Protein 9DQM (pdb70)

Radius of gyration: 29.41 Å; Cα contacts (8 Å, |Δi|>4): 1825; chains: 2; bounding box: 92×86×43 Å

Foldseek 3Di:
DAAEEEEEEADFFFAQQLLLVLLQVVVSVVVVHWYKYAAAQCPQLLVLDQVSRVVRMGTCDCVNSVPCLQWFAHPSHYHNDAPLPDPSSLVSNLNNCVVVQHAEYEYEYAFRSLSRQLSNDPLRSHFYEYAHDDLQQWFVFPPPDGGFRVVLLLVVLLVVVLVVFVVCQVPPAEEEEEEDDQQACPSQLSSCLSNLFQEEDILVQFPDQADALQLVLLFVLLLCLLCLLVVGNTTYYYYYLNNQVRHDQVRVCVQVPVHRADADPVRPGPSVPGDSQVSSQVVNCVQAVVLVYHYHYHYDYPVSRGPGGDVVSSVVSSLQSNLSNVCVVVSHHQFYWDDHPNHTDTHHNVRAADVVVRTGGTHYDDCVDPVNVVSVVSHRGQELVNLVPVVSLCSSCVSSVHDSVVSCVSRNCCCNGGPD/DAAEEEEEEADFFFAQQLLLVLLQVVVSVVVPHWYKYAAAACPQQLVLDQVSRVVRMGTCDCVNNVPCLQWFDHPRHYHNDAPLPDVSSLVSSLNNCVVVLHAEYEYEYAFRNLSRQLVSVVDDNSHFYEYAHDDLAQFFPFPPPDGHFRVVLLLVVLLVVVLVVFVVCQVVPAEEEEEEDDQQACPSQLSSCLSNLFQEEDIPVQFDDQADALLLVLLQVVQLCLLVLLVVGLHTYYYYYLNNQVRHDQCRVCVQVPVHHFDADPVRHTPSVPTDSQVSSQVVNCVQCVVLVHHYYYHYDYPVRRGDGGDPVNSVVSSLQSNQSNVCVVVVHHQFYWDAHPNHTHTHHQVVQADDPVRTGRTHYDDCVDPVNVVSVVSHRGQELVNLVPPVSLCSSQVSSVHHSVVVCVSRNCSCNGGPD

B-factor: mean 75.22, std 24.05, range [31.1, 221.87]

Organism: Trichomonas vaginalis (strain ATCC PRA-98 / G3) (NCBI:txid412133)

InterPro domains:
  IPR000023 Phosphofructokinase domain [PF00365] (8-333)
  IPR011403 Pyrophosphate-dependent phosphofructokinase TM0289 type [MF_01979] (5-422)
  IPR011403 Pyrophosphate-dependent phosphofructokinase TM0289 type [PIRSF036482] (1-424)
  IPR022953 ATP-dependent 6-phosphofructokinase [PR00476] (10-29)
  IPR022953 ATP-dependent 6-phosphofructokinase [PR00476] (35-48)
  IPR022953 ATP-dependent 6-phosphofructokinase [PR00476] (104-120)
  IPR022953 ATP-dependent 6-phosphofructokinase [PR00476] (135-152)
  IPR022953 ATP-dependent 6-phosphofructokinase [PR00476] (175-191)
  IPR022953 ATP-dependent 6-phosphofructokinase [PR00476] (193-210)
  IPR035966 Phosphofructokinase superfamily [G3DSA:3.40.50.460] (156-276)
  IPR035966 Phosphofructokinase superfamily [SSF53784] (8-393)

Secondary structure (DSSP, 8-state):
---EEEEEEBSS--TTHHHHHHHHHHHHHHTT-EEEEETTTTTTGGG--HHHHHHTEEE--HHHHTTGGG--S-TT--B---TTS-HHHHHHHHHHHHHTTEEEEEEEESHHHHHHHHHH--TTT--EEEEE--TT--S-SSTTPPPTTHHHHHHHHHHHHHHHHHHHHHTT-EEEEEES-SS-SHHHHHHHHHHT-SEEE-GGGBSSSSB-HHHHHHHHHHHHHHHHHTT---EEEEEEGGGGGGB-HHHHHHHTTSSPPPB-TTS-B-GGG--HHHHHHHHHHHHHGGGT--EEEEEESGGGTTSPPPHHHHHHHHHHHHHHHHHHHTT--SEEEEEETTEEEEEESTTTEETTTTEEPP----TTSHHHHHHHHTS----HHHHT-HHHHHHHHHHTTS-HHHHHHHHGGGGGTB--/---EEEEEEBSS--TTHHHHHHHHHHHHHTTT-EEEEETTTTTTTSS--HHHHHHTEEE--HHHHTTGGG--S-TT--B---TTS-HHHHHHHHHHHHHTTEEEEEEEESHHHHHHHHHHH---TT-EEEEEE--TT--S--STTPPPTTHHHHHHHHHHHHHHHHHHHHHTT-EEEEEE--SS-SHHHHHHHHHHT-SEEE-GGGBSSSSB-HHHHHHHHHHHHHHHHHTT---EEEEEEGGGGGGB-HHHHHHHTSSSPPPB-GGG-B-GGG--HHHHHHHHHHHHHGGGT--EEEEEE-GGGTTSPPPHHHHHHHHHHHHHHHHHHHTT--SEEEEEETTEEEEEEGGGTB-TTTSSBPP----TTSHHHHHHHHTS----HHHHH-HHHHHHHHHHTTS-HHHHHHHHGGGGGTB--

Sequence (841 aa):
EAPVLGILCGGGPAPGLNGVIAGATLYALRLGWKVIGFMEGFKYLCTGDVDVVKAHTIDLTYDIVSRIHFQGGTIIQTSRANPRKSPELQENVRKCLRALKVRYFLTIGGDDTASSAVSVANGNEISVISCPKTIDNDLPLPADQSTFGFHTARSLGMEIIRNLMVDSKSAPRWFLVEAMGRSAGHLALGMAEASGAHLCLIPEEFKQDEIEFEDVVELVEATILKRLAYGKNYGVCVLAEGLVSKMSKKALYKLFGNREPPTDPHGHILLDDAELARSLSEELLKRLGNLGIRITPKKIGYELRCADPVAFDAVYTRRELGYGAIDAFLNGHSAALIVRENGQVKPVQFKDLLDPATGRVRTRLVDVTSQSFKVARVYMWRMSKKDYENKDLVARVAAAGKMTPEAFTEKFAHLTDVVVEEAPVLGILCGGGPAPGLNGVIAGATLYALRLGWKVIGFMEGFKYLCTGDVDVVKAHTIDLTYDIVSRIHFQGGTIIQTSRANPRKSPELQENVRKCLRALKVRYFLTIGGDDTASSAVSVASNGNEISVISCPKTIDNDLPLPADQSTFGFHTARSLGMEIIRNLMVDSKSAPRWFLVEAMGRSAGHLALGMAEASGAHLCLIPEEFKQDEIEFEDVVELVEATILKRLAYGKNYGVCVLAEGLVSKMSKKALYKLFGNREPPTDPHGHILLDDAELARSLSEELLKRLGNLGIRITPKKIGYELRCADPVAFDAVYTRELGYGAIDAFLNGHSAALIVRENGQVKPVQFKDLLDPATGRVRTRLVDVTSQSFKVARVYMWRMSKKDYENKDLVARVAAAGKMTPEAFTEKFAHLTDVVVE

Nearest PDB structures (foldseek):
  9dqm-assembly1_A  TM=1.002E+00  e=1.864E-92  Trichomonas vaginalis G3
  9dqm-assembly1_B  TM=1.000E+00  e=1.208E-86  Trichomonas vaginalis G3
  9mec-assembly1_A  TM=9.836E-01  e=7.253E-84  Trichomonas vaginalis G3
  9med-assembly1_A  TM=9.821E-01  e=9.596E-83  Trichomonas vaginalis G3
  9mf6-assembly1_A  TM=9.794E-01  e=2.760E-82  Trichomonas vaginalis G3

Structure (mmCIF, N/CA/C/O backbone):
data_9DQM
#
_entry.id   9DQM
#
_cell.length_a   90.584
_cell.length_b   90.584
_cell.length_c   376.753
_cell.angle_alpha   90.00
_cell.angle_beta   90.00
_cell.angle_gamma   120.00
#
_symmetry.space_group_name_H-M   'P 65 2 2'
#
loop_
_entity.id
_entity.type
_entity.pdbx_description
1 polymer 'Pyrophosphate--fructose 6-phosphate 1-phosphotransferase 1'
2 non-polymer 'PHOSPHATE ION'
3 non-polymer 'ADENOSINE MONOPHOSPHATE'
4 water water
#
loop_
_atom_site.group_PDB
_atom_site.id
_atom_site.type_symbol
_atom_site.label_atom_id
_atom_site.label_alt_id
_atom_site.label_comp_id
_atom_site.label_asym_id
_atom_site.label_entity_id
_atom_site.label_seq_id
_atom_site.pdbx_PDB_ins_code
_atom_site.Cartn_x
_atom_site.Cartn_y
_atom_site.Cartn_z
_atom_site.occupancy
_atom_site.B_iso_or_equiv
_atom_site.auth_seq_id
_atom_site.auth_comp_id
_atom_site.auth_asym_id
_atom_site.auth_atom_id
_atom_site.pdbx_PDB_model_num
ATOM 1 N N . GLU A 1 12 ? -0.204 4.096 -8.592 1.00 125.14 4 GLU A N 1
ATOM 2 C CA . GLU A 1 12 ? -0.747 4.648 -9.829 1.00 110.13 4 GLU A CA 1
ATOM 3 C C . GLU A 1 12 ? -1.283 6.061 -9.613 1.00 101.57 4 GLU A C 1
ATOM 4 O O . GLU A 1 12 ? -1.439 6.520 -8.485 1.00 103.74 4 GLU A O 1
ATOM 6 N N . ALA A 1 13 ? -1.570 6.760 -10.720 1.00 103.97 5 ALA A N 1
ATOM 7 C CA . ALA A 1 13 ? -2.079 8.127 -10.646 1.00 93.47 5 ALA A CA 1
ATOM 8 C C . ALA A 1 13 ? -3.590 8.110 -10.468 1.00 89.49 5 ALA A C 1
ATOM 9 O O . ALA A 1 13 ? -4.291 7.461 -11.259 1.00 88.73 5 ALA A O 1
ATOM 11 N N . PRO A 1 14 ? -4.123 8.812 -9.463 1.00 88.33 6 PRO A N 1
ATOM 12 C CA . PRO A 1 14 ? -5.567 8.728 -9.193 1.00 82.42 6 PRO A CA 1
ATOM 13 C C . PRO A 1 14 ? -6.407 9.068 -10.412 1.00 80.01 6 PRO A C 1
ATOM 14 O O . PRO A 1 14 ? -6.037 9.903 -11.236 1.00 77.18 6 PRO A O 1
ATOM 18 N N . VAL A 1 15 ? -7.560 8.413 -10.510 1.00 74.39 7 VAL A N 1
ATOM 19 C CA . VAL A 1 15 ? -8.484 8.606 -11.618 1.00 77.21 7 VAL A CA 1
ATOM 20 C C . VAL A 1 15 ? -9.666 9.428 -11.129 1.00 73.64 7 VAL A C 1
ATOM 21 O O . VAL A 1 15 ? -10.246 9.139 -10.076 1.00 71.14 7 VAL A O 1
ATOM 25 N N . LEU A 1 16 ? -9.992 10.478 -11.879 1.00 74.25 8 LEU A N 1
ATOM 26 C CA . LEU A 1 16 ? -11.171 11.304 -11.648 1.00 71.94 8 LEU A CA 1
ATOM 27 C C . LEU A 1 16 ? -12.131 11.059 -12.801 1.00 67.91 8 LEU A C 1
ATOM 28 O O . LEU A 1 16 ? -11.753 11.226 -13.961 1.00 70.83 8 LEU A O 1
ATOM 33 N N . GLY A 1 17 ? -13.355 10.659 -12.486 1.00 60.99 9 GLY A N 1
ATOM 34 C CA . GLY A 1 17 ? -14.374 10.408 -13.489 1.00 66.96 9 GLY A CA 1
ATOM 35 C C . GLY A 1 17 ? -15.449 11.473 -13.382 1.00 64.53 9 GLY A C 1
ATOM 36 O O . GLY A 1 17 ? -15.828 11.863 -12.279 1.00 63.04 9 GLY A O 1
ATOM 37 N N . ILE A 1 18 ? -15.909 11.952 -14.530 1.00 59.23 10 ILE A N 1
ATOM 38 C CA . ILE A 1 18 ? -16.860 13.061 -14.601 1.00 60.20 10 ILE A CA 1
ATOM 39 C C . ILE A 1 18 ? -18.024 12.653 -15.493 1.00 58.84 10 ILE A C 1
ATOM 40 O O . ILE A 1 18 ? -17.821 12.026 -16.544 1.00 53.81 10 ILE A O 1
ATOM 45 N N . LEU A 1 19 ? -19.238 13.044 -15.101 1.00 62.33 11 LEU A N 1
ATOM 46 C CA . LEU A 1 19 ? -20.372 12.911 -16.010 1.00 63.06 11 LEU A CA 1
ATOM 47 C C . LEU A 1 19 ? -21.346 14.065 -15.802 1.00 64.06 11 LEU A C 1
ATOM 48 O O . LEU A 1 19 ? -21.267 14.824 -14.830 1.00 58.36 11 LEU A O 1
ATOM 53 N N . CYS A 1 20 ? -22.242 14.212 -16.773 1.00 56.84 12 CYS A N 1
ATOM 54 C CA . CYS A 1 20 ? -23.326 15.177 -16.733 1.00 56.69 12 CYS A CA 1
ATOM 55 C C . CYS A 1 20 ? -24.656 14.436 -16.753 1.00 51.62 12 CYS A C 1
ATOM 56 O O . CYS A 1 20 ? -24.815 13.438 -17.464 1.00 58.27 12 CYS A O 1
ATOM 59 N N . GLY A 1 21 ? -25.616 14.935 -15.978 1.00 50.92 13 GLY A N 1
ATOM 60 C CA . GLY A 1 21 ? -26.956 14.397 -16.007 1.00 58.74 13 GLY A CA 1
ATOM 61 C C . GLY A 1 21 ? -27.983 15.505 -16.140 1.00 55.15 13 GLY A C 1
ATOM 62 O O . GLY A 1 21 ? -27.722 16.664 -15.838 1.00 55.39 13 GLY A O 1
ATOM 63 N N . GLY A 1 22 ? -29.175 15.119 -16.575 1.00 64.00 14 GLY A N 1
ATOM 64 C CA . GLY A 1 22 ? -30.231 16.088 -16.758 1.00 59.71 14 GLY A CA 1
ATOM 65 C C . GLY A 1 22 ? -30.003 16.940 -17.993 1.00 63.03 14 GLY A C 1
ATOM 66 O O . GLY A 1 22 ? -29.158 16.650 -18.841 1.00 62.17 14 GLY A O 1
ATOM 67 N N . GLY A 1 23 ? -30.786 18.012 -18.090 1.00 63.86 15 GLY A N 1
ATOM 68 C CA . GLY A 1 23 ? -30.720 18.911 -19.221 1.00 60.98 15 GLY A CA 1
ATOM 69 C C . GLY A 1 23 ? -29.549 19.865 -19.134 1.00 59.71 15 GLY A C 1
ATOM 70 O O . GLY A 1 23 ? -29.159 20.300 -18.052 1.00 56.44 15 GLY A O 1
ATOM 71 N N . PRO A 1 24 ? -28.963 20.214 -20.276 1.00 57.47 16 PRO A N 1
ATOM 72 C CA . PRO A 1 24 ? -27.786 21.090 -20.242 1.00 55.88 16 PRO A CA 1
ATOM 73 C C . PRO A 1 24 ? -28.145 22.506 -19.842 1.00 54.39 16 PRO A C 1
ATOM 74 O O . PRO A 1 24 ? -29.277 22.957 -19.989 1.00 48.71 16 PRO A O 1
ATOM 78 N N . ALA A 1 25 ? -27.150 23.198 -19.303 1.00 53.81 17 ALA A N 1
ATOM 79 C CA . ALA A 1 25 ? -27.184 24.625 -19.046 1.00 55.30 17 ALA A CA 1
ATOM 80 C C . ALA A 1 25 ? -25.861 25.188 -19.525 1.00 50.06 17 ALA A C 1
ATOM 81 O O . ALA A 1 25 ? -24.841 24.497 -19.451 1.00 46.73 17 ALA A O 1
ATOM 83 N N . PRO A 1 26 ? -25.844 26.421 -20.042 1.00 46.17 18 PRO A N 1
ATOM 84 C CA . PRO A 1 26 ? -24.568 27.007 -20.477 1.00 44.35 18 PRO A CA 1
ATOM 85 C C . PRO A 1 26 ? -23.558 26.999 -19.338 1.00 47.10 18 PRO A C 1
ATOM 86 O O . PRO A 1 26 ? -23.865 27.382 -18.211 1.00 50.47 18 PRO A O 1
ATOM 90 N N . GLY A 1 27 ? -22.339 26.555 -19.634 1.00 43.90 19 GLY A N 1
ATOM 91 C CA . GLY A 1 27 ? -21.283 26.518 -18.650 1.00 43.97 19 GLY A CA 1
ATOM 92 C C . GLY A 1 27 ? -20.917 25.128 -18.183 1.00 46.44 19 GLY A C 1
ATOM 93 O O . GLY A 1 27 ? -19.918 24.980 -17.465 1.00 48.97 19 GLY A O 1
ATOM 94 N N . LEU A 1 28 ? -21.707 24.104 -18.537 1.00 50.67 20 LEU A N 1
ATOM 95 C CA . LEU A 1 28 ? -21.305 22.740 -18.209 1.00 47.92 20 LEU A CA 1
ATOM 96 C C . LEU A 1 28 ? -19.871 22.479 -18.647 1.00 50.38 20 LEU A C 1
ATOM 97 O O . LEU A 1 28 ? -19.084 21.888 -17.897 1.00 48.03 20 LEU A O 1
ATOM 102 N N . ASN A 1 29 ? -19.512 22.913 -19.864 1.00 46.21 21 ASN A N 1
ATOM 103 C CA . ASN A 1 29 ? -18.150 22.686 -20.333 1.00 53.27 21 ASN A CA 1
ATOM 104 C C . ASN A 1 29 ? -17.170 23.448 -19.468 1.00 46.92 21 ASN A C 1
ATOM 105 O O . ASN A 1 29 ? -16.054 22.970 -19.234 1.00 48.86 21 ASN A O 1
ATOM 110 N N . GLY A 1 30 ? -17.615 24.576 -18.909 1.00 43.15 22 GLY A N 1
ATOM 111 C CA . GLY A 1 30 ? -16.779 25.327 -17.998 1.00 47.04 22 GLY A CA 1
ATOM 112 C C . GLY A 1 30 ? -16.461 24.543 -16.744 1.00 44.38 22 GLY A C 1
ATOM 113 O O . GLY A 1 30 ? -15.338 24.580 -16.255 1.00 44.23 22 GLY A O 1
ATOM 114 N N . VAL A 1 31 ? -17.451 23.837 -16.189 1.00 46.17 23 VAL A N 1
ATOM 115 C CA . VAL A 1 31 ? -17.169 23.023 -15.002 1.00 52.59 23 VAL A CA 1
ATOM 116 C C . VAL A 1 31 ? -16.233 21.885 -15.375 1.00 46.83 23 VAL A C 1
ATOM 117 O O . VAL A 1 31 ? -15.254 21.621 -14.672 1.00 50.62 23 VAL A O 1
ATOM 121 N N . ILE A 1 32 ? -16.496 21.224 -16.511 1.00 48.32 24 ILE A N 1
ATOM 122 C CA . ILE A 1 32 ? -15.655 20.106 -16.927 1.00 46.04 24 ILE A CA 1
ATOM 123 C C . ILE A 1 32 ? -14.207 20.548 -17.018 1.00 55.07 24 ILE A C 1
ATOM 124 O O . ILE A 1 32 ? -13.291 19.849 -16.554 1.00 49.77 24 ILE A O 1
ATOM 129 N N . ALA A 1 33 ? -13.980 21.707 -17.641 1.00 51.46 25 ALA A N 1
ATOM 130 C CA . ALA A 1 33 ? -12.618 22.170 -17.883 1.00 49.85 25 ALA A CA 1
ATOM 131 C C . ALA A 1 33 ? -11.966 22.664 -16.607 1.00 48.74 25 ALA A C 1
ATOM 132 O O . ALA A 1 33 ? -10.774 22.428 -16.380 1.00 52.01 25 ALA A O 1
ATOM 134 N N . GLY A 1 34 ? -12.720 23.393 -15.784 1.00 46.54 26 GLY A N 1
ATOM 135 C CA . GLY A 1 34 ? -12.162 23.870 -14.530 1.00 50.58 26 GLY A CA 1
ATOM 136 C C . GLY A 1 34 ? -11.675 22.742 -13.644 1.00 55.83 26 GLY A C 1
ATOM 137 O O . GLY A 1 34 ? -10.625 22.846 -12.994 1.00 62.11 26 GLY A O 1
ATOM 138 N N . ALA A 1 35 ? -12.422 21.642 -13.607 1.00 54.44 27 ALA A N 1
ATOM 139 C CA . ALA A 1 35 ? -11.981 20.500 -12.803 1.00 58.18 27 ALA A CA 1
ATOM 140 C C . ALA A 1 35 ? -10.864 19.737 -13.512 1.00 54.87 27 ALA A C 1
ATOM 141 O O . ALA A 1 35 ? -9.891 19.336 -12.875 1.00 56.40 27 ALA A O 1
ATOM 143 N N . THR A 1 36 ? -10.975 19.552 -14.838 1.00 53.32 28 THR A N 1
ATOM 144 C CA . THR A 1 36 ? -10.003 18.719 -15.545 1.00 58.63 28 THR A CA 1
ATOM 145 C C . THR A 1 36 ? -8.626 19.377 -15.595 1.00 58.22 28 THR A C 1
ATOM 146 O O . THR A 1 36 ? -7.612 18.735 -15.298 1.00 65.24 28 THR A O 1
ATOM 150 N N . LEU A 1 37 ? -8.556 20.648 -16.009 1.00 57.08 29 LEU A N 1
ATOM 151 C CA . LEU A 1 37 ? -7.244 21.284 -16.158 1.00 59.15 29 LEU A CA 1
ATOM 152 C C . LEU A 1 37 ? -6.486 21.304 -14.831 1.00 59.95 29 LEU A C 1
ATOM 153 O O . LEU A 1 37 ? -5.274 21.047 -14.786 1.00 63.25 29 LEU A O 1
ATOM 158 N N . TYR A 1 38 ? -7.183 21.619 -13.740 1.00 63.55 30 TYR A N 1
ATOM 159 C CA . TYR A 1 38 ? -6.544 21.629 -12.424 1.00 63.58 30 TYR A CA 1
ATOM 160 C C . TYR A 1 38 ? -6.150 20.223 -11.994 1.00 64.21 30 TYR A C 1
ATOM 161 O O . TYR A 1 38 ? -5.065 20.017 -11.443 1.00 61.39 30 TYR A O 1
ATOM 170 N N . ALA A 1 39 ? -7.028 19.249 -12.233 1.00 59.85 31 ALA A N 1
ATOM 171 C CA . ALA A 1 39 ? -6.701 17.863 -11.948 1.00 63.27 31 ALA A CA 1
ATOM 172 C C . ALA A 1 39 ? -5.432 17.441 -12.679 1.00 65.29 31 ALA A C 1
ATOM 173 O O . ALA A 1 39 ? -4.541 16.805 -12.099 1.00 72.31 31 ALA A O 1
ATOM 175 N N . LEU A 1 40 ? -5.346 17.769 -13.968 1.00 63.46 32 LEU A N 1
ATOM 176 C CA . LEU A 1 40 ? -4.161 17.422 -14.752 1.00 67.43 32 LEU A CA 1
ATOM 177 C C . LEU A 1 40 ? -2.909 18.095 -14.213 1.00 69.86 32 LEU A C 1
ATOM 178 O O . LEU A 1 40 ? -1.811 17.523 -14.277 1.00 67.19 32 LEU A O 1
ATOM 183 N N . ARG A 1 41 ? -3.044 19.312 -13.683 1.00 68.31 33 ARG A N 1
ATOM 184 C CA . ARG A 1 41 ? -1.894 19.948 -13.048 1.00 65.67 33 ARG A CA 1
ATOM 185 C C . ARG A 1 41 ? -1.387 19.158 -11.855 1.00 67.67 33 ARG A C 1
ATOM 186 O O . ARG A 1 41 ? -0.223 19.318 -11.469 1.00 71.15 33 ARG A O 1
ATOM 194 N N . LEU A 1 42 ? -2.239 18.336 -11.247 1.00 69.07 34 LEU A N 1
ATOM 195 C CA . LEU A 1 42 ? -1.841 17.493 -10.136 1.00 69.36 34 LEU A CA 1
ATOM 196 C C . LEU A 1 42 ? -1.365 16.121 -10.588 1.00 72.45 34 LEU A C 1
ATOM 197 O O . LEU A 1 42 ? -0.890 15.345 -9.756 1.00 74.44 34 LEU A O 1
ATOM 202 N N . GLY A 1 43 ? -1.466 15.809 -11.877 1.00 80.91 35 GLY A N 1
ATOM 203 C CA . GLY A 1 43 ? -1.077 14.499 -12.355 1.00 80.68 35 GLY A CA 1
ATOM 204 C C . GLY A 1 43 ? -2.154 13.442 -12.286 1.00 71.67 35 GLY A C 1
ATOM 205 O O . GLY A 1 43 ? -1.844 12.248 -12.355 1.00 69.71 35 GLY A O 1
ATOM 206 N N . TRP A 1 44 ? -3.409 13.842 -12.145 1.00 69.80 36 TRP A N 1
ATOM 207 C CA . TRP A 1 44 ? -4.506 12.898 -12.165 1.00 65.65 36 TRP A CA 1
ATOM 208 C C . TRP A 1 44 ? -4.832 12.513 -13.601 1.00 67.20 36 TRP A C 1
ATOM 209 O O . TRP A 1 44 ? -4.694 13.314 -14.529 1.00 71.18 36 TRP A O 1
ATOM 220 N N . LYS A 1 45 ? -5.244 11.266 -13.787 1.00 68.08 37 LYS A N 1
ATOM 221 C CA . LYS A 1 45 ? -5.891 10.871 -15.031 1.00 73.52 37 LYS A CA 1
ATOM 222 C C . LYS A 1 45 ? -7.356 11.259 -14.908 1.00 70.54 37 LYS A C 1
ATOM 223 O O . LYS A 1 45 ? -7.969 11.042 -13.861 1.00 69.05 37 LYS A O 1
ATOM 225 N N . VAL A 1 46 ? -7.904 11.876 -15.946 1.00 66.22 38 VAL A N 1
ATOM 226 C CA . VAL A 1 46 ? -9.302 12.279 -15.953 1.00 68.16 38 VAL A CA 1
ATOM 227 C C . VAL A 1 46 ? -10.015 11.517 -17.059 1.00 68.73 38 VAL A C 1
ATOM 228 O O . VAL A 1 46 ? -9.525 11.457 -18.193 1.00 64.44 38 VAL A O 1
ATOM 232 N N . ILE A 1 47 ? -11.169 10.943 -16.727 1.00 59.83 39 ILE A N 1
ATOM 233 C CA . ILE A 1 47 ? -12.020 10.289 -17.711 1.00 66.64 39 ILE A CA 1
ATOM 234 C C . ILE A 1 47 ? -13.403 10.914 -17.627 1.00 65.30 39 ILE A C 1
ATOM 235 O O . ILE A 1 47 ? -13.841 11.350 -16.559 1.00 63.48 39 ILE A O 1
ATOM 240 N N . GLY A 1 48 ? -14.082 10.967 -18.765 1.00 65.05 40 GLY A N 1
ATOM 241 C CA . GLY A 1 48 ? -15.441 11.453 -18.815 1.00 66.95 40 GLY A CA 1
ATOM 242 C C . GLY A 1 48 ? -16.384 10.390 -19.340 1.00 63.70 40 GLY A C 1
ATOM 243 O O . GLY A 1 48 ? -16.088 9.722 -20.340 1.00 67.67 40 GLY A O 1
ATOM 244 N N . PHE A 1 49 ? -17.514 10.212 -18.661 1.00 60.06 41 PHE A N 1
ATOM 245 C CA . PHE A 1 49 ? -18.516 9.251 -19.094 1.00 65.09 41 PHE A CA 1
ATOM 246 C C . PHE A 1 49 ? -19.484 9.935 -20.041 1.00 59.40 41 PHE A C 1
ATOM 247 O O . PHE A 1 49 ? -20.023 10.999 -19.717 1.00 64.19 41 PHE A O 1
ATOM 255 N N . MET A 1 50 ? -19.707 9.329 -21.205 1.00 60.72 42 MET A N 1
ATOM 256 C CA . MET A 1 50 ? -20.668 9.871 -22.152 1.00 62.12 42 MET A CA 1
ATOM 257 C C . MET A 1 50 ? -22.088 9.525 -21.706 1.00 65.01 42 MET A C 1
ATOM 258 O O . MET A 1 50 ? -22.369 8.397 -21.280 1.00 62.80 42 MET A O 1
ATOM 263 N N . GLU A 1 51 ? -22.972 10.522 -21.793 1.00 63.89 43 GLU A N 1
ATOM 264 C CA . GLU A 1 51 ? -24.414 10.370 -21.571 1.00 60.60 43 GLU A CA 1
ATOM 265 C C . GLU A 1 51 ? -24.733 9.983 -20.130 1.00 63.05 43 GLU A C 1
ATOM 266 O O . GLU A 1 51 ? -25.538 9.088 -19.867 1.00 67.89 43 GLU A O 1
ATOM 272 N N . GLY A 1 52 ? -24.117 10.695 -19.191 1.00 59.34 44 GLY A N 1
ATOM 273 C CA . GLY A 1 52 ? -24.491 10.516 -17.797 1.00 62.61 44 GLY A CA 1
ATOM 274 C C . GLY A 1 52 ? -24.349 9.080 -17.342 1.00 64.18 44 GLY A C 1
ATOM 275 O O . GLY A 1 52 ? -23.350 8.406 -17.622 1.00 61.45 44 GLY A O 1
ATOM 276 N N . PHE A 1 53 ? -25.362 8.602 -16.617 1.00 59.20 45 PHE A N 1
ATOM 277 C CA . PHE A 1 53 ? -25.344 7.253 -16.070 1.00 71.34 45 PHE A CA 1
ATOM 278 C C . PHE A 1 53 ? -25.887 6.220 -17.052 1.00 76.98 45 PHE A C 1
ATOM 279 O O . PHE A 1 53 ? -26.061 5.052 -16.680 1.00 73.20 45 PHE A O 1
ATOM 287 N N . LYS A 1 54 ? -26.207 6.639 -18.277 1.00 72.13 46 LYS A N 1
ATOM 288 C CA . LYS A 1 54 ? -26.867 5.762 -19.238 1.00 67.04 46 LYS A CA 1
ATOM 289 C C . LYS A 1 54 ? -26.139 4.434 -19.369 1.00 76.07 46 LYS A C 1
ATOM 290 O O . LYS A 1 54 ? -26.744 3.369 -19.235 1.00 81.48 46 LYS A O 1
ATOM 296 N N . TYR A 1 55 ? -24.837 4.476 -19.634 1.00 81.20 47 TYR A N 1
ATOM 297 C CA . TYR A 1 55 ? -24.068 3.253 -19.829 1.00 78.69 47 TYR A CA 1
ATOM 298 C C . TYR A 1 55 ? -23.498 2.693 -18.532 1.00 87.93 47 TYR A C 1
ATOM 299 O O . TYR A 1 55 ? -23.144 1.508 -18.482 1.00 85.65 47 TYR A O 1
ATOM 308 N N . LEU A 1 56 ? -23.410 3.510 -17.484 1.00 76.89 48 LEU A N 1
ATOM 309 C CA . LEU A 1 56 ? -22.957 3.004 -16.201 1.00 85.22 48 LEU A CA 1
ATOM 310 C C . LEU A 1 56 ? -24.018 2.116 -15.559 1.00 94.56 48 LEU A C 1
ATOM 311 O O . LEU A 1 56 ? -23.684 1.203 -14.793 1.00 91.96 48 LEU A O 1
ATOM 316 N N . CYS A 1 57 ? -25.292 2.356 -15.871 1.00 88.05 49 CYS A N 1
ATOM 317 C CA . CYS A 1 57 ? -26.374 1.568 -15.301 1.00 89.98 49 CYS A CA 1
ATOM 318 C C . CYS A 1 57 ? -26.404 0.142 -15.829 1.00 97.06 49 CYS A C 1
ATOM 319 O O . CYS A 1 57 ? -27.112 -0.690 -15.256 1.00 96.00 49 CYS A O 1
ATOM 322 N N . THR A 1 58 ? -25.658 -0.156 -16.902 1.00 107.23 50 THR A N 1
ATOM 323 C CA . THR A 1 58 ? -25.703 -1.492 -17.487 1.00 109.58 50 THR A CA 1
ATOM 324 C C . THR A 1 58 ? -24.735 -2.446 -16.794 1.00 111.24 50 THR A C 1
ATOM 325 O O . THR A 1 58 ? -24.961 -3.660 -16.799 1.00 105.37 50 THR A O 1
ATOM 329 N N . GLY A 1 59 ? -23.640 -1.925 -16.232 1.00 124.15 51 GLY A N 1
ATOM 330 C CA . GLY A 1 59 ? -22.649 -2.735 -15.567 1.00 125.28 51 GLY A CA 1
ATOM 331 C C . GLY A 1 59 ? -21.633 -3.395 -16.469 1.00 128.82 51 GLY A C 1
ATOM 332 O O . GLY A 1 59 ? -20.582 -3.838 -15.980 1.00 128.50 51 GLY A O 1
ATOM 333 N N . ASP A 1 60 ? -21.907 -3.498 -17.763 1.00 115.22 52 ASP A N 1
ATOM 334 C CA . ASP A 1 60 ? -20.963 -4.114 -18.688 1.00 103.65 52 ASP A CA 1
ATOM 335 C C . ASP A 1 60 ? -19.721 -3.236 -18.805 1.00 107.46 52 ASP A C 1
ATOM 336 O O . ASP A 1 60 ? -19.801 -2.089 -19.260 1.00 100.22 52 ASP A O 1
ATOM 341 N N . VAL A 1 61 ? -18.571 -3.786 -18.405 1.00 113.40 53 VAL A N 1
ATOM 342 C CA . VAL A 1 61 ? -17.358 -2.982 -18.279 1.00 121.43 53 VAL A CA 1
ATOM 343 C C . VAL A 1 61 ? -16.872 -2.495 -19.643 1.00 118.07 53 VAL A C 1
ATOM 344 O O . VAL A 1 61 ? -16.470 -1.336 -19.792 1.00 100.53 53 VAL A O 1
ATOM 348 N N . ASP A 1 62 ? -16.894 -3.359 -20.653 1.00 105.11 54 ASP A N 1
ATOM 349 C CA . ASP A 1 62 ? -16.416 -2.968 -21.973 1.00 101.67 54 ASP A CA 1
ATOM 350 C C . ASP A 1 62 ? -17.416 -2.108 -22.734 1.00 98.85 54 ASP A C 1
ATOM 351 O O . ASP A 1 62 ? -17.038 -1.499 -23.739 1.00 90.01 54 ASP A O 1
ATOM 356 N N . VAL A 1 63 ? -18.669 -2.047 -22.286 1.00 101.88 55 VAL A N 1
ATOM 357 C CA . VAL A 1 63 ? -19.621 -1.096 -22.846 1.00 97.30 55 VAL A CA 1
ATOM 358 C C . VAL A 1 63 ? -19.354 0.305 -22.304 1.00 93.50 55 VAL A C 1
ATOM 359 O O . VAL A 1 63 ? -19.449 1.301 -23.034 1.00 86.37 55 VAL A O 1
ATOM 363 N N . VAL A 1 64 ? -19.020 0.404 -21.019 1.00 94.46 56 VAL A N 1
ATOM 364 C CA . VAL A 1 64 ? -18.696 1.699 -20.432 1.00 94.92 56 VAL A CA 1
ATOM 365 C C . VAL A 1 64 ? -17.383 2.222 -20.999 1.00 94.56 56 VAL A C 1
ATOM 366 O O . VAL A 1 64 ? -17.286 3.387 -21.414 1.00 83.89 56 VAL A O 1
ATOM 370 N N . LYS A 1 65 ? -16.354 1.368 -21.035 1.00 92.16 57 LYS A N 1
ATOM 371 C CA . LYS A 1 65 ? -15.084 1.776 -21.624 1.00 85.80 57 LYS A CA 1
ATOM 372 C C . LYS A 1 65 ? -15.296 2.362 -23.012 1.00 87.21 57 LYS A C 1
ATOM 373 O O . LYS A 1 65 ? -14.666 3.360 -23.379 1.00 78.40 57 LYS A O 1
ATOM 375 N N . ALA A 1 66 ? -16.211 1.768 -23.785 1.00 85.30 58 ALA A N 1
ATOM 376 C CA . ALA A 1 66 ? -16.468 2.213 -25.146 1.00 82.31 58 ALA A CA 1
ATOM 377 C C . ALA A 1 66 ? -17.212 3.539 -25.199 1.00 83.87 58 ALA A C 1
ATOM 378 O O . ALA A 1 66 ? -17.190 4.208 -26.236 1.00 77.89 58 ALA A O 1
ATOM 380 N N . HIS A 1 67 ? -17.877 3.922 -24.116 1.00 83.61 59 HIS A N 1
ATOM 381 C CA . HIS A 1 67 ? -18.537 5.214 -23.998 1.00 75.81 59 HIS A CA 1
ATOM 382 C C . HIS A 1 67 ? -17.904 6.017 -22.871 1.00 71.30 59 HIS A C 1
ATOM 383 O O . HIS A 1 67 ? -18.582 6.702 -22.109 1.00 69.24 59 HIS A O 1
ATOM 390 N N . THR A 1 68 ? -16.581 5.918 -22.753 1.00 73.62 60 THR A N 1
ATOM 391 C CA . THR A 1 68 ? -15.799 6.667 -21.783 1.00 75.94 60 THR A CA 1
ATOM 392 C C . THR A 1 68 ? -14.558 7.188 -22.492 1.00 72.34 60 THR A C 1
ATOM 393 O O . THR A 1 68 ? -13.914 6.449 -23.241 1.00 74.91 60 THR A O 1
ATOM 397 N N . ILE A 1 69 ? -14.216 8.454 -22.253 1.00 70.43 61 ILE A N 1
ATOM 398 C CA . ILE A 1 69 ? -13.127 9.101 -22.971 1.00 68.64 61 ILE A CA 1
ATOM 399 C C . ILE A 1 69 ? -12.079 9.613 -21.999 1.00 67.74 61 ILE A C 1
ATOM 400 O O . ILE A 1 69 ? -12.384 9.949 -20.854 1.00 63.31 61 ILE A O 1
ATOM 405 N N . ASP A 1 70 ? -10.829 9.672 -22.465 1.00 61.88 62 ASP A N 1
ATOM 406 C CA . ASP A 1 70 ? -9.766 10.330 -21.713 1.00 65.80 62 ASP A CA 1
ATOM 407 C C . ASP A 1 70 ? -9.924 11.840 -21.888 1.00 70.45 62 ASP A C 1
ATOM 408 O O . ASP A 1 70 ? -9.936 12.340 -23.020 1.00 65.68 62 ASP A O 1
ATOM 413 N N . LEU A 1 71 ? -10.080 12.564 -20.776 1.00 68.34 63 LEU A N 1
ATOM 414 C CA . LEU A 1 71 ? -10.233 14.020 -20.822 1.00 66.51 63 LEU A CA 1
ATOM 415 C C . LEU A 1 71 ? -8.855 14.646 -20.637 1.00 61.92 63 LEU A C 1
ATOM 416 O O . LEU A 1 71 ? -8.417 14.938 -19.521 1.00 62.91 63 LEU A O 1
ATOM 421 N N . THR A 1 72 ? -8.163 14.841 -21.749 1.00 62.47 64 THR A N 1
ATOM 422 C CA . THR A 1 72 ? -6.818 15.382 -21.745 1.00 67.37 64 THR A CA 1
ATOM 423 C C . THR A 1 72 ? -6.836 16.913 -21.832 1.00 58.67 64 THR A C 1
ATOM 424 O O . THR A 1 72 ? -7.884 17.552 -21.983 1.00 61.09 64 THR A O 1
ATOM 428 N N . TYR A 1 73 ? -5.637 17.496 -21.760 1.00 61.39 65 TYR A N 1
ATOM 429 C CA . TYR A 1 73 ? -5.484 18.942 -21.867 1.00 59.71 65 TYR A CA 1
ATOM 430 C C . TYR A 1 73 ? -6.090 19.455 -23.164 1.00 60.04 65 TYR A C 1
ATOM 431 O O . TYR A 1 73 ? -6.889 20.403 -23.162 1.00 61.93 65 TYR A O 1
ATOM 440 N N . ASP A 1 74 ? -5.731 18.835 -24.288 1.00 59.65 66 ASP A N 1
ATOM 441 C CA . ASP A 1 74 ? -6.171 19.357 -25.578 1.00 64.32 66 ASP A CA 1
ATOM 442 C C . ASP A 1 74 ? -7.679 19.276 -25.729 1.00 56.12 66 ASP A C 1
ATOM 443 O O . ASP A 1 74 ? -8.282 20.150 -26.359 1.00 68.37 66 ASP A O 1
ATOM 448 N N . ILE A 1 75 ? -8.302 18.250 -25.155 1.00 62.37 67 ILE A N 1
ATOM 449 C CA . ILE A 1 75 ? -9.746 18.091 -25.272 1.00 61.07 67 ILE A CA 1
ATOM 450 C C . ILE A 1 75 ? -10.492 19.192 -24.516 1.00 57.03 67 ILE A C 1
ATOM 451 O O . ILE A 1 75 ? -11.565 19.636 -24.946 1.00 62.26 67 ILE A O 1
ATOM 456 N N . VAL A 1 76 ? -9.971 19.632 -23.374 1.00 57.12 68 VAL A N 1
ATOM 457 C CA . VAL A 1 76 ? -10.697 20.594 -22.549 1.00 58.12 68 VAL A CA 1
ATOM 458 C C . VAL A 1 76 ? -10.118 21.991 -22.618 1.00 57.76 68 VAL A C 1
ATOM 459 O O . VAL A 1 76 ? -10.737 22.930 -22.084 1.00 57.23 68 VAL A O 1
ATOM 463 N N . SER A 1 77 ? -8.984 22.172 -23.289 1.00 52.17 69 SER A N 1
ATOM 464 C CA . SER A 1 77 ? -8.249 23.422 -23.181 1.00 55.45 69 SER A CA 1
ATOM 465 C C . SER A 1 77 ? -9.087 24.634 -23.593 1.00 57.77 69 SER A C 1
ATOM 466 O O . SER A 1 77 ? -8.857 25.739 -23.098 1.00 56.08 69 SER A O 1
ATOM 469 N N . ARG A 1 78 ? -10.050 24.470 -24.493 1.00 52.00 70 ARG A N 1
ATOM 470 C CA . ARG A 1 78 ? -10.776 25.629 -25.005 1.00 55.37 70 ARG A CA 1
ATOM 471 C C . ARG A 1 78 ? -12.288 25.438 -25.000 1.00 52.37 70 ARG A C 1
ATOM 472 O O . ARG A 1 78 ? -13.018 26.225 -25.605 1.00 52.87 70 ARG A O 1
ATOM 480 N N . ILE A 1 79 ? -12.795 24.448 -24.276 1.00 52.38 71 ILE A N 1
ATOM 481 C CA . ILE A 1 79 ? -14.249 24.298 -24.214 1.00 53.20 71 ILE A CA 1
ATOM 482 C C . ILE A 1 79 ? -14.913 25.273 -23.255 1.00 49.52 71 ILE A C 1
ATOM 483 O O . ILE A 1 79 ? -16.137 25.334 -23.207 1.00 45.96 71 ILE A O 1
ATOM 488 N N . HIS A 1 80 ? -14.151 26.065 -22.500 1.00 47.17 72 HIS A N 1
ATOM 489 C CA . HIS A 1 80 ? -14.799 27.103 -21.710 1.00 50.30 72 HIS A CA 1
ATOM 490 C C . HIS A 1 80 ? -15.528 28.131 -22.567 1.00 46.38 72 HIS A C 1
ATOM 491 O O . HIS A 1 80 ? -16.376 28.877 -22.045 1.00 50.91 72 HIS A O 1
ATOM 498 N N . PHE A 1 81 ? -15.249 28.187 -23.861 1.00 46.88 73 PHE A N 1
ATOM 499 C CA . PHE A 1 81 ? -16.006 29.075 -24.748 1.00 49.41 73 PHE A CA 1
ATOM 500 C C . PHE A 1 81 ? -17.315 28.467 -25.246 1.00 53.30 73 PHE A C 1
ATOM 501 O O . PHE A 1 81 ? -18.125 29.182 -25.846 1.00 50.24 73 PHE A O 1
ATOM 509 N N . GLN A 1 82 ? -17.545 27.172 -25.024 1.00 51.24 74 GLN A N 1
ATOM 510 C CA . GLN A 1 82 ? -18.536 26.426 -25.799 1.00 54.99 74 GLN A CA 1
ATOM 511 C C . GLN A 1 82 ? -19.751 26.081 -24.953 1.00 50.84 74 GLN A C 1
ATOM 512 O O . GLN A 1 82 ? -19.615 25.571 -23.845 1.00 44.59 74 GLN A O 1
ATOM 518 N N . GLY A 1 83 ? -20.923 26.306 -25.490 1.00 53.75 75 GLY A N 1
ATOM 519 C CA . GLY A 1 83 ? -22.115 25.761 -24.882 1.00 44.31 75 GLY A CA 1
ATOM 520 C C . GLY A 1 83 ? -22.163 24.250 -24.995 1.00 55.01 75 GLY A C 1
ATOM 521 O O . GLY A 1 83 ? -21.350 23.609 -25.669 1.00 48.99 75 GLY A O 1
ATOM 522 N N . GLY A 1 84 ? -23.164 23.672 -24.323 1.00 52.49 76 GLY A N 1
ATOM 523 C CA . GLY A 1 84 ? -23.376 22.237 -24.382 1.00 55.27 76 GLY A CA 1
ATOM 524 C C . GLY A 1 84 ? -22.442 21.525 -23.422 1.00 46.38 76 GLY A C 1
ATOM 525 O O . GLY A 1 84 ? -21.874 22.124 -22.511 1.00 52.50 76 GLY A O 1
ATOM 526 N N . THR A 1 85 ? -22.306 20.212 -23.630 1.00 49.90 77 THR A N 1
ATOM 527 C CA . THR A 1 85 ? -21.363 19.402 -22.870 1.00 42.23 77 THR A CA 1
ATOM 528 C C . THR A 1 85 ? -20.698 18.434 -23.833 1.00 50.47 77 THR A C 1
ATOM 529 O O . THR A 1 85 ? -21.390 17.768 -24.608 1.00 58.13 77 THR A O 1
ATOM 533 N N . ILE A 1 86 ? -19.362 18.378 -23.800 1.00 47.86 78 ILE A N 1
ATOM 534 C CA . ILE A 1 86 ? -18.623 17.530 -24.728 1.00 46.79 78 ILE A CA 1
ATOM 535 C C . ILE A 1 86 ? -18.768 16.064 -24.368 1.00 51.90 78 ILE A C 1
ATOM 536 O O . ILE A 1 86 ? -18.510 15.190 -25.202 1.00 52.88 78 ILE A O 1
ATOM 541 N N . ILE A 1 87 ? -19.173 15.754 -23.145 1.00 52.74 79 ILE A N 1
ATOM 542 C CA . ILE A 1 87 ? -19.447 14.375 -22.780 1.00 55.69 79 ILE A CA 1
ATOM 543 C C . ILE A 1 87 ? -20.950 14.081 -22.796 1.00 59.39 79 ILE A C 1
ATOM 544 O O . ILE A 1 87 ? -21.392 13.070 -22.259 1.00 57.15 79 ILE A O 1
ATOM 549 N N . GLN A 1 88 ? -21.737 14.938 -23.451 1.00 54.98 80 GLN A N 1
ATOM 550 C CA . GLN A 1 88 ? -23.171 14.740 -23.523 1.00 53.32 80 GLN A CA 1
ATOM 551 C C . GLN A 1 88 ? -23.762 14.539 -22.135 1.00 57.65 80 GLN A C 1
ATOM 552 O O . GLN A 1 88 ? -23.070 14.683 -21.123 1.00 50.99 80 GLN A O 1
ATOM 558 N N . THR A 1 89 ? -25.054 14.227 -22.087 1.00 54.83 81 THR A N 1
ATOM 559 C CA . THR A 1 89 ? -25.739 14.017 -20.828 1.00 56.84 81 THR A CA 1
ATOM 560 C C . THR A 1 89 ? -26.925 13.103 -21.079 1.00 58.16 81 THR A C 1
ATOM 561 O O . THR A 1 89 ? -27.336 12.890 -22.225 1.00 57.81 81 THR A O 1
ATOM 565 N N . SER A 1 90 ? -27.464 12.567 -19.989 1.00 66.36 82 SER A N 1
ATOM 566 C CA . SER A 1 90 ? -28.611 11.679 -20.041 1.00 64.99 82 SER A CA 1
ATOM 567 C C . SER A 1 90 ? -29.452 11.884 -18.790 1.00 67.47 82 SER A C 1
ATOM 568 O O . SER A 1 90 ? -28.950 12.306 -17.747 1.00 68.93 82 SER A O 1
ATOM 571 N N . ARG A 1 91 ? -30.737 11.579 -18.902 1.00 78.95 83 ARG A N 1
ATOM 572 C CA . ARG A 1 91 ? -31.607 11.517 -17.738 1.00 79.03 83 ARG A CA 1
ATOM 573 C C . ARG A 1 91 ? -31.692 10.112 -17.152 1.00 79.10 83 ARG A C 1
ATOM 574 O O . ARG A 1 91 ? -32.490 9.878 -16.235 1.00 77.25 83 ARG A O 1
ATOM 582 N N . ALA A 1 92 ? -30.891 9.175 -17.656 1.00 75.87 84 ALA A N 1
ATOM 583 C CA . ALA A 1 92 ? -30.831 7.844 -17.063 1.00 81.55 84 ALA A CA 1
ATOM 584 C C . ALA A 1 92 ? -30.247 7.975 -15.663 1.00 85.52 84 ALA A C 1
ATOM 585 O O . ALA A 1 92 ? -29.082 8.346 -15.504 1.00 80.70 84 ALA A O 1
ATOM 587 N N . ASN A 1 93 ? -31.061 7.701 -14.647 1.00 95.09 85 ASN A N 1
ATOM 588 C CA . ASN A 1 93 ? -30.669 7.832 -13.251 1.00 92.13 85 ASN A CA 1
ATOM 589 C C . ASN A 1 93 ? -30.846 6.476 -12.589 1.00 92.56 85 ASN A C 1
ATOM 590 O O . ASN A 1 93 ? -31.954 5.919 -12.638 1.00 89.25 85 ASN A O 1
ATOM 592 N N . PRO A 1 94 ? -29.805 5.894 -11.985 1.00 94.46 86 PRO A N 1
ATOM 593 C CA . PRO A 1 94 ? -29.979 4.625 -11.262 1.00 99.50 86 PRO A CA 1
ATOM 594 C C . PRO A 1 94 ? -30.633 4.765 -9.897 1.00 105.20 86 PRO A C 1
ATOM 595 O O . PRO A 1 94 ? -30.780 3.755 -9.199 1.00 106.52 86 PRO A O 1
ATOM 599 N N . ARG A 1 95 ? -31.033 5.975 -9.503 1.00 106.12 87 ARG A N 1
ATOM 600 C CA . ARG A 1 95 ? -31.501 6.209 -8.143 1.00 110.63 87 ARG A CA 1
ATOM 601 C C . ARG A 1 95 ? -32.584 5.233 -7.707 1.00 124.16 87 ARG A C 1
ATOM 602 O O . ARG A 1 95 ? -32.753 5.012 -6.503 1.00 114.41 87 ARG A O 1
ATOM 604 N N . LYS A 1 96 ? -33.303 4.623 -8.649 1.00 105.29 88 LYS A N 1
ATOM 605 C CA . LYS A 1 96 ? -34.483 3.839 -8.295 1.00 117.57 88 LYS A CA 1
ATOM 606 C C . LYS A 1 96 ? -34.127 2.426 -7.836 1.00 109.28 88 LYS A C 1
ATOM 607 O O . LYS A 1 96 ? -34.596 1.975 -6.788 1.00 127.33 88 LYS A O 1
ATOM 609 N N . SER A 1 97 ? -33.301 1.713 -8.600 1.00 119.39 89 SER A N 1
ATOM 610 C CA . SER A 1 97 ? -33.084 0.287 -8.388 1.00 121.55 89 SER A CA 1
ATOM 611 C C . SER A 1 97 ? -31.831 0.022 -7.573 1.00 114.79 89 SER A C 1
ATOM 612 O O . SER A 1 97 ? -30.793 0.644 -7.822 1.00 99.45 89 SER A O 1
ATOM 615 N N . PRO A 1 98 ? -31.884 -0.883 -6.584 1.00 117.44 90 PRO A N 1
ATOM 616 C CA . PRO A 1 98 ? -30.636 -1.266 -5.897 1.00 109.84 90 PRO A CA 1
ATOM 617 C C . PRO A 1 98 ? -29.660 -1.984 -6.812 1.00 101.64 90 PRO A C 1
ATOM 618 O O . PRO A 1 98 ? -28.447 -1.928 -6.575 1.00 95.02 90 PRO A O 1
ATOM 622 N N . GLU A 1 99 ? -30.157 -2.681 -7.835 1.00 98.64 91 GLU A N 1
ATOM 623 C CA . GLU A 1 99 ? -29.269 -3.376 -8.758 1.00 97.97 91 GLU A CA 1
ATOM 624 C C . GLU A 1 99 ? -28.538 -2.385 -9.657 1.00 103.52 91 GLU A C 1
ATOM 625 O O . GLU A 1 99 ? -27.315 -2.465 -9.814 1.00 98.37 91 GLU A O 1
ATOM 631 N N . LEU A 1 100 ? -29.275 -1.457 -10.275 1.00 105.29 92 LEU A N 1
ATOM 632 C CA . LEU A 1 100 ? -28.624 -0.441 -11.104 1.00 107.66 92 LEU A CA 1
ATOM 633 C C . LEU A 1 100 ? -27.475 0.208 -10.341 1.00 101.34 92 LEU A C 1
ATOM 634 O O . LEU A 1 100 ? -26.390 0.424 -10.895 1.00 91.91 92 LEU A O 1
ATOM 639 N N . GLN A 1 101 ? -27.692 0.501 -9.054 1.00 98.33 93 GLN A N 1
ATOM 640 C CA . GLN A 1 101 ? -26.633 1.079 -8.233 1.00 98.47 93 GLN A CA 1
ATOM 641 C C . GLN A 1 101 ? -25.423 0.155 -8.179 1.00 98.58 93 GLN A C 1
ATOM 642 O O . GLN A 1 101 ? -24.291 0.583 -8.433 1.00 92.03 93 GLN A O 1
ATOM 648 N N . GLU A 1 102 ? -25.645 -1.123 -7.855 1.00 95.87 94 GLU A N 1
ATOM 649 C CA . GLU A 1 102 ? -24.533 -2.068 -7.810 1.00 100.35 94 GLU A CA 1
ATOM 650 C C . GLU A 1 102 ? -23.788 -2.092 -9.140 1.00 95.82 94 GLU A C 1
ATOM 651 O O . GLU A 1 102 ? -22.553 -2.167 -9.170 1.00 99.20 94 GLU A O 1
ATOM 653 N N . ASN A 1 103 ? -24.524 -2.016 -10.250 1.00 96.74 95 ASN A N 1
ATOM 654 C CA . ASN A 1 103 ? -23.887 -2.017 -11.564 1.00 99.94 95 ASN A CA 1
ATOM 655 C C . ASN A 1 103 ? -22.973 -0.812 -11.741 1.00 93.68 95 ASN A C 1
ATOM 656 O O . ASN A 1 103 ? -21.871 -0.933 -12.288 1.00 94.95 95 ASN A O 1
ATOM 661 N N . VAL A 1 104 ? -23.406 0.360 -11.275 1.00 93.22 96 VAL A N 1
ATOM 662 C CA . VAL A 1 104 ? -22.570 1.555 -11.406 1.00 95.23 96 VAL A CA 1
ATOM 663 C C . VAL A 1 104 ? -21.288 1.388 -10.594 1.00 95.10 96 VAL A C 1
ATOM 664 O O . VAL A 1 104 ? -20.183 1.635 -11.092 1.00 86.55 96 VAL A O 1
ATOM 668 N N . ARG A 1 105 ? -21.414 0.948 -9.335 1.00 92.09 97 ARG A N 1
ATOM 669 C CA . ARG A 1 105 ? -20.237 0.814 -8.479 1.00 86.68 97 ARG A CA 1
ATOM 670 C C . ARG A 1 105 ? -19.231 -0.166 -9.078 1.00 91.82 97 ARG A C 1
ATOM 671 O O . ARG A 1 105 ? -18.016 0.042 -8.981 1.00 88.38 97 ARG A O 1
ATOM 679 N N . LYS A 1 106 ? -19.724 -1.253 -9.681 1.00 91.24 98 LYS A N 1
ATOM 680 C CA . LYS A 1 106 ? -18.849 -2.235 -10.315 1.00 94.98 98 LYS A CA 1
ATOM 681 C C . LYS A 1 106 ? -17.988 -1.601 -11.403 1.00 92.07 98 LYS A C 1
ATOM 682 O O . LYS A 1 106 ? -16.785 -1.878 -11.493 1.00 91.66 98 LYS A O 1
ATOM 688 N N . CYS A 1 107 ? -18.577 -0.744 -12.238 1.00 92.05 99 CYS A N 1
ATOM 689 C CA . CYS A 1 107 ? -17.792 -0.104 -13.287 1.00 92.87 99 CYS A CA 1
ATOM 690 C C . CYS A 1 107 ? -16.840 0.937 -12.710 1.00 83.60 99 CYS A C 1
ATOM 691 O O . CYS A 1 107 ? -15.699 1.049 -13.160 1.00 88.95 99 CYS A O 1
ATOM 694 N N . LEU A 1 108 ? -17.276 1.699 -11.706 1.00 82.53 100 LEU A N 1
ATOM 695 C CA . LEU A 1 108 ? -16.378 2.680 -11.099 1.00 81.68 100 LEU A CA 1
ATOM 696 C C . LEU A 1 108 ? -15.149 1.997 -10.511 1.00 83.54 100 LEU A C 1
ATOM 697 O O . LEU A 1 108 ? -14.010 2.366 -10.817 1.00 81.78 100 LEU A O 1
ATOM 702 N N . ARG A 1 109 ? -15.367 0.984 -9.666 1.00 90.92 101 ARG A N 1
ATOM 703 C CA . ARG A 1 109 ? -14.248 0.261 -9.075 1.00 88.17 101 ARG A CA 1
ATOM 704 C C . ARG A 1 109 ? -13.361 -0.350 -10.154 1.00 93.46 101 ARG A C 1
ATOM 705 O O . ARG A 1 109 ? -12.130 -0.342 -10.036 1.00 96.74 101 ARG A O 1
ATOM 707 N N . ALA A 1 110 ? -13.970 -0.873 -11.221 1.00 88.44 102 ALA A N 1
ATOM 708 C CA . ALA A 1 110 ? -13.186 -1.477 -12.288 1.00 90.82 102 ALA A CA 1
ATOM 709 C C . ALA A 1 110 ? -12.331 -0.434 -12.991 1.00 93.04 102 ALA A C 1
ATOM 710 O O . ALA A 1 110 ? -11.204 -0.728 -13.411 1.00 95.26 102 ALA A O 1
ATOM 712 N N . LEU A 1 111 ? -12.857 0.785 -13.138 1.00 87.92 103 LEU A N 1
ATOM 713 C CA . LEU A 1 111 ? -12.116 1.903 -13.699 1.00 87.86 103 LEU A CA 1
ATOM 714 C C . LEU A 1 111 ? -11.170 2.547 -12.689 1.00 84.84 103 LEU A C 1
ATOM 715 O O . LEU A 1 111 ? -10.563 3.576 -12.998 1.00 90.95 103 LEU A O 1
ATOM 720 N N . LYS A 1 112 ? -11.044 1.975 -11.491 1.00 90.40 104 LYS A N 1
ATOM 721 C CA . LYS A 1 112 ? -10.191 2.543 -10.447 1.00 92.14 104 LYS A CA 1
ATOM 722 C C . LYS A 1 112 ? -10.494 4.023 -10.240 1.00 87.38 104 LYS A C 1
ATOM 723 O O . LYS A 1 112 ? -9.607 4.821 -9.923 1.00 87.08 104 LYS A O 1
ATOM 725 N N . VAL A 1 113 ? -11.758 4.399 -10.433 1.00 85.42 105 VAL A N 1
ATOM 726 C CA . VAL A 1 113 ? -12.196 5.769 -10.183 1.00 88.28 105 VAL A CA 1
ATOM 727 C C . VAL A 1 113 ? -12.020 6.054 -8.694 1.00 89.59 105 VAL A C 1
ATOM 728 O O . VAL A 1 113 ? -12.723 5.481 -7.855 1.00 87.79 105 VAL A O 1
ATOM 732 N N . ARG A 1 114 ? -11.079 6.937 -8.362 1.00 84.71 106 ARG A N 1
ATOM 733 C CA . ARG A 1 114 ? -10.886 7.411 -7.000 1.00 82.61 106 ARG A CA 1
ATOM 734 C C . ARG A 1 114 ? -11.776 8.601 -6.667 1.00 84.87 106 ARG A C 1
ATOM 735 O O . ARG A 1 114 ? -12.132 8.787 -5.498 1.00 83.47 106 ARG A O 1
ATOM 743 N N . TYR A 1 115 ? -12.132 9.409 -7.670 1.00 77.60 107 TYR A N 1
ATOM 744 C CA . TYR A 1 115 ? -12.891 10.640 -7.483 1.00 79.74 107 TYR A CA 1
ATOM 745 C C . TYR A 1 115 ? -13.993 10.702 -8.530 1.00 70.65 107 TYR A C 1
ATOM 746 O O . TYR A 1 115 ? -13.711 10.660 -9.728 1.00 66.54 107 TYR A O 1
ATOM 755 N N . PHE A 1 116 ? -15.239 10.817 -8.085 1.00 62.09 108 PHE A N 1
ATOM 756 C CA . PHE A 1 116 ? -16.401 10.762 -8.965 1.00 65.36 108 PHE A CA 1
ATOM 757 C C . PHE A 1 116 ? -17.141 12.084 -8.848 1.00 63.25 108 PHE A C 1
ATOM 758 O O . PHE A 1 116 ? -17.564 12.465 -7.752 1.00 66.80 108 PHE A O 1
ATOM 766 N N . LEU A 1 117 ? -17.284 12.779 -9.973 1.00 64.75 109 LEU A N 1
ATOM 767 C CA . LEU A 1 117 ? -17.879 14.109 -10.023 1.00 67.28 109 LEU A CA 1
ATOM 768 C C . LEU A 1 117 ? -19.087 14.091 -10.949 1.00 60.04 109 LEU A C 1
ATOM 769 O O . LEU A 1 117 ? -18.953 13.820 -12.145 1.00 59.16 109 LEU A O 1
ATOM 774 N N . THR A 1 118 ? -20.255 14.406 -10.405 1.00 63.52 110 THR A N 1
ATOM 775 C CA . THR A 1 118 ? -21.476 14.496 -11.187 1.00 65.75 110 THR A CA 1
ATOM 776 C C . THR A 1 118 ? -21.913 15.952 -11.290 1.00 63.22 110 THR A C 1
ATOM 777 O O . THR A 1 118 ? -21.810 16.707 -10.324 1.00 63.86 110 THR A O 1
ATOM 781 N N . ILE A 1 119 ? -22.378 16.345 -12.472 1.00 62.29 111 ILE A N 1
ATOM 782 C CA . ILE A 1 119 ? -22.877 17.695 -12.727 1.00 58.44 111 ILE A CA 1
ATOM 783 C C . ILE A 1 119 ? -24.286 17.536 -13.277 1.00 56.93 111 ILE A C 1
ATOM 784 O O . ILE A 1 119 ? -24.465 17.005 -14.374 1.00 58.14 111 ILE A O 1
ATOM 789 N N . GLY A 1 120 ? -25.281 17.987 -12.534 1.00 58.45 112 GLY A N 1
ATOM 790 C CA . GLY A 1 120 ? -26.646 17.776 -12.967 1.00 63.48 112 GLY A CA 1
ATOM 791 C C . GLY A 1 120 ? -27.627 18.175 -11.894 1.00 59.43 112 GLY A C 1
ATOM 792 O O . GLY A 1 120 ? -27.254 18.661 -10.825 1.00 64.62 112 GLY A O 1
ATOM 793 N N . GLY A 1 121 ? -28.906 17.947 -12.210 1.00 72.84 113 GLY A N 1
ATOM 794 C CA . GLY A 1 121 ? -30.002 18.388 -11.373 1.00 64.84 113 GLY A CA 1
ATOM 795 C C . GLY A 1 121 ? -30.287 17.470 -10.207 1.00 76.47 113 GLY A C 1
ATOM 796 O O . GLY A 1 121 ? -29.465 16.639 -9.813 1.00 73.18 113 GLY A O 1
ATOM 797 N N . ASP A 1 122 ? -31.491 17.640 -9.648 1.00 84.48 114 ASP A N 1
ATOM 798 C CA . ASP A 1 122 ? -31.885 16.919 -8.443 1.00 89.96 114 ASP A CA 1
ATOM 799 C C . ASP A 1 122 ? -31.670 15.418 -8.603 1.00 85.39 114 ASP A C 1
ATOM 800 O O . ASP A 1 122 ? -31.096 14.756 -7.730 1.00 84.77 114 ASP A O 1
ATOM 805 N N . ASP A 1 123 ? -32.155 14.854 -9.708 1.00 81.05 115 ASP A N 1
ATOM 806 C CA . ASP A 1 123 ? -32.080 13.408 -9.877 1.00 77.24 115 ASP A CA 1
ATOM 807 C C . ASP A 1 123 ? -30.640 12.947 -10.062 1.00 83.90 115 ASP A C 1
ATOM 808 O O . ASP A 1 123 ? -30.299 11.816 -9.691 1.00 79.32 115 ASP A O 1
ATOM 813 N N . THR A 1 124 ? -29.782 13.804 -10.624 1.00 72.92 116 THR A N 1
ATOM 814 C CA . THR A 1 124 ? -28.376 13.448 -10.770 1.00 72.84 116 THR A CA 1
ATOM 815 C C . THR A 1 124 ? -27.704 13.308 -9.408 1.00 76.36 116 THR A C 1
ATOM 816 O O . THR A 1 124 ? -26.905 12.389 -9.194 1.00 73.09 116 THR A O 1
ATOM 820 N N . ALA A 1 125 ? -28.013 14.213 -8.479 1.00 69.58 117 ALA A N 1
ATOM 821 C CA . ALA A 1 125 ? -27.416 14.146 -7.151 1.00 82.06 117 ALA A CA 1
ATOM 822 C C . ALA A 1 125 ? -27.960 12.956 -6.360 1.00 84.50 117 ALA A C 1
ATOM 823 O O . ALA A 1 125 ? -27.191 12.236 -5.710 1.00 81.27 117 ALA A O 1
ATOM 825 N N . SER A 1 126 ? -29.278 12.726 -6.404 1.00 86.28 118 SER A N 1
ATOM 826 C CA . SER A 1 126 ? -29.834 11.557 -5.731 1.00 83.89 118 SER A CA 1
ATOM 827 C C . SER A 1 126 ? -29.152 10.280 -6.218 1.00 88.90 118 SER A C 1
ATOM 828 O O . SER A 1 126 ? -28.970 9.324 -5.456 1.00 91.38 118 SER A O 1
ATOM 831 N N . SER A 1 127 ? -28.799 10.231 -7.505 1.00 81.46 119 SER A N 1
ATOM 832 C CA . SER A 1 127 ? -28.101 9.065 -8.036 1.00 85.20 119 SER A CA 1
ATOM 833 C C . SER A 1 127 ? -26.731 8.926 -7.393 1.00 88.77 119 SER A C 1
ATOM 834 O O . SER A 1 127 ? -26.314 7.823 -7.023 1.00 90.63 119 SER A O 1
ATOM 837 N N . ALA A 1 128 ? -26.017 10.044 -7.248 1.00 81.77 120 ALA A N 1
ATOM 838 C CA . ALA A 1 128 ? -24.683 10.002 -6.662 1.00 87.48 120 ALA A CA 1
ATOM 839 C C . ALA A 1 128 ? -24.734 9.579 -5.202 1.00 85.47 120 ALA A C 1
ATOM 840 O O . ALA A 1 128 ? -23.881 8.813 -4.750 1.00 88.80 120 ALA A O 1
ATOM 842 N N . VAL A 1 129 ? -25.719 10.082 -4.455 1.00 86.94 121 VAL A N 1
ATOM 843 C CA . VAL A 1 129 ? -25.841 9.749 -3.039 1.00 93.95 121 VAL A CA 1
ATOM 844 C C . VAL A 1 129 ? -26.212 8.282 -2.860 1.00 94.03 121 VAL A C 1
ATOM 845 O O . VAL A 1 129 ? -25.675 7.594 -1.982 1.00 100.80 121 VAL A O 1
ATOM 847 N N . SER A 1 130 ? -27.140 7.779 -3.678 1.00 96.28 122 SER A N 1
ATOM 848 C CA . SER A 1 130 ? -27.483 6.361 -3.609 1.00 98.83 122 SER A CA 1
ATOM 849 C C . SER A 1 130 ? -26.290 5.492 -3.980 1.00 99.62 122 SER A C 1
ATOM 850 O O . SER A 1 130 ? -26.119 4.395 -3.432 1.00 86.59 122 SER A O 1
ATOM 853 N N . VAL A 1 131 ? -25.445 5.968 -4.895 1.00 92.24 123 VAL A N 1
ATOM 854 C CA . VAL A 1 131 ? -24.271 5.202 -5.299 1.00 102.49 123 VAL A CA 1
ATOM 855 C C . VAL A 1 131 ? -23.135 5.360 -4.301 1.00 96.59 123 VAL A C 1
ATOM 856 O O . VAL A 1 131 ? -22.199 4.554 -4.307 1.00 96.50 123 VAL A O 1
ATOM 860 N N . ALA A 1 132 ? -23.201 6.362 -3.437 1.00 102.27 124 ALA A N 1
ATOM 861 C CA . ALA A 1 132 ? -22.195 6.549 -2.407 1.00 104.16 124 ALA A CA 1
ATOM 862 C C . ALA A 1 132 ? -22.448 5.615 -1.226 1.00 84.62 124 ALA A C 1
ATOM 863 O O . ALA A 1 132 ? -23.362 5.843 -0.444 1.00 98.75 124 ALA A O 1
ATOM 865 N N . ASN A 1 136 ? -17.462 3.461 0.864 1.00 97.15 128 ASN A N 1
ATOM 866 C CA . ASN A 1 136 ? -16.050 3.570 1.221 1.00 108.32 128 ASN A CA 1
ATOM 867 C C . ASN A 1 136 ? -15.454 4.910 0.780 1.00 108.03 128 ASN A C 1
ATOM 868 O O . ASN A 1 136 ? -14.947 5.030 -0.332 1.00 107.05 128 ASN A O 1
ATOM 870 N N . GLY A 1 137 ? -15.508 5.912 1.661 1.00 112.35 129 GLY A N 1
ATOM 871 C CA . GLY A 1 137 ? -14.985 7.228 1.337 1.00 103.29 129 GLY A CA 1
ATOM 872 C C . GLY A 1 137 ? -13.501 7.254 1.041 1.00 98.95 129 GLY A C 1
ATOM 873 O O . GLY A 1 137 ? -13.029 8.176 0.371 1.00 108.80 129 GLY A O 1
ATOM 874 N N . ASN A 1 138 ? -12.749 6.276 1.543 1.00 109.77 130 ASN A N 1
ATOM 875 C CA . ASN A 1 138 ? -11.342 6.150 1.189 1.00 104.70 130 ASN A CA 1
ATOM 876 C C . ASN A 1 138 ? -11.173 5.477 -0.167 1.00 104.22 130 ASN A C 1
ATOM 877 O O . ASN A 1 138 ? -10.212 5.771 -0.885 1.00 104.18 130 ASN A O 1
ATOM 879 N N . GLU A 1 139 ? -12.088 4.576 -0.530 1.00 103.74 131 GLU A N 1
ATOM 880 C CA . GLU A 1 139 ? -12.032 3.940 -1.841 1.00 101.21 131 GLU A CA 1
ATOM 881 C C . GLU A 1 139 ? -12.424 4.926 -2.935 1.00 110.57 131 GLU A C 1
ATOM 882 O O . GLU A 1 139 ? -11.693 5.108 -3.918 1.00 94.74 131 GLU A O 1
ATOM 884 N N . ILE A 1 140 ? -13.576 5.569 -2.774 1.00 98.11 132 ILE A N 1
ATOM 885 C CA . ILE A 1 140 ? -14.036 6.612 -3.674 1.00 101.16 132 ILE A CA 1
ATOM 886 C C . ILE A 1 140 ? -14.327 7.860 -2.852 1.00 99.55 132 ILE A C 1
ATOM 887 O O . ILE A 1 140 ? -14.308 7.843 -1.627 1.00 98.88 132 ILE A O 1
ATOM 892 N N . SER A 1 141 ? -14.625 8.945 -3.554 1.00 83.89 133 SER A N 1
ATOM 893 C CA . SER A 1 141 ? -15.254 10.120 -2.965 1.00 87.62 133 SER A CA 1
ATOM 894 C C . SER A 1 141 ? -16.172 10.683 -4.037 1.00 85.94 133 SER A C 1
ATOM 895 O O . SER A 1 141 ? -15.786 10.754 -5.202 1.00 78.45 133 SER A O 1
ATOM 898 N N . VAL A 1 142 ? -17.396 11.044 -3.659 1.00 82.73 134 VAL A N 1
ATOM 899 C CA . VAL A 1 142 ? -18.420 11.452 -4.621 1.00 79.86 134 VAL A CA 1
ATOM 900 C C . VAL A 1 142 ? -18.862 12.875 -4.326 1.00 72.34 134 VAL A C 1
ATOM 901 O O . VAL A 1 142 ? -19.149 13.212 -3.175 1.00 71.08 134 VAL A O 1
ATOM 905 N N . ILE A 1 143 ? -18.928 13.703 -5.361 1.00 74.99 135 ILE A N 1
ATOM 906 C CA . ILE A 1 143 ? -19.392 15.081 -5.234 1.00 72.28 135 ILE A CA 1
ATOM 907 C C . ILE A 1 143 ? -20.257 15.414 -6.436 1.00 70.84 135 ILE A C 1
ATOM 908 O O . ILE A 1 143 ? -19.896 15.095 -7.572 1.00 71.16 135 ILE A O 1
ATOM 913 N N . SER A 1 144 ? -21.366 16.103 -6.193 1.00 68.88 136 SER A N 1
ATOM 914 C CA . SER A 1 144 ? -22.202 16.627 -7.259 1.00 69.82 136 SER A CA 1
ATOM 915 C C . SER A 1 144 ? -22.095 18.147 -7.305 1.00 70.79 136 SER A C 1
ATOM 916 O O . SER A 1 144 ? -21.876 18.805 -6.287 1.00 71.01 136 SER A O 1
ATOM 918 N N . CYS A 1 145 ? -22.226 18.692 -8.510 1.00 64.88 137 CYS A N 1
ATOM 919 C CA . CYS A 1 145 ? -22.272 20.130 -8.719 1.00 61.20 137 CYS A CA 1
ATOM 920 C C . CYS A 1 145 ? -23.673 20.511 -9.175 1.00 62.59 137 CYS A C 1
ATOM 921 O O . CYS A 1 145 ? -24.069 20.154 -10.300 1.00 63.33 137 CYS A O 1
ATOM 924 N N . PRO A 1 146 ? -24.462 21.203 -8.355 1.00 63.93 138 PRO A N 1
ATOM 925 C CA . PRO A 1 146 ? -25.877 21.405 -8.705 1.00 62.03 138 PRO A CA 1
ATOM 926 C C . PRO A 1 146 ? -26.028 22.263 -9.945 1.00 62.41 138 PRO A C 1
ATOM 927 O O . PRO A 1 146 ? -25.428 23.331 -10.069 1.00 60.73 138 PRO A O 1
ATOM 931 N N . LYS A 1 147 ? -26.815 21.763 -10.883 1.00 61.49 139 LYS A N 1
ATOM 932 C CA . LYS A 1 147 ? -27.031 22.403 -12.168 1.00 64.48 139 LYS A CA 1
ATOM 933 C C . LYS A 1 147 ? -28.504 22.750 -12.267 1.00 64.33 139 LYS A C 1
ATOM 934 O O . LYS A 1 147 ? -29.360 21.875 -12.085 1.00 61.23 139 LYS A O 1
ATOM 940 N N . THR A 1 148 ? -28.787 24.021 -12.528 1.00 59.11 140 THR A N 1
ATOM 941 C CA . THR A 1 148 ? -30.124 24.440 -12.922 1.00 60.83 140 THR A CA 1
ATOM 942 C C . THR A 1 148 ? -30.032 25.792 -13.620 1.00 60.04 140 THR A C 1
ATOM 943 O O . THR A 1 148 ? -29.442 26.737 -13.087 1.00 58.46 140 THR A O 1
ATOM 947 N N . ILE A 1 149 ? -30.625 25.871 -14.812 1.00 61.59 141 ILE A N 1
ATOM 948 C CA . ILE A 1 149 ? -30.766 27.126 -15.539 1.00 61.66 141 ILE A CA 1
ATOM 949 C C . ILE A 1 149 ? -31.810 28.044 -14.945 1.00 63.21 141 ILE A C 1
ATOM 950 O O . ILE A 1 149 ? -31.858 29.225 -15.301 1.00 63.20 141 ILE A O 1
ATOM 955 N N . ASP A 1 150 ? -32.633 27.523 -14.043 1.00 66.01 142 ASP A N 1
ATOM 956 C CA . ASP A 1 150 ? -33.828 28.210 -13.580 1.00 67.91 142 ASP A CA 1
ATOM 957 C C . ASP A 1 150 ? -33.584 29.157 -12.416 1.00 66.65 142 ASP A C 1
ATOM 958 O O . ASP A 1 150 ? -34.511 29.873 -12.025 1.00 68.98 142 ASP A O 1
ATOM 963 N N . ASN A 1 151 ? -32.382 29.168 -11.838 1.00 63.92 143 ASN A N 1
ATOM 964 C CA . ASN A 1 151 ? -32.045 30.085 -10.761 1.00 63.53 143 ASN A CA 1
ATOM 965 C C . ASN A 1 151 ? -32.750 29.716 -9.461 1.00 65.75 143 ASN A C 1
ATOM 966 O O . ASN A 1 151 ? -32.941 30.572 -8.594 1.00 66.95 143 ASN A O 1
ATOM 971 N N . ASP A 1 152 ? -33.142 28.449 -9.313 1.00 66.79 144 ASP A N 1
ATOM 972 C CA . ASP A 1 152 ? -34.005 28.019 -8.220 1.00 69.80 144 ASP A CA 1
ATOM 973 C C . ASP A 1 152 ? -33.258 27.208 -7.158 1.00 68.99 144 ASP A C 1
ATOM 974 O O . ASP A 1 152 ? -33.876 26.410 -6.447 1.00 71.52 144 ASP A O 1
ATOM 979 N N . LEU A 1 153 ? -31.940 27.384 -7.038 1.00 69.61 145 LEU A N 1
ATOM 980 C CA . LEU A 1 153 ? -31.234 26.833 -5.888 1.00 65.69 145 LEU A CA 1
ATOM 981 C C . LEU A 1 153 ? -31.384 27.767 -4.695 1.00 67.50 145 LEU A C 1
ATOM 982 O O . LEU A 1 153 ? -31.501 28.983 -4.871 1.00 69.91 145 LEU A O 1
ATOM 987 N N . PRO A 1 154 ? -31.365 27.220 -3.452 1.00 69.35 146 PRO A N 1
ATOM 988 C CA . PRO A 1 154 ? -31.503 28.084 -2.271 1.00 71.77 146 PRO A CA 1
ATOM 989 C C . PRO A 1 154 ? -30.215 28.821 -1.952 1.00 69.82 146 PRO A C 1
ATOM 990 O O . PRO A 1 154 ? -29.820 28.957 -0.793 1.00 71.45 146 PRO A O 1
ATOM 994 N N . LEU A 1 155 ? -29.551 29.302 -3.003 1.00 66.77 147 LEU A N 1
ATOM 995 C CA . LEU A 1 155 ? -28.429 30.199 -2.816 1.00 68.16 147 LEU A CA 1
ATOM 996 C C . LEU A 1 155 ? -28.933 31.464 -2.128 1.00 68.38 147 LEU A C 1
ATOM 997 O O . LEU A 1 155 ? -30.100 31.831 -2.278 1.00 70.38 147 LEU A O 1
ATOM 1002 N N . PRO A 1 156 ? -28.075 32.153 -1.376 1.00 79.62 148 PRO A N 1
ATOM 1003 C CA . PRO A 1 156 ? -28.475 33.446 -0.800 1.00 83.06 148 PRO A CA 1
ATOM 1004 C C . PRO A 1 156 ? -29.156 34.306 -1.841 1.00 87.18 148 PRO A C 1
ATOM 1005 O O . PRO A 1 156 ? -28.581 34.529 -2.914 1.00 84.68 148 PRO A O 1
ATOM 1009 N N . ALA A 1 157 ? -30.380 34.756 -1.568 1.00 96.77 149 ALA A N 1
ATOM 1010 C CA . ALA A 1 157 ? -31.206 35.420 -2.564 1.00 95.87 149 ALA A CA 1
ATOM 1011 C C . ALA A 1 157 ? -30.360 36.382 -3.380 1.00 99.24 149 ALA A C 1
ATOM 1012 O O . ALA A 1 157 ? -29.368 36.909 -2.870 1.00 104.27 149 ALA A O 1
ATOM 1014 N N . ASP A 1 158 ? -30.742 36.593 -4.645 1.00 102.38 150 ASP A N 1
ATOM 1015 C CA . ASP A 1 158 ? -29.988 37.338 -5.648 1.00 105.57 150 ASP A CA 1
ATOM 1016 C C . ASP A 1 158 ? -28.938 36.466 -6.335 1.00 98.87 150 ASP A C 1
ATOM 1017 O O . ASP A 1 158 ? -28.921 36.368 -7.566 1.00 101.08 150 ASP A O 1
ATOM 1022 N N . GLN A 1 159 ? -28.057 35.834 -5.556 1.00 77.23 151 GLN A N 1
ATOM 1023 C CA . GLN A 1 159 ? -26.950 35.090 -6.142 1.00 77.75 151 GLN A CA 1
ATOM 1024 C C . GLN A 1 159 ? -27.470 34.012 -7.086 1.00 69.13 151 GLN A C 1
ATOM 1025 O O . GLN A 1 159 ? -28.300 33.176 -6.706 1.00 65.14 151 GLN A O 1
ATOM 1031 N N . SER A 1 160 ? -26.980 34.053 -8.323 1.00 58.61 152 SER A N 1
ATOM 1032 C CA . SER A 1 160 ? -27.521 33.220 -9.375 1.00 57.77 152 SER A CA 1
ATOM 1033 C C . SER A 1 160 ? -26.884 31.834 -9.362 1.00 56.13 152 SER A C 1
ATOM 1034 O O . SER A 1 160 ? -25.804 31.619 -8.793 1.00 55.19 152 SER A O 1
ATOM 1037 N N . THR A 1 161 ? -27.575 30.903 -10.022 1.00 56.20 153 THR A N 1
ATOM 1038 C CA . THR A 1 161 ? -27.066 29.593 -10.397 1.00 54.97 153 THR A CA 1
ATOM 1039 C C . THR A 1 161 ? -26.415 29.685 -11.776 1.00 53.80 153 THR A C 1
ATOM 1040 O O . THR A 1 161 ? -26.794 30.529 -12.607 1.00 54.36 153 THR A O 1
ATOM 1044 N N . PHE A 1 162 ? -25.457 28.799 -12.045 1.00 52.58 154 PHE A N 1
ATOM 1045 C CA . PHE A 1 162 ? -24.734 28.969 -13.299 1.00 54.53 154 PHE A CA 1
ATOM 1046 C C . PHE A 1 162 ? -25.658 28.666 -14.484 1.00 53.16 154 PHE A C 1
ATOM 1047 O O . PHE A 1 162 ? -26.629 27.909 -14.388 1.00 54.28 154 PHE A O 1
ATOM 1055 N N . GLY A 1 163 ? -25.385 29.344 -15.596 1.00 53.42 155 GLY A N 1
ATOM 1056 C CA . GLY A 1 163 ? -26.191 29.206 -16.788 1.00 55.03 155 GLY A CA 1
ATOM 1057 C C . GLY A 1 163 ? -27.360 30.148 -16.866 1.00 56.49 155 GLY A C 1
ATOM 1058 O O . GLY A 1 163 ? -27.811 30.465 -17.979 1.00 58.01 155 GLY A O 1
ATOM 1059 N N . PHE A 1 164 ? -27.819 30.650 -15.722 1.00 44.97 156 PHE A N 1
ATOM 1060 C CA . PHE A 1 164 ? -28.953 31.563 -15.694 1.00 40.05 156 PHE A CA 1
ATOM 1061 C C . PHE A 1 164 ? -28.642 32.885 -16.381 1.00 47.00 156 PHE A C 1
ATOM 1062 O O . PHE A 1 164 ? -29.502 33.466 -17.049 1.00 45.06 156 PHE A O 1
ATOM 1070 N N . HIS A 1 165 ? -27.436 33.421 -16.179 1.00 43.78 157 HIS A N 1
ATOM 1071 C CA . HIS A 1 165 ? -27.127 34.682 -16.855 1.00 51.90 157 HIS A CA 1
ATOM 1072 C C . HIS A 1 165 ? -27.123 34.506 -18.378 1.00 43.54 157 HIS A C 1
ATOM 1073 O O . HIS A 1 165 ? -27.657 35.342 -19.102 1.00 43.01 157 HIS A O 1
ATOM 1080 N N . THR A 1 166 ? -26.525 33.427 -18.872 1.00 42.69 158 THR A N 1
ATOM 1081 C CA . THR A 1 166 ? -26.488 33.206 -20.308 1.00 48.63 158 THR A CA 1
ATOM 1082 C C . THR A 1 166 ? -27.899 33.094 -20.845 1.00 45.97 158 THR A C 1
ATOM 1083 O O . THR A 1 166 ? -28.256 33.762 -21.820 1.00 42.93 158 THR A O 1
ATOM 1087 N N . ALA A 1 167 ? -28.736 32.304 -20.171 1.00 41.07 159 ALA A N 1
ATOM 1088 C CA . ALA A 1 167 ? -30.098 32.096 -20.628 1.00 43.08 159 ALA A CA 1
ATOM 1089 C C . ALA A 1 167 ? -30.900 33.385 -20.597 1.00 47.80 159 ALA A C 1
ATOM 1090 O O . ALA A 1 167 ? -31.691 33.656 -21.521 1.00 46.08 159 ALA A O 1
ATOM 1092 N N . ARG A 1 168 ? -30.741 34.188 -19.537 1.00 44.56 160 ARG A N 1
ATOM 1093 C CA . ARG A 1 168 ? -31.543 35.418 -19.446 1.00 43.77 160 ARG A CA 1
ATOM 1094 C C . ARG A 1 168 ? -31.123 36.408 -20.531 1.00 45.97 160 ARG A C 1
ATOM 1095 O O . ARG A 1 168 ? -31.958 37.091 -21.149 1.00 42.39 160 ARG A O 1
ATOM 1103 N N . SER A 1 169 ? -29.823 36.494 -20.778 1.00 43.11 161 SER A N 1
ATOM 1104 C CA . SER A 1 169 ? -29.342 37.458 -21.748 1.00 45.46 161 SER A CA 1
ATOM 1105 C C . SER A 1 169 ? -29.805 37.093 -23.151 1.00 49.25 161 SER A C 1
ATOM 1106 O O . SER A 1 169 ? -30.256 37.955 -23.909 1.00 49.98 161 SER A O 1
ATOM 1109 N N . LEU A 1 170 ? -29.650 35.825 -23.539 1.00 43.34 162 LEU A N 1
ATOM 1110 C CA . LEU A 1 170 ? -30.101 35.415 -24.873 1.00 53.83 162 LEU A CA 1
ATOM 1111 C C . LEU A 1 170 ? -31.611 35.617 -25.021 1.00 47.38 162 LEU A C 1
ATOM 1112 O O . LEU A 1 170 ? -32.080 36.158 -26.022 1.00 48.90 162 LEU A O 1
ATOM 1117 N N . GLY A 1 171 ? -32.379 35.251 -24.003 1.00 42.46 163 GLY A N 1
ATOM 1118 C CA . GLY A 1 171 ? -33.812 35.549 -24.029 1.00 49.15 163 GLY A CA 1
ATOM 1119 C C . GLY A 1 171 ? -34.096 37.029 -24.233 1.00 50.43 163 GLY A C 1
ATOM 1120 O O . GLY A 1 171 ? -34.996 37.406 -24.993 1.00 46.01 163 GLY A O 1
ATOM 1121 N N . MET A 1 172 ? -33.338 37.891 -23.544 1.00 46.56 164 MET A N 1
ATOM 1122 C CA . MET A 1 172 ? -33.505 39.327 -23.723 1.00 50.08 164 MET A CA 1
ATOM 1123 C C . MET A 1 172 ? -33.301 39.726 -25.178 1.00 51.09 164 MET A C 1
ATOM 1124 O O . MET A 1 172 ? -34.053 40.550 -25.709 1.00 44.81 164 MET A O 1
ATOM 1129 N N . GLU A 1 173 ? -32.282 39.159 -25.826 1.00 41.97 165 GLU A N 1
ATOM 1130 C CA . GLU A 1 173 ? -32.018 39.499 -27.217 1.00 53.95 165 GLU A CA 1
ATOM 1131 C C . GLU A 1 173 ? -33.128 39.003 -28.136 1.00 50.46 165 GLU A C 1
ATOM 1132 O O . GLU A 1 173 ? -33.477 39.670 -29.115 1.00 50.61 165 GLU A O 1
ATOM 1138 N N . ILE A 1 174 ? -33.663 37.811 -27.868 1.00 49.37 166 ILE A N 1
ATOM 1139 C CA . ILE A 1 174 ? -34.726 37.291 -28.721 1.00 47.23 166 ILE A CA 1
ATOM 1140 C C . ILE A 1 174 ? -35.931 38.213 -28.641 1.00 48.95 166 ILE A C 1
ATOM 1141 O O . ILE A 1 174 ? -36.532 38.590 -29.652 1.00 47.53 166 ILE A O 1
ATOM 1146 N N . ILE A 1 175 ? -36.279 38.605 -27.420 1.00 42.23 167 ILE A N 1
ATOM 1147 C CA . ILE A 1 175 ? -37.432 39.444 -27.186 1.00 45.41 167 ILE A CA 1
ATOM 1148 C C . ILE A 1 175 ? -37.216 40.835 -27.717 1.00 47.68 167 ILE A C 1
ATOM 1149 O O . ILE A 1 175 ? -38.174 41.492 -28.136 1.00 48.47 167 ILE A O 1
ATOM 1154 N N . ARG A 1 176 ? -35.976 41.316 -27.731 1.00 45.50 168 ARG A N 1
ATOM 1155 C CA . ARG A 1 176 ? -35.722 42.610 -28.367 1.00 44.78 168 ARG A CA 1
ATOM 1156 C C . ARG A 1 176 ? -36.168 42.600 -29.825 1.00 48.15 168 ARG A C 1
ATOM 1157 O O . ARG A 1 176 ? -36.823 43.544 -30.297 1.00 43.46 168 ARG A O 1
ATOM 1165 N N . ASN A 1 177 ? -35.766 41.568 -30.574 1.00 45.36 169 ASN A N 1
ATOM 1166 C CA . ASN A 1 177 ? -36.217 41.451 -31.955 1.00 50.71 169 ASN A CA 1
ATOM 1167 C C . ASN A 1 177 ? -37.738 41.374 -32.023 1.00 48.76 169 ASN A C 1
ATOM 1168 O O . ASN A 1 177 ? -38.352 41.971 -32.909 1.00 46.91 169 ASN A O 1
ATOM 1173 N N . LEU A 1 178 ? -38.364 40.653 -31.087 1.00 43.08 170 LEU A N 1
ATOM 1174 C CA . LEU A 1 178 ? -39.816 40.553 -31.131 1.00 49.84 170 LEU A CA 1
ATOM 1175 C C . LEU A 1 178 ? -40.468 41.890 -30.801 1.00 52.48 170 LEU A C 1
ATOM 1176 O O . LEU A 1 178 ? -41.539 42.208 -31.342 1.00 49.38 170 LEU A O 1
ATOM 1181 N N . MET A 1 179 ? -39.833 42.674 -29.927 1.00 43.75 171 MET A N 1
ATOM 1182 C CA . MET A 1 179 ? -40.322 44.007 -29.582 1.00 45.89 171 MET A CA 1
ATOM 1183 C C . MET A 1 179 ? -40.240 44.946 -30.767 1.00 46.21 171 MET A C 1
ATOM 1184 O O . MET A 1 179 ? -41.149 45.752 -30.986 1.00 49.69 171 MET A O 1
ATOM 1189 N N . VAL A 1 180 ? -39.169 44.842 -31.554 1.00 42.66 172 VAL A N 1
ATOM 1190 C CA . VAL A 1 180 ? -39.059 45.644 -32.779 1.00 46.16 172 VAL A CA 1
ATOM 1191 C C . VAL A 1 180 ? -40.102 45.197 -33.808 1.00 49.89 172 VAL A C 1
ATOM 1192 O O . VAL A 1 180 ? -40.768 46.018 -34.448 1.00 51.69 172 VAL A O 1
ATOM 1196 N N . ASP A 1 181 ? -40.252 43.882 -33.995 1.00 48.35 173 ASP A N 1
ATOM 1197 C CA . ASP A 1 181 ? -41.228 43.388 -34.981 1.00 49.77 173 ASP A CA 1
ATOM 1198 C C . ASP A 1 181 ? -42.656 43.725 -34.566 1.00 51.60 173 ASP A C 1
ATOM 1199 O O . ASP A 1 181 ? -43.497 43.993 -35.418 1.00 55.74 173 ASP A O 1
ATOM 1204 N N . SER A 1 182 ? -42.947 43.733 -33.264 1.00 54.02 174 SER A N 1
ATOM 1205 C CA . SER A 1 182 ? -44.310 43.990 -32.834 1.00 56.67 174 SER A CA 1
ATOM 1206 C C . SER A 1 182 ? -44.699 45.457 -32.993 1.00 60.12 174 SER A C 1
ATOM 1207 O O . SER A 1 182 ? -45.872 45.761 -33.221 1.00 53.49 174 SER A O 1
ATOM 1210 N N . LYS A 1 183 ? -43.746 46.377 -32.852 1.00 54.34 175 LYS A N 1
ATOM 1211 C CA . LYS A 1 183 ? -44.037 47.788 -33.068 1.00 54.05 175 LYS A CA 1
ATOM 1212 C C . LYS A 1 183 ? -43.974 48.144 -34.537 1.00 51.93 175 LYS A C 1
ATOM 1213 O O . LYS A 1 183 ? -44.761 48.972 -35.004 1.00 57.43 175 LYS A O 1
ATOM 1219 N N . SER A 1 184 ? -43.067 47.512 -35.277 1.00 49.05 176 SER A N 1
ATOM 1220 C CA . SER A 1 184 ? -42.971 47.780 -36.701 1.00 44.33 176 SER A CA 1
ATOM 1221 C C . SER A 1 184 ? -44.228 47.347 -37.441 1.00 48.44 176 SER A C 1
ATOM 1222 O O . SER A 1 184 ? -44.656 48.014 -38.388 1.00 51.67 176 SER A O 1
ATOM 1225 N N . ALA A 1 185 ? -44.816 46.211 -37.056 1.00 52.85 177 ALA A N 1
ATOM 1226 C CA . ALA A 1 185 ? -45.985 45.638 -37.743 1.00 52.67 177 ALA A CA 1
ATOM 1227 C C . ALA A 1 185 ? -46.970 45.238 -36.653 1.00 54.55 177 ALA A C 1
ATOM 1228 O O . ALA A 1 185 ? -46.982 44.083 -36.200 1.00 54.29 177 ALA A O 1
ATOM 1230 N N . PRO A 1 186 ? -47.786 46.186 -36.179 1.00 57.60 178 PRO A N 1
ATOM 1231 C CA . PRO A 1 186 ? -48.484 46.003 -34.893 1.00 60.82 178 PRO A CA 1
ATOM 1232 C C . PRO A 1 186 ? -49.096 44.634 -34.647 1.00 63.33 178 PRO A C 1
ATOM 1233 O O . PRO A 1 186 ? -49.873 44.093 -35.446 1.00 57.12 178 PRO A O 1
ATOM 1237 N N . ARG A 1 187 ? -48.765 44.096 -33.482 1.00 56.54 179 ARG A N 1
ATOM 1238 C CA . ARG A 1 187 ? -49.043 42.719 -33.108 1.00 56.43 179 ARG A CA 1
ATOM 1239 C C . ARG A 1 187 ? -48.644 42.528 -31.652 1.00 54.65 179 ARG A C 1
ATOM 1240 O O . ARG A 1 187 ? -47.783 43.255 -31.141 1.00 54.38 179 ARG A O 1
ATOM 1248 N N . TRP A 1 188 ? -49.290 41.569 -30.988 1.00 57.12 180 TRP A N 1
ATOM 1249 C CA . TRP A 1 188 ? -48.879 41.101 -29.672 1.00 51.97 180 TRP A CA 1
ATOM 1250 C C . TRP A 1 188 ? -48.223 39.735 -29.820 1.00 48.06 180 TRP A C 1
ATOM 1251 O O . TRP A 1 188 ? -48.743 38.863 -30.516 1.00 5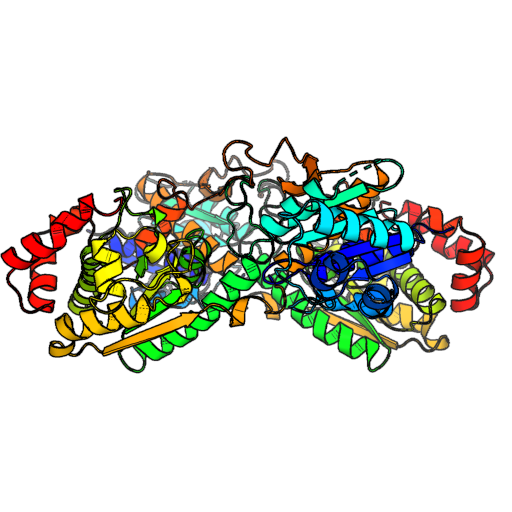6.47 180 TRP A O 1
ATOM 1262 N N . PHE A 1 189 ? -47.097 39.545 -29.154 1.00 50.53 181 PHE A N 1
ATOM 1263 C CA . PHE A 1 189 ? -46.476 38.238 -29.010 1.00 49.60 181 PHE A CA 1
ATOM 1264 C C . PHE A 1 189 ? -46.711 37.755 -27.591 1.00 51.33 181 PHE A C 1
ATOM 1265 O O . PHE A 1 189 ? -46.479 38.504 -26.641 1.00 54.62 181 PHE A O 1
ATOM 1273 N N . LEU A 1 190 ? -47.182 36.511 -27.453 1.00 54.16 182 LEU A N 1
ATOM 1274 C CA . LEU A 1 190 ? -47.209 35.821 -26.173 1.00 50.93 182 LEU A CA 1
ATOM 1275 C C . LEU A 1 190 ? -46.008 34.881 -26.141 1.00 50.78 182 LEU A C 1
ATOM 1276 O O . LEU A 1 190 ? -45.992 33.859 -26.834 1.00 52.51 182 LEU A O 1
ATOM 1281 N N . VAL A 1 191 ? -44.990 35.236 -25.354 1.00 55.76 183 VAL A N 1
ATOM 1282 C CA . VAL A 1 191 ? -43.743 34.477 -25.308 1.00 46.73 183 VAL A CA 1
ATOM 1283 C C . VAL A 1 191 ? -43.827 33.507 -24.141 1.00 55.94 183 VAL A C 1
ATOM 1284 O O . VAL A 1 191 ? -43.953 33.924 -22.992 1.00 59.52 183 VAL A O 1
ATOM 1288 N N . GLU A 1 192 ? -43.754 32.219 -24.427 1.00 51.13 184 GLU A N 1
ATOM 1289 C CA . GLU A 1 192 ? -43.702 31.206 -23.385 1.00 55.35 184 GLU A CA 1
ATOM 1290 C C . GLU A 1 192 ? -42.241 30.920 -23.062 1.00 52.04 184 GLU A C 1
ATOM 1291 O O . GLU A 1 192 ? -41.501 30.446 -23.924 1.00 47.52 184 GLU A O 1
ATOM 1297 N N . ALA A 1 193 ? -41.831 31.215 -21.823 1.00 55.54 185 ALA A N 1
ATOM 1298 C CA . ALA A 1 193 ? -40.497 30.868 -21.340 1.00 54.10 185 ALA A CA 1
ATOM 1299 C C . ALA A 1 193 ? -40.540 29.462 -20.748 1.00 48.85 185 ALA A C 1
ATOM 1300 O O . ALA A 1 193 ? -41.165 29.240 -19.711 1.00 50.85 185 ALA A O 1
ATOM 1302 N N . MET A 1 194 ? -39.854 28.528 -21.398 1.00 52.71 186 MET A N 1
ATOM 1303 C CA . MET A 1 194 ? -39.801 27.150 -20.935 1.00 52.11 186 MET A CA 1
ATOM 1304 C C . MET A 1 194 ? -39.251 27.076 -19.517 1.00 54.12 186 MET A C 1
ATOM 1305 O O . MET A 1 194 ? -38.414 27.886 -19.113 1.00 51.50 186 MET A O 1
ATOM 1310 N N . GLY A 1 195 ? -39.730 26.084 -18.762 1.00 59.41 187 GLY A N 1
ATOM 1311 C CA . GLY A 1 195 ? -39.349 25.938 -17.370 1.00 57.88 187 GLY A CA 1
ATOM 1312 C C . GLY A 1 195 ? -40.502 26.168 -16.408 1.00 57.82 187 GLY A C 1
ATOM 1313 O O . GLY A 1 195 ? -41.061 27.260 -16.343 1.00 55.67 187 GLY A O 1
ATOM 1314 N N . ARG A 1 196 ? -40.862 25.144 -15.641 1.00 56.43 188 ARG A N 1
ATOM 1315 C CA . ARG A 1 196 ? -42.017 25.224 -14.749 1.00 62.38 188 ARG A CA 1
ATOM 1316 C C . ARG A 1 196 ? -41.639 25.327 -13.283 1.00 57.11 188 ARG A C 1
ATOM 1317 O O . ARG A 1 196 ? -42.526 25.472 -12.443 1.00 61.73 188 ARG A O 1
ATOM 1325 N N . SER A 1 197 ? -40.346 25.294 -12.961 1.00 61.03 189 SER A N 1
ATOM 1326 C CA . SER A 1 197 ? -39.925 25.278 -11.568 1.00 66.92 189 SER A CA 1
ATOM 1327 C C . SER A 1 197 ? -40.116 26.633 -10.900 1.00 63.22 189 SER A C 1
ATOM 1328 O O . SER A 1 197 ? -40.515 26.700 -9.733 1.00 66.87 189 SER A O 1
ATOM 1331 N N . ALA A 1 198 ? -39.848 27.718 -11.616 1.00 52.25 190 ALA A N 1
ATOM 1332 C CA . ALA A 1 198 ? -39.831 29.033 -11.001 1.00 58.75 190 ALA A CA 1
ATOM 1333 C C . ALA A 1 198 ? -39.920 30.099 -12.085 1.00 53.50 190 ALA A C 1
ATOM 1334 O O . ALA A 1 198 ? -39.747 29.822 -13.274 1.00 53.54 190 ALA A O 1
ATOM 1336 N N . GLY A 1 199 ? -40.191 31.329 -11.650 1.00 51.01 191 GLY A N 1
ATOM 1337 C CA . GLY A 1 199 ? -40.358 32.449 -12.538 1.00 54.14 191 GLY A CA 1
ATOM 1338 C C . GLY A 1 199 ? -39.125 33.296 -12.781 1.00 48.81 191 GLY A C 1
ATOM 1339 O O . GLY A 1 199 ? -39.253 34.369 -13.378 1.00 51.98 191 GLY A O 1
ATOM 1340 N N . HIS A 1 200 ? -37.949 32.874 -12.327 1.00 49.24 192 HIS A N 1
ATOM 1341 C CA . HIS A 1 200 ? -36.760 33.711 -12.473 1.00 49.98 192 HIS A CA 1
ATOM 1342 C C . HIS A 1 200 ? -36.448 33.998 -13.943 1.00 44.79 192 HIS A C 1
ATOM 1343 O O . HIS A 1 200 ? -36.193 35.140 -14.317 1.00 47.23 192 HIS A O 1
ATOM 1350 N N . LEU A 1 201 ? -36.447 32.969 -14.791 1.00 46.90 193 LEU A N 1
ATOM 1351 C CA . LEU A 1 201 ? -36.060 33.188 -16.185 1.00 51.89 193 LEU A CA 1
ATOM 1352 C C . LEU A 1 201 ? -37.067 34.083 -16.898 1.00 55.03 193 LEU A C 1
ATOM 1353 O O . LEU A 1 201 ? -36.686 35.056 -17.560 1.00 49.99 193 LEU A O 1
ATOM 1358 N N . ALA A 1 202 ? -38.360 33.776 -16.760 1.00 49.29 194 ALA A N 1
ATOM 1359 C CA . ALA A 1 202 ? -39.398 34.612 -17.355 1.00 48.92 194 ALA A CA 1
ATOM 1360 C C . ALA A 1 202 ? -39.281 36.056 -16.891 1.00 48.64 194 ALA A C 1
ATOM 1361 O O . ALA A 1 202 ? -39.234 36.983 -17.705 1.00 45.42 194 ALA A O 1
ATOM 1363 N N . LEU A 1 203 ? -39.212 36.276 -15.576 1.00 51.75 195 LEU A N 1
ATOM 1364 C CA . LEU A 1 203 ? -39.170 37.655 -15.087 1.00 48.30 195 LEU A CA 1
ATOM 1365 C C . LEU A 1 203 ? -37.912 38.375 -15.551 1.00 46.07 195 LEU A C 1
ATOM 1366 O O . LEU A 1 203 ? -37.962 39.548 -15.923 1.00 42.78 195 LEU A O 1
ATOM 1371 N N . GLY A 1 204 ? -36.765 37.695 -15.538 1.00 53.38 196 GLY A N 1
ATOM 1372 C CA . GLY A 1 204 ? -35.521 38.373 -15.908 1.00 44.66 196 GLY A CA 1
ATOM 1373 C C . GLY A 1 204 ? -35.496 38.794 -17.365 1.00 42.75 196 GLY A C 1
ATOM 1374 O O . GLY A 1 204 ? -35.107 39.920 -17.693 1.00 42.18 196 GLY A O 1
ATOM 1375 N N . MET A 1 205 ? -35.889 37.886 -18.262 1.00 45.53 197 MET A N 1
ATOM 1376 C CA . MET A 1 205 ? -35.997 38.235 -19.687 1.00 51.62 197 MET A CA 1
ATOM 1377 C C . MET A 1 205 ? -36.965 39.388 -19.904 1.00 47.82 197 MET A C 1
ATOM 1378 O O . MET A 1 205 ? -36.708 40.290 -20.706 1.00 50.18 197 MET A O 1
ATOM 1383 N N . ALA A 1 206 ? -38.104 39.358 -19.219 1.00 50.35 198 ALA A N 1
ATOM 1384 C CA . ALA A 1 206 ? -39.126 40.394 -19.414 1.00 50.52 198 ALA A CA 1
ATOM 1385 C C . ALA A 1 206 ? -38.635 41.751 -18.928 1.00 51.13 198 ALA A C 1
ATOM 1386 O O . ALA A 1 206 ? -38.741 42.754 -19.643 1.00 51.70 198 ALA A O 1
ATOM 1388 N N . GLU A 1 207 ? -38.090 41.798 -17.711 1.00 45.08 199 GLU A N 1
ATOM 1389 C CA . GLU A 1 207 ? -37.621 43.059 -17.170 1.00 45.60 199 GLU A CA 1
ATOM 1390 C C . GLU A 1 207 ? -36.431 43.599 -17.956 1.00 48.39 199 GLU A C 1
ATOM 1391 O O . GLU A 1 207 ? -36.351 44.804 -18.245 1.00 45.75 199 GLU A O 1
ATOM 1397 N N . ALA A 1 208 ? -35.453 42.734 -18.241 1.00 44.56 200 ALA A N 1
ATOM 1398 C CA . ALA A 1 208 ? -34.314 43.163 -19.055 1.00 47.35 200 ALA A CA 1
ATOM 1399 C C . ALA A 1 208 ? -34.783 43.768 -20.355 1.00 45.87 200 ALA A C 1
ATOM 1400 O O . ALA A 1 208 ? -34.256 44.794 -20.798 1.00 50.06 200 ALA A O 1
ATOM 1402 N N . SER A 1 209 ? -35.789 43.145 -20.979 1.00 44.94 201 SER A N 1
ATOM 1403 C CA . SER A 1 209 ? -36.241 43.538 -22.303 1.00 42.91 201 SER A CA 1
ATOM 1404 C C . SER A 1 209 ? -37.290 44.626 -22.275 1.00 49.41 201 SER A C 1
ATOM 1405 O O . SER A 1 209 ? -37.658 45.129 -23.341 1.00 45.89 201 SER A O 1
ATOM 1408 N N . GLY A 1 210 ? -37.795 44.998 -21.096 1.00 51.64 202 GLY A N 1
ATOM 1409 C CA . GLY A 1 210 ? -38.847 45.994 -21.056 1.00 43.31 202 GLY A CA 1
ATOM 1410 C C . GLY A 1 210 ? -40.186 45.504 -21.567 1.00 48.97 202 GLY A C 1
ATOM 1411 O O . GLY A 1 210 ? -41.028 46.310 -21.966 1.00 52.93 202 GLY A O 1
ATOM 1412 N N . ALA A 1 211 ? -40.411 44.200 -21.558 1.00 49.47 203 ALA A N 1
ATOM 1413 C CA . ALA A 1 211 ? -41.670 43.652 -22.034 1.00 51.63 203 ALA A CA 1
ATOM 1414 C C . ALA A 1 211 ? -42.845 44.305 -21.318 1.00 52.57 203 ALA A C 1
ATOM 1415 O O . ALA A 1 211 ? -42.737 44.754 -20.182 1.00 49.64 203 ALA A O 1
ATOM 1417 N N . HIS A 1 212 ? -43.973 44.378 -22.004 1.00 47.07 204 HIS A N 1
ATOM 1418 C CA . HIS A 1 212 ? -45.133 45.074 -21.470 1.00 50.31 204 HIS A CA 1
ATOM 1419 C C . HIS A 1 212 ? -45.873 44.280 -20.409 1.00 50.93 204 HIS A C 1
ATOM 1420 O O . HIS A 1 212 ? -46.605 44.874 -19.621 1.00 54.80 204 HIS A O 1
ATOM 1427 N N . LEU A 1 213 ? -45.696 42.969 -20.344 1.00 50.11 205 LEU A N 1
ATOM 1428 C CA . LEU A 1 213 ? -46.236 42.223 -19.212 1.00 54.15 205 LEU A CA 1
ATOM 1429 C C . LEU A 1 213 ? -45.412 40.960 -18.992 1.00 48.95 205 LEU A C 1
ATOM 1430 O O . LEU A 1 213 ? -44.815 40.425 -19.924 1.00 52.47 205 LEU A O 1
ATOM 1435 N N . CYS A 1 214 ? -45.397 40.493 -17.749 1.00 54.80 206 CYS A N 1
ATOM 1436 C CA . CYS A 1 214 ? -44.846 39.196 -17.387 1.00 52.88 206 CYS A CA 1
ATOM 1437 C C . CYS A 1 214 ? -45.756 38.563 -16.347 1.00 53.97 206 CYS A C 1
ATOM 1438 O O . CYS A 1 214 ? -46.212 39.256 -15.438 1.00 56.71 206 CYS A O 1
ATOM 1441 N N . LEU A 1 215 ? -46.016 37.255 -16.478 1.00 51.52 207 LEU A N 1
ATOM 1442 C CA . LEU A 1 215 ? -46.838 36.513 -15.522 1.00 54.05 207 LEU A CA 1
ATOM 1443 C C . LEU A 1 215 ? -46.076 35.280 -15.064 1.00 58.00 207 LEU A C 1
ATOM 1444 O O . LEU A 1 215 ? -45.700 34.443 -15.890 1.00 53.28 207 LEU A O 1
ATOM 1449 N N . ILE A 1 216 ? -45.897 35.141 -13.751 1.00 59.41 208 ILE A N 1
ATOM 1450 C CA . ILE A 1 216 ? -45.177 33.998 -13.190 1.00 61.23 208 ILE A CA 1
ATOM 1451 C C . ILE A 1 216 ? -46.091 33.325 -12.182 1.00 59.89 208 ILE A C 1
ATOM 1452 O O . ILE A 1 216 ? -46.976 33.981 -11.620 1.00 54.67 208 ILE A O 1
ATOM 1457 N N . PRO A 1 217 ? -45.915 32.033 -11.911 1.00 55.80 209 PRO A N 1
ATOM 1458 C CA . PRO A 1 217 ? -46.818 31.380 -10.941 1.00 55.64 209 PRO A CA 1
ATOM 1459 C C . PRO A 1 217 ? -46.744 31.997 -9.558 1.00 59.99 209 PRO A C 1
ATOM 1460 O O . PRO A 1 217 ? -47.731 31.946 -8.809 1.00 61.22 209 PRO A O 1
ATOM 1464 N N . GLU A 1 218 ? -45.612 32.610 -9.200 1.00 63.53 210 GLU A N 1
ATOM 1465 C CA . GLU A 1 218 ? -45.445 33.074 -7.828 1.00 62.58 210 GLU A CA 1
ATOM 1466 C C . GLU A 1 218 ? -46.332 34.259 -7.480 1.00 62.90 210 GLU A C 1
ATOM 1467 O O . GLU A 1 218 ? -46.595 34.483 -6.299 1.00 61.56 210 GLU A O 1
ATOM 1473 N N . GLU A 1 219 ? -46.775 35.039 -8.460 1.00 61.22 211 GLU A N 1
ATOM 1474 C CA . GLU A 1 219 ? -47.528 36.235 -8.109 1.00 61.86 211 GLU A CA 1
ATOM 1475 C C . GLU A 1 219 ? -48.991 35.949 -7.801 1.00 65.38 211 GLU A C 1
ATOM 1476 O O . GLU A 1 219 ? -49.700 36.857 -7.358 1.00 73.03 211 GLU A O 1
ATOM 1482 N N . PHE A 1 220 ? -49.465 34.727 -8.014 1.00 61.68 212 PHE A N 1
ATOM 1483 C CA . PHE A 1 220 ? -50.867 34.397 -7.771 1.00 69.88 212 PHE A CA 1
ATOM 1484 C C . PHE A 1 220 ? -51.031 34.035 -6.303 1.00 69.57 212 PHE A C 1
ATOM 1485 O O . PHE A 1 220 ? -50.336 33.147 -5.800 1.00 70.52 212 PHE A O 1
ATOM 1493 N N . LYS A 1 221 ? -51.941 34.741 -5.618 1.00 88.61 213 LYS A N 1
ATOM 1494 C CA . LYS A 1 221 ? -52.130 34.536 -4.185 1.00 77.67 213 LYS A CA 1
ATOM 1495 C C . LYS A 1 221 ? -52.671 33.143 -3.890 1.00 83.46 213 LYS A C 1
ATOM 1496 O O . LYS A 1 221 ? -52.108 32.406 -3.070 1.00 86.66 213 LYS A O 1
ATOM 1502 N N . GLN A 1 222 ? -53.779 32.778 -4.529 1.00 87.44 214 GLN A N 1
ATOM 1503 C CA . GLN A 1 222 ? -54.367 31.467 -4.303 1.00 92.06 214 GLN A CA 1
ATOM 1504 C C . GLN A 1 222 ? -53.372 30.383 -4.696 1.00 97.69 214 GLN A C 1
ATOM 1505 O O . GLN A 1 222 ? -52.561 30.547 -5.621 1.00 89.07 214 GLN A O 1
ATOM 1507 N N . ASP A 1 223 ? -53.420 29.270 -3.969 1.00 91.28 215 ASP A N 1
ATOM 1508 C CA . ASP A 1 223 ? -52.564 28.138 -4.290 1.00 94.68 215 ASP A CA 1
ATOM 1509 C C . ASP A 1 223 ? -52.918 27.502 -5.628 1.00 98.16 215 ASP A C 1
ATOM 1510 O O . ASP A 1 223 ? -52.168 26.635 -6.092 1.00 86.07 215 ASP A O 1
ATOM 1515 N N . GLU A 1 224 ? -54.006 27.935 -6.271 1.00 84.23 216 GLU A N 1
ATOM 1516 C CA . GLU A 1 224 ? -54.402 27.406 -7.565 1.00 85.59 216 GLU A CA 1
ATOM 1517 C C . GLU A 1 224 ? -54.850 28.529 -8.491 1.00 88.14 216 GLU A C 1
ATOM 1518 O O . GLU A 1 224 ? -55.337 29.572 -8.043 1.00 80.48 216 GLU A O 1
ATOM 1524 N N . ILE A 1 225 ? -54.683 28.283 -9.796 1.00 84.95 217 ILE A N 1
ATOM 1525 C CA . ILE A 1 225 ? -54.869 29.268 -10.851 1.00 80.14 217 ILE A CA 1
ATOM 1526 C C . ILE A 1 225 ? -55.986 28.803 -11.768 1.00 75.45 217 ILE A C 1
ATOM 1527 O O . ILE A 1 225 ? -56.025 27.631 -12.157 1.00 78.24 217 ILE A O 1
ATOM 1532 N N . GLU A 1 226 ? -56.834 29.739 -12.184 1.00 75.13 218 GLU A N 1
ATOM 1533 C CA . GLU A 1 226 ? -57.901 29.463 -13.140 1.00 80.15 218 GLU A CA 1
ATOM 1534 C C . GLU A 1 226 ? -57.518 29.961 -14.527 1.00 74.97 218 GLU A C 1
ATOM 1535 O O . GLU A 1 226 ? -56.976 31.061 -14.673 1.00 77.78 218 GLU A O 1
ATOM 1541 N N . PHE A 1 227 ? -57.804 29.147 -15.546 1.00 75.90 219 PHE A N 1
ATOM 1542 C CA . PHE A 1 227 ? -57.434 29.523 -16.909 1.00 79.36 219 PHE A CA 1
ATOM 1543 C C . PHE A 1 227 ? -57.918 30.929 -17.215 1.00 70.66 219 PHE A C 1
ATOM 1544 O O . PHE A 1 227 ? -57.181 31.743 -17.775 1.00 65.80 219 PHE A O 1
ATOM 1552 N N . GLU A 1 228 ? -59.146 31.243 -16.807 1.00 74.54 220 GLU A N 1
ATOM 1553 C CA . GLU A 1 228 ? -59.783 32.485 -17.205 1.00 69.80 220 GLU A CA 1
ATOM 1554 C C . GLU A 1 228 ? -59.175 33.706 -16.538 1.00 67.38 220 GLU A C 1
ATOM 1555 O O . GLU A 1 228 ? -59.283 34.803 -17.090 1.00 66.91 220 GLU A O 1
ATOM 1561 N N . ASP A 1 229 ? -58.560 33.544 -15.370 1.00 67.37 221 ASP A N 1
ATOM 1562 C CA . ASP A 1 229 ? -57.870 34.655 -14.743 1.00 65.59 221 ASP A CA 1
ATOM 1563 C C . ASP A 1 229 ? -56.603 35.024 -15.501 1.00 67.92 221 ASP A C 1
ATOM 1564 O O . ASP A 1 229 ? -56.243 36.202 -15.564 1.00 63.59 221 ASP A O 1
ATOM 1569 N N . VAL A 1 230 ? -55.913 34.038 -16.073 1.00 68.81 222 VAL A N 1
ATOM 1570 C CA . VAL A 1 230 ? -54.745 34.346 -16.889 1.00 65.86 222 VAL A CA 1
ATOM 1571 C C . VAL A 1 230 ? -55.170 35.078 -18.153 1.00 61.26 222 VAL A C 1
ATOM 1572 O O . VAL A 1 230 ? -54.587 36.102 -18.525 1.00 67.53 222 VAL A O 1
ATOM 1576 N N . VAL A 1 231 ? -56.185 34.556 -18.842 1.00 65.44 223 VAL A N 1
ATOM 1577 C CA . VAL A 1 231 ? -56.692 35.231 -20.036 1.00 63.56 223 VAL A CA 1
ATOM 1578 C C . VAL A 1 231 ? -56.985 36.690 -19.713 1.00 70.61 223 VAL A C 1
ATOM 1579 O O . VAL A 1 231 ? -56.515 37.604 -20.400 1.00 67.72 223 VAL A O 1
ATOM 1583 N N . GLU A 1 232 ? -57.741 36.922 -18.632 1.00 60.82 224 GLU A N 1
ATOM 1584 C CA . GLU A 1 232 ? -58.168 38.271 -18.276 1.00 68.72 224 GLU A CA 1
ATOM 1585 C C . GLU A 1 232 ? -56.989 39.169 -17.905 1.00 64.33 224 GLU A C 1
ATOM 1586 O O . GLU A 1 232 ? -57.032 40.381 -18.145 1.00 63.45 224 GLU A O 1
ATOM 1592 N N . LEU A 1 233 ? -55.954 38.611 -17.282 1.00 64.12 225 LEU A N 1
ATOM 1593 C CA . LEU A 1 233 ? -54.781 39.415 -16.961 1.00 66.61 225 LEU A CA 1
ATOM 1594 C C . LEU A 1 233 ? -54.131 39.958 -18.227 1.00 64.12 225 LEU A C 1
ATOM 1595 O O . LEU A 1 233 ? -53.899 41.166 -18.357 1.00 66.38 225 LEU A O 1
ATOM 1600 N N . VAL A 1 234 ? -53.827 39.078 -19.178 1.00 60.36 226 VAL A N 1
ATOM 1601 C CA . VAL A 1 234 ? -53.270 39.552 -20.444 1.00 61.01 226 VAL A CA 1
ATOM 1602 C C . VAL A 1 234 ? -54.261 40.479 -21.138 1.00 64.95 226 VAL A C 1
ATOM 1603 O O . VAL A 1 234 ? -53.880 41.510 -21.706 1.00 61.62 226 VAL A O 1
ATOM 1607 N N . GLU A 1 235 ? -55.552 40.131 -21.081 1.00 59.84 227 GLU A N 1
ATOM 1608 C CA . GLU A 1 235 ? -56.576 40.916 -21.761 1.00 67.54 227 GLU A CA 1
ATOM 1609 C C . GLU A 1 235 ? -56.593 42.363 -21.284 1.00 63.13 227 GLU A C 1
ATOM 1610 O O . GLU A 1 235 ? -56.703 43.291 -22.095 1.00 62.10 227 GLU A O 1
ATOM 1616 N N . ALA A 1 236 ? -56.507 42.579 -19.971 1.00 63.15 228 ALA A N 1
ATOM 1617 C CA . ALA A 1 236 ? -56.582 43.944 -19.456 1.00 63.42 228 ALA A CA 1
ATOM 1618 C C . ALA A 1 236 ? -55.388 44.770 -19.925 1.00 65.89 228 ALA A C 1
ATOM 1619 O O . ALA A 1 236 ? -55.532 45.953 -20.255 1.00 61.78 228 ALA A O 1
ATOM 1621 N N . THR A 1 237 ? -54.204 44.157 -19.975 1.00 62.37 229 THR A N 1
ATOM 1622 C CA . THR A 1 237 ? -53.017 44.860 -20.453 1.00 56.37 229 THR A CA 1
ATOM 1623 C C . THR A 1 237 ? -53.164 45.270 -21.910 1.00 60.34 229 THR A C 1
ATOM 1624 O O . THR A 1 237 ? -52.879 46.417 -22.272 1.00 58.87 229 THR A O 1
ATOM 1628 N N . ILE A 1 238 ? -53.600 44.338 -22.768 1.00 67.81 230 ILE A N 1
ATOM 1629 C CA . ILE A 1 238 ? -53.845 44.689 -24.169 1.00 62.36 230 ILE A CA 1
ATOM 1630 C C . ILE A 1 238 ? -54.758 45.897 -24.235 1.00 59.85 230 ILE A C 1
ATOM 1631 O O . ILE A 1 238 ? -54.453 46.891 -24.895 1.00 66.45 230 ILE A O 1
ATOM 1636 N N . LEU A 1 239 ? -55.862 45.854 -23.484 1.00 66.78 231 LEU A N 1
ATOM 1637 C CA . LEU A 1 239 ? -56.860 46.920 -23.570 1.00 66.74 231 LEU A CA 1
ATOM 1638 C C . LEU A 1 239 ? -56.321 48.245 -23.043 1.00 68.44 231 LEU A C 1
ATOM 1639 O O . LEU A 1 239 ? -56.666 49.312 -23.563 1.00 66.67 231 LEU A O 1
ATOM 1644 N N . LYS A 1 240 ? -55.504 48.205 -21.988 1.00 62.58 232 LYS A N 1
ATOM 1645 C CA . LYS A 1 240 ? -54.904 49.441 -21.493 1.00 69.71 232 LYS A CA 1
ATOM 1646 C C . LYS A 1 240 ? -53.955 50.030 -22.528 1.00 62.52 232 LYS A C 1
ATOM 1647 O O . LYS A 1 240 ? -54.030 51.219 -22.850 1.00 65.43 232 LYS A O 1
ATOM 1653 N N . ARG A 1 241 ? -53.029 49.212 -23.038 1.00 59.02 233 ARG A N 1
ATOM 1654 C CA . ARG A 1 241 ? -52.160 49.672 -24.118 1.00 63.56 233 ARG A CA 1
ATOM 1655 C C . ARG A 1 241 ? -52.975 50.248 -25.264 1.00 61.77 233 ARG A C 1
ATOM 1656 O O . ARG A 1 241 ? -52.616 51.282 -25.836 1.00 62.27 233 ARG A O 1
ATOM 1664 N N . LEU A 1 242 ? -54.076 49.578 -25.615 1.00 61.93 234 LEU A N 1
ATOM 1665 C CA . LEU A 1 242 ? -54.920 50.054 -26.703 1.00 69.81 234 LEU A CA 1
ATOM 1666 C C . LEU A 1 242 ? -55.523 51.408 -26.361 1.00 70.11 234 LEU A C 1
ATOM 1667 O O . LEU A 1 242 ? -55.708 52.260 -27.234 1.00 69.60 234 LEU A O 1
ATOM 1672 N N . ALA A 1 243 ? -55.866 51.615 -25.087 1.00 72.93 235 ALA A N 1
ATOM 1673 C CA . ALA A 1 243 ? -56.408 52.901 -24.663 1.00 70.32 235 ALA A CA 1
ATOM 1674 C C . ALA A 1 243 ? -55.385 54.018 -24.779 1.00 71.48 235 ALA A C 1
ATOM 1675 O O . ALA A 1 243 ? -55.759 55.191 -24.807 1.00 71.57 235 ALA A O 1
ATOM 1677 N N . TYR A 1 244 ? -54.102 53.676 -24.831 1.00 64.33 236 TYR A N 1
ATOM 1678 C CA . TYR A 1 244 ? -53.037 54.639 -25.063 1.00 73.56 236 TYR A CA 1
ATOM 1679 C C . TYR A 1 244 ? -52.562 54.640 -26.512 1.00 64.88 236 TYR A C 1
ATOM 1680 O O . TYR A 1 244 ? -51.462 55.126 -26.798 1.00 67.52 236 TYR A O 1
ATOM 1689 N N . GLY A 1 245 ? -53.361 54.103 -27.427 1.00 71.33 237 GLY A N 1
ATOM 1690 C CA . GLY A 1 245 ? -53.049 54.173 -28.838 1.00 68.35 237 GLY A CA 1
ATOM 1691 C C . GLY A 1 245 ? -52.100 53.121 -29.348 1.00 67.10 237 GLY A C 1
ATOM 1692 O O . GLY A 1 245 ? -51.648 53.230 -30.493 1.00 73.30 237 GLY A O 1
ATOM 1693 N N . LYS A 1 246 ? -51.789 52.107 -28.549 1.00 64.05 238 LYS A N 1
ATOM 1694 C CA . LYS A 1 246 ? -50.812 51.083 -28.903 1.00 65.08 238 LYS A CA 1
ATOM 1695 C C . LYS A 1 246 ? -51.531 49.736 -28.961 1.00 60.27 238 LYS A C 1
ATOM 1696 O O . LYS A 1 246 ? -51.837 49.137 -27.924 1.00 65.27 238 LYS A O 1
ATOM 1702 N N . ASN A 1 247 ? -51.780 49.252 -30.174 1.00 60.60 239 ASN A N 1
ATOM 1703 C CA . ASN A 1 247 ? -52.390 47.941 -30.396 1.00 66.64 239 ASN A CA 1
ATOM 1704 C C . ASN A 1 247 ? -51.343 46.857 -30.609 1.00 64.25 239 ASN A C 1
ATOM 1705 O O . ASN A 1 247 ? -51.498 45.995 -31.483 1.00 61.05 239 ASN A O 1
ATOM 1710 N N . TYR A 1 248 ? -50.256 46.902 -29.835 1.00 54.84 240 TYR A N 1
ATOM 1711 C CA . TYR A 1 248 ? -49.136 45.982 -29.993 1.00 55.05 240 TYR A CA 1
ATOM 1712 C C . TYR A 1 248 ? -48.414 45.840 -28.655 1.00 51.54 240 TYR A C 1
ATOM 1713 O O . TYR A 1 248 ? -48.490 46.712 -27.789 1.00 55.55 240 TYR A O 1
ATOM 1722 N N . GLY A 1 249 ? -47.672 44.750 -28.509 1.00 58.89 241 GLY A N 1
ATOM 1723 C CA . GLY A 1 249 ? -46.805 44.610 -27.356 1.00 51.25 241 GLY A CA 1
ATOM 1724 C C . GLY A 1 249 ? -46.235 43.210 -27.265 1.00 50.07 241 GLY A C 1
ATOM 1725 O O . GLY A 1 249 ? -46.400 42.384 -28.164 1.00 54.45 241 GLY A O 1
ATOM 1726 N N . VAL A 1 250 ? -45.573 42.963 -26.152 1.00 49.24 242 VAL A N 1
ATOM 1727 C CA . VAL A 1 250 ? -44.991 41.666 -25.868 1.00 48.49 242 VAL A CA 1
ATOM 1728 C C . VAL A 1 250 ? -45.307 41.313 -24.426 1.00 53.81 242 VAL A C 1
ATOM 1729 O O . VAL A 1 250 ? -45.054 42.115 -23.522 1.00 52.63 242 VAL A O 1
ATOM 1733 N N . CYS A 1 251 ? -45.865 40.118 -24.215 1.00 51.26 243 CYS A N 1
ATOM 1734 C CA . CYS A 1 251 ? -46.158 39.586 -22.885 1.00 49.77 243 CYS A CA 1
ATOM 1735 C C . CYS A 1 251 ? -45.386 38.284 -22.733 1.00 48.87 243 CYS A C 1
ATOM 1736 O O . CYS A 1 251 ? -45.434 37.424 -23.622 1.00 54.45 243 CYS A O 1
ATOM 1739 N N . VAL A 1 252 ? -44.681 38.152 -21.633 1.00 45.07 244 VAL A N 1
ATOM 1740 C CA . VAL A 1 252 ? -43.888 36.965 -21.321 1.00 48.58 244 VAL A CA 1
ATOM 1741 C C . VAL A 1 252 ? -44.634 36.148 -20.278 1.00 50.59 244 VAL A C 1
ATOM 1742 O O . VAL A 1 252 ? -45.076 36.692 -19.257 1.00 54.25 244 VAL A O 1
ATOM 1746 N N . LEU A 1 253 ? -44.796 34.847 -20.546 1.00 55.06 245 LEU A N 1
ATOM 1747 C CA . LEU A 1 253 ? -45.494 33.921 -19.659 1.00 48.33 245 LEU A CA 1
ATOM 1748 C C . LEU A 1 253 ? -44.512 32.854 -19.206 1.00 56.69 245 LEU A C 1
ATOM 1749 O O . LEU A 1 253 ? -43.815 32.268 -20.041 1.00 56.62 245 LEU A O 1
ATOM 1754 N N . ALA A 1 254 ? -44.457 32.597 -17.904 1.00 58.60 246 ALA A N 1
ATOM 1755 C CA . ALA A 1 254 ? -43.692 31.469 -17.384 1.00 56.69 246 ALA A CA 1
ATOM 1756 C C . ALA A 1 254 ? -44.488 30.177 -17.545 1.00 61.04 246 ALA A C 1
ATOM 1757 O O . ALA A 1 254 ? -45.644 30.102 -17.121 1.00 60.72 246 ALA A O 1
ATOM 1759 N N . GLU A 1 255 ? -43.863 29.156 -18.138 1.00 56.52 247 GLU A N 1
ATOM 1760 C CA . GLU A 1 255 ? -44.543 27.883 -18.330 1.00 58.98 247 GLU A CA 1
ATOM 1761 C C . GLU A 1 255 ? -45.058 27.286 -17.019 1.00 59.25 247 GLU A C 1
ATOM 1762 O O .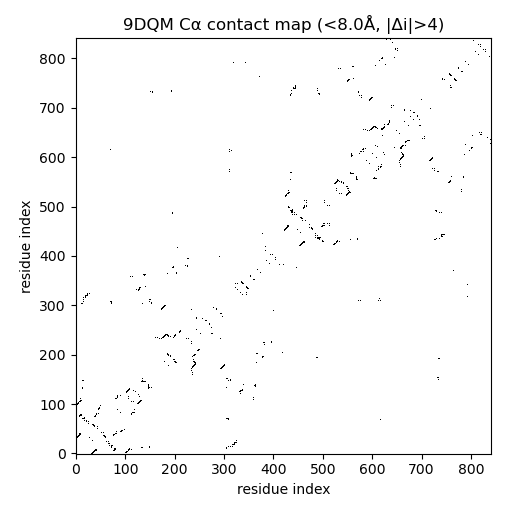 GLU A 1 255 ? -45.961 26.444 -17.046 1.00 64.32 247 GLU A O 1
ATOM 1768 N N . GLY A 1 256 ? -44.493 27.681 -15.879 1.00 51.31 248 GLY A N 1
ATOM 1769 C CA . GLY A 1 256 ? -44.933 27.167 -14.596 1.00 52.55 248 GLY A CA 1
ATOM 1770 C C . GLY A 1 256 ? -46.355 27.536 -14.256 1.00 58.87 248 GLY A C 1
ATOM 1771 O O . GLY A 1 256 ? -46.963 26.899 -13.383 1.00 61.14 248 GLY A O 1
ATOM 1772 N N . LEU A 1 257 ? -46.906 28.548 -14.928 1.00 56.63 249 LEU A N 1
ATOM 1773 C CA . LEU A 1 257 ? -48.324 28.843 -14.766 1.00 62.95 249 LEU A CA 1
ATOM 1774 C C . LEU A 1 257 ? -49.162 27.575 -14.889 1.00 65.48 249 LEU A C 1
ATOM 1775 O O . LEU A 1 257 ? -50.147 27.398 -14.166 1.00 70.13 249 LEU A O 1
ATOM 1780 N N . VAL A 1 258 ? -48.769 26.659 -15.779 1.00 61.27 250 VAL A N 1
ATOM 1781 C CA . VAL A 1 258 ? -49.601 25.472 -15.979 1.00 69.34 250 VAL A CA 1
ATOM 1782 C C . VAL A 1 258 ? -49.474 24.508 -14.804 1.00 71.01 250 VAL A C 1
ATOM 1783 O O . VAL A 1 258 ? -50.412 23.764 -14.509 1.00 65.48 250 VAL A O 1
ATOM 1787 N N . SER A 1 259 ? -48.313 24.461 -14.145 1.00 69.47 251 SER A N 1
ATOM 1788 C CA . SER A 1 259 ? -48.161 23.542 -13.022 1.00 71.13 251 SER A CA 1
ATOM 1789 C C . SER A 1 259 ? -48.922 24.016 -11.785 1.00 71.42 251 SER A C 1
ATOM 1790 O O . SER A 1 259 ? -49.050 23.253 -10.821 1.00 72.61 251 SER A O 1
ATOM 1793 N N . LYS A 1 260 ? -49.469 25.233 -11.813 1.00 68.45 252 LYS A N 1
ATOM 1794 C CA . LYS A 1 260 ? -50.247 25.794 -10.718 1.00 73.48 252 LYS A CA 1
ATOM 1795 C C . LYS A 1 260 ? -51.728 25.915 -11.063 1.00 79.28 252 LYS A C 1
ATOM 1796 O O . LYS A 1 260 ? -52.481 26.549 -10.313 1.00 76.63 252 LYS A O 1
ATOM 1802 N N . MET A 1 261 ? -52.170 25.296 -12.157 1.00 78.03 253 MET A N 1
ATOM 1803 C CA . MET A 1 261 ? -53.542 25.425 -12.622 1.00 78.35 253 MET A CA 1
ATOM 1804 C C . MET A 1 261 ? -54.429 24.343 -12.019 1.00 84.24 253 MET A C 1
ATOM 1805 O O . MET A 1 261 ? -53.991 23.220 -11.758 1.00 80.36 253 MET A O 1
ATOM 1810 N N . SER A 1 262 ? -55.693 24.701 -11.803 1.00 84.28 254 SER A N 1
ATOM 1811 C CA . SER A 1 262 ? -56.653 23.797 -11.191 1.00 87.57 254 SER A CA 1
ATOM 1812 C C . SER A 1 262 ? -56.998 22.655 -12.141 1.00 83.69 254 SER A C 1
ATOM 1813 O O . SER A 1 262 ? -56.578 22.623 -13.299 1.00 79.44 254 SER A O 1
ATOM 1816 N N . LYS A 1 263 ? -57.777 21.701 -11.630 1.00 84.47 255 LYS A N 1
ATOM 1817 C CA . LYS A 1 263 ? -58.316 20.657 -12.493 1.00 86.03 255 LYS A CA 1
ATOM 1818 C C . LYS A 1 263 ? -59.054 21.274 -13.675 1.00 83.32 255 LYS A C 1
ATOM 1819 O O . LYS A 1 263 ? -58.753 20.982 -14.838 1.00 76.95 255 LYS A O 1
ATOM 1821 N N . LYS A 1 264 ? -60.027 22.141 -13.385 1.00 89.42 256 LYS A N 1
ATOM 1822 C CA . LYS A 1 264 ? -60.824 22.765 -14.435 1.00 86.74 256 LYS A CA 1
ATOM 1823 C C . LYS A 1 264 ? -59.953 23.584 -15.375 1.00 87.68 256 LYS A C 1
ATOM 1824 O O . LYS A 1 264 ? -60.073 23.478 -16.601 1.00 92.48 256 LYS A O 1
ATOM 1826 N N . ALA A 1 265 ? -59.062 24.411 -14.821 1.00 90.82 257 ALA A N 1
ATOM 1827 C CA . ALA A 1 265 ? -58.191 25.218 -15.674 1.00 88.77 257 ALA A CA 1
ATOM 1828 C C . ALA A 1 265 ? -57.403 24.339 -16.634 1.00 81.56 257 ALA A C 1
ATOM 1829 O O . ALA A 1 265 ? -57.414 24.564 -17.849 1.00 76.73 257 ALA A O 1
ATOM 1831 N N . LEU A 1 266 ? -56.721 23.320 -16.103 1.00 84.99 258 LEU A N 1
ATOM 1832 C CA . LEU A 1 266 ? -55.974 22.408 -16.963 1.00 91.42 258 LEU A CA 1
ATOM 1833 C C . LEU A 1 266 ? -56.871 21.806 -18.036 1.00 90.47 258 LEU A C 1
ATOM 1834 O O . LEU A 1 266 ? -56.438 21.588 -19.174 1.00 91.35 258 LEU A O 1
ATOM 1836 N N . TYR A 1 267 ? -58.134 21.549 -17.697 1.00 95.15 259 TYR A N 1
ATOM 1837 C CA . TYR A 1 267 ? -59.065 20.970 -18.664 1.00 94.25 259 TYR A CA 1
ATOM 1838 C C . TYR A 1 267 ? -59.357 21.941 -19.806 1.00 93.57 259 TYR A C 1
ATOM 1839 O O . TYR A 1 267 ? -59.413 21.528 -20.969 1.00 88.67 259 TYR A O 1
ATOM 1848 N N . LYS A 1 268 ? -59.510 23.235 -19.502 1.00 86.13 260 LYS A N 1
ATOM 1849 C CA . LYS A 1 268 ? -59.667 24.225 -20.565 1.00 92.38 260 LYS A CA 1
ATOM 1850 C C . LYS A 1 268 ? -58.392 24.355 -21.394 1.00 87.21 260 LYS A C 1
ATOM 1851 O O . LYS A 1 268 ? -58.450 24.599 -22.605 1.00 81.41 260 LYS A O 1
ATOM 1857 N N . LEU A 1 269 ? -57.226 24.245 -20.745 1.00 80.19 261 LEU A N 1
ATOM 1858 C CA . LEU A 1 269 ? -55.957 24.470 -21.439 1.00 82.09 261 LEU A CA 1
ATOM 1859 C C . LEU A 1 269 ? -55.740 23.441 -22.534 1.00 82.98 261 LEU A C 1
ATOM 1860 O O . LEU A 1 269 ? -55.357 23.788 -23.658 1.00 65.22 261 LEU A O 1
ATOM 1865 N N . PHE A 1 270 ? -56.028 22.174 -22.236 1.00 90.55 262 PHE A N 1
ATOM 1866 C CA . PHE A 1 270 ? -55.858 21.096 -23.202 1.00 94.67 262 PHE A CA 1
ATOM 1867 C C . PHE A 1 270 ? -57.014 20.977 -24.187 1.00 92.99 262 PHE A C 1
ATOM 1868 O O . PHE A 1 270 ? -57.263 19.906 -24.736 1.00 93.84 262 PHE A O 1
ATOM 1876 N N . GLY A 1 271 ? -57.697 22.085 -24.451 1.00 85.68 263 GLY A N 1
ATOM 1877 C CA . GLY A 1 271 ? -58.742 22.076 -25.460 1.00 105.77 263 GLY A CA 1
ATOM 1878 C C . GLY A 1 271 ? -60.064 21.553 -24.959 1.00 113.20 263 GLY A C 1
ATOM 1879 O O . GLY A 1 271 ? -60.774 20.853 -25.695 1.00 126.56 263 GLY A O 1
ATOM 1880 N N . ASN A 1 272 ? -60.423 21.885 -23.718 1.00 109.38 264 ASN A N 1
ATOM 1881 C CA . ASN A 1 272 ? -61.630 21.376 -23.073 1.00 105.27 264 ASN A CA 1
ATOM 1882 C C . ASN A 1 272 ? -61.748 19.869 -23.305 1.00 114.15 264 ASN A C 1
ATOM 1883 O O . ASN A 1 272 ? -62.746 19.351 -23.817 1.00 104.96 264 ASN A O 1
ATOM 1888 N N . ARG A 1 273 ? -60.678 19.173 -22.921 1.00 125.36 265 ARG A N 1
ATOM 1889 C CA . ARG A 1 273 ? -60.573 17.726 -23.030 1.00 120.08 265 ARG A CA 1
ATOM 1890 C C . ARG A 1 273 ? -59.765 17.245 -21.835 1.00 119.13 265 ARG A C 1
ATOM 1891 O O . ARG A 1 273 ? -58.876 17.954 -21.348 1.00 116.03 265 ARG A O 1
ATOM 1893 N N . GLU A 1 274 ? -60.075 16.045 -21.366 1.00 116.23 266 GLU A N 1
ATOM 1894 C CA . GLU A 1 274 ? -59.379 15.504 -20.208 1.00 132.95 266 GLU A CA 1
ATOM 1895 C C . GLU A 1 274 ? -57.869 15.594 -20.436 1.00 106.35 266 GLU A C 1
ATOM 1896 O O . GLU A 1 274 ? -57.384 15.196 -21.497 1.00 104.18 266 GLU A O 1
ATOM 1902 N N . PRO A 1 275 ? -57.114 16.134 -19.471 1.00 113.86 267 PRO A N 1
ATOM 1903 C CA . PRO A 1 275 ? -55.680 16.315 -19.718 1.00 105.74 267 PRO A CA 1
ATOM 1904 C C . PRO A 1 275 ? -55.002 14.985 -19.999 1.00 111.70 267 PRO A C 1
ATOM 1905 O O . PRO A 1 275 ? -55.474 13.925 -19.560 1.00 107.90 267 PRO A O 1
ATOM 1909 N N . PRO A 1 276 ? -53.902 15.007 -20.759 1.00 110.64 268 PRO A N 1
ATOM 1910 C CA . PRO A 1 276 ? -53.168 13.755 -20.990 1.00 114.40 268 PRO A CA 1
ATOM 1911 C C . PRO A 1 276 ? -52.576 13.189 -19.707 1.00 113.39 268 PRO A C 1
ATOM 1912 O O . PRO A 1 276 ? -52.318 13.901 -18.737 1.00 115.33 268 PRO A O 1
ATOM 1916 N N . THR A 1 277 ? -52.317 11.881 -19.732 1.00 137.21 269 THR A N 1
ATOM 1917 C CA . THR A 1 277 ? -51.973 11.143 -18.527 1.00 148.63 269 THR A CA 1
ATOM 1918 C C . THR A 1 277 ? -50.926 10.088 -18.825 1.00 157.01 269 THR A C 1
ATOM 1919 O O . THR A 1 277 ? -51.016 9.375 -19.825 1.00 138.28 269 THR A O 1
ATOM 1923 N N . ASP A 1 278 ? -49.928 10.007 -17.951 1.00 162.08 270 ASP A N 1
ATOM 1924 C CA . ASP A 1 278 ? -48.951 8.930 -17.980 1.00 140.07 270 ASP A CA 1
ATOM 1925 C C . ASP A 1 278 ? -49.549 7.711 -17.293 1.00 172.97 270 ASP A C 1
ATOM 1926 O O . ASP A 1 278 ? -50.568 7.806 -16.604 1.00 177.05 270 ASP A O 1
ATOM 1931 N N . PRO A 1 279 ? -48.944 6.537 -17.465 1.00 151.20 271 PRO A N 1
ATOM 1932 C CA . PRO A 1 279 ? -49.518 5.334 -16.834 1.00 148.95 271 PRO A CA 1
ATOM 1933 C C . PRO A 1 279 ? -49.822 5.485 -15.349 1.00 146.70 271 PRO A C 1
ATOM 1934 O O . PRO A 1 279 ? -50.855 4.986 -14.884 1.00 146.05 271 PRO A O 1
ATOM 1938 N N . HIS A 1 280 ? -48.961 6.160 -14.589 1.00 163.91 272 HIS A N 1
ATOM 1939 C CA . HIS A 1 280 ? -49.125 6.253 -13.144 1.00 163.67 272 HIS A CA 1
ATOM 1940 C C . HIS A 1 280 ? -50.130 7.318 -12.717 1.00 155.34 272 HIS A C 1
ATOM 1941 O O . HIS A 1 280 ? -50.267 7.571 -11.514 1.00 146.03 272 HIS A O 1
ATOM 1943 N N . GLY A 1 281 ? -50.837 7.942 -13.662 1.00 139.41 273 GLY A N 1
ATOM 1944 C CA . GLY A 1 281 ? -51.777 8.992 -13.350 1.00 136.20 273 GLY A CA 1
ATOM 1945 C C . GLY A 1 281 ? -51.193 10.388 -13.317 1.00 139.52 273 GLY A C 1
ATOM 1946 O O . GLY A 1 281 ? -51.953 11.363 -13.368 1.00 142.47 273 GLY A O 1
ATOM 1947 N N . HIS A 1 282 ? -49.872 10.514 -13.211 1.00 149.02 274 HIS A N 1
ATOM 1948 C CA . HIS A 1 282 ? -49.230 11.823 -13.241 1.00 149.25 274 HIS A CA 1
ATOM 1949 C C . HIS A 1 282 ? -49.448 12.482 -14.593 1.00 132.45 274 HIS A C 1
ATOM 1950 O O . HIS A 1 282 ? -49.099 11.918 -15.632 1.00 150.00 274 HIS A O 1
ATOM 1952 N N . ILE A 1 283 ? -50.043 13.676 -14.578 1.00 161.45 275 ILE A N 1
ATOM 1953 C CA . ILE A 1 283 ? -50.367 14.353 -15.827 1.00 156.01 275 ILE A CA 1
ATOM 1954 C C . ILE A 1 283 ? -49.096 14.672 -16.610 1.00 148.57 275 ILE A C 1
ATOM 1955 O O . ILE A 1 283 ? -48.040 14.970 -16.036 1.00 127.73 275 ILE A O 1
ATOM 1960 N N . LEU A 1 284 ? -49.206 14.612 -17.939 1.00 107.13 276 LEU A N 1
ATOM 1961 C CA . LEU A 1 284 ? -48.093 14.905 -18.839 1.00 105.28 276 LEU A CA 1
ATOM 1962 C C . LEU A 1 284 ? -48.198 16.366 -19.272 1.00 103.12 276 LEU A C 1
ATOM 1963 O O . LEU A 1 284 ? -48.710 16.701 -20.340 1.00 109.49 276 LEU A O 1
ATOM 1965 N N . LEU A 1 285 ? -47.677 17.250 -18.417 1.00 93.13 277 LEU A N 1
ATOM 1966 C CA . LEU A 1 285 ? -47.835 18.683 -18.634 1.00 91.04 277 LEU A CA 1
ATOM 1967 C C . LEU A 1 285 ? -46.996 19.218 -19.790 1.00 83.37 277 LEU A C 1
ATOM 1968 O O . LEU A 1 285 ? -47.278 20.318 -20.275 1.00 79.15 277 LEU A O 1
ATOM 1973 N N . ASP A 1 286 ? -45.974 18.481 -20.236 1.00 88.49 278 ASP A N 1
ATOM 1974 C CA . ASP A 1 286 ? -45.119 18.991 -21.303 1.00 84.78 278 ASP A CA 1
ATOM 1975 C C . ASP A 1 286 ? -45.915 19.247 -22.575 1.00 86.21 278 ASP A C 1
ATOM 1976 O O . ASP A 1 286 ? -45.575 20.140 -23.356 1.00 80.12 278 ASP A O 1
ATOM 1981 N N . ASP A 1 287 ? -46.985 18.479 -22.788 1.00 90.15 279 ASP A N 1
ATOM 1982 C CA . ASP A 1 287 ? -47.758 18.558 -24.020 1.00 93.74 279 ASP A CA 1
ATOM 1983 C C . ASP A 1 287 ? -48.608 19.816 -24.094 1.00 89.19 279 ASP A C 1
ATOM 1984 O O . ASP A 1 287 ? -49.003 20.225 -25.193 1.00 90.14 279 ASP A O 1
ATOM 1989 N N . ALA A 1 288 ? -48.905 20.430 -22.956 1.00 72.59 280 ALA A N 1
ATOM 1990 C CA . ALA A 1 288 ? -49.650 21.676 -22.969 1.00 84.61 280 ALA A CA 1
ATOM 1991 C C . ALA A 1 288 ? -48.935 22.722 -23.823 1.00 81.78 280 ALA A C 1
ATOM 1992 O O . ALA A 1 288 ? -47.720 22.670 -24.042 1.00 63.86 280 ALA A O 1
ATOM 1994 N N . GLU A 1 289 ? -49.718 23.678 -24.319 1.00 74.29 281 GLU A N 1
ATOM 1995 C CA . GLU A 1 289 ? -49.229 24.772 -25.164 1.00 73.66 281 GLU A CA 1
ATOM 1996 C C . GLU A 1 289 ? -49.883 26.035 -24.607 1.00 62.62 281 GLU A C 1
ATOM 1997 O O . GLU A 1 289 ? -50.849 26.540 -25.177 1.00 63.51 281 GLU A O 1
ATOM 2003 N N . LEU A 1 290 ? -49.345 26.530 -23.492 1.00 71.88 282 LEU A N 1
ATOM 2004 C CA . LEU A 1 290 ? -49.999 27.604 -22.751 1.00 69.73 282 LEU A CA 1
ATOM 2005 C C . LEU A 1 290 ? -50.162 28.847 -23.612 1.00 63.59 282 LEU A C 1
ATOM 2006 O O . LEU A 1 290 ? -51.237 29.461 -23.647 1.00 65.67 282 LEU A O 1
ATOM 2011 N N . ALA A 1 291 ? -49.097 29.234 -24.312 1.00 64.45 283 ALA A N 1
ATOM 2012 C CA . ALA A 1 291 ? -49.149 30.433 -25.129 1.00 56.33 283 ALA A CA 1
ATOM 2013 C C . ALA A 1 291 ? -50.074 30.248 -26.319 1.00 59.22 283 ALA A C 1
ATOM 2014 O O . ALA A 1 291 ? -50.814 31.162 -26.691 1.00 56.77 283 ALA A O 1
ATOM 2016 N N . ARG A 1 292 ? -50.014 29.093 -26.963 1.00 61.03 284 ARG A N 1
ATOM 2017 C CA . ARG A 1 292 ? -50.902 28.869 -28.098 1.00 63.20 284 ARG A CA 1
ATOM 2018 C C . ARG A 1 292 ? -52.358 28.909 -27.647 1.00 61.34 284 ARG A C 1
ATOM 2019 O O . ARG A 1 292 ? -53.222 29.444 -28.351 1.00 65.69 284 ARG A O 1
ATOM 2027 N N . SER A 1 293 ? -52.642 28.378 -26.451 1.00 63.81 285 SER A N 1
ATOM 2028 C CA . SER A 1 293 ? -54.012 28.384 -25.944 1.00 65.28 285 SER A CA 1
ATOM 2029 C C . SER A 1 293 ? -54.485 29.798 -25.632 1.00 66.02 285 SER A C 1
ATOM 2030 O O . SER A 1 293 ? -55.578 30.204 -26.038 1.00 62.32 285 SER A O 1
ATOM 2033 N N . LEU A 1 294 ? -53.671 30.561 -24.898 1.00 59.79 286 LEU A N 1
ATOM 2034 C CA . LEU A 1 294 ? -54.069 31.914 -24.534 1.00 64.33 286 LEU A CA 1
ATOM 2035 C C . LEU A 1 294 ? -54.245 32.794 -25.765 1.00 64.90 286 LEU A C 1
ATOM 2036 O O . LEU A 1 294 ? -55.118 33.674 -25.778 1.00 64.81 286 LEU A O 1
ATOM 2041 N N . SER A 1 295 ? -53.437 32.575 -26.803 1.00 61.08 287 SER A N 1
ATOM 2042 C CA . SER A 1 295 ? -53.594 33.351 -28.026 1.00 65.33 287 SER A CA 1
ATOM 2043 C C . SER A 1 295 ? -54.916 33.021 -28.709 1.00 64.53 287 SER A C 1
ATOM 2044 O O . SER A 1 295 ? -55.600 33.916 -29.210 1.00 63.60 287 SER A O 1
ATOM 2047 N N . GLU A 1 296 ? -55.258 31.733 -28.772 1.00 64.53 288 GLU A N 1
ATOM 2048 C CA . GLU A 1 296 ? -56.556 31.301 -29.272 1.00 68.95 288 GLU A CA 1
ATOM 2049 C C . GLU A 1 296 ? -57.688 32.069 -28.592 1.00 66.68 288 GLU A C 1
ATOM 2050 O O . GLU A 1 296 ? -58.472 32.759 -29.245 1.00 71.29 288 GLU A O 1
ATOM 2056 N N . GLU A 1 297 ? -57.780 31.947 -27.265 1.00 72.55 289 GLU A N 1
ATOM 2057 C CA . GLU A 1 297 ? -58.863 32.576 -26.525 1.00 69.83 289 GLU A CA 1
ATOM 2058 C C . GLU A 1 297 ? -58.863 34.085 -26.718 1.00 70.61 289 GLU A C 1
ATOM 2059 O O . GLU A 1 297 ? -59.916 34.689 -26.966 1.00 73.13 289 GLU A O 1
ATOM 2065 N N . LEU A 1 298 ? -57.688 34.702 -26.630 1.00 68.69 290 LEU A N 1
ATOM 2066 C CA . LEU A 1 298 ? -57.589 36.155 -26.677 1.00 71.42 290 LEU A CA 1
ATOM 2067 C C . LEU A 1 298 ? -58.008 36.702 -28.032 1.00 68.38 290 LEU A C 1
ATOM 2068 O O . LEU A 1 298 ? -58.617 37.776 -28.115 1.00 64.59 290 LEU A O 1
ATOM 2073 N N . LEU A 1 299 ? -57.643 36.006 -29.111 1.00 71.63 291 LEU A N 1
ATOM 2074 C CA . LEU A 1 299 ? -58.071 36.435 -30.434 1.00 71.54 291 LEU A CA 1
ATOM 2075 C C . LEU A 1 299 ? -59.588 36.383 -30.547 1.00 73.51 291 LEU A C 1
ATOM 2076 O O . LEU A 1 299 ? -60.191 37.238 -31.198 1.00 67.16 291 LEU A O 1
ATOM 2081 N N . LYS A 1 300 ? -60.225 35.407 -29.900 1.00 74.32 292 LYS A N 1
ATOM 2082 C CA . LYS A 1 300 ? -61.685 35.369 -29.862 1.00 76.57 292 LYS A CA 1
ATOM 2083 C C . LYS A 1 300 ? -62.246 36.645 -29.243 1.00 78.89 292 LYS A C 1
ATOM 2084 O O . LYS A 1 300 ? -63.118 37.300 -29.822 1.00 79.32 292 LYS A O 1
ATOM 2090 N N . ARG A 1 301 ? -61.723 37.035 -28.080 1.00 81.32 293 ARG A N 1
ATOM 2091 C CA . ARG A 1 301 ? -62.273 38.169 -27.348 1.00 82.05 293 ARG A CA 1
ATOM 2092 C C . ARG A 1 301 ? -61.908 39.510 -27.970 1.00 84.28 293 ARG A C 1
ATOM 2093 O O . ARG A 1 301 ? -62.679 40.470 -27.855 1.00 80.73 293 ARG A O 1
ATOM 2101 N N . LEU A 1 302 ? -60.753 39.593 -28.633 1.00 73.75 294 LEU A N 1
ATOM 2102 C CA . LEU A 1 302 ? -60.118 40.868 -28.922 1.00 81.15 294 LEU A CA 1
ATOM 2103 C C . LEU A 1 302 ? -59.876 41.157 -30.396 1.00 76.15 294 LEU A C 1
ATOM 2104 O O . LEU A 1 302 ? -59.668 42.324 -30.743 1.00 69.17 294 LEU A O 1
ATOM 2109 N N . GLY A 1 303 ? -59.855 40.143 -31.265 1.00 81.38 295 GLY A N 1
ATOM 2110 C CA . GLY A 1 303 ? -59.477 40.383 -32.650 1.00 81.19 295 GLY A CA 1
ATOM 2111 C C . GLY A 1 303 ? -60.393 41.362 -33.361 1.00 86.51 295 GLY A C 1
ATOM 2112 O O . GLY A 1 303 ? -59.974 42.021 -34.318 1.00 92.36 295 GLY A O 1
ATOM 2113 N N . ASN A 1 304 ? -61.648 41.474 -32.900 1.00 87.68 296 ASN A N 1
ATOM 2114 C CA . ASN A 1 304 ? -62.606 42.430 -33.439 1.00 90.75 296 ASN A CA 1
ATOM 2115 C C . ASN A 1 304 ? -62.219 43.881 -33.186 1.00 86.15 296 ASN A C 1
ATOM 2116 O O . ASN A 1 304 ? -62.923 44.777 -33.667 1.00 89.03 296 ASN A O 1
ATOM 2121 N N . LEU A 1 305 ? -61.144 44.134 -32.435 1.00 81.50 297 LEU A N 1
ATOM 2122 C CA . LEU A 1 305 ? -60.647 45.480 -32.204 1.00 75.90 297 LEU A CA 1
ATOM 2123 C C . LEU A 1 305 ? -59.436 45.810 -33.052 1.00 72.05 297 LEU A C 1
ATOM 2124 O O . LEU A 1 305 ? -58.872 46.896 -32.905 1.00 77.20 297 LEU A O 1
ATOM 2129 N N . GLY A 1 306 ? -59.005 44.896 -33.912 1.00 71.35 298 GLY A N 1
ATOM 2130 C CA . GLY A 1 306 ? -57.788 45.097 -34.671 1.00 73.23 298 GLY A CA 1
ATOM 2131 C C . GLY A 1 306 ? -56.537 44.567 -34.015 1.00 68.62 298 GLY A C 1
ATOM 2132 O O . GLY A 1 306 ? -55.430 45.008 -34.363 1.00 70.16 298 GLY A O 1
ATOM 2133 N N . ILE A 1 307 ? -56.670 43.653 -33.063 1.00 74.99 299 ILE A N 1
ATOM 2134 C CA . ILE A 1 307 ? -55.531 43.072 -32.369 1.00 67.91 299 ILE A CA 1
ATOM 2135 C C . ILE A 1 307 ? -55.191 41.744 -33.019 1.00 62.26 299 ILE A C 1
ATOM 2136 O O . ILE A 1 307 ? -56.076 40.920 -33.273 1.00 65.32 299 ILE A O 1
ATOM 2141 N N . ARG A 1 308 ? -53.907 41.532 -33.258 1.00 67.79 300 ARG A N 1
ATOM 2142 C CA . ARG A 1 308 ? -53.353 40.259 -33.699 1.00 65.17 300 ARG A CA 1
ATOM 2143 C C . ARG A 1 308 ? -52.448 39.737 -32.597 1.00 57.08 300 ARG A C 1
ATOM 2144 O O . ARG A 1 308 ? -51.784 40.520 -31.916 1.00 54.96 300 ARG A O 1
ATOM 2152 N N . ILE A 1 309 ? -52.452 38.424 -32.416 1.00 61.32 301 ILE A N 1
ATOM 2153 C CA . ILE A 1 309 ? -51.800 37.767 -31.296 1.00 64.37 301 ILE A CA 1
ATOM 2154 C C . ILE A 1 309 ? -51.130 36.509 -31.825 1.00 62.82 301 ILE A C 1
ATOM 2155 O O . ILE A 1 309 ? -51.774 35.695 -32.498 1.00 63.07 301 ILE A O 1
ATOM 2160 N N . THR A 1 310 ? -49.849 36.347 -31.494 1.00 58.05 302 THR A N 1
ATOM 2161 C CA . THR A 1 310 ? -49.005 35.273 -32.007 1.00 62.58 302 THR A CA 1
ATOM 2162 C C . THR A 1 310 ? -48.221 34.658 -30.855 1.00 57.78 302 THR A C 1
ATOM 2163 O O . THR A 1 310 ? -47.477 35.384 -30.163 1.00 54.55 302 THR A O 1
ATOM 2167 N N . PRO A 1 311 ? -48.321 33.350 -30.628 1.00 56.16 303 PRO A N 1
ATOM 2168 C CA . PRO A 1 311 ? -47.466 32.702 -29.627 1.00 52.88 303 PRO A CA 1
ATOM 2169 C C . PRO A 1 311 ? -46.042 32.506 -30.134 1.00 54.17 303 PRO A C 1
ATOM 2170 O O . PRO A 1 311 ? -45.780 32.449 -31.331 1.00 54.86 303 PRO A O 1
ATOM 2174 N N . LYS A 1 312 ? -45.116 32.390 -29.189 1.00 56.63 304 LYS A N 1
ATOM 2175 C CA . LYS A 1 312 ? -43.701 32.186 -29.512 1.00 54.92 304 LYS A CA 1
ATOM 2176 C C . LYS A 1 312 ? -43.012 31.552 -28.314 1.00 54.72 304 LYS A C 1
ATOM 2177 O O . LYS A 1 312 ? -43.047 32.119 -27.225 1.00 62.29 304 LYS A O 1
ATOM 2183 N N . LYS A 1 313 ? -42.374 30.405 -28.506 1.00 54.95 305 LYS A N 1
ATOM 2184 C CA . LYS A 1 313 ? -41.702 29.687 -27.430 1.00 56.68 305 LYS A CA 1
ATOM 2185 C C . LYS A 1 313 ? -40.214 30.029 -27.408 1.00 54.70 305 LYS A C 1
ATOM 2186 O O . LYS A 1 313 ? -39.566 30.081 -28.458 1.00 56.11 305 LYS A O 1
ATOM 2192 N N . ILE A 1 314 ? -39.693 30.301 -26.213 1.00 52.16 306 ILE A N 1
ATOM 2193 C CA . ILE A 1 314 ? -38.253 30.410 -25.971 1.00 55.23 306 ILE A CA 1
ATOM 2194 C C . ILE A 1 314 ? -37.899 29.340 -24.953 1.00 55.53 306 ILE A C 1
ATOM 2195 O O . ILE A 1 314 ? -38.472 29.316 -23.852 1.00 53.25 306 ILE A O 1
ATOM 2200 N N . GLY A 1 315 ? -36.971 28.452 -25.312 1.00 56.69 307 GLY A N 1
ATOM 2201 C CA . GLY A 1 315 ? -36.567 27.418 -24.375 1.00 53.46 307 GLY A CA 1
ATOM 2202 C C . GLY A 1 315 ? -35.325 26.675 -24.798 1.00 62.45 307 GLY A C 1
ATOM 2203 O O . GLY A 1 315 ? -34.268 26.850 -24.193 1.00 63.11 307 GLY A O 1
ATOM 2204 N N . TYR A 1 316 ? -35.426 25.873 -25.866 1.00 55.25 308 TYR A N 1
ATOM 2205 C CA . TYR A 1 316 ? -34.340 24.960 -26.210 1.00 55.08 308 TYR A CA 1
ATOM 2206 C C . TYR A 1 316 ? -33.110 25.694 -26.724 1.00 53.06 308 TYR A C 1
ATOM 2207 O O . TYR A 1 316 ? -31.983 25.230 -26.513 1.00 53.80 308 TYR A O 1
ATOM 2216 N N . GLU A 1 317 ? -33.298 26.822 -27.397 1.00 52.08 309 GLU A N 1
ATOM 2217 C CA . GLU A 1 317 ? -32.165 27.585 -27.913 1.00 55.95 309 GLU A CA 1
ATOM 2218 C C . GLU A 1 317 ? -31.296 28.190 -26.824 1.00 56.45 309 GLU A C 1
ATOM 2219 O O . GLU A 1 317 ? -30.244 28.764 -27.144 1.00 68.23 309 GLU A O 1
ATOM 2225 N N . LEU A 1 318 ? -31.712 28.092 -25.563 1.00 50.84 310 LEU A N 1
ATOM 2226 C CA . LEU A 1 318 ? -30.990 28.684 -24.456 1.00 57.67 310 LEU A CA 1
ATOM 2227 C C . LEU A 1 318 ? -30.084 27.704 -23.715 1.00 58.58 310 LEU A C 1
ATOM 2228 O O . LEU A 1 318 ? -29.176 28.143 -23.007 1.00 56.41 310 LEU A O 1
ATOM 2233 N N . ARG A 1 319 ? -30.361 26.403 -23.803 1.00 58.59 311 ARG A N 1
ATOM 2234 C CA . ARG A 1 319 ? -29.688 25.453 -22.938 1.00 52.52 311 ARG A CA 1
ATOM 2235 C C . ARG A 1 319 ? -28.213 25.339 -23.274 1.00 51.31 311 ARG A C 1
ATOM 2236 O O . ARG A 1 319 ? -27.399 25.053 -22.382 1.00 48.54 311 ARG A O 1
ATOM 2244 N N . CYS A 1 320 ? -27.864 25.505 -24.542 1.00 45.80 312 CYS A N 1
ATOM 2245 C CA . CYS A 1 320 ? -26.499 25.268 -24.974 1.00 48.05 312 CYS A CA 1
ATOM 2246 C C . CYS A 1 320 ? -25.920 26.487 -25.685 1.00 47.05 312 CYS A C 1
ATOM 2247 O O . CYS A 1 320 ? -24.945 26.351 -26.419 1.00 50.61 312 CYS A O 1
ATOM 2250 N N . ALA A 1 321 ? -26.487 27.671 -25.474 1.00 50.92 313 ALA A N 1
ATOM 2251 C CA . ALA A 1 321 ? -25.813 28.891 -25.897 1.00 49.30 313 ALA A CA 1
ATOM 2252 C C . ALA A 1 321 ? -24.426 28.954 -25.253 1.00 43.05 313 ALA A C 1
ATOM 2253 O O . ALA A 1 321 ? -24.192 28.417 -24.174 1.00 44.23 313 ALA A O 1
ATOM 2255 N N . ASP A 1 322 ? -23.481 29.556 -25.953 1.00 42.42 314 ASP A N 1
ATOM 2256 C CA . ASP A 1 322 ? -22.148 29.759 -25.388 1.00 46.50 314 ASP A CA 1
ATOM 2257 C C . ASP A 1 322 ? -22.243 30.597 -24.111 1.00 49.11 314 ASP A C 1
ATOM 2258 O O . ASP A 1 322 ? -22.995 31.574 -24.058 1.00 47.28 314 ASP A O 1
ATOM 2263 N N . PRO A 1 323 ? -21.509 30.247 -23.063 1.00 47.85 315 PRO A N 1
ATOM 2264 C CA . PRO A 1 323 ? -21.660 30.980 -21.795 1.00 47.19 315 PRO A CA 1
ATOM 2265 C C . PRO A 1 323 ? -21.161 32.417 -21.894 1.00 44.39 315 PRO A C 1
ATOM 2266 O O . PRO A 1 323 ? -20.165 32.690 -22.552 1.00 43.42 315 PRO A O 1
ATOM 2270 N N . VAL A 1 324 ? -21.918 33.352 -21.299 1.00 42.80 316 VAL A N 1
ATOM 2271 C CA . VAL A 1 324 ? -21.471 34.734 -21.137 1.00 42.93 316 VAL A CA 1
ATOM 2272 C C . VAL A 1 324 ? -20.372 34.734 -20.075 1.00 43.09 316 VAL A C 1
ATOM 2273 O O . VAL A 1 324 ? -20.245 33.774 -19.309 1.00 39.81 316 VAL A O 1
ATOM 2277 N N . ALA A 1 325 ? -19.639 35.844 -19.953 1.00 39.82 317 ALA A N 1
ATOM 2278 C CA . ALA A 1 325 ? -18.424 35.859 -19.155 1.00 43.85 317 ALA A CA 1
ATOM 2279 C C . ALA A 1 325 ? -18.712 35.564 -17.687 1.00 43.34 317 ALA A C 1
ATOM 2280 O O . ALA A 1 325 ? -17.933 34.867 -17.026 1.00 47.80 317 ALA A O 1
ATOM 2282 N N . PHE A 1 326 ? -19.810 36.092 -17.146 1.00 41.19 318 PHE A N 1
ATOM 2283 C CA . PHE A 1 326 ? -20.163 35.760 -15.762 1.00 50.44 318 PHE A CA 1
ATOM 2284 C C . PHE A 1 326 ? -20.228 34.257 -15.537 1.00 40.54 318 PHE A C 1
ATOM 2285 O O . PHE A 1 326 ? -19.713 33.731 -14.548 1.00 42.62 318 PHE A O 1
ATOM 2293 N N . ASP A 1 327 ? -20.870 33.551 -16.451 1.00 41.31 319 ASP A N 1
ATOM 2294 C CA . ASP A 1 327 ? -20.965 32.097 -16.354 1.00 43.66 319 ASP A CA 1
ATOM 2295 C C . ASP A 1 327 ? -19.652 31.413 -16.652 1.00 42.96 319 ASP A C 1
ATOM 2296 O O . ASP A 1 327 ? -19.388 30.329 -16.118 1.00 44.70 319 ASP A O 1
ATOM 2301 N N . ALA A 1 328 ? -18.814 31.994 -17.514 1.00 44.59 320 ALA A N 1
ATOM 2302 C CA . ALA A 1 328 ? -17.455 31.455 -17.689 1.00 43.60 320 ALA A CA 1
ATOM 2303 C C . ALA A 1 328 ? -16.673 31.479 -16.386 1.00 45.53 320 ALA A C 1
ATOM 2304 O O . ALA A 1 328 ? -16.046 30.479 -15.991 1.00 44.25 320 ALA A O 1
ATOM 2306 N N . VAL A 1 329 ? -16.632 32.641 -15.728 1.00 43.75 321 VAL A N 1
ATOM 2307 C CA . VAL A 1 329 ? -15.897 32.733 -14.451 1.00 44.43 321 VAL A CA 1
ATOM 2308 C C . VAL A 1 329 ? -16.537 31.832 -13.401 1.00 44.46 321 VAL A C 1
ATOM 2309 O O . VAL A 1 329 ? -15.846 31.137 -12.651 1.00 44.87 321 VAL A O 1
ATOM 2313 N N . TYR A 1 330 ? -17.869 31.816 -13.353 1.00 44.35 322 TYR A N 1
ATOM 2314 C CA . TYR A 1 330 ? -18.586 31.011 -12.358 1.00 48.01 322 TYR A CA 1
ATOM 2315 C C . TYR A 1 330 ? -18.199 29.554 -12.458 1.00 45.06 322 TYR A C 1
ATOM 2316 O O . TYR A 1 330 ? -17.870 28.915 -11.463 1.00 48.63 322 TYR A O 1
ATOM 2325 N N . THR A 1 331 ? -18.222 29.012 -13.654 1.00 46.70 323 THR A N 1
ATOM 2326 C CA . THR A 1 331 ? -18.020 27.582 -13.807 1.00 46.80 323 THR A CA 1
ATOM 2327 C C . THR A 1 331 ? -16.559 27.217 -13.682 1.00 50.56 323 THR A C 1
ATOM 2328 O O . THR A 1 331 ? -16.234 26.097 -13.279 1.00 52.62 323 THR A O 1
ATOM 2332 N N . ARG A 1 332 ? -15.655 28.133 -13.999 1.00 48.79 324 ARG A N 1
ATOM 2333 C CA A ARG A 1 332 ? -14.247 27.900 -13.694 0.59 52.10 324 ARG A CA 1
ATOM 2334 C CA B ARG A 1 332 ? -14.249 27.898 -13.692 0.41 51.35 324 ARG A CA 1
ATOM 2335 C C . ARG A 1 332 ? -14.030 27.803 -12.184 1.00 52.48 324 ARG A C 1
ATOM 2336 O O . ARG A 1 332 ? -13.325 26.901 -11.702 1.00 50.29 324 ARG A O 1
ATOM 2351 N N . GLU A 1 333 ? -14.674 28.686 -11.408 1.00 52.13 325 GLU A N 1
ATOM 2352 C CA . GLU A 1 333 ? -14.543 28.600 -9.941 1.00 51.62 325 GLU A CA 1
ATOM 2353 C C . GLU A 1 333 ? -15.218 27.343 -9.387 1.00 54.83 325 GLU A C 1
ATOM 2354 O O . GLU A 1 333 ? -14.708 26.721 -8.456 1.00 55.68 325 GLU A O 1
ATOM 2360 N N . LEU A 1 334 ? -16.369 26.953 -9.946 1.00 54.44 326 LEU A N 1
ATOM 2361 C CA . LEU A 1 334 ? -17.022 25.721 -9.512 1.00 52.82 326 LEU A CA 1
ATOM 2362 C C . LEU A 1 334 ? -16.160 24.493 -9.814 1.00 55.09 326 LEU A C 1
ATOM 2363 O O . LEU A 1 334 ? -16.013 23.607 -8.975 1.00 56.18 326 LEU A O 1
ATOM 2368 N N . GLY A 1 335 ? -15.598 24.405 -11.017 1.00 53.60 327 GLY A N 1
ATOM 2369 C CA . GLY A 1 335 ? -14.757 23.260 -11.325 1.00 51.35 327 GLY A CA 1
ATOM 2370 C C . GLY A 1 335 ? -13.540 23.182 -10.425 1.00 61.63 327 GLY A C 1
ATOM 2371 O O . GLY A 1 335 ? -13.203 22.108 -9.912 1.00 56.37 327 GLY A O 1
ATOM 2372 N N . TYR A 1 336 ? -12.877 24.318 -10.207 1.00 52.92 328 TYR A N 1
ATOM 2373 C CA . TYR A 1 336 ? -11.771 24.347 -9.262 1.00 57.06 328 TYR A CA 1
ATOM 2374 C C . TYR A 1 336 ? -12.225 23.885 -7.887 1.00 57.20 328 TYR A C 1
ATOM 2375 O O . TYR A 1 336 ? -11.529 23.110 -7.221 1.00 60.12 328 TYR A O 1
ATOM 2384 N N . GLY A 1 337 ? -13.381 24.380 -7.430 1.00 52.57 329 GLY A N 1
ATOM 2385 C CA . GLY A 1 337 ? -13.831 24.049 -6.088 1.00 55.41 329 GLY A CA 1
ATOM 2386 C C . GLY A 1 337 ? -14.113 22.574 -5.923 1.00 52.58 329 GLY A C 1
ATOM 2387 O O . GLY A 1 337 ? -14.018 22.039 -4.828 1.00 59.78 329 GLY A O 1
ATOM 2388 N N . ALA A 1 338 ? -14.499 21.900 -7.007 1.00 60.29 330 ALA A N 1
ATOM 2389 C CA . ALA A 1 338 ? -14.660 20.451 -6.940 1.00 66.22 330 ALA A CA 1
ATOM 2390 C C . ALA A 1 338 ? -13.330 19.781 -6.623 1.00 67.99 330 ALA A C 1
ATOM 2391 O O . ALA A 1 338 ? -13.247 18.932 -5.728 1.00 65.01 330 ALA A O 1
ATOM 2393 N N . ILE A 1 339 ? -12.267 20.162 -7.336 1.00 62.83 331 ILE A N 1
ATOM 2394 C CA . ILE A 1 339 ? -10.962 19.546 -7.094 1.00 66.59 331 ILE A CA 1
ATOM 2395 C C . ILE A 1 339 ? -10.473 19.841 -5.681 1.00 65.27 331 ILE A C 1
ATOM 2396 O O . ILE A 1 339 ? -9.823 19.001 -5.053 1.00 75.92 331 ILE A O 1
ATOM 2401 N N . ASP A 1 340 ? -10.776 21.031 -5.161 1.00 68.08 332 ASP A N 1
ATOM 2402 C CA . ASP A 1 340 ? -10.356 21.395 -3.815 1.00 66.69 332 ASP A CA 1
ATOM 2403 C C . ASP A 1 340 ? -11.071 20.547 -2.775 1.00 69.58 332 ASP A C 1
ATOM 2404 O O . ASP A 1 340 ? -10.470 20.141 -1.776 1.00 74.06 332 ASP A O 1
ATOM 2409 N N . ALA A 1 341 ? -12.361 20.284 -2.989 1.00 64.04 333 ALA A N 1
ATOM 2410 C CA . ALA A 1 341 ? -13.101 19.398 -2.094 1.00 71.58 333 ALA A CA 1
ATOM 2411 C C . ALA A 1 341 ? -12.512 17.991 -2.114 1.00 73.87 333 ALA A C 1
ATOM 2412 O O . ALA A 1 341 ? -12.275 17.395 -1.061 1.00 76.28 333 ALA A O 1
ATOM 2414 N N . PHE A 1 342 ? -12.279 17.441 -3.311 1.00 66.67 334 PHE A N 1
ATOM 2415 C CA . PHE A 1 342 ? -11.693 16.110 -3.416 1.00 68.61 334 PHE A CA 1
ATOM 2416 C C . PHE A 1 342 ? -10.399 16.026 -2.607 1.00 75.19 334 PHE A C 1
ATOM 2417 O O . PHE A 1 342 ? -10.210 15.108 -1.798 1.00 73.67 334 PHE A O 1
ATOM 2425 N N . LEU A 1 343 ? -9.499 16.994 -2.813 1.00 78.79 335 LEU A N 1
ATOM 2426 C CA . LEU A 1 343 ? -8.205 16.985 -2.142 1.00 82.22 335 LEU A CA 1
ATOM 2427 C C . LEU A 1 343 ? -8.371 16.968 -0.630 1.00 80.28 335 LEU A C 1
ATOM 2428 O O . LEU A 1 343 ? -7.859 16.079 0.058 1.00 84.44 335 LEU A O 1
ATOM 2433 N N . ASN A 1 344 ? -9.082 17.953 -0.099 1.00 82.65 336 ASN A N 1
ATOM 2434 C CA . ASN A 1 344 ? -9.328 18.102 1.331 1.00 85.13 336 ASN A CA 1
ATOM 2435 C C . ASN A 1 344 ? -10.235 17.043 1.890 1.00 80.13 336 ASN A C 1
ATOM 2436 O O . ASN A 1 344 ? -10.714 17.236 3.012 1.00 77.90 336 ASN A O 1
ATOM 2441 N N . GLY A 1 345 ? -10.474 15.949 1.179 1.00 87.82 337 GLY A N 1
ATOM 2442 C CA . GLY A 1 345 ? -11.073 14.769 1.770 1.00 86.97 337 GLY A CA 1
ATOM 2443 C C . GLY A 1 345 ? -12.580 14.761 1.848 1.00 85.11 337 GLY A C 1
ATOM 2444 O O . GLY A 1 345 ? -13.139 13.880 2.508 1.00 81.43 337 GLY A O 1
ATOM 2445 N N . HIS A 1 346 ? -13.254 15.700 1.197 1.00 72.84 338 HIS A N 1
ATOM 2446 C CA . HIS A 1 346 ? -14.702 15.757 1.284 1.00 76.82 338 HIS A CA 1
ATOM 2447 C C . HIS A 1 346 ? -15.331 14.666 0.426 1.00 84.11 338 HIS A C 1
ATOM 2448 O O . HIS A 1 346 ? -14.711 14.126 -0.496 1.00 78.62 338 HIS A O 1
ATOM 2455 N N . SER A 1 347 ? -16.587 14.356 0.740 1.00 89.90 339 SER A N 1
ATOM 2456 C CA . SER A 1 347 ? -17.348 13.349 0.016 1.00 83.94 339 SER A CA 1
ATOM 2457 C C . SER A 1 347 ? -18.818 13.516 0.360 1.00 80.95 339 SER A C 1
ATOM 2458 O O . SER A 1 347 ? -19.169 14.055 1.413 1.00 84.01 339 SER A O 1
ATOM 2461 N N . ALA A 1 348 ? -19.671 13.049 -0.553 1.00 75.41 340 ALA A N 1
ATOM 2462 C CA . ALA A 1 348 ? -21.126 13.105 -0.382 1.00 82.92 340 ALA A CA 1
ATOM 2463 C C . ALA A 1 348 ? -21.604 14.543 -0.204 1.00 84.93 340 ALA A C 1
ATOM 2464 O O . ALA A 1 348 ? -22.551 14.813 0.538 1.00 92.11 340 ALA A O 1
ATOM 2466 N N . ALA A 1 349 ? -20.947 15.475 -0.900 1.00 83.09 341 ALA A N 1
ATOM 2467 C CA . ALA A 1 349 ? -21.264 16.886 -0.749 1.00 84.27 341 ALA A CA 1
ATOM 2468 C C . ALA A 1 349 ? -21.569 17.516 -2.098 1.00 78.95 341 ALA A C 1
ATOM 2469 O O . ALA A 1 349 ? -21.244 16.976 -3.156 1.00 67.06 341 ALA A O 1
ATOM 2471 N N . LEU A 1 350 ? -22.198 18.684 -2.033 1.00 81.29 342 LEU A N 1
ATOM 2472 C CA . LEU A 1 350 ? -22.551 19.483 -3.190 1.00 72.52 342 LEU A CA 1
ATOM 2473 C C . LEU A 1 350 ? -21.665 20.720 -3.213 1.00 70.61 342 LEU A C 1
ATOM 2474 O O . LEU A 1 350 ? -21.357 21.293 -2.165 1.00 73.09 342 LEU A O 1
ATOM 2479 N N . ILE A 1 351 ? -21.258 21.122 -4.407 1.00 73.05 343 ILE A N 1
ATOM 2480 C CA . ILE A 1 351 ? -20.363 22.254 -4.607 1.00 72.49 343 ILE A CA 1
ATOM 2481 C C . ILE A 1 351 ? -21.214 23.438 -5.036 1.00 69.18 343 ILE A C 1
ATOM 2482 O O . ILE A 1 351 ? -21.769 23.441 -6.140 1.00 69.08 343 ILE A O 1
ATOM 2487 N N . VAL A 1 352 ? -21.284 24.452 -4.193 1.00 63.11 344 VAL A N 1
ATOM 2488 C CA . VAL A 1 352 ? -22.036 25.661 -4.493 1.00 69.41 344 VAL A CA 1
ATOM 2489 C C . VAL A 1 352 ? -21.155 26.862 -4.193 1.00 64.82 344 VAL A C 1
ATOM 2490 O O . VAL A 1 352 ? -20.307 26.820 -3.296 1.00 67.82 344 VAL A O 1
ATOM 2494 N N . ARG A 1 353 ? -21.389 27.946 -4.916 1.00 61.42 345 ARG A N 1
ATOM 2495 C CA . ARG A 1 353 ? -20.798 29.234 -4.589 1.00 63.44 345 ARG A CA 1
ATOM 2496 C C . ARG A 1 353 ? -21.826 30.031 -3.793 1.00 63.47 345 ARG A C 1
ATOM 2497 O O . ARG A 1 353 ? -22.966 30.202 -4.241 1.00 64.06 345 ARG A O 1
ATOM 2505 N N . GLU A 1 354 ? -21.435 30.460 -2.599 1.00 66.67 346 GLU A N 1
ATOM 2506 C CA . GLU A 1 354 ? -22.213 31.356 -1.756 1.00 71.74 346 GLU A CA 1
ATOM 2507 C C . GLU A 1 354 ? -21.248 32.430 -1.278 1.00 71.24 346 GLU A C 1
ATOM 2508 O O . GLU A 1 354 ? -20.213 32.103 -0.687 1.00 72.07 346 GLU A O 1
ATOM 2514 N N . ASN A 1 355 ? -21.571 33.699 -1.523 1.00 64.22 347 ASN A N 1
ATOM 2515 C CA . ASN A 1 355 ? -20.779 34.802 -0.969 1.00 76.36 347 ASN A CA 1
ATOM 2516 C C . ASN A 1 355 ? -19.363 34.825 -1.543 1.00 76.33 347 ASN A C 1
ATOM 2517 O O . ASN A 1 355 ? -18.382 34.995 -0.818 1.00 87.16 347 ASN A O 1
ATOM 2519 N N . GLY A 1 356 ? -19.250 34.651 -2.853 1.00 77.01 348 GLY A N 1
ATOM 2520 C CA . GLY A 1 356 ? -17.969 34.678 -3.521 1.00 77.30 348 GLY A CA 1
ATOM 2521 C C . GLY A 1 356 ? -17.043 33.530 -3.214 1.00 79.78 348 GLY A C 1
ATOM 2522 O O . GLY A 1 356 ? -15.963 33.450 -3.821 1.00 87.57 348 GLY A O 1
ATOM 2523 N N . GLN A 1 357 ? -17.411 32.644 -2.298 1.00 70.29 349 GLN A N 1
ATOM 2524 C CA . GLN A 1 357 ? -16.610 31.479 -1.952 1.00 73.72 349 GLN A CA 1
ATOM 2525 C C . GLN A 1 357 ? -17.280 30.234 -2.515 1.00 67.93 349 GLN A C 1
ATOM 2526 O O . GLN A 1 357 ? -18.504 30.091 -2.449 1.00 61.66 349 GLN A O 1
ATOM 2528 N N . VAL A 1 358 ? -16.481 29.346 -3.090 1.00 73.85 350 VAL A N 1
ATOM 2529 C CA . VAL A 1 358 ? -16.940 28.013 -3.462 1.00 62.69 350 VAL A CA 1
ATOM 2530 C C . VAL A 1 358 ? -16.658 27.080 -2.290 1.00 63.29 350 VAL A C 1
ATOM 2531 O O . VAL A 1 358 ? -15.508 26.960 -1.852 1.00 70.91 350 VAL A O 1
ATOM 2535 N N . LYS A 1 359 ? -17.700 26.420 -1.782 1.00 66.52 351 LYS A N 1
ATOM 2536 C CA . LYS A 1 359 ? -17.583 25.581 -0.585 1.00 72.23 351 LYS A CA 1
ATOM 2537 C C . LYS A 1 359 ? -18.385 24.304 -0.771 1.00 69.55 351 LYS A C 1
ATOM 2538 O O . LYS A 1 359 ? -19.449 24.331 -1.399 1.00 77.70 351 LYS A O 1
ATOM 2544 N N . PRO A 1 360 ? -17.904 23.186 -0.269 1.00 69.55 352 PRO A N 1
ATOM 2545 C CA . PRO A 1 360 ? -18.720 21.959 -0.322 1.00 78.87 352 PRO A CA 1
ATOM 2546 C C . PRO A 1 360 ? -19.753 21.892 0.798 1.00 80.21 352 PRO A C 1
ATOM 2547 O O . PRO A 1 360 ? -19.408 21.618 1.946 1.00 74.71 352 PRO A O 1
ATOM 2551 N N . VAL A 1 361 ? -21.013 22.166 0.471 1.00 91.79 353 VAL A N 1
ATOM 2552 C CA . VAL A 1 361 ? -22.112 22.051 1.426 1.00 88.71 353 VAL A CA 1
ATOM 2553 C C . VAL A 1 361 ? -22.548 20.591 1.467 1.00 87.81 353 VAL A C 1
ATOM 2554 O O . VAL A 1 361 ? -22.968 20.024 0.453 1.00 93.45 353 VAL A O 1
ATOM 2556 N N . GLN A 1 362 ? -22.454 19.980 2.644 1.00 105.04 354 GLN A N 1
ATOM 2557 C CA . GLN A 1 362 ? -22.693 18.551 2.777 1.00 100.81 354 GLN A CA 1
ATOM 2558 C C . GLN A 1 362 ? -24.076 18.161 2.263 1.00 103.04 354 GLN A C 1
ATOM 2559 O O . GLN A 1 362 ? -24.999 18.976 2.183 1.00 106.07 354 GLN A O 1
ATOM 2565 N N . PHE A 1 363 ? -24.200 16.881 1.905 1.00 110.32 355 PHE A N 1
ATOM 2566 C CA . PHE A 1 363 ? -25.450 16.377 1.350 1.00 112.57 355 PHE A CA 1
ATOM 2567 C C . PHE A 1 363 ? -26.602 16.609 2.318 1.00 118.57 355 PHE A C 1
ATOM 2568 O O . PHE A 1 363 ? -27.533 17.368 2.026 1.00 116.29 355 PHE A O 1
ATOM 2570 N N . LYS A 1 364 ? -26.543 15.972 3.489 1.00 138.84 356 LYS A N 1
ATOM 2571 C CA . LYS A 1 364 ? -27.592 16.142 4.490 1.00 121.56 356 LYS A CA 1
ATOM 2572 C C . LYS A 1 364 ? -27.907 17.618 4.708 1.00 112.56 356 LYS A C 1
ATOM 2573 O O . LYS A 1 364 ? -29.071 18.026 4.741 1.00 116.56 356 LYS A O 1
ATOM 2575 N N . ASP A 1 365 ? -26.861 18.440 4.853 1.00 111.87 357 ASP A N 1
ATOM 2576 C CA . ASP A 1 365 ? -27.030 19.835 5.258 1.00 119.73 357 ASP A CA 1
ATOM 2577 C C . ASP A 1 365 ? -27.588 20.727 4.158 1.00 111.36 357 ASP A C 1
ATOM 2578 O O . ASP A 1 365 ? -27.681 21.944 4.371 1.00 117.53 357 ASP A O 1
ATOM 2580 N N . LEU A 1 366 ? -27.970 20.179 3.008 1.00 111.31 358 LEU A N 1
ATOM 2581 C CA . LEU A 1 366 ? -28.571 20.986 1.950 1.00 118.90 358 LEU A CA 1
ATOM 2582 C C . LEU A 1 366 ? -29.735 20.308 1.246 1.00 114.57 358 LEU A C 1
ATOM 2583 O O . LEU A 1 366 ? -30.543 21.017 0.630 1.00 121.92 358 LEU A O 1
ATOM 2588 N N . LEU A 1 367 ? -29.861 18.981 1.303 1.00 115.69 359 LEU A N 1
ATOM 2589 C CA . LEU A 1 367 ? -30.991 18.271 0.709 1.00 118.93 359 LEU A CA 1
ATOM 2590 C C . LEU A 1 367 ? -32.083 18.127 1.768 1.00 114.08 359 LEU A C 1
ATOM 2591 O O . LEU A 1 367 ? -31.918 17.388 2.744 1.00 114.34 359 LEU A O 1
ATOM 2596 N N . ASP A 1 368 ? -33.192 18.848 1.586 1.00 127.52 360 ASP A N 1
ATOM 2597 C CA . ASP A 1 368 ? -34.365 18.792 2.463 1.00 122.93 360 ASP A CA 1
ATOM 2598 C C . ASP A 1 368 ? -34.874 17.364 2.568 1.00 124.62 360 ASP A C 1
ATOM 2599 O O . ASP A 1 368 ? -35.383 16.815 1.586 1.00 132.56 360 ASP A O 1
ATOM 2604 N N . PRO A 1 369 ? -34.787 16.730 3.745 1.00 149.29 361 PRO A N 1
ATOM 2605 C CA . PRO A 1 369 ? -35.192 15.308 3.834 1.00 127.13 361 PRO A CA 1
ATOM 2606 C C . PRO A 1 369 ? -36.690 15.077 3.691 1.00 122.67 361 PRO A C 1
ATOM 2607 O O . PRO A 1 369 ? -37.088 13.946 3.401 1.00 123.26 361 PRO A O 1
ATOM 2611 N N . ALA A 1 370 ? -37.524 16.095 3.906 1.00 128.14 362 ALA A N 1
ATOM 2612 C CA . ALA A 1 370 ? -38.958 15.928 3.714 1.00 140.87 362 ALA A CA 1
ATOM 2613 C C . ALA A 1 370 ? -39.271 15.510 2.279 1.00 159.97 362 ALA A C 1
ATOM 2614 O O . ALA A 1 370 ? -39.849 14.445 2.039 1.00 150.12 362 ALA A O 1
ATOM 2616 N N . THR A 1 371 ? -38.882 16.342 1.306 1.00 128.41 363 THR A N 1
ATOM 2617 C CA . THR A 1 371 ? -39.074 16.016 -0.098 1.00 136.14 363 THR A CA 1
ATOM 2618 C C . THR A 1 371 ? -38.011 15.071 -0.638 1.00 124.06 363 THR A C 1
ATOM 2619 O O . THR A 1 371 ? -38.188 14.522 -1.731 1.00 118.71 363 THR A O 1
ATOM 2623 N N . GLY A 1 372 ? -36.919 14.871 0.089 1.00 131.43 364 GLY A N 1
ATOM 2624 C CA . GLY A 1 372 ? -35.819 14.086 -0.426 1.00 122.80 364 GLY A CA 1
ATOM 2625 C C . GLY A 1 372 ? -35.097 14.741 -1.579 1.00 123.86 364 GLY A C 1
ATOM 2626 O O . GLY A 1 372 ? -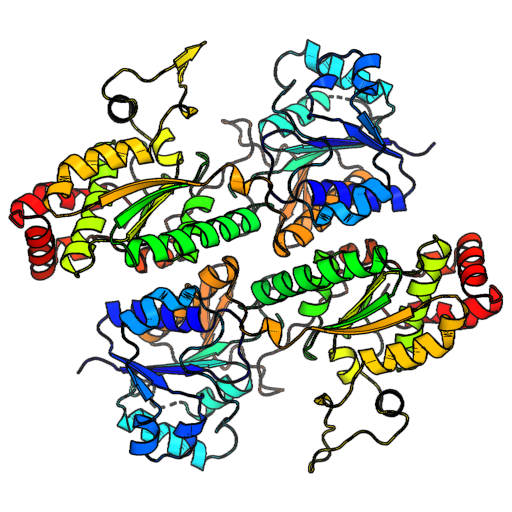34.573 14.042 -2.453 1.00 129.45 364 GLY A O 1
ATOM 2627 N N . ARG A 1 373 ? -35.049 16.070 -1.604 1.00 123.60 365 ARG A N 1
ATOM 2628 C CA . ARG A 1 373 ? -34.479 16.803 -2.718 1.00 120.66 365 ARG A CA 1
ATOM 2629 C C . ARG A 1 373 ? -34.142 18.211 -2.255 1.00 113.36 365 ARG A C 1
ATOM 2630 O O . ARG A 1 373 ? -34.769 18.747 -1.340 1.00 111.00 365 ARG A O 1
ATOM 2632 N N . VAL A 1 374 ? -33.143 18.809 -2.906 1.00 131.89 366 VAL A N 1
ATOM 2633 C CA . VAL A 1 374 ? -32.732 20.164 -2.553 1.00 123.89 366 VAL A CA 1
ATOM 2634 C C . VAL A 1 374 ? -33.934 21.096 -2.612 1.00 118.20 366 VAL A C 1
ATOM 2635 O O . VAL A 1 374 ? -34.828 20.946 -3.459 1.00 108.70 366 VAL A O 1
ATOM 2639 N N . ARG A 1 375 ? -33.965 22.064 -1.698 1.00 99.92 367 ARG A N 1
ATOM 2640 C CA . ARG A 1 375 ? -35.077 23.000 -1.618 1.00 88.87 367 ARG A CA 1
ATOM 2641 C C . ARG A 1 375 ? -35.095 23.941 -2.821 1.00 90.43 367 ARG A C 1
ATOM 2642 O O . ARG A 1 375 ? -34.064 24.240 -3.429 1.00 71.15 367 ARG A O 1
ATOM 2644 N N . THR A 1 376 ? -36.289 24.411 -3.159 1.00 75.16 368 THR A N 1
ATOM 2645 C CA . THR A 1 376 ? -36.517 25.220 -4.339 1.00 72.58 368 THR A CA 1
ATOM 2646 C C . THR A 1 376 ? -36.665 26.687 -3.968 1.00 73.02 368 THR A C 1
ATOM 2647 O O . THR A 1 376 ? -37.498 27.042 -3.132 1.00 77.56 368 THR A O 1
ATOM 2651 N N . ARG A 1 377 ? -35.865 27.539 -4.612 1.00 66.42 369 ARG A N 1
ATOM 2652 C CA . ARG A 1 377 ? -35.923 28.975 -4.395 1.00 60.75 369 ARG A CA 1
ATOM 2653 C C . ARG A 1 377 ? -36.764 29.583 -5.508 1.00 61.26 369 ARG A C 1
ATOM 2654 O O . ARG A 1 377 ? -36.314 29.677 -6.655 1.00 65.15 369 ARG A O 1
ATOM 2662 N N . LEU A 1 378 ? -37.979 29.988 -5.173 1.00 64.97 370 LEU A N 1
ATOM 2663 C CA . LEU A 1 378 ? -38.870 30.673 -6.095 1.00 65.38 370 LEU A CA 1
ATOM 2664 C C . LEU A 1 378 ? -38.581 32.173 -6.077 1.00 65.17 370 LEU A C 1
ATOM 2665 O O . LEU A 1 378 ? -37.757 32.666 -5.315 1.00 65.22 370 LEU A O 1
ATOM 2670 N N . VAL A 1 379 ? -39.252 32.900 -6.965 1.00 62.33 371 VAL A N 1
ATOM 2671 C CA . VAL A 1 379 ? -39.143 34.348 -6.953 1.00 60.68 371 VAL A CA 1
ATOM 2672 C C . VAL A 1 379 ? -39.819 34.902 -5.700 1.00 62.30 371 VAL A C 1
ATOM 2673 O O . VAL A 1 379 ? -40.889 34.426 -5.277 1.00 60.31 371 VAL A O 1
ATOM 2677 N N . ASP A 1 380 ? -39.222 35.947 -5.123 1.00 61.31 372 ASP A N 1
ATOM 2678 C CA . ASP A 1 380 ? -39.771 36.648 -3.960 1.00 60.90 372 ASP A CA 1
ATOM 2679 C C . ASP A 1 380 ? -40.570 37.852 -4.460 1.00 61.16 372 ASP A C 1
ATOM 2680 O O . ASP A 1 380 ? -40.003 38.907 -4.759 1.00 62.14 372 ASP A O 1
ATOM 2685 N N . VAL A 1 381 ? -41.895 37.689 -4.546 1.00 61.07 373 VAL A N 1
ATOM 2686 C CA . VAL A 1 381 ? -42.741 38.734 -5.120 1.00 65.03 373 VAL A CA 1
ATOM 2687 C C . VAL A 1 381 ? -43.063 39.844 -4.132 1.00 67.73 373 VAL A C 1
ATOM 2688 O O . VAL A 1 381 ? -43.642 40.873 -4.517 1.00 68.06 373 VAL A O 1
ATOM 2692 N N . THR A 1 382 ? -42.736 39.655 -2.863 1.00 63.53 374 THR A N 1
ATOM 2693 C CA . THR A 1 382 ? -42.899 40.699 -1.863 1.00 64.24 374 THR A CA 1
ATOM 2694 C C . THR A 1 382 ? -41.741 41.686 -1.860 1.00 62.67 374 THR A C 1
ATOM 2695 O O . THR A 1 382 ? -41.782 42.657 -1.103 1.00 71.52 374 THR A O 1
ATOM 2699 N N . SER A 1 383 ? -40.743 41.475 -2.710 1.00 63.28 375 SER A N 1
ATOM 2700 C CA . SER A 1 383 ? -39.475 42.171 -2.640 1.00 63.69 375 SER A CA 1
ATOM 2701 C C . SER A 1 383 ? -39.475 43.472 -3.441 1.00 70.97 375 SER A C 1
ATOM 2702 O O . SER A 1 383 ? -40.319 43.723 -4.308 1.00 64.68 375 SER A O 1
ATOM 2705 N N . GLN A 1 384 ? -38.458 44.287 -3.169 1.00 73.70 376 GLN A N 1
ATOM 2706 C CA . GLN A 1 384 ? -38.279 45.528 -3.910 1.00 70.86 376 GLN A CA 1
ATOM 2707 C C . GLN A 1 384 ? -38.027 45.262 -5.393 1.00 67.72 376 GLN A C 1
ATOM 2708 O O . GLN A 1 384 ? -38.584 45.951 -6.253 1.00 68.93 376 GLN A O 1
ATOM 2714 N N . SER A 1 385 ? -37.187 44.275 -5.712 1.00 63.67 377 SER A N 1
ATOM 2715 C CA . SER A 1 385 ? -36.898 43.976 -7.113 1.00 65.11 377 SER A CA 1
ATOM 2716 C C . SER A 1 385 ? -38.189 43.710 -7.888 1.00 65.52 377 SER A C 1
ATOM 2717 O O . SER A 1 385 ? -38.399 44.231 -8.985 1.00 60.41 377 SER A O 1
ATOM 2720 N N . PHE A 1 386 ? -39.078 42.889 -7.330 1.00 62.37 378 PHE A N 1
ATOM 2721 C CA . PHE A 1 386 ? -40.276 42.539 -8.078 1.00 61.16 378 PHE A CA 1
ATOM 2722 C C . PHE A 1 386 ? -41.180 43.754 -8.262 1.00 61.63 378 PHE A C 1
ATOM 2723 O O . PHE A 1 386 ? -41.827 43.888 -9.303 1.00 60.00 378 PHE A O 1
ATOM 2731 N N . LYS A 1 387 ? -41.247 44.640 -7.258 1.00 62.53 379 LYS A N 1
ATOM 2732 C CA . LYS A 1 387 ? -42.095 45.815 -7.379 1.00 65.80 379 LYS A CA 1
ATOM 2733 C C . LYS A 1 387 ? -41.586 46.732 -8.477 1.00 57.70 379 LYS A C 1
ATOM 2734 O O . LYS A 1 387 ? -42.380 47.278 -9.248 1.00 62.42 379 LYS A O 1
ATOM 2736 N N . VAL A 1 388 ? -40.268 46.912 -8.560 1.00 58.73 380 VAL A N 1
ATOM 2737 C CA . VAL A 1 388 ? -39.694 47.765 -9.596 1.00 59.18 380 VAL A CA 1
ATOM 2738 C C . VAL A 1 388 ? -40.049 47.235 -10.979 1.00 59.15 380 VAL A C 1
ATOM 2739 O O . VAL A 1 388 ? -40.530 47.980 -11.842 1.00 59.35 380 VAL A O 1
ATOM 2743 N N . ALA A 1 389 ? -39.825 45.938 -11.210 1.00 62.76 381 ALA A N 1
ATOM 2744 C CA . ALA A 1 389 ? -40.192 45.349 -12.499 1.00 64.26 381 ALA A CA 1
ATOM 2745 C C . ALA A 1 389 ? -41.646 45.638 -12.837 1.00 56.38 381 ALA A C 1
ATOM 2746 O O . ALA A 1 389 ? -41.980 45.929 -13.989 1.00 56.46 381 ALA A O 1
ATOM 2748 N N . ARG A 1 390 ? -42.532 45.561 -11.833 1.00 60.55 382 ARG A N 1
ATOM 2749 C CA . ARG A 1 390 ? -43.951 45.766 -12.096 1.00 58.83 382 ARG A CA 1
ATOM 2750 C C . ARG A 1 390 ? -44.232 47.180 -12.592 1.00 57.01 382 ARG A C 1
ATOM 2751 O O . ARG A 1 390 ? -45.125 47.384 -13.414 1.00 56.67 382 ARG A O 1
ATOM 2759 N N . VAL A 1 391 ? -43.474 48.166 -12.109 1.00 58.56 383 VAL A N 1
ATOM 2760 C CA . VAL A 1 391 ? -43.790 49.554 -12.417 1.00 60.94 383 VAL A CA 1
ATOM 2761 C C . VAL A 1 391 ? -43.622 49.866 -13.896 1.00 64.26 383 VAL A C 1
ATOM 2762 O O . VAL A 1 391 ? -44.279 50.775 -14.414 1.00 63.60 383 VAL A O 1
ATOM 2766 N N . TYR A 1 392 ? -42.752 49.146 -14.593 1.00 58.88 384 TYR A N 1
ATOM 2767 C CA . TYR A 1 392 ? -42.520 49.366 -16.011 1.00 55.54 384 TYR A CA 1
ATOM 2768 C C . TYR A 1 392 ? -43.362 48.459 -16.889 1.00 52.19 384 TYR A C 1
ATOM 2769 O O . TYR A 1 392 ? -43.307 48.590 -18.117 1.00 57.66 384 TYR A O 1
ATOM 2778 N N . MET A 1 393 ? -44.113 47.537 -16.295 1.00 54.38 385 MET A N 1
ATOM 2779 C CA . MET A 1 393 ? -45.111 46.791 -17.040 1.00 60.67 385 MET A CA 1
ATOM 2780 C C . MET A 1 393 ? -46.355 47.648 -17.251 1.00 63.24 385 MET A C 1
ATOM 2781 O O . MET A 1 393 ? -46.577 48.644 -16.554 1.00 58.24 385 MET A O 1
ATOM 2786 N N . TRP A 1 394 ? -47.178 47.239 -18.218 1.00 57.72 386 TRP A N 1
ATOM 2787 C CA . TRP A 1 394 ? -48.459 47.879 -18.483 1.00 62.16 386 TRP A CA 1
ATOM 2788 C C . TRP A 1 394 ? -49.547 46.993 -17.892 1.00 57.66 386 TRP A C 1
ATOM 2789 O O . TRP A 1 394 ? -49.692 45.823 -18.281 1.00 57.67 386 TRP A O 1
ATOM 2800 N N . ARG A 1 395 ? -50.276 47.529 -16.922 1.00 56.71 387 ARG A N 1
ATOM 2801 C CA . ARG A 1 395 ? -51.226 46.696 -16.199 1.00 66.04 387 ARG A CA 1
ATOM 2802 C C . ARG A 1 395 ? -52.171 47.580 -15.407 1.00 68.11 387 ARG A C 1
ATOM 2803 O O . ARG A 1 395 ? -51.952 48.785 -15.249 1.00 63.58 387 ARG A O 1
ATOM 2811 N N . MET A 1 396 ? -53.229 46.951 -14.910 1.00 59.84 388 MET A N 1
ATOM 2812 C CA . MET A 1 396 ? -54.274 47.622 -14.141 1.00 75.97 388 MET A CA 1
ATOM 2813 C C . MET A 1 396 ? -54.076 47.330 -12.656 1.00 72.26 388 MET A C 1
ATOM 2814 O O . MET A 1 396 ? -54.381 46.224 -12.188 1.00 67.91 388 MET A O 1
ATOM 2819 N N . SER A 1 397 ? -53.569 48.321 -11.928 1.00 67.17 389 SER A N 1
ATOM 2820 C CA . SER A 1 397 ? -53.370 48.206 -10.492 1.00 80.77 389 SER A CA 1
ATOM 2821 C C . SER A 1 397 ? -54.686 48.430 -9.744 1.00 85.63 389 SER A C 1
ATOM 2822 O O . SER A 1 397 ? -55.697 48.848 -10.317 1.00 74.47 389 SER A O 1
ATOM 2825 N N . LYS A 1 398 ? -54.658 48.150 -8.436 1.00 85.32 390 LYS A N 1
ATOM 2826 C CA . LYS A 1 398 ? -55.809 48.453 -7.595 1.00 80.07 390 LYS A CA 1
ATOM 2827 C C . LYS A 1 398 ? -56.219 49.908 -7.771 1.00 85.68 390 LYS A C 1
ATOM 2828 O O . LYS A 1 398 ? -57.372 50.207 -8.100 1.00 85.17 390 LYS A O 1
ATOM 2830 N N . LYS A 1 399 ? -55.270 50.830 -7.586 1.00 83.51 391 LYS A N 1
ATOM 2831 C CA . LYS A 1 399 ? -55.587 52.250 -7.711 1.00 81.02 391 LYS A CA 1
ATOM 2832 C C . LYS A 1 399 ? -56.100 52.569 -9.106 1.00 80.53 391 LYS A C 1
ATOM 2833 O O . LYS A 1 399 ? -56.995 53.407 -9.273 1.00 89.61 391 LYS A O 1
ATOM 2835 N N . ASP A 1 400 ? -55.554 51.897 -10.122 1.00 83.51 392 ASP A N 1
ATOM 2836 C CA . ASP A 1 400 ? -56.016 52.103 -11.491 1.00 82.06 392 ASP A CA 1
ATOM 2837 C C . ASP A 1 400 ? -57.510 51.836 -11.614 1.00 82.17 392 ASP A C 1
ATOM 2838 O O . ASP A 1 400 ? -58.237 52.582 -12.276 1.00 76.35 392 ASP A O 1
ATOM 2843 N N . TYR A 1 401 ? -57.972 50.730 -11.035 1.00 78.27 393 TYR A N 1
ATOM 2844 C CA . TYR A 1 401 ? -59.382 50.384 -11.154 1.00 83.74 393 TYR A CA 1
ATOM 2845 C C . TYR A 1 401 ? -60.261 51.419 -10.468 1.00 86.42 393 TYR A C 1
ATOM 2846 O O . TYR A 1 401 ? -61.357 51.721 -10.949 1.00 91.06 393 TYR A O 1
ATOM 2855 N N . GLU A 1 402 ? -59.794 51.990 -9.369 1.00 81.90 394 GLU A N 1
ATOM 2856 C CA . GLU A 1 402 ? -60.536 53.031 -8.666 1.00 90.27 394 GLU A CA 1
ATOM 2857 C C . GLU A 1 402 ? -60.400 54.387 -9.334 1.00 87.10 394 GLU A C 1
ATOM 2858 O O . GLU A 1 402 ? -60.803 55.394 -8.755 1.00 81.36 394 GLU A O 1
ATOM 2864 N N . ASN A 1 403 ? -59.853 54.430 -10.548 1.00 86.64 395 ASN A N 1
ATOM 2865 C CA . ASN A 1 403 ? -59.685 55.674 -11.296 1.00 89.99 395 ASN A CA 1
ATOM 2866 C C . ASN A 1 403 ? -60.830 55.756 -12.296 1.00 88.73 395 ASN A C 1
ATOM 2867 O O . ASN A 1 403 ? -60.795 55.107 -13.345 1.00 83.15 395 ASN A O 1
ATOM 2872 N N . LYS A 1 404 ? -61.846 56.555 -11.974 1.00 98.08 396 LYS A N 1
ATOM 2873 C CA . LYS A 1 404 ? -63.019 56.623 -12.833 1.00 91.49 396 LYS A CA 1
ATOM 2874 C C . LYS A 1 404 ? -62.631 56.980 -14.262 1.00 86.18 396 LYS A C 1
ATOM 2875 O O . LYS A 1 404 ? -63.104 56.355 -15.217 1.00 85.20 396 LYS A O 1
ATOM 2877 N N . ASP A 1 405 ? -61.758 57.969 -14.431 1.00 89.82 397 ASP A N 1
ATOM 2878 C CA . ASP A 1 405 ? -61.451 58.450 -15.773 1.00 90.67 397 ASP A CA 1
ATOM 2879 C C . ASP A 1 405 ? -60.663 57.415 -16.570 1.00 87.23 397 ASP A C 1
ATOM 2880 O O . ASP A 1 405 ? -60.851 57.279 -17.784 1.00 87.52 397 ASP A O 1
ATOM 2885 N N . LEU A 1 406 ? -59.779 56.676 -15.910 1.00 95.06 398 LEU A N 1
ATOM 2886 C CA . LEU A 1 406 ? -58.980 55.680 -16.620 1.00 96.22 398 LEU A CA 1
ATOM 2887 C C . LEU A 1 406 ? -59.852 54.525 -17.091 1.00 83.97 398 LEU A C 1
ATOM 2888 O O . LEU A 1 406 ? -59.769 54.101 -18.253 1.00 72.61 398 LEU A O 1
ATOM 2893 N N . VAL A 1 407 ? -60.692 54.000 -16.195 1.00 87.69 399 VAL A N 1
ATOM 2894 C CA . VAL A 1 407 ? -61.583 52.906 -16.558 1.00 86.97 399 VAL A CA 1
ATOM 2895 C C . VAL A 1 407 ? -62.451 53.298 -17.740 1.00 84.63 399 VAL A C 1
ATOM 2896 O O . VAL A 1 407 ? -62.854 52.440 -18.532 1.00 86.66 399 VAL A O 1
ATOM 2900 N N . ALA A 1 408 ? -62.748 54.592 -17.885 1.00 82.62 400 ALA A N 1
ATOM 2901 C CA . ALA A 1 408 ? -63.609 55.035 -18.973 1.00 85.32 400 ALA A CA 1
ATOM 2902 C C . ALA A 1 408 ? -62.909 54.924 -20.317 1.00 84.23 400 ALA A C 1
ATOM 2903 O O . ALA A 1 408 ? -63.558 54.657 -21.336 1.00 86.81 400 ALA A O 1
ATOM 2905 N N . ARG A 1 409 ? -61.593 55.135 -20.343 1.00 84.33 401 ARG A N 1
ATOM 2906 C CA . ARG A 1 409 ? -60.860 55.046 -21.599 1.00 79.24 401 ARG A CA 1
ATOM 2907 C C . ARG A 1 409 ? -60.597 53.597 -21.986 1.00 78.80 401 ARG A C 1
ATOM 2908 O O . ARG A 1 409 ? -60.727 53.237 -23.160 1.00 87.71 401 ARG A O 1
ATOM 2916 N N . VAL A 1 410 ? -60.236 52.756 -21.016 1.00 74.10 402 VAL A N 1
ATOM 2917 C CA . VAL A 1 410 ? -59.938 51.362 -21.322 1.00 80.90 402 VAL A CA 1
ATOM 2918 C C . VAL A 1 410 ? -61.216 50.613 -21.655 1.00 79.11 402 VAL A C 1
ATOM 2919 O O . VAL A 1 410 ? -61.226 49.728 -22.522 1.00 70.25 402 VAL A O 1
ATOM 2923 N N . ALA A 1 411 ? -62.303 50.923 -20.941 1.00 83.45 403 ALA A N 1
ATOM 2924 C CA . ALA A 1 411 ? -63.603 50.363 -21.289 1.00 84.04 403 ALA A CA 1
ATOM 2925 C C . ALA A 1 411 ? -63.993 50.767 -22.702 1.00 76.87 403 ALA A C 1
ATOM 2926 O O . ALA A 1 411 ? -64.411 49.931 -23.508 1.00 82.19 403 ALA A O 1
ATOM 2928 N N . ALA A 1 412 ? -63.862 52.054 -23.017 1.00 77.48 404 ALA A N 1
ATOM 2929 C CA . ALA A 1 412 ? -64.040 52.497 -24.395 1.00 78.38 404 ALA A CA 1
ATOM 2930 C C . ALA A 1 412 ? -63.122 51.732 -25.341 1.00 87.71 404 ALA A C 1
ATOM 2931 O O . ALA A 1 412 ? -63.512 51.394 -26.462 1.00 78.40 404 ALA A O 1
ATOM 2933 N N . ALA A 1 413 ? -61.892 51.456 -24.908 1.00 79.81 405 ALA A N 1
ATOM 2934 C CA . ALA A 1 413 ? -60.949 50.766 -25.780 1.00 75.49 405 ALA A CA 1
ATOM 2935 C C . ALA A 1 413 ? -61.471 49.393 -26.176 1.00 73.51 405 ALA A C 1
ATOM 2936 O O . ALA A 1 413 ? -61.371 48.997 -27.340 1.00 81.77 405 ALA A O 1
ATOM 2938 N N . GLY A 1 414 ? -62.029 48.657 -25.226 1.00 72.48 406 GLY A N 1
ATOM 2939 C CA . GLY A 1 414 ? -62.550 47.333 -25.468 1.00 83.69 406 GLY A CA 1
ATOM 2940 C C . GLY A 1 414 ? -64.003 47.284 -25.882 1.00 88.14 406 GLY A C 1
ATOM 2941 O O . GLY A 1 414 ? -64.583 46.195 -25.917 1.00 81.69 406 GLY A O 1
ATOM 2942 N N . LYS A 1 415 ? -64.607 48.431 -26.185 1.00 87.14 407 LYS A N 1
ATOM 2943 C CA . LYS A 1 415 ? -65.994 48.504 -26.644 1.00 98.72 407 LYS A CA 1
ATOM 2944 C C . LYS A 1 415 ? -66.939 47.870 -25.628 1.00 94.48 407 LYS A C 1
ATOM 2945 O O . LYS A 1 415 ? -67.754 47.001 -25.953 1.00 94.87 407 LYS A O 1
ATOM 2951 N N . MET A 1 416 ? -66.830 48.322 -24.382 1.00 82.40 408 MET A N 1
ATOM 2952 C CA . MET A 1 416 ? -67.698 47.819 -23.332 1.00 97.11 408 MET A CA 1
ATOM 2953 C C . MET A 1 416 ? -67.986 48.940 -22.348 1.00 98.39 408 MET A C 1
ATOM 2954 O O . MET A 1 416 ? -67.310 49.974 -22.333 1.00 97.79 408 MET A O 1
ATOM 2959 N N . THR A 1 417 ? -69.006 48.728 -21.538 1.00 105.43 409 THR A N 1
ATOM 2960 C CA . THR A 1 417 ? -69.368 49.728 -20.558 1.00 101.78 409 THR A CA 1
ATOM 2961 C C . THR A 1 417 ? -68.366 49.714 -19.404 1.00 100.74 409 THR A C 1
ATOM 2962 O O . THR A 1 417 ? -67.770 48.678 -19.098 1.00 92.13 409 THR A O 1
ATOM 2966 N N . PRO A 1 418 ? -68.165 50.852 -18.741 1.00 103.88 410 PRO A N 1
ATOM 2967 C CA . PRO A 1 418 ? -67.379 50.827 -17.495 1.00 102.22 410 PRO A CA 1
ATOM 2968 C C . PRO A 1 418 ? -67.927 49.863 -16.454 1.00 102.35 410 PRO A C 1
ATOM 2969 O O . PRO A 1 418 ? -67.145 49.326 -15.659 1.00 99.70 410 PRO A O 1
ATOM 2973 N N . GLU A 1 419 ? -69.241 49.627 -16.426 1.00 101.20 411 GLU A N 1
ATOM 2974 C CA . GLU A 1 419 ? -69.787 48.649 -15.491 1.00 105.96 411 GLU A CA 1
ATOM 2975 C C . GLU A 1 419 ? -69.254 47.255 -15.808 1.00 98.33 411 GLU A C 1
ATOM 2976 O O . GLU A 1 419 ? -68.736 46.555 -14.930 1.00 95.41 411 GLU A O 1
ATOM 2982 N N . ALA A 1 420 ? -69.393 46.829 -17.066 1.00 95.33 412 ALA A N 1
ATOM 2983 C CA . ALA A 1 420 ? -68.928 45.502 -17.451 1.00 97.04 412 ALA A CA 1
ATOM 2984 C C . ALA A 1 420 ? -67.434 45.354 -17.205 1.00 91.95 412 ALA A C 1
ATOM 2985 O O . ALA A 1 420 ? -66.967 44.286 -16.792 1.00 93.21 412 ALA A O 1
ATOM 2987 N N . PHE A 1 421 ? -66.669 46.423 -17.440 1.00 98.55 413 PHE A N 1
ATOM 2988 C CA . PHE A 1 421 ? -65.224 46.359 -17.255 1.00 94.99 413 PHE A CA 1
ATOM 2989 C C . PHE A 1 421 ? -64.867 46.036 -15.809 1.00 98.64 413 PHE A C 1
ATOM 2990 O O . PHE A 1 421 ? -64.039 45.155 -15.539 1.00 90.31 413 PHE A O 1
ATOM 2998 N N . THR A 1 422 ? -65.459 46.767 -14.863 1.00 97.15 414 THR A N 1
ATOM 2999 C CA . THR A 1 422 ? -65.176 46.524 -13.452 1.00 94.43 414 THR A CA 1
ATOM 3000 C C . THR A 1 422 ? -65.637 45.133 -13.037 1.00 94.97 414 THR A C 1
ATOM 3001 O O . THR A 1 422 ? -64.921 44.418 -12.324 1.00 85.56 414 THR A O 1
ATOM 3005 N N . GLU A 1 423 ? -66.829 44.728 -13.484 1.00 93.80 415 GLU A N 1
ATOM 3006 C CA . GLU A 1 423 ? -67.347 43.400 -13.155 1.00 93.05 415 GLU A CA 1
ATOM 3007 C C . GLU A 1 423 ? -66.414 42.311 -13.659 1.00 93.25 415 GLU A C 1
ATOM 3008 O O . GLU A 1 423 ? -66.225 41.283 -12.996 1.00 92.07 415 GLU A O 1
ATOM 3014 N N . LYS A 1 424 ? -65.829 42.516 -14.834 1.00 84.29 416 LYS A N 1
ATOM 3015 C CA . LYS A 1 424 ? -64.977 41.492 -15.420 1.00 96.67 416 LYS A CA 1
ATOM 3016 C C . LYS A 1 424 ? -63.597 41.463 -14.779 1.00 81.22 416 LYS A C 1
ATOM 3017 O O . LYS A 1 424 ? -63.105 40.390 -14.413 1.00 79.43 416 LYS A O 1
ATOM 3023 N N . PHE A 1 425 ? -62.976 42.633 -14.604 1.00 88.87 417 PHE A N 1
ATOM 3024 C CA . PHE A 1 425 ? -61.541 42.709 -14.342 1.00 90.61 417 PHE A CA 1
ATOM 3025 C C . PHE A 1 425 ? -61.161 43.134 -12.933 1.00 80.36 417 PHE A C 1
ATOM 3026 O O . PHE A 1 425 ? -60.060 42.817 -12.485 1.00 75.99 417 PHE A O 1
ATOM 3034 N N . ALA A 1 426 ? -62.020 43.867 -12.228 1.00 82.25 418 ALA A N 1
ATOM 3035 C CA . ALA A 1 426 ? -61.592 44.445 -10.959 1.00 86.81 418 ALA A CA 1
ATOM 3036 C C . ALA A 1 426 ? -61.177 43.376 -9.956 1.00 85.17 418 ALA A C 1
ATOM 3037 O O . ALA A 1 426 ? -60.323 43.631 -9.097 1.00 83.07 418 ALA A O 1
ATOM 3039 N N . HIS A 1 427 ? -61.749 42.173 -10.056 1.00 81.65 419 HIS A N 1
ATOM 3040 C CA . HIS A 1 427 ? -61.446 41.136 -9.078 1.00 89.51 419 HIS A CA 1
ATOM 3041 C C . HIS A 1 427 ? -59.993 40.695 -9.139 1.00 82.85 419 HIS A C 1
ATOM 3042 O O . HIS A 1 427 ? -59.505 40.091 -8.180 1.00 80.42 419 HIS A O 1
ATOM 3049 N N . LEU A 1 428 ? -59.302 40.984 -10.243 1.00 81.90 420 LEU A N 1
ATOM 3050 C CA . LEU A 1 428 ? -57.929 40.526 -10.416 1.00 81.15 420 LEU A CA 1
ATOM 3051 C C . LEU A 1 428 ? -56.993 41.056 -9.341 1.00 82.49 420 LEU A C 1
ATOM 3052 O O . LEU A 1 428 ? -55.923 40.479 -9.133 1.00 82.31 420 LEU A O 1
ATOM 3057 N N . THR A 1 429 ? -57.366 42.135 -8.647 1.00 84.67 421 THR A N 1
ATOM 3058 C CA . THR A 1 429 ? -56.537 42.605 -7.543 1.00 84.23 421 THR A CA 1
ATOM 3059 C C . THR A 1 429 ? -56.413 41.540 -6.461 1.00 88.03 421 THR A C 1
ATOM 3060 O O . THR A 1 429 ? -55.356 41.418 -5.826 1.00 90.91 421 THR A O 1
ATOM 3064 N N . ASP A 1 430 ? -57.468 40.748 -6.251 1.00 76.76 422 ASP A N 1
ATOM 3065 C CA . ASP A 1 430 ? -57.406 39.629 -5.321 1.00 83.42 422 ASP A CA 1
ATOM 3066 C C . ASP A 1 430 ? -56.767 38.383 -5.927 1.00 82.19 422 ASP A C 1
ATOM 3067 O O . ASP A 1 430 ? -56.511 37.414 -5.202 1.00 82.47 422 ASP A O 1
ATOM 3069 N N . VAL A 1 431 ? -56.510 38.373 -7.228 1.00 85.57 423 VAL A N 1
ATOM 3070 C CA . VAL A 1 431 ? -55.949 37.190 -7.875 1.00 85.45 423 VAL A CA 1
ATOM 3071 C C . VAL A 1 431 ? -54.424 37.188 -7.820 1.00 83.21 423 VAL A C 1
ATOM 3072 O O . VAL A 1 431 ? -53.811 36.164 -7.509 1.00 74.88 423 VAL A O 1
ATOM 3076 N N . VAL A 1 432 ? -53.795 38.325 -8.128 1.00 76.69 424 VAL A N 1
ATOM 3077 C CA . VAL A 1 432 ? -52.351 38.472 -8.055 1.00 81.37 424 VAL A CA 1
ATOM 3078 C C . VAL A 1 432 ? -52.014 39.534 -7.017 1.00 77.20 424 VAL A C 1
ATOM 3079 O O . VAL A 1 432 ? -52.806 40.444 -6.750 1.00 75.64 424 VAL A O 1
ATOM 3083 N N . VAL A 1 433 ? -50.812 39.421 -6.443 1.00 70.75 425 VAL A N 1
ATOM 3084 C CA . VAL A 1 433 ? -50.388 40.383 -5.434 1.00 72.82 425 VAL A CA 1
ATOM 3085 C C . VAL A 1 433 ? -50.239 41.768 -6.066 1.00 71.34 425 VAL A C 1
ATOM 3086 O O . VAL A 1 433 ? -49.878 41.910 -7.246 1.00 63.79 425 VAL A O 1
ATOM 3090 N N . GLU A 1 434 ? -50.530 42.795 -5.272 1.00 69.47 426 GLU A N 1
ATOM 3091 C CA . GLU A 1 434 ? -50.478 44.182 -5.719 1.00 81.21 426 GLU A CA 1
ATOM 3092 C C . GLU A 1 434 ? -49.089 44.768 -5.483 1.00 93.15 426 GLU A C 1
ATOM 3093 O O . GLU A 1 434 ? -48.516 44.614 -4.394 1.00 100.44 426 GLU A O 1
ATOM 3096 N N . GLU B 1 12 ? -48.582 72.929 -10.260 1.00 102.00 4 GLU B N 1
ATOM 3097 C CA . GLU B 1 12 ? -47.546 72.766 -11.274 1.00 111.84 4 GLU B CA 1
ATOM 3098 C C . GLU B 1 12 ? -46.747 71.477 -11.081 1.00 112.14 4 GLU B C 1
ATOM 3099 O O . GLU B 1 12 ? -46.353 71.130 -9.967 1.00 109.82 4 GLU B O 1
ATOM 3101 N N . ALA B 1 13 ? -46.508 70.770 -12.179 1.00 109.02 5 ALA B N 1
ATOM 3102 C CA . ALA B 1 13 ? -45.771 69.517 -12.109 1.00 105.05 5 ALA B CA 1
ATOM 3103 C C . ALA B 1 13 ? -44.294 69.791 -11.841 1.00 97.72 5 ALA B C 1
ATOM 3104 O O . ALA B 1 13 ? -43.722 70.724 -12.414 1.00 104.72 5 ALA B O 1
ATOM 3106 N N . PRO B 1 14 ? -43.652 69.002 -10.983 1.00 89.60 6 PRO B N 1
ATOM 3107 C CA . PRO B 1 14 ? -42.228 69.228 -10.703 1.00 95.40 6 PRO B CA 1
ATOM 3108 C C . PRO B 1 14 ? -41.351 68.898 -11.900 1.00 95.16 6 PRO B C 1
ATOM 3109 O O . PRO B 1 14 ? -41.719 68.131 -12.791 1.00 85.31 6 PRO B O 1
ATOM 3113 N N . VAL B 1 15 ? -40.162 69.495 -11.904 1.00 90.86 7 VAL B N 1
ATOM 3114 C CA . VAL B 1 15 ? -39.233 69.408 -13.024 1.00 84.15 7 VAL B CA 1
ATOM 3115 C C . VAL B 1 15 ? -38.034 68.567 -12.604 1.00 91.69 7 VAL B C 1
ATOM 3116 O O . VAL B 1 15 ? -37.297 68.933 -11.681 1.00 86.85 7 VAL B O 1
ATOM 3120 N N . LEU B 1 16 ? -37.837 67.447 -13.291 1.00 85.74 8 LEU B N 1
ATOM 3121 C CA . LEU B 1 16 ? -36.689 66.578 -13.068 1.00 84.53 8 LEU B CA 1
ATOM 3122 C C . LEU B 1 16 ? -35.679 66.813 -14.181 1.00 80.50 8 LEU B C 1
ATOM 3123 O O . LEU B 1 16 ? -36.010 66.670 -15.361 1.00 76.08 8 LEU B O 1
ATOM 3128 N N . GLY B 1 17 ? -34.461 67.181 -13.805 1.00 74.66 9 GLY B N 1
ATOM 3129 C CA . GLY B 1 17 ? -33.383 67.427 -14.754 1.00 76.73 9 GLY B CA 1
ATOM 3130 C C . GLY B 1 17 ? -32.310 66.360 -14.627 1.00 74.13 9 GLY B C 1
ATOM 3131 O O . GLY B 1 17 ? -31.969 65.944 -13.520 1.00 65.74 9 GLY B O 1
ATOM 3132 N N . ILE B 1 18 ? -31.781 65.930 -15.767 1.00 71.33 10 ILE B N 1
ATOM 3133 C CA . ILE B 1 18 ? -30.897 64.775 -15.837 1.00 70.95 10 ILE B CA 1
ATOM 3134 C C . ILE B 1 18 ? -29.711 65.117 -16.719 1.00 66.65 10 ILE B C 1
ATOM 3135 O O . ILE B 1 18 ? -29.871 65.765 -17.755 1.00 60.26 10 ILE B O 1
ATOM 3140 N N . LEU B 1 19 ? -28.524 64.668 -16.323 1.00 65.19 11 LEU B N 1
ATOM 3141 C CA . LEU B 1 19 ? -27.357 64.829 -17.174 1.00 68.43 11 LEU B CA 1
ATOM 3142 C C . LEU B 1 19 ? -26.331 63.751 -16.857 1.00 63.42 11 LEU B C 1
ATOM 3143 O O . LEU B 1 19 ? -26.303 63.192 -15.762 1.00 63.15 11 LEU B O 1
ATOM 3148 N N . CYS B 1 20 ? -25.491 63.465 -17.839 1.00 61.47 12 CYS B N 1
ATOM 3149 C CA . CYS B 1 20 ? -24.409 62.509 -17.700 1.00 62.90 12 CYS B CA 1
ATOM 3150 C C . CYS B 1 20 ? -23.075 63.239 -17.773 1.00 62.19 12 CYS B C 1
ATOM 3151 O O . CYS B 1 20 ? -22.903 64.156 -18.579 1.00 59.32 12 CYS B O 1
ATOM 3154 N N . GLY B 1 21 ? -22.128 62.817 -16.935 1.00 59.95 13 GLY B N 1
ATOM 3155 C CA . GLY B 1 21 ? -20.783 63.334 -16.994 1.00 63.77 13 GLY B CA 1
ATOM 3156 C C . GLY B 1 21 ? -19.791 62.189 -16.995 1.00 59.37 13 GLY B C 1
ATOM 3157 O O . GLY B 1 21 ? -20.122 61.055 -16.664 1.00 58.90 13 GLY B O 1
ATOM 3158 N N . GLY B 1 22 ? -18.554 62.512 -17.360 1.00 58.21 14 GLY B N 1
ATOM 3159 C CA . GLY B 1 22 ? -17.529 61.500 -17.468 1.00 65.85 14 GLY B CA 1
ATOM 3160 C C . GLY B 1 22 ? -17.659 60.679 -18.739 1.00 63.09 14 GLY B C 1
ATOM 3161 O O . GLY B 1 22 ? -18.417 60.996 -19.646 1.00 59.58 14 GLY B O 1
ATOM 3162 N N . GLY B 1 23 ? -16.886 59.603 -18.794 1.00 65.92 15 GLY B N 1
ATOM 3163 C CA . GLY B 1 23 ? -16.943 58.679 -19.898 1.00 55.96 15 GLY B CA 1
ATOM 3164 C C . GLY B 1 23 ? -18.190 57.831 -19.808 1.00 60.99 15 GLY B C 1
ATOM 3165 O O . GLY B 1 23 ? -18.725 57.599 -18.728 1.00 61.21 15 GLY B O 1
ATOM 3166 N N . PRO B 1 24 ? -18.697 57.364 -20.942 1.00 65.01 16 PRO B N 1
ATOM 3167 C CA . PRO B 1 24 ? -19.883 56.501 -20.907 1.00 58.58 16 PRO B CA 1
ATOM 3168 C C . PRO B 1 24 ? -19.568 55.067 -20.505 1.00 57.31 16 PRO B C 1
ATOM 3169 O O . PRO B 1 24 ? -18.453 54.559 -20.632 1.00 49.51 16 PRO B O 1
ATOM 3173 N N . ALA B 1 25 ? -20.595 54.411 -19.991 1.00 55.10 17 ALA B N 1
ATOM 3174 C CA . ALA B 1 25 ? -20.541 53.004 -19.632 1.00 55.48 17 ALA B CA 1
ATOM 3175 C C . ALA B 1 25 ? -21.856 52.393 -20.066 1.00 43.42 17 ALA B C 1
ATOM 3176 O O . ALA B 1 25 ? -22.895 53.056 -19.989 1.00 48.83 17 ALA B O 1
ATOM 3178 N N . PRO B 1 26 ? -21.851 51.141 -20.507 1.00 46.81 18 PRO B N 1
ATOM 3179 C CA . PRO B 1 26 ? -23.110 50.519 -20.944 1.00 44.82 18 PRO B CA 1
ATOM 3180 C C . PRO B 1 26 ? -24.157 50.621 -19.850 1.00 49.67 18 PRO B C 1
ATOM 3181 O O . PRO B 1 26 ? -23.912 50.272 -18.691 1.00 49.82 18 PRO B O 1
ATOM 3185 N N . GLY B 1 27 ? -25.329 51.145 -20.213 1.00 46.77 19 GLY B N 1
ATOM 3186 C CA . GLY B 1 27 ? -26.428 51.238 -19.281 1.00 44.30 19 GLY B CA 1
ATOM 3187 C C . GLY B 1 27 ? -26.791 52.645 -18.868 1.00 48.47 19 GLY B C 1
ATOM 3188 O O . GLY B 1 27 ? -27.761 52.811 -18.119 1.00 48.63 19 GLY B O 1
ATOM 3189 N N . LEU B 1 28 ? -26.029 53.658 -19.294 1.00 52.30 20 LEU B N 1
ATOM 3190 C CA . LEU B 1 28 ? -26.444 55.030 -19.042 1.00 50.42 20 LEU B CA 1
ATOM 3191 C C . LEU B 1 28 ? -27.895 55.232 -19.473 1.00 48.76 20 LEU B C 1
ATOM 3192 O O . LEU B 1 28 ? -28.713 55.773 -18.724 1.00 52.28 20 LEU B O 1
ATOM 3197 N N . ASN B 1 29 ? -28.233 54.809 -20.697 1.00 51.99 21 ASN B N 1
ATOM 3198 C CA . ASN B 1 29 ? -29.609 54.974 -21.151 1.00 50.12 21 ASN B CA 1
ATOM 3199 C C . ASN B 1 29 ? -30.583 54.236 -20.244 1.00 48.66 21 ASN B C 1
ATOM 3200 O O . ASN B 1 29 ? -31.729 54.674 -20.069 1.00 50.97 21 ASN B O 1
ATOM 3205 N N . GLY B 1 30 ? -30.143 53.126 -19.656 1.00 48.83 22 GLY B N 1
ATOM 3206 C CA . GLY B 1 30 ? -30.991 52.403 -18.727 1.00 49.32 22 GLY B CA 1
ATOM 3207 C C . GLY B 1 30 ? -31.347 53.230 -17.511 1.00 51.20 22 GLY B C 1
ATOM 3208 O O . GLY B 1 30 ? -32.498 53.238 -17.057 1.00 49.15 22 GLY B O 1
ATOM 3209 N N . VAL B 1 31 ? -30.368 53.931 -16.951 1.00 53.79 23 VAL B N 1
ATOM 3210 C CA . VAL B 1 31 ? -30.674 54.758 -15.790 1.00 50.81 23 VAL B CA 1
ATOM 3211 C C . VAL B 1 31 ? -31.588 55.894 -16.214 1.00 50.12 23 VAL B C 1
ATOM 3212 O O . VAL B 1 31 ? -32.618 56.164 -15.586 1.00 57.66 23 VAL B O 1
ATOM 3216 N N . ILE B 1 32 ? -31.240 56.544 -17.323 1.00 51.51 24 ILE B N 1
ATOM 3217 C CA . ILE B 1 32 ? -32.052 57.646 -17.833 1.00 51.35 24 ILE B CA 1
ATOM 3218 C C . ILE B 1 32 ? -33.515 57.221 -17.935 1.00 55.03 24 ILE B C 1
ATOM 3219 O O . ILE B 1 32 ? -34.424 57.913 -17.450 1.00 55.27 24 ILE B O 1
ATOM 3224 N N . ALA B 1 33 ? -33.757 56.063 -18.559 1.00 54.78 25 ALA B N 1
ATOM 3225 C CA . ALA B 1 33 ? -35.121 55.642 -18.854 1.00 53.28 25 ALA B CA 1
ATOM 3226 C C . ALA B 1 33 ? -35.825 55.119 -17.615 1.00 56.73 25 ALA B C 1
ATOM 3227 O O . ALA B 1 33 ? -37.021 55.380 -17.414 1.00 60.22 25 ALA B O 1
ATOM 3229 N N . GLY B 1 34 ? -35.111 54.380 -16.782 1.00 56.29 26 GLY B N 1
ATOM 3230 C CA . GLY B 1 34 ? -35.685 53.950 -15.519 1.00 59.73 26 GLY B CA 1
ATOM 3231 C C . GLY B 1 34 ? -36.246 55.094 -14.708 1.00 58.96 26 GLY B C 1
ATOM 3232 O O . GLY B 1 34 ? -37.360 55.013 -14.186 1.00 66.65 26 GLY B O 1
ATOM 3233 N N . ALA B 1 35 ? -35.494 56.188 -14.608 1.00 57.36 27 ALA B N 1
ATOM 3234 C CA . ALA B 1 35 ? -35.949 57.336 -13.828 1.00 63.33 27 ALA B CA 1
ATOM 3235 C C . ALA B 1 35 ? -37.017 58.129 -14.568 1.00 64.03 27 ALA B C 1
ATOM 3236 O O . ALA B 1 35 ? -38.050 58.493 -13.988 1.00 62.49 27 ALA B O 1
ATOM 3238 N N . THR B 1 36 ? -36.773 58.413 -15.848 1.00 61.10 28 THR B N 1
ATOM 3239 C CA . THR B 1 36 ? -37.712 59.206 -16.640 1.00 61.02 28 THR B CA 1
ATOM 3240 C C . THR B 1 36 ? -39.093 58.567 -16.676 1.00 68.04 28 THR B C 1
ATOM 3241 O O . THR B 1 36 ? -40.107 59.234 -16.441 1.00 71.44 28 THR B O 1
ATOM 3245 N N . LEU B 1 37 ? -39.155 57.274 -17.002 1.00 60.61 29 LEU B N 1
ATOM 3246 C CA . LEU B 1 37 ? -40.448 56.624 -17.172 1.00 61.30 29 LEU B CA 1
ATOM 3247 C C . LEU B 1 37 ? -41.241 56.668 -15.874 1.00 64.11 29 LEU B C 1
ATOM 3248 O O . LEU B 1 37 ? -42.432 56.993 -15.871 1.00 59.98 29 LEU B O 1
ATOM 3253 N N . TYR B 1 38 ? -40.595 56.349 -14.754 1.00 64.26 30 TYR B N 1
ATOM 3254 C CA . TYR B 1 38 ? -41.294 56.365 -13.474 1.00 68.31 30 TYR B CA 1
ATOM 3255 C C . TYR B 1 38 ? -41.745 57.776 -13.126 1.00 67.33 30 TYR B C 1
ATOM 3256 O O . TYR B 1 38 ? -42.887 57.978 -12.704 1.00 67.79 30 TYR B O 1
ATOM 3265 N N . ALA B 1 39 ? -40.872 58.762 -13.322 1.00 69.56 31 ALA B N 1
ATOM 3266 C CA . ALA B 1 39 ? -41.252 60.143 -13.070 1.00 73.28 31 ALA B CA 1
ATOM 3267 C C . ALA B 1 39 ? -42.472 60.535 -13.890 1.00 74.07 31 ALA B C 1
ATOM 3268 O O . ALA B 1 39 ? -43.353 61.251 -13.397 1.00 72.67 31 ALA B O 1
ATOM 3270 N N . LEU B 1 40 ? -42.536 60.084 -15.150 1.00 74.62 32 LEU B N 1
ATOM 3271 C CA . LEU B 1 40 ? -43.684 60.408 -15.994 1.00 73.37 32 LEU B CA 1
ATOM 3272 C C . LEU B 1 40 ? -44.942 59.692 -15.518 1.00 76.70 32 LEU B C 1
ATOM 3273 O O . LEU B 1 40 ? -46.050 60.210 -15.691 1.00 78.21 32 LEU B O 1
ATOM 3278 N N . ARG B 1 41 ? -44.800 58.515 -14.908 1.00 72.64 33 ARG B N 1
ATOM 3279 C CA . ARG B 1 41 ? -45.963 57.871 -14.304 1.00 79.97 33 ARG B CA 1
ATOM 3280 C C . ARG B 1 41 ? -46.461 58.620 -13.072 1.00 80.37 33 ARG B C 1
ATOM 3281 O O . ARG B 1 41 ? -47.532 58.287 -12.553 1.00 81.64 33 ARG B O 1
ATOM 3289 N N . LEU B 1 42 ? -45.712 59.617 -12.601 1.00 79.76 34 LEU B N 1
ATOM 3290 C CA . LEU B 1 42 ? -46.125 60.468 -11.495 1.00 75.94 34 LEU B CA 1
ATOM 3291 C C . LEU B 1 42 ? -46.536 61.862 -11.949 1.00 78.96 34 LEU B C 1
ATOM 3292 O O . LEU B 1 42 ? -46.950 62.674 -11.113 1.00 91.15 34 LEU B O 1
ATOM 3297 N N . GLY B 1 43 ? -46.420 62.168 -13.242 1.00 83.89 35 GLY B N 1
ATOM 3298 C CA . GLY B 1 43 ? -46.815 63.463 -13.756 1.00 80.20 35 GLY B CA 1
ATOM 3299 C C . GLY B 1 43 ? -45.739 64.522 -13.770 1.00 83.94 35 GLY B C 1
ATOM 3300 O O . GLY B 1 43 ? -46.064 65.709 -13.903 1.00 84.34 35 GLY B O 1
ATOM 3301 N N . TRP B 1 44 ? -44.473 64.138 -13.645 1.00 73.75 36 TRP B N 1
ATOM 3302 C CA . TRP B 1 44 ? -43.389 65.104 -13.662 1.00 79.16 36 TRP B CA 1
ATOM 3303 C C . TRP B 1 44 ? -43.029 65.484 -15.094 1.00 81.02 36 TRP B C 1
ATOM 3304 O O . TRP B 1 44 ? -43.188 64.692 -16.026 1.00 88.04 36 TRP B O 1
ATOM 3315 N N . LYS B 1 45 ? -42.540 66.709 -15.262 1.00 83.54 37 LYS B N 1
ATOM 3316 C CA . LYS B 1 45 ? -41.818 67.082 -16.470 1.00 81.29 37 LYS B CA 1
ATOM 3317 C C . LYS B 1 45 ? -40.367 66.657 -16.289 1.00 83.28 37 LYS B C 1
ATOM 3318 O O . LYS B 1 45 ? -39.817 66.749 -15.191 1.00 77.73 37 LYS B O 1
ATOM 3320 N N . VAL B 1 46 ? -39.753 66.168 -17.360 1.00 81.39 38 VAL B N 1
ATOM 3321 C CA . VAL B 1 46 ? -38.390 65.649 -17.307 1.00 80.54 38 VAL B CA 1
ATOM 3322 C C . VAL B 1 46 ? -37.607 66.231 -18.469 1.00 77.33 38 VAL B C 1
ATOM 3323 O O . VAL B 1 46 ? -38.065 66.180 -19.614 1.00 77.19 38 VAL B O 1
ATOM 3327 N N . ILE B 1 47 ? -36.431 66.782 -18.173 1.00 78.05 39 ILE B N 1
ATOM 3328 C CA . ILE B 1 47 ? -35.565 67.366 -19.185 1.00 80.35 39 ILE B CA 1
ATOM 3329 C C . ILE B 1 47 ? -34.179 66.750 -19.071 1.00 78.47 39 ILE B C 1
ATOM 3330 O O . ILE B 1 47 ? -33.753 66.309 -18.000 1.00 67.03 39 ILE B O 1
ATOM 3335 N N . GLY B 1 48 ? -33.480 66.716 -20.195 1.00 78.05 40 GLY B N 1
ATOM 3336 C CA . GLY B 1 48 ? -32.138 66.193 -20.228 1.00 69.70 40 GLY B CA 1
ATOM 3337 C C . GLY B 1 48 ? -31.172 67.212 -20.772 1.00 72.16 40 GLY B C 1
ATOM 3338 O O . GLY B 1 48 ? -31.344 67.713 -21.885 1.00 74.27 40 GLY B O 1
ATOM 3339 N N . PHE B 1 49 ? -30.155 67.534 -19.985 1.00 61.74 41 PHE B N 1
ATOM 3340 C CA . PHE B 1 49 ? -29.116 68.451 -20.432 1.00 76.78 41 PHE B CA 1
ATOM 3341 C C . PHE B 1 49 ? -28.128 67.700 -21.307 1.00 72.98 41 PHE B C 1
ATOM 3342 O O . PHE B 1 49 ? -27.658 66.621 -20.939 1.00 69.44 41 PHE B O 1
ATOM 3350 N N . MET B 1 50 ? -27.841 68.257 -22.477 1.00 70.18 42 MET B N 1
ATOM 3351 C CA . MET B 1 50 ? -26.930 67.620 -23.416 1.00 70.47 42 MET B CA 1
ATOM 3352 C C . MET B 1 50 ? -25.491 67.909 -23.016 1.00 73.79 42 MET B C 1
ATOM 3353 O O . MET B 1 50 ? -25.171 69.003 -22.548 1.00 73.49 42 MET B O 1
ATOM 3358 N N . GLU B 1 51 ? -24.625 66.913 -23.189 1.00 75.09 43 GLU B N 1
ATOM 3359 C CA . GLU B 1 51 ? -23.192 67.067 -22.936 1.00 75.02 43 GLU B CA 1
ATOM 3360 C C . GLU B 1 51 ? -22.908 67.551 -21.508 1.00 71.14 43 GLU B C 1
ATOM 3361 O O . GLU B 1 51 ? -22.165 68.512 -21.293 1.00 74.36 43 GLU B O 1
ATOM 3367 N N . GLY B 1 52 ? -23.510 66.875 -20.532 1.00 65.79 44 GLY B N 1
ATOM 3368 C CA . GLY B 1 52 ? -23.163 67.090 -19.136 1.00 71.98 44 GLY B CA 1
ATOM 3369 C C . GLY B 1 52 ? -23.327 68.529 -18.682 1.00 90.21 44 GLY B C 1
ATOM 3370 O O . GLY B 1 52 ? -24.321 69.201 -18.982 1.00 83.28 44 GLY B O 1
ATOM 3371 N N . PHE B 1 53 ? -22.337 69.004 -17.920 1.00 94.40 45 PHE B N 1
ATOM 3372 C CA . PHE B 1 53 ? -22.306 70.375 -17.429 1.00 113.51 45 PHE B CA 1
ATOM 3373 C C . PHE B 1 53 ? -21.758 71.364 -18.456 1.00 114.72 45 PHE B C 1
ATOM 3374 O O . PHE B 1 53 ? -21.489 72.520 -18.099 1.00 116.95 45 PHE B O 1
ATOM 3382 N N . LYS B 1 54 ? -21.574 70.942 -19.708 1.00 98.61 46 LYS B N 1
ATOM 3383 C CA . LYS B 1 54 ? -20.849 71.767 -20.667 1.00 83.88 46 LYS B CA 1
ATOM 3384 C C . LYS B 1 54 ? -21.530 73.114 -20.874 1.00 94.04 46 LYS B C 1
ATOM 3385 O O . LYS B 1 54 ? -20.875 74.160 -20.855 1.00 99.94 46 LYS B O 1
ATOM 3391 N N . TYR B 1 55 ? -22.842 73.112 -21.091 1.00 97.29 47 TYR B N 1
ATOM 3392 C CA . TYR B 1 55 ? -23.562 74.340 -21.392 1.00 98.41 47 TYR B CA 1
ATOM 3393 C C . TYR B 1 55 ? -24.194 74.982 -20.168 1.00 104.10 47 TYR B C 1
ATOM 3394 O O . TYR B 1 55 ? -24.727 76.091 -20.279 1.00 109.29 47 TYR B O 1
ATOM 3403 N N . LEU B 1 56 ? -24.143 74.325 -19.013 1.00 99.53 48 LEU B N 1
ATOM 3404 C CA . LEU B 1 56 ? -24.637 74.932 -17.788 1.00 103.86 48 LEU B CA 1
ATOM 3405 C C . LEU B 1 56 ? -23.570 75.769 -17.093 1.00 116.23 48 LEU B C 1
ATOM 3406 O O . LEU B 1 56 ? -23.901 76.732 -16.390 1.00 107.87 48 LEU B O 1
ATOM 3411 N N . CYS B 1 57 ? -22.295 75.415 -17.273 1.00 105.53 49 CYS B N 1
ATOM 3412 C CA . CYS B 1 57 ? -21.226 76.186 -16.656 1.00 109.21 49 CYS B CA 1
ATOM 3413 C C . CYS B 1 57 ? -21.180 77.606 -17.198 1.00 103.87 49 CYS B C 1
ATOM 3414 O O . CYS B 1 57 ? -20.709 78.516 -16.509 1.00 126.46 49 CYS B O 1
ATOM 3417 N N . THR B 1 58 ? -21.662 77.820 -18.424 1.00 115.85 50 THR B N 1
ATOM 3418 C CA . THR B 1 58 ? -21.608 79.156 -19.013 1.00 111.96 50 THR B CA 1
ATOM 3419 C C . THR B 1 58 ? -22.532 80.115 -18.276 1.00 110.29 50 THR B C 1
ATOM 3420 O O . THR B 1 58 ? -22.194 81.288 -18.081 1.00 120.63 50 THR B O 1
ATOM 3424 N N . GLY B 1 59 ? -23.704 79.637 -17.861 1.00 116.39 51 GLY B N 1
ATOM 3425 C CA . GLY B 1 59 ? -24.668 80.456 -17.170 1.00 137.55 51 GLY B CA 1
ATOM 3426 C C . GLY B 1 59 ? -25.676 81.152 -18.060 1.00 139.83 51 GLY B C 1
ATOM 3427 O O . GLY B 1 59 ? -26.690 81.644 -17.554 1.00 120.77 51 GLY B O 1
ATOM 3428 N N . ASP B 1 60 ? -25.427 81.213 -19.367 1.00 122.31 52 ASP B N 1
ATOM 3429 C CA . ASP B 1 60 ? -26.381 81.824 -20.283 1.00 120.93 52 ASP B CA 1
ATOM 3430 C C . ASP B 1 60 ? -27.603 80.923 -20.429 1.00 118.78 52 ASP B C 1
ATOM 3431 O O . ASP B 1 60 ? -27.479 79.717 -20.666 1.00 114.39 52 ASP B O 1
ATOM 3433 N N . VAL B 1 61 ? -28.788 81.508 -20.279 1.00 121.32 53 VAL B N 1
ATOM 3434 C CA . VAL B 1 61 ? -30.004 80.705 -20.258 1.00 122.77 53 VAL B CA 1
ATOM 3435 C C . VAL B 1 61 ? -30.531 80.429 -21.663 1.00 117.35 53 VAL B C 1
ATOM 3436 O O . VAL B 1 61 ? -31.173 79.399 -21.889 1.00 109.49 53 VAL B O 1
ATOM 3440 N N . ASP B 1 62 ? -30.279 81.324 -22.616 1.00 123.20 54 ASP B N 1
ATOM 3441 C CA . ASP B 1 62 ? -30.651 81.048 -23.998 1.00 120.34 54 ASP B CA 1
ATOM 3442 C C . ASP B 1 62 ? -29.861 79.858 -24.531 1.00 118.74 54 ASP B C 1
ATOM 3443 O O . ASP B 1 62 ? -30.420 78.952 -25.161 1.00 106.50 54 ASP B O 1
ATOM 3445 N N . VAL B 1 63 ? -28.549 79.838 -24.274 1.00 127.37 55 VAL B N 1
ATOM 3446 C CA . VAL B 1 63 ? -27.717 78.748 -24.773 1.00 117.81 55 VAL B CA 1
ATOM 3447 C C . VAL B 1 63 ? -28.098 77.436 -24.098 1.00 126.01 55 VAL B C 1
ATOM 3448 O O . VAL B 1 63 ? -28.151 76.380 -24.745 1.00 116.43 55 VAL B O 1
ATOM 3452 N N . VAL B 1 64 ? -28.358 77.469 -22.789 1.00 112.32 56 VAL B N 1
ATOM 3453 C CA . VAL B 1 64 ? -28.787 76.251 -22.108 1.00 137.72 56 VAL B CA 1
ATOM 3454 C C . VAL B 1 64 ? -30.061 75.726 -22.753 1.00 123.11 56 VAL B C 1
ATOM 3455 O O . VAL B 1 64 ? -30.094 74.604 -23.258 1.00 116.11 56 VAL B O 1
ATOM 3459 N N . LYS B 1 65 ? -31.105 76.560 -22.805 1.00 109.66 57 LYS B N 1
ATOM 3460 C CA . LYS B 1 65 ? -32.369 76.184 -23.427 1.00 102.78 57 LYS B CA 1
ATOM 3461 C C . LYS B 1 65 ? -32.150 75.458 -24.751 1.00 105.14 57 LYS B C 1
ATOM 3462 O O . LYS B 1 65 ? -32.931 74.576 -25.124 1.00 102.65 57 LYS B O 1
ATOM 3464 N N . ALA B 1 66 ? -31.066 75.807 -25.449 1.00 131.58 58 ALA B N 1
ATOM 3465 C CA . ALA B 1 66 ? -30.792 75.221 -26.752 1.00 117.81 58 ALA B CA 1
ATOM 3466 C C . ALA B 1 66 ? -30.256 73.797 -26.652 1.00 108.86 58 ALA B C 1
ATOM 3467 O O . ALA B 1 66 ? -30.545 72.975 -27.525 1.00 102.12 58 ALA B O 1
ATOM 3469 N N . HIS B 1 67 ? -29.481 73.490 -25.615 1.00 105.46 59 HIS B N 1
ATOM 3470 C CA . HIS B 1 67 ? -28.888 72.170 -25.431 1.00 93.52 59 HIS B CA 1
ATOM 3471 C C . HIS B 1 67 ? -29.533 71.442 -24.258 1.00 96.05 59 HIS B C 1
ATOM 3472 O O . HIS B 1 67 ? -28.861 70.807 -23.445 1.00 85.97 59 HIS B O 1
ATOM 3479 N N . THR B 1 68 ? -30.854 71.554 -24.153 1.00 89.82 60 THR B N 1
ATOM 3480 C CA . THR B 1 68 ? -31.652 70.742 -23.254 1.00 88.87 60 THR B CA 1
ATOM 3481 C C . THR B 1 68 ? -32.829 70.204 -24.052 1.00 86.58 60 THR B C 1
ATOM 3482 O O . THR B 1 68 ? -33.343 70.875 -24.952 1.00 88.85 60 THR B O 1
ATOM 3486 N N . ILE B 1 69 ? -33.268 68.997 -23.713 1.00 83.85 61 ILE B N 1
ATOM 3487 C CA . ILE B 1 69 ? -34.334 68.346 -24.454 1.00 76.32 61 ILE B CA 1
ATOM 3488 C C . ILE B 1 69 ? -35.418 67.904 -23.486 1.00 76.47 61 ILE B C 1
ATOM 3489 O O . ILE B 1 69 ? -35.199 67.782 -22.283 1.00 72.21 61 ILE B O 1
ATOM 3494 N N . ASP B 1 70 ? -36.606 67.694 -24.025 1.00 73.90 62 ASP B N 1
ATOM 3495 C CA . ASP B 1 70 ? -37.727 67.187 -23.250 1.00 77.81 62 ASP B CA 1
ATOM 3496 C C . ASP B 1 70 ? -37.686 65.665 -23.300 1.00 71.41 62 ASP B C 1
ATOM 3497 O O . ASP B 1 70 ? -37.803 65.074 -24.378 1.00 75.65 62 ASP B O 1
ATOM 3502 N N . LEU B 1 71 ? -37.498 65.032 -22.144 1.00 73.05 63 LEU B N 1
ATOM 3503 C CA . LEU B 1 71 ? -37.389 63.575 -22.072 1.00 68.62 63 LEU B CA 1
ATOM 3504 C C . LEU B 1 71 ? -38.798 63.000 -21.981 1.00 64.10 63 LEU B C 1
ATOM 3505 O O . LEU B 1 71 ? -39.352 62.817 -20.896 1.00 63.68 63 LEU B O 1
ATOM 3510 N N . THR B 1 72 ? -39.378 62.700 -23.138 1.00 70.46 64 THR B N 1
ATOM 3511 C CA . THR B 1 72 ? -40.734 62.189 -23.226 1.00 64.51 64 THR B CA 1
ATOM 3512 C C . THR B 1 72 ? -40.762 60.661 -23.155 1.00 66.25 64 THR B C 1
ATOM 3513 O O . THR B 1 72 ? -39.736 59.978 -23.212 1.00 65.23 64 THR B O 1
ATOM 3517 N N . TYR B 1 73 ? -41.976 60.127 -23.039 1.00 61.56 65 TYR B N 1
ATOM 3518 C CA . TYR B 1 73 ? -42.152 58.682 -23.034 1.00 62.15 65 TYR B CA 1
ATOM 3519 C C . TYR B 1 73 ? -41.561 58.074 -24.295 1.00 68.75 65 TYR B C 1
ATOM 3520 O O . TYR B 1 73 ? -40.828 57.077 -24.237 1.00 59.06 65 TYR B O 1
ATOM 3529 N N . ASP B 1 74 ? -41.852 58.680 -25.451 1.00 68.69 66 ASP B N 1
ATOM 3530 C CA . ASP B 1 74 ? -41.434 58.071 -26.706 1.00 69.08 66 ASP B CA 1
ATOM 3531 C C . ASP B 1 74 ? -39.926 58.154 -26.898 1.00 68.29 66 ASP B C 1
ATOM 3532 O O . ASP B 1 74 ? -39.347 57.313 -27.594 1.00 72.08 66 ASP B O 1
ATOM 3537 N N . ILE B 1 75 ? -39.275 59.139 -26.280 1.00 60.85 67 ILE B N 1
ATOM 3538 C CA . ILE B 1 75 ? -37.829 59.246 -26.400 1.00 66.89 67 ILE B CA 1
ATOM 3539 C C . ILE B 1 75 ? -37.122 58.165 -25.582 1.00 64.41 67 ILE B C 1
ATOM 3540 O O . ILE B 1 75 ? -36.041 57.703 -25.958 1.00 59.59 67 ILE B O 1
ATOM 3545 N N . VAL B 1 76 ? -37.683 57.756 -24.449 1.00 60.60 68 VAL B N 1
ATOM 3546 C CA . VAL B 1 76 ? -36.973 56.850 -23.556 1.00 62.71 68 VAL B CA 1
ATOM 3547 C C . VAL B 1 76 ? -37.541 55.445 -23.549 1.00 59.66 68 VAL B C 1
ATOM 3548 O O . VAL B 1 76 ? -36.930 54.555 -22.926 1.00 63.71 68 VAL B O 1
ATOM 3552 N N . SER B 1 77 ? -38.665 55.196 -24.234 1.00 59.59 69 SER B N 1
ATOM 3553 C CA . SER B 1 77 ? -39.370 53.937 -24.014 1.00 55.64 69 SER B CA 1
ATOM 3554 C C . SER B 1 77 ? -38.538 52.724 -24.427 1.00 53.95 69 SER B C 1
ATOM 3555 O O . SER B 1 77 ? -38.728 51.631 -23.882 1.00 56.26 69 SER B O 1
ATOM 3558 N N . ARG B 1 78 ? -37.616 52.874 -25.374 1.00 55.72 70 ARG B N 1
ATOM 3559 C CA . ARG B 1 78 ? -36.858 51.717 -25.845 1.00 58.12 70 ARG B CA 1
ATOM 3560 C C . ARG B 1 78 ? -35.348 51.881 -25.726 1.00 51.23 70 ARG B C 1
ATOM 3561 O O . ARG B 1 78 ? -34.602 50.996 -26.149 1.00 49.37 70 ARG B O 1
ATOM 3569 N N . ILE B 1 79 ? -34.870 52.937 -25.073 1.00 51.23 71 ILE B N 1
ATOM 3570 C CA . ILE B 1 79 ? -33.420 53.141 -25.031 1.00 50.01 71 ILE B CA 1
ATOM 3571 C C . ILE B 1 79 ? -32.721 52.197 -24.070 1.00 52.35 71 ILE B C 1
ATOM 3572 O O . ILE B 1 79 ? -31.484 52.124 -24.101 1.00 51.27 71 ILE B O 1
ATOM 3577 N N . HIS B 1 80 ? -33.467 51.466 -23.230 1.00 50.36 72 HIS B N 1
ATOM 3578 C CA . HIS B 1 80 ? -32.868 50.467 -22.353 1.00 50.69 72 HIS B CA 1
ATOM 3579 C C . HIS B 1 80 ? -32.146 49.365 -23.120 1.00 52.82 72 HIS B C 1
ATOM 3580 O O . HIS B 1 80 ? -31.402 48.589 -22.501 1.00 49.07 72 HIS B O 1
ATOM 3587 N N . PHE B 1 81 ? -32.361 49.267 -24.432 1.00 49.60 73 PHE B N 1
ATOM 3588 C CA . PHE B 1 81 ? -31.595 48.368 -25.289 1.00 46.78 73 PHE B CA 1
ATOM 3589 C C . PHE B 1 81 ? -30.289 48.987 -25.790 1.00 48.80 73 PHE B C 1
ATOM 3590 O O . PHE B 1 81 ? -29.479 48.275 -26.384 1.00 50.81 73 PHE B O 1
ATOM 3598 N N . GLN B 1 82 ? -30.088 50.297 -25.628 1.00 50.96 74 GLN B N 1
ATOM 3599 C CA . GLN B 1 82 ? -29.079 51.021 -26.390 1.00 51.13 74 GLN B CA 1
ATOM 3600 C C . GLN B 1 82 ? -27.888 51.423 -25.535 1.00 48.73 74 GLN B C 1
ATOM 3601 O O . GLN B 1 82 ? -28.054 51.978 -24.441 1.00 47.45 74 GLN B O 1
ATOM 3607 N N . GLY B 1 83 ? -26.697 51.166 -26.056 1.00 53.76 75 GLY B N 1
ATOM 3608 C CA . GLY B 1 83 ? -25.500 51.721 -25.466 1.00 49.64 75 GLY B CA 1
ATOM 3609 C C . GLY B 1 83 ? -25.425 53.207 -25.664 1.00 52.59 75 GLY B C 1
ATOM 3610 O O . GLY B 1 83 ? -26.188 53.822 -26.414 1.00 51.14 75 GLY B O 1
ATOM 3611 N N . GLY B 1 84 ? -24.450 53.803 -24.996 1.00 48.90 76 GLY B N 1
ATOM 3612 C CA . GLY B 1 84 ? -24.253 55.226 -25.073 1.00 44.64 76 GLY B CA 1
ATOM 3613 C C . GLY B 1 84 ? -25.177 55.947 -24.110 1.00 48.69 76 GLY B C 1
ATOM 3614 O O . GLY B 1 84 ? -25.728 55.366 -23.175 1.00 52.02 76 GLY B O 1
ATOM 3615 N N . THR B 1 85 ? -25.336 57.248 -24.364 1.00 50.72 77 THR B N 1
ATOM 3616 C CA . THR B 1 85 ? -26.298 58.077 -23.664 1.00 45.20 77 THR B CA 1
ATOM 3617 C C . THR B 1 85 ? -26.950 59.006 -24.672 1.00 51.39 77 THR B C 1
ATOM 3618 O O . THR B 1 85 ? -26.246 59.737 -25.377 1.00 56.94 77 THR B O 1
ATOM 3622 N N . ILE B 1 86 ? -28.288 59.013 -24.704 1.00 56.14 78 ILE B N 1
ATOM 3623 C CA . ILE B 1 86 ? -28.990 59.831 -25.688 1.00 56.33 78 ILE B CA 1
ATOM 3624 C C . ILE B 1 86 ? -28.821 61.322 -25.425 1.00 55.75 78 ILE B C 1
ATOM 3625 O O . ILE B 1 86 ? -29.052 62.127 -26.332 1.00 56.59 78 ILE B O 1
ATOM 3630 N N . ILE B 1 87 ? -28.447 61.727 -24.211 1.00 64.18 79 ILE B N 1
ATOM 3631 C CA . ILE B 1 87 ? -28.202 63.134 -23.921 1.00 67.76 79 ILE B CA 1
ATOM 3632 C C . ILE B 1 87 ? -26.704 63.448 -23.907 1.00 64.57 79 ILE B C 1
ATOM 3633 O O . ILE B 1 87 ? -26.285 64.464 -23.350 1.00 61.87 79 ILE B O 1
ATOM 3638 N N . GLN B 1 88 ? -25.891 62.595 -24.529 1.00 63.38 80 GLN B N 1
ATOM 3639 C CA . GLN B 1 88 ? -24.447 62.780 -24.556 1.00 63.48 80 GLN B CA 1
ATOM 3640 C C . GLN B 1 88 ? -23.882 62.986 -23.158 1.00 59.93 80 GLN B C 1
ATOM 3641 O O . GLN B 1 88 ? -24.580 62.793 -22.152 1.00 63.68 80 GLN B O 1
ATOM 3647 N N . THR B 1 89 ? -22.606 63.351 -23.081 1.00 57.82 81 THR B N 1
ATOM 3648 C CA . THR B 1 89 ? -21.943 63.510 -21.796 1.00 60.08 81 THR B CA 1
ATOM 3649 C C . THR B 1 89 ? -20.755 64.438 -21.970 1.00 64.01 81 THR B C 1
ATOM 3650 O O . THR B 1 89 ? -20.418 64.848 -23.083 1.00 60.72 81 THR B O 1
ATOM 3654 N N . SER B 1 90 ? -20.132 64.786 -20.847 1.00 62.88 82 SER B N 1
ATOM 3655 C CA . SER B 1 90 ? -19.015 65.716 -20.878 1.00 60.54 82 SER B CA 1
ATOM 3656 C C . SER B 1 90 ? -18.230 65.605 -19.582 1.00 64.76 82 SER B C 1
ATOM 3657 O O . SER B 1 90 ? -18.775 65.237 -18.537 1.00 59.49 82 SER B O 1
ATOM 3660 N N . ARG B 1 91 ? -16.949 65.944 -19.659 1.00 66.99 83 ARG B N 1
ATOM 3661 C CA . ARG B 1 91 ? -16.091 66.025 -18.484 1.00 76.89 83 ARG B CA 1
ATOM 3662 C C . ARG B 1 91 ? -15.953 67.450 -17.958 1.00 83.87 83 ARG B C 1
ATOM 3663 O O . ARG B 1 91 ? -15.115 67.701 -17.087 1.00 88.62 83 ARG B O 1
ATOM 3671 N N . ALA B 1 92 ? -16.777 68.379 -18.443 1.00 82.89 84 ALA B N 1
ATOM 3672 C CA . ALA B 1 92 ? -16.757 69.756 -17.955 1.00 100.12 84 ALA B CA 1
ATOM 3673 C C . ALA B 1 92 ? -17.284 69.787 -16.525 1.00 106.09 84 ALA B C 1
ATOM 3674 O O . ALA B 1 92 ? -18.492 69.664 -16.301 1.00 103.78 84 ALA B O 1
ATOM 3676 N N . ASN B 1 93 ? -16.388 69.946 -15.554 1.00 108.33 85 ASN B N 1
ATOM 3677 C CA . ASN B 1 93 ? -16.767 69.920 -14.151 1.00 118.70 85 ASN B CA 1
ATOM 3678 C C . ASN B 1 93 ? -16.693 71.325 -13.581 1.00 122.36 85 ASN B C 1
ATOM 3679 O O . ASN B 1 93 ? -15.597 71.904 -13.537 1.00 122.01 85 ASN B O 1
ATOM 3681 N N . PRO B 1 94 ? -17.806 71.910 -13.128 1.00 140.86 86 PRO B N 1
ATOM 3682 C CA . PRO B 1 94 ? -17.719 73.211 -12.448 1.00 121.15 86 PRO B CA 1
ATOM 3683 C C . PRO B 1 94 ? -17.138 73.098 -11.050 1.00 119.66 86 PRO B C 1
ATOM 3684 O O . PRO B 1 94 ? -17.097 74.082 -10.309 1.00 123.64 86 PRO B O 1
ATOM 3688 N N . ARG B 1 95 ? -16.674 71.898 -10.684 1.00 159.15 87 ARG B N 1
ATOM 3689 C CA . ARG B 1 95 ? -16.148 71.670 -9.342 1.00 151.39 87 ARG B CA 1
ATOM 3690 C C . ARG B 1 95 ? -15.076 72.677 -8.951 1.00 129.38 87 ARG B C 1
ATOM 3691 O O . ARG B 1 95 ? -14.775 72.815 -7.760 1.00 134.94 87 ARG B O 1
ATOM 3693 N N . LYS B 1 96 ? -14.510 73.398 -9.915 1.00 127.66 88 LYS B N 1
ATOM 3694 C CA . LYS B 1 96 ? -13.383 74.278 -9.639 1.00 121.87 88 LYS B CA 1
ATOM 3695 C C . LYS B 1 96 ? -13.811 75.700 -9.296 1.00 128.96 88 LYS B C 1
ATOM 3696 O O . LYS B 1 96 ? -13.897 76.053 -8.115 1.00 129.71 88 LYS B O 1
ATOM 3698 N N . SER B 1 97 ? -14.074 76.525 -10.308 1.00 135.19 89 SER B N 1
ATOM 3699 C CA . SER B 1 97 ? -14.227 77.965 -10.084 1.00 124.29 89 SER B CA 1
ATOM 3700 C C . SER B 1 97 ? -15.596 78.271 -9.486 1.00 126.32 89 SER B C 1
ATOM 3701 O O . SER B 1 97 ? -16.611 77.812 -10.017 1.00 126.70 89 SER B O 1
ATOM 3703 N N . PRO B 1 98 ? -15.662 79.060 -8.405 1.00 143.87 90 PRO B N 1
ATOM 3704 C CA . PRO B 1 98 ? -16.972 79.337 -7.790 1.00 127.47 90 PRO B CA 1
ATOM 3705 C C . PRO B 1 98 ? -17.895 80.148 -8.679 1.00 133.30 90 PRO B C 1
ATOM 3706 O O . PRO B 1 98 ? -19.118 80.066 -8.513 1.00 134.82 90 PRO B O 1
ATOM 3710 N N . GLU B 1 99 ? -17.352 80.940 -9.607 1.00 152.29 91 GLU B N 1
ATOM 3711 C CA . GLU B 1 99 ? -18.200 81.626 -10.572 1.00 145.75 91 GLU B CA 1
ATOM 3712 C C . GLU B 1 99 ? -18.998 80.615 -11.385 1.00 158.33 91 GLU B C 1
ATOM 3713 O O . GLU B 1 99 ? -20.222 80.734 -11.528 1.00 153.88 91 GLU B O 1
ATOM 3715 N N . LEU B 1 100 ? -18.316 79.597 -11.920 1.00 164.77 92 LEU B N 1
ATOM 3716 C CA . LEU B 1 100 ? -18.997 78.597 -12.733 1.00 136.66 92 LEU B CA 1
ATOM 3717 C C . LEU B 1 100 ? -20.100 77.903 -11.949 1.00 134.98 92 LEU B C 1
ATOM 3718 O O . LEU B 1 100 ? -21.106 77.487 -12.533 1.00 126.17 92 LEU B O 1
ATOM 3720 N N . GLN B 1 101 ? -19.942 77.778 -10.631 1.00 114.58 93 GLN B N 1
ATOM 3721 C CA . GLN B 1 101 ? -20.921 77.043 -9.840 1.00 108.12 93 GLN B CA 1
ATOM 3722 C C . GLN B 1 101 ? -22.165 77.870 -9.561 1.00 118.96 93 GLN B C 1
ATOM 3723 O O . GLN B 1 101 ? -23.266 77.317 -9.490 1.00 115.32 93 GLN B O 1
ATOM 3729 N N . GLU B 1 102 ? -22.018 79.185 -9.402 1.00 125.24 94 GLU B N 1
ATOM 3730 C CA . GLU B 1 102 ? -23.198 80.040 -9.325 1.00 123.70 94 GLU B CA 1
ATOM 3731 C C . GLU B 1 102 ? -23.955 80.016 -10.650 1.00 114.21 94 GLU B C 1
ATOM 3732 O O . GLU B 1 102 ? -25.190 80.042 -10.681 1.00 111.10 94 GLU B O 1
ATOM 3734 N N . ASN B 1 103 ? -23.225 79.957 -11.766 1.00 127.98 95 ASN B N 1
ATOM 3735 C CA . ASN B 1 103 ? -23.880 79.917 -13.071 1.00 149.33 95 ASN B CA 1
ATOM 3736 C C . ASN B 1 103 ? -24.736 78.663 -13.220 1.00 146.75 95 ASN B C 1
ATOM 3737 O O . ASN B 1 103 ? -25.903 78.736 -13.626 1.00 129.40 95 ASN B O 1
ATOM 3742 N N . VAL B 1 104 ? -24.172 77.498 -12.893 1.00 131.00 96 VAL B N 1
ATOM 3743 C CA . VAL B 1 104 ? -24.935 76.259 -12.989 1.00 111.25 96 VAL B CA 1
ATOM 3744 C C . VAL B 1 104 ? -26.190 76.346 -12.130 1.00 138.37 96 VAL B C 1
ATOM 3745 O O . VAL B 1 104 ? -27.254 75.835 -12.505 1.00 131.01 96 VAL B O 1
ATOM 3747 N N . ARG B 1 105 ? -26.092 77.003 -10.970 1.00 116.57 97 ARG B N 1
ATOM 3748 C CA . ARG B 1 105 ? -27.231 77.132 -10.072 1.00 127.42 97 ARG B CA 1
ATOM 3749 C C . ARG B 1 105 ? -28.229 78.182 -10.537 1.00 135.58 97 ARG B C 1
ATOM 3750 O O . ARG B 1 105 ? -29.402 78.114 -10.154 1.00 141.62 97 ARG B O 1
ATOM 3752 N N . LYS B 1 106 ? -27.789 79.151 -11.343 1.00 122.32 98 LYS B N 1
ATOM 3753 C CA . LYS B 1 106 ? -28.717 80.138 -11.884 1.00 130.44 98 LYS B CA 1
ATOM 3754 C C . LYS B 1 106 ? -29.656 79.506 -12.903 1.00 124.19 98 LYS B C 1
ATOM 3755 O O . LYS B 1 106 ? -30.841 79.850 -12.964 1.00 136.92 98 LYS B O 1
ATOM 3757 N N . CYS B 1 107 ? -29.146 78.576 -13.707 1.00 117.14 99 CYS B N 1
ATOM 3758 C CA . CYS B 1 107 ? -29.990 77.904 -14.685 1.00 116.57 99 CYS B CA 1
ATOM 3759 C C . CYS B 1 107 ? -30.863 76.842 -14.030 1.00 113.30 99 CYS B C 1
ATOM 3760 O O . CYS B 1 107 ? -32.041 76.713 -14.372 1.00 130.79 99 CYS B O 1
ATOM 3763 N N . LEU B 1 108 ? -30.312 76.074 -13.088 1.00 128.76 100 LEU B N 1
ATOM 3764 C CA . LEU B 1 108 ? -31.131 75.096 -12.381 1.00 108.73 100 LEU B CA 1
ATOM 3765 C C . LEU B 1 108 ? -32.301 75.773 -11.677 1.00 149.41 100 LEU B C 1
ATOM 3766 O O . LEU B 1 108 ? -33.419 75.247 -11.665 1.00 144.42 100 LEU B O 1
ATOM 3768 N N . ARG B 1 109 ? -32.062 76.945 -11.084 1.00 139.74 101 ARG B N 1
ATOM 3769 C CA . ARG B 1 109 ? -33.140 77.708 -10.467 1.00 128.30 101 ARG B CA 1
ATOM 3770 C C . ARG B 1 109 ? -33.987 78.442 -11.496 1.00 129.51 101 ARG B C 1
ATOM 3771 O O . ARG B 1 109 ? -35.157 78.731 -11.227 1.00 124.59 101 ARG B O 1
ATOM 3773 N N . ALA B 1 110 ? -33.426 78.743 -12.666 1.00 154.57 102 ALA B N 1
ATOM 3774 C CA . ALA B 1 110 ? -34.197 79.412 -13.704 1.00 221.87 102 ALA B CA 1
ATOM 3775 C C . ALA B 1 110 ? -35.142 78.456 -14.418 1.00 170.76 102 ALA B C 1
ATOM 3776 O O . ALA B 1 110 ? -36.180 78.887 -14.932 1.00 147.74 102 ALA B O 1
ATOM 3778 N N . LEU B 1 111 ? -34.798 77.170 -14.468 1.00 140.58 103 LEU B N 1
ATOM 3779 C CA . LEU B 1 111 ? -35.605 76.174 -15.157 1.00 131.28 103 LEU B CA 1
ATOM 3780 C C . LEU B 1 111 ? -36.655 75.542 -14.253 1.00 123.15 103 LEU B C 1
ATOM 3781 O O . LEU B 1 111 ? -37.355 74.626 -14.689 1.00 144.30 103 LEU B O 1
ATOM 3786 N N . LYS B 1 112 ? -36.778 76.002 -13.012 1.00 115.23 104 LYS B N 1
ATOM 3787 C CA . LYS B 1 112 ? -37.691 75.394 -12.054 1.00 109.77 104 LYS B CA 1
ATOM 3788 C C . LYS B 1 112 ? -37.342 73.927 -11.819 1.00 107.25 104 LYS B C 1
ATOM 3789 O O . LYS B 1 112 ? -38.203 73.123 -11.452 1.00 110.06 104 LYS B O 1
ATOM 3791 N N . VAL B 1 113 ? -36.076 73.569 -12.040 1.00 101.93 105 VAL B N 1
ATOM 3792 C CA . VAL B 1 113 ? -35.615 72.212 -11.786 1.00 100.40 105 VAL B CA 1
ATOM 3793 C C . VAL B 1 113 ? -35.767 71.913 -10.301 1.00 99.64 105 VAL B C 1
ATOM 3794 O O . VAL B 1 113 ? -34.952 72.351 -9.480 1.00 100.85 105 VAL B O 1
ATOM 3798 N N . ARG B 1 114 ? -36.810 71.169 -9.943 1.00 97.04 106 ARG B N 1
ATOM 3799 C CA . ARG B 1 114 ? -36.956 70.720 -8.564 1.00 96.46 106 ARG B CA 1
ATOM 3800 C C . ARG B 1 114 ? -35.925 69.640 -8.257 1.00 97.11 106 ARG B C 1
ATOM 3801 O O . ARG B 1 114 ? -35.081 69.802 -7.370 1.00 95.18 106 ARG B O 1
ATOM 3809 N N . TYR B 1 115 ? -35.939 68.552 -9.014 1.00 93.59 107 TYR B N 1
ATOM 3810 C CA . TYR B 1 115 ? -35.034 67.437 -8.782 1.00 86.47 107 TYR B CA 1
ATOM 3811 C C . TYR B 1 115 ? -33.948 67.392 -9.845 1.00 88.82 107 TYR B C 1
ATOM 3812 O O . TYR B 1 115 ? -34.209 67.645 -11.021 1.00 85.29 107 TYR B O 1
ATOM 3821 N N . PHE B 1 116 ? -32.730 67.061 -9.416 1.00 86.79 108 PHE B N 1
ATOM 3822 C CA . PHE B 1 116 ? -31.540 67.099 -10.259 1.00 79.78 108 PHE B CA 1
ATOM 3823 C C . PHE B 1 116 ? -30.796 65.783 -10.100 1.00 83.48 108 PHE B C 1
ATOM 3824 O O . PHE B 1 116 ? -30.388 65.431 -8.990 1.00 83.91 108 PHE B O 1
ATOM 3832 N N . LEU B 1 117 ? -30.640 65.051 -11.202 1.00 80.99 109 LEU B N 1
ATOM 3833 C CA . LEU B 1 117 ? -29.984 63.751 -11.204 1.00 74.46 109 LEU B CA 1
ATOM 3834 C C . LEU B 1 117 ? -28.804 63.792 -12.160 1.00 72.82 109 LEU B C 1
ATOM 3835 O O . LEU B 1 117 ? -28.981 63.986 -13.365 1.00 67.54 109 LEU B O 1
ATOM 3840 N N . THR B 1 118 ? -27.608 63.589 -11.620 1.00 74.38 110 THR B N 1
ATOM 3841 C CA . THR B 1 118 ? -26.389 63.466 -12.402 1.00 73.81 110 THR B CA 1
ATOM 3842 C C . THR B 1 118 ? -25.942 62.010 -12.398 1.00 69.80 110 THR B C 1
ATOM 3843 O O . THR B 1 118 ? -26.062 61.326 -11.384 1.00 66.52 110 THR B O 1
ATOM 3847 N N . ILE B 1 119 ? -25.431 61.536 -13.533 1.00 61.30 111 ILE B N 1
ATOM 3848 C CA . ILE B 1 119 ? -24.921 60.174 -13.661 1.00 57.41 111 ILE B CA 1
ATOM 3849 C C . ILE B 1 119 ? -23.479 60.262 -14.151 1.00 69.08 111 ILE B C 1
ATOM 3850 O O . ILE B 1 119 ? -23.236 60.662 -15.298 1.00 61.73 111 ILE B O 1
ATOM 3855 N N . GLY B 1 120 ? -22.527 59.883 -13.302 1.00 64.14 112 GLY B N 1
ATOM 3856 C CA . GLY B 1 120 ? -21.131 59.974 -13.687 1.00 68.47 112 GLY B CA 1
ATOM 3857 C C . GLY B 1 120 ? -20.201 59.588 -12.555 1.00 65.88 112 GLY B C 1
ATOM 3858 O O . GLY B 1 120 ? -20.625 59.100 -11.506 1.00 63.50 112 GLY B O 1
ATOM 3859 N N . GLY B 1 121 ? -18.917 59.814 -12.792 1.00 74.66 113 GLY B N 1
ATOM 3860 C CA . GLY B 1 121 ? -17.852 59.400 -11.891 1.00 71.16 113 GLY B CA 1
ATOM 3861 C C . GLY B 1 121 ? -17.508 60.414 -10.831 1.00 77.96 113 GLY B C 1
ATOM 3862 O O . GLY B 1 121 ? -18.337 61.251 -10.449 1.00 76.48 113 GLY B O 1
ATOM 3863 N N . ASP B 1 122 ? -16.261 60.338 -10.348 1.00 78.34 114 ASP B N 1
ATOM 3864 C CA . ASP B 1 122 ? -15.854 61.124 -9.187 1.00 82.93 114 ASP B CA 1
ATOM 3865 C C . ASP B 1 122 ? -16.059 62.614 -9.435 1.00 89.90 114 ASP B C 1
ATOM 3866 O O . ASP B 1 122 ? -16.716 63.298 -8.645 1.00 82.74 114 ASP B O 1
ATOM 3868 N N . ASP B 1 123 ? -15.510 63.133 -10.535 1.00 92.09 115 ASP B N 1
ATOM 3869 C CA . ASP B 1 123 ? -15.585 64.571 -10.773 1.00 93.43 115 ASP B CA 1
ATOM 3870 C C . ASP B 1 123 ? -17.018 65.014 -11.021 1.00 89.03 115 ASP B C 1
ATOM 3871 O O . ASP B 1 123 ? -17.374 66.166 -10.754 1.00 85.89 115 ASP B O 1
ATOM 3873 N N . THR B 1 124 ? -17.859 64.116 -11.533 1.00 90.61 116 THR B N 1
ATOM 3874 C CA . THR B 1 124 ? -19.246 64.486 -11.800 1.00 89.75 116 THR B CA 1
ATOM 3875 C C . THR B 1 124 ? -20.035 64.622 -10.506 1.00 89.52 116 THR B C 1
ATOM 3876 O O . THR B 1 124 ? -20.874 65.522 -10.369 1.00 89.57 116 THR B O 1
ATOM 3880 N N . ALA B 1 125 ? -19.794 63.726 -9.551 1.00 91.64 117 ALA B N 1
ATOM 3881 C CA . ALA B 1 125 ? -20.471 63.834 -8.264 1.00 99.20 117 ALA B CA 1
ATOM 3882 C C . ALA B 1 125 ? -19.904 64.983 -7.441 1.00 101.71 117 ALA B C 1
ATOM 3883 O O . ALA B 1 125 ? -20.664 65.760 -6.854 1.00 103.23 117 ALA B O 1
ATOM 3885 N N . SER B 1 126 ? -18.574 65.105 -7.380 1.00 91.43 118 SER B N 1
ATOM 3886 C CA . SER B 1 126 ? -17.974 66.257 -6.712 1.00 93.81 118 SER B CA 1
ATOM 3887 C C . SER B 1 126 ? -18.582 67.556 -7.238 1.00 112.99 118 SER B C 1
ATOM 3888 O O . SER B 1 126 ? -18.804 68.507 -6.483 1.00 107.30 118 SER B O 1
ATOM 3890 N N . SER B 1 127 ? -18.869 67.605 -8.544 1.00 103.31 119 SER B N 1
ATOM 3891 C CA . SER B 1 127 ? -19.547 68.768 -9.104 1.00 114.87 119 SER B CA 1
ATOM 3892 C C . SER B 1 127 ? -20.953 68.899 -8.534 1.00 104.68 119 SER B C 1
ATOM 3893 O O . SER B 1 127 ? -21.338 69.965 -8.049 1.00 107.77 119 SER B O 1
ATOM 3896 N N . ALA B 1 128 ? -21.728 67.815 -8.567 1.00 109.90 120 ALA B N 1
ATOM 3897 C CA . ALA B 1 128 ? -23.112 67.876 -8.113 1.00 104.11 120 ALA B CA 1
ATOM 3898 C C . ALA B 1 128 ? -23.196 68.358 -6.672 1.00 107.65 120 ALA B C 1
ATOM 3899 O O . ALA B 1 128 ? -24.004 69.235 -6.342 1.00 112.10 120 ALA B O 1
ATOM 3901 N N . VAL B 1 129 ? -22.370 67.786 -5.797 1.00 107.03 121 VAL B N 1
ATOM 3902 C CA . VAL B 1 129 ? -22.397 68.173 -4.391 1.00 110.43 121 VAL B CA 1
ATOM 3903 C C . VAL B 1 129 ? -22.162 69.672 -4.249 1.00 121.21 121 VAL B C 1
ATOM 3904 O O . VAL B 1 129 ? -22.940 70.386 -3.605 1.00 119.91 121 VAL B O 1
ATOM 3906 N N . SER B 1 130 ? -21.086 70.175 -4.860 1.00 136.21 122 SER B N 1
ATOM 3907 C CA . SER B 1 130 ? -20.709 71.568 -4.648 1.00 137.98 122 SER B CA 1
ATOM 3908 C C . SER B 1 130 ? -21.826 72.521 -5.048 1.00 138.37 122 SER B C 1
ATOM 3909 O O . SER B 1 130 ? -21.963 73.596 -4.452 1.00 123.79 122 SER B O 1
ATOM 3912 N N . VAL B 1 131 ? -22.646 72.149 -6.033 1.00 121.23 123 VAL B N 1
ATOM 3913 C CA . VAL B 1 131 ? -23.729 73.040 -6.434 1.00 121.51 123 VAL B CA 1
ATOM 3914 C C . VAL B 1 131 ? -24.931 72.915 -5.502 1.00 129.39 123 VAL B C 1
ATOM 3915 O O . VAL B 1 131 ? -25.754 73.838 -5.432 1.00 128.41 123 VAL B O 1
ATOM 3919 N N . ALA B 1 132 ? -25.058 71.796 -4.787 1.00 127.25 124 ALA B N 1
ATOM 3920 C CA . ALA B 1 132 ? -26.075 71.689 -3.747 1.00 121.66 124 ALA B CA 1
ATOM 3921 C C . ALA B 1 132 ? -25.831 72.723 -2.653 1.00 126.57 124 ALA B C 1
ATOM 3922 O O . ALA B 1 132 ? -26.673 73.590 -2.396 1.00 138.20 124 ALA B O 1
ATOM 3924 N N . SER B 1 133 ? -24.673 72.641 -1.998 1.00 156.05 125 SER B N 1
ATOM 3925 C CA . SER B 1 133 ? -24.268 73.600 -0.976 1.00 134.07 125 SER B CA 1
ATOM 3926 C C . SER B 1 133 ? -24.385 75.025 -1.504 1.00 138.76 125 SER B C 1
ATOM 3927 O O . SER B 1 133 ? -25.471 75.606 -1.515 1.00 144.04 125 SER B O 1
ATOM 3930 N N . ASN B 1 136 ? -29.155 74.175 -1.176 1.00 131.49 128 ASN B N 1
ATOM 3931 C CA . ASN B 1 136 ? -29.318 75.560 -1.609 1.00 135.51 128 ASN B CA 1
ATOM 3932 C C . ASN B 1 136 ? -30.799 75.916 -1.622 1.00 142.49 128 ASN B C 1
ATOM 3933 O O . ASN B 1 136 ? -31.332 76.356 -2.640 1.00 143.41 128 ASN B O 1
ATOM 3935 N N . GLY B 1 137 ? -31.452 75.722 -0.486 1.00 151.10 129 GLY B N 1
ATOM 3936 C CA . GLY B 1 137 ? -32.887 75.923 -0.391 1.00 139.76 129 GLY B CA 1
ATOM 3937 C C . GLY B 1 137 ? -33.663 74.667 -0.726 1.00 141.68 129 GLY B C 1
ATOM 3938 O O . GLY B 1 137 ? -33.253 73.840 -1.538 1.00 135.87 129 GLY B O 1
ATOM 3939 N N . ASN B 1 138 ? -34.822 74.526 -0.084 1.00 154.73 130 ASN B N 1
ATOM 3940 C CA . ASN B 1 138 ? -35.682 73.379 -0.348 1.00 147.68 130 ASN B CA 1
ATOM 3941 C C . ASN B 1 138 ? -36.256 73.381 -1.761 1.00 140.55 130 ASN B C 1
ATOM 3942 O O . ASN B 1 138 ? -37.027 72.474 -2.098 1.00 126.04 130 ASN B O 1
ATOM 3944 N N . GLU B 1 139 ? -35.891 74.365 -2.589 1.00 142.53 131 GLU B N 1
ATOM 3945 C CA . GLU B 1 139 ? -36.399 74.420 -3.956 1.00 123.09 131 GLU B CA 1
ATOM 3946 C C . GLU B 1 139 ? -35.731 73.396 -4.870 1.00 130.27 131 GLU B C 1
ATOM 3947 O O . GLU B 1 139 ? -36.251 73.123 -5.956 1.00 129.95 131 GLU B O 1
ATOM 3949 N N . ILE B 1 140 ? -34.597 72.822 -4.457 1.00 121.26 132 ILE B N 1
ATOM 3950 C CA . ILE B 1 140 ? -33.838 71.901 -5.294 1.00 110.26 132 ILE B CA 1
ATOM 3951 C C . ILE B 1 140 ? -33.367 70.724 -4.444 1.00 105.96 132 ILE B C 1
ATOM 3952 O O . ILE B 1 140 ? -33.121 70.863 -3.243 1.00 108.52 132 ILE B O 1
ATOM 3957 N N . SER B 1 141 ? -33.247 69.553 -5.081 1.00 99.64 133 SER B N 1
ATOM 3958 C CA . SER B 1 141 ? -32.726 68.342 -4.451 1.00 101.27 133 SER B CA 1
ATOM 3959 C C . SER B 1 141 ? -31.828 67.616 -5.441 1.00 90.98 133 SER B C 1
ATOM 3960 O O . SER B 1 141 ? -32.253 67.315 -6.560 1.00 90.88 133 SER B O 1
ATOM 3963 N N . VAL B 1 142 ? -30.596 67.327 -5.023 1.00 87.49 134 VAL B N 1
ATOM 3964 C CA . VAL B 1 142 ? -29.546 66.839 -5.909 1.00 91.62 134 VAL B CA 1
ATOM 3965 C C . VAL B 1 142 ? -29.233 65.390 -5.574 1.00 92.32 134 VAL B C 1
ATOM 3966 O O . VAL B 1 142 ? -29.170 65.014 -4.400 1.00 88.70 134 VAL B O 1
ATOM 3970 N N . ILE B 1 143 ? -29.016 64.583 -6.610 1.00 82.36 135 ILE B N 1
ATOM 3971 C CA . ILE B 1 143 ? -28.622 63.188 -6.443 1.00 84.75 135 ILE B CA 1
ATOM 3972 C C . ILE B 1 143 ? -27.714 62.808 -7.602 1.00 82.78 135 ILE B C 1
ATOM 3973 O O . ILE B 1 143 ? -27.968 63.176 -8.753 1.00 75.56 135 ILE B O 1
ATOM 3978 N N . SER B 1 144 ? -26.648 62.070 -7.296 1.00 74.95 136 SER B N 1
ATOM 3979 C CA . SER B 1 144 ? -25.743 61.547 -8.308 1.00 78.07 136 SER B CA 1
ATOM 3980 C C . SER B 1 144 ? -25.803 60.027 -8.289 1.00 76.00 136 SER B C 1
ATOM 3981 O O . SER B 1 144 ? -26.073 59.408 -7.255 1.00 79.02 136 SER B O 1
ATOM 3984 N N . CYS B 1 145 ? -25.567 59.434 -9.448 1.00 73.03 137 CYS B N 1
ATOM 3985 C CA . CYS B 1 145 ? -25.594 57.980 -9.601 1.00 64.05 137 CYS B CA 1
ATOM 3986 C C . CYS B 1 145 ? -24.202 57.508 -9.970 1.00 66.66 137 CYS B C 1
ATOM 3987 O O . CYS B 1 145 ? -23.748 57.761 -11.103 1.00 72.98 137 CYS B O 1
ATOM 3990 N N . PRO B 1 146 ? -23.479 56.856 -9.056 1.00 71.37 138 PRO B N 1
ATOM 3991 C CA . PRO B 1 146 ? -22.100 56.431 -9.359 1.00 67.51 138 PRO B CA 1
ATOM 3992 C C . PRO B 1 146 ? -22.015 55.561 -10.604 1.00 61.57 138 PRO B C 1
ATOM 3993 O O . PRO B 1 146 ? -22.668 54.520 -10.708 1.00 59.23 138 PRO B O 1
ATOM 3997 N N . LYS B 1 147 ? -21.166 55.988 -11.535 1.00 65.81 139 LYS B N 1
ATOM 3998 C CA . LYS B 1 147 ? -20.918 55.302 -12.791 1.00 64.02 139 LYS B CA 1
ATOM 3999 C C . LYS B 1 147 ? -19.440 54.959 -12.867 1.00 63.54 139 LYS B C 1
ATOM 4000 O O . LYS B 1 147 ? -18.586 55.834 -12.685 1.00 63.44 139 LYS B O 1
ATOM 4006 N N . THR B 1 148 ? -19.140 53.699 -13.163 1.00 62.24 140 THR B N 1
ATOM 4007 C CA . THR B 1 148 ? -17.775 53.335 -13.516 1.00 60.44 140 THR B CA 1
ATOM 4008 C C . THR B 1 148 ? -17.783 51.963 -14.173 1.00 65.59 140 THR B C 1
ATOM 4009 O O . THR B 1 148 ? -18.341 51.004 -13.628 1.00 60.23 140 THR B O 1
ATOM 4013 N N . ILE B 1 149 ? -17.178 51.891 -15.359 1.00 60.79 141 ILE B N 1
ATOM 4014 C CA . ILE B 1 149 ? -16.941 50.633 -16.049 1.00 59.87 141 ILE B CA 1
ATOM 4015 C C . ILE B 1 149 ? -15.881 49.815 -15.338 1.00 62.49 141 ILE B C 1
ATOM 4016 O O . ILE B 1 149 ? -15.775 48.609 -15.586 1.00 64.74 141 ILE B O 1
ATOM 4021 N N . ASP B 1 150 ? -15.110 50.443 -14.445 1.00 63.70 142 ASP B N 1
ATOM 4022 C CA . ASP B 1 150 ? -13.914 49.860 -13.848 1.00 66.69 142 ASP B CA 1
ATOM 4023 C C . ASP B 1 150 ? -14.212 48.947 -12.657 1.00 67.39 142 ASP B C 1
ATOM 4024 O O . ASP B 1 150 ? -13.307 48.233 -12.197 1.00 70.17 142 ASP B O 1
ATOM 4029 N N . ASN B 1 151 ? -15.441 48.964 -12.135 1.00 65.31 143 ASN B N 1
ATOM 4030 C CA . ASN B 1 151 ? -15.825 48.144 -10.996 1.00 66.20 143 ASN B CA 1
ATOM 4031 C C . ASN B 1 151 ? -15.115 48.560 -9.709 1.00 68.12 143 ASN B C 1
ATOM 4032 O O . ASN B 1 151 ? -15.019 47.766 -8.776 1.00 70.03 143 ASN B O 1
ATOM 4037 N N . ASP B 1 152 ? -14.628 49.797 -9.630 1.00 67.98 144 ASP B N 1
ATOM 4038 C CA . ASP B 1 152 ? -13.800 50.227 -8.509 1.00 70.31 144 ASP B CA 1
ATOM 4039 C C . ASP B 1 152 ? -14.585 51.031 -7.475 1.00 72.20 144 ASP B C 1
ATOM 4040 O O . ASP B 1 152 ? -13.993 51.785 -6.697 1.00 70.98 144 ASP B O 1
ATOM 4045 N N . LEU B 1 153 ? -15.918 50.900 -7.465 1.00 67.07 145 LEU B N 1
ATOM 4046 C CA . LEU B 1 153 ? -16.692 51.462 -6.372 1.00 66.88 145 LEU B CA 1
ATOM 4047 C C . LEU B 1 153 ? -16.632 50.548 -5.155 1.00 69.19 145 LEU B C 1
ATOM 4048 O O . LEU B 1 153 ? -16.609 49.323 -5.301 1.00 70.02 145 LEU B O 1
ATOM 4053 N N . PRO B 1 154 ? -16.651 51.134 -3.910 1.00 70.69 146 PRO B N 1
ATOM 4054 C CA . PRO B 1 154 ? -16.527 50.341 -2.682 1.00 73.55 146 PRO B CA 1
ATOM 4055 C C . PRO B 1 154 ? -17.825 49.651 -2.266 1.00 72.91 146 PRO B C 1
ATOM 4056 O O . PRO B 1 154 ? -18.238 49.704 -1.110 1.00 82.58 146 PRO B O 1
ATOM 4060 N N . LEU B 1 155 ? -18.473 49.000 -3.223 1.00 71.37 147 LEU B N 1
ATOM 4061 C CA . LEU B 1 155 ? -19.631 48.180 -2.920 1.00 79.56 147 LEU B CA 1
ATOM 4062 C C . LEU B 1 155 ? -19.173 46.925 -2.188 1.00 75.29 147 LEU B C 1
ATOM 4063 O O . LEU B 1 155 ? -17.994 46.575 -2.227 1.00 76.43 147 LEU B O 1
ATOM 4068 N N . PRO B 1 156 ? -20.086 46.220 -1.526 1.00 75.30 148 PRO B N 1
ATOM 4069 C CA . PRO B 1 156 ? -19.706 44.943 -0.903 1.00 83.79 148 PRO B CA 1
ATOM 4070 C C . PRO B 1 156 ? -19.040 44.024 -1.918 1.00 81.92 148 PRO B C 1
ATOM 4071 O O . PRO B 1 156 ? -19.474 43.918 -3.065 1.00 76.72 148 PRO B O 1
ATOM 4075 N N . ALA B 1 157 ? -17.976 43.350 -1.475 1.00 88.13 149 ALA B N 1
ATOM 4076 C CA . ALA B 1 157 ? -17.074 42.650 -2.382 1.00 90.53 149 ALA B CA 1
ATOM 4077 C C . ALA B 1 157 ? -17.832 41.838 -3.427 1.00 92.93 149 ALA B C 1
ATOM 4078 O O . ALA B 1 157 ? -18.916 41.308 -3.172 1.00 94.00 149 ALA B O 1
ATOM 4080 N N . ASP B 1 158 ? -17.246 41.755 -4.623 1.00 104.18 150 ASP B N 1
ATOM 4081 C CA . ASP B 1 158 ? -17.794 40.973 -5.727 1.00 109.87 150 ASP B CA 1
ATOM 4082 C C . ASP B 1 158 ? -18.910 41.714 -6.455 1.00 97.89 150 ASP B C 1
ATOM 4083 O O . ASP B 1 158 ? -18.940 41.725 -7.687 1.00 91.66 150 ASP B O 1
ATOM 4088 N N . GLN B 1 159 ? -19.825 42.331 -5.712 1.00 80.79 151 GLN B N 1
ATOM 4089 C CA . GLN B 1 159 ? -20.951 43.023 -6.330 1.00 82.05 151 GLN B CA 1
ATOM 4090 C C . GLN B 1 159 ? -20.462 44.114 -7.282 1.00 73.83 151 GLN B C 1
ATOM 4091 O O . GLN B 1 159 ? -19.577 44.906 -6.957 1.00 68.85 151 GLN B O 1
ATOM 4097 N N . SER B 1 160 ? -21.036 44.152 -8.469 1.00 66.38 152 SER B N 1
ATOM 4098 C CA . SER B 1 160 ? -20.472 44.924 -9.564 1.00 64.62 152 SER B CA 1
ATOM 4099 C C . SER B 1 160 ? -21.111 46.299 -9.660 1.00 62.57 152 SER B C 1
ATOM 4100 O O . SER B 1 160 ? -22.247 46.525 -9.222 1.00 62.24 152 SER B O 1
ATOM 4103 N N . THR B 1 161 ? -20.351 47.229 -10.232 1.00 60.93 153 THR B N 1
ATOM 4104 C CA . THR B 1 161 ? -20.905 48.484 -10.712 1.00 58.40 153 THR B CA 1
ATOM 4105 C C . THR B 1 161 ? -21.569 48.253 -12.073 1.00 56.77 153 THR B C 1
ATOM 4106 O O . THR B 1 161 ? -21.234 47.315 -12.801 1.00 57.75 153 THR B O 1
ATOM 4110 N N . PHE B 1 162 ? -22.511 49.123 -12.428 1.00 54.59 154 PHE B N 1
ATOM 4111 C CA . PHE B 1 162 ? -23.213 48.931 -13.691 1.00 57.30 154 PHE B CA 1
ATOM 4112 C C . PHE B 1 162 ? -22.289 49.249 -14.857 1.00 54.88 154 PHE B C 1
ATOM 4113 O O . PHE B 1 162 ? -21.471 50.168 -14.802 1.00 57.27 154 PHE B O 1
ATOM 4121 N N . GLY B 1 163 ? -22.375 48.421 -15.895 1.00 53.84 155 GLY B N 1
ATOM 4122 C CA . GLY B 1 163 ? -21.542 48.528 -17.053 1.00 54.56 155 GLY B CA 1
ATOM 4123 C C . GLY B 1 163 ? -20.382 47.558 -17.061 1.00 57.14 155 GLY B C 1
ATOM 4124 O O . GLY B 1 163 ? -19.899 47.201 -18.135 1.00 58.24 155 GLY B O 1
ATOM 4125 N N . PHE B 1 164 ? -19.918 47.139 -15.877 1.00 54.64 156 PHE B N 1
ATOM 4126 C CA . PHE B 1 164 ? -18.801 46.198 -15.809 1.00 43.61 156 PHE B CA 1
ATOM 4127 C C . PHE B 1 164 ? -19.149 44.904 -16.529 1.00 43.66 156 PHE B C 1
ATOM 4128 O O . PHE B 1 164 ? -18.354 44.404 -17.314 1.00 44.94 156 PHE B O 1
ATOM 4136 N N . HIS B 1 165 ? -20.339 44.355 -16.303 1.00 45.25 157 HIS B N 1
ATOM 4137 C CA . HIS B 1 165 ? -20.634 43.055 -16.900 1.00 50.21 157 HIS B CA 1
ATOM 4138 C C . HIS B 1 165 ? -20.623 43.132 -18.416 1.00 47.47 157 HIS B C 1
ATOM 4139 O O . HIS B 1 165 ? -20.079 42.249 -19.087 1.00 44.71 157 HIS B O 1
ATOM 4146 N N . THR B 1 166 ? -21.225 44.180 -18.973 1.00 44.87 158 THR B N 1
ATOM 4147 C CA . THR B 1 166 ? -21.222 44.348 -20.423 1.00 49.46 158 THR B CA 1
ATOM 4148 C C . THR B 1 166 ? -19.805 44.466 -20.940 1.00 43.11 158 THR B C 1
ATOM 4149 O O . THR B 1 166 ? -19.441 43.829 -21.927 1.00 42.80 158 THR B O 1
ATOM 4153 N N . ALA B 1 167 ? -18.972 45.269 -20.260 1.00 46.41 159 ALA B N 1
ATOM 4154 C CA . ALA B 1 167 ? -17.606 45.469 -20.734 1.00 44.96 159 ALA B CA 1
ATOM 4155 C C . ALA B 1 167 ? -16.794 44.187 -20.623 1.00 47.85 159 ALA B C 1
ATOM 4156 O O . ALA B 1 167 ? -16.025 43.845 -21.537 1.00 44.21 159 ALA B O 1
ATOM 4158 N N . ARG B 1 168 ? -16.917 43.481 -19.489 1.00 44.77 160 ARG B N 1
ATOM 4159 C CA . ARG B 1 168 ? -16.160 42.239 -19.334 1.00 44.02 160 ARG B CA 1
ATOM 4160 C C . ARG B 1 168 ? -16.580 41.239 -20.393 1.00 45.39 160 ARG B C 1
ATOM 4161 O O . ARG B 1 168 ? -15.743 40.550 -20.969 1.00 43.00 160 ARG B O 1
ATOM 4169 N N . SER B 1 169 ? -17.883 41.163 -20.675 1.00 42.39 161 SER B N 1
ATOM 4170 C CA . SER B 1 169 ? -18.368 40.174 -21.626 1.00 51.14 161 SER B CA 1
ATOM 4171 C C . SER B 1 169 ? -17.886 40.448 -23.043 1.00 46.05 161 SER B C 1
ATOM 4172 O O . SER B 1 169 ? -17.402 39.539 -23.727 1.00 48.68 161 SER B O 1
ATOM 4175 N N . LEU B 1 170 ? -18.046 41.684 -23.514 1.00 43.31 162 LEU B N 1
ATOM 4176 C CA . LEU B 1 170 ? -17.512 42.037 -24.829 1.00 50.27 162 LEU B CA 1
ATOM 4177 C C . LEU B 1 170 ? -16.011 4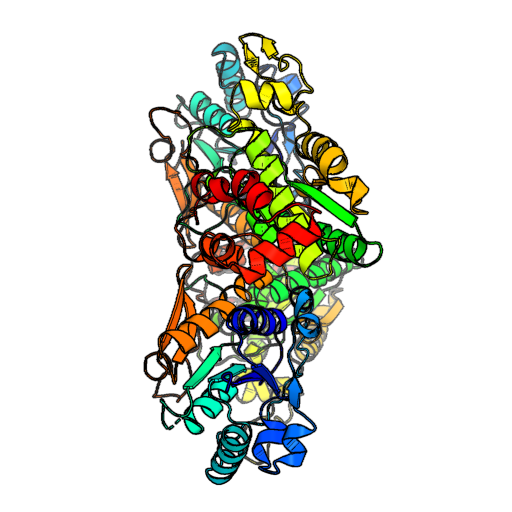1.788 -24.907 1.00 46.50 162 LEU B C 1
AT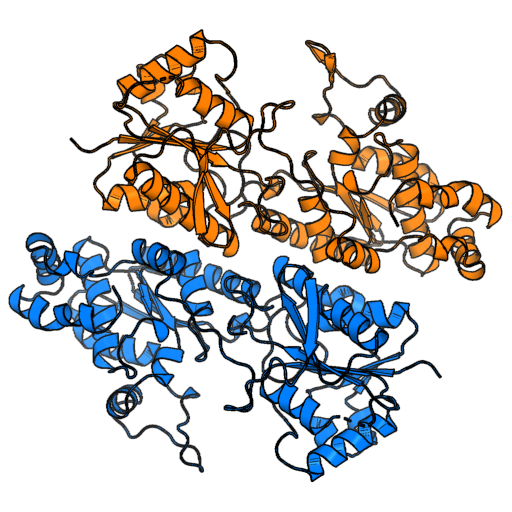OM 4178 O O . LEU B 1 170 ? -15.515 41.221 -25.887 1.00 47.74 162 LEU B O 1
ATOM 4183 N N . GLY B 1 171 ? -15.271 42.173 -23.874 1.00 47.07 163 GLY B N 1
ATOM 4184 C CA . GLY B 1 171 ? -13.845 41.864 -23.858 1.00 49.92 163 GLY B CA 1
ATOM 4185 C C . GLY B 1 171 ? -13.568 40.383 -24.018 1.00 52.39 163 GLY B C 1
ATOM 4186 O O . GLY B 1 171 ? -12.638 39.996 -24.733 1.00 50.52 163 GLY B O 1
ATOM 4187 N N . MET B 1 172 ? -14.364 39.527 -23.347 1.00 49.56 164 MET B N 1
ATOM 4188 C CA . MET B 1 172 ? -14.165 38.074 -23.489 1.00 55.45 164 MET B CA 1
ATOM 4189 C C . MET B 1 172 ? -14.375 37.625 -24.932 1.00 50.06 164 MET B C 1
ATOM 4190 O O . MET B 1 172 ? -13.641 36.763 -25.429 1.00 45.98 164 MET B O 1
ATOM 4195 N N . GLU B 1 173 ? -15.364 38.219 -25.622 1.00 44.95 165 GLU B N 1
ATOM 4196 C CA . GLU B 1 173 ? -15.597 37.898 -27.028 1.00 52.22 165 GLU B CA 1
ATOM 4197 C C . GLU B 1 173 ? -14.452 38.368 -27.929 1.00 49.51 165 GLU B C 1
ATOM 4198 O O . GLU B 1 173 ? -14.052 37.664 -28.867 1.00 46.78 165 GLU B O 1
ATOM 4204 N N . ILE B 1 174 ? -13.947 39.577 -27.700 1.00 53.80 166 ILE B N 1
ATOM 4205 C CA . ILE B 1 174 ? -12.821 40.048 -28.505 1.00 49.33 166 ILE B CA 1
ATOM 4206 C C . ILE B 1 174 ? -11.620 39.134 -28.297 1.00 47.46 166 ILE B C 1
ATOM 4207 O O . ILE B 1 174 ? -10.944 38.709 -29.256 1.00 46.42 166 ILE B O 1
ATOM 4212 N N . ILE B 1 175 ? -11.336 38.821 -27.035 1.00 43.13 167 ILE B N 1
ATOM 4213 C CA . ILE B 1 175 ? -10.183 37.982 -26.745 1.00 44.92 167 ILE B CA 1
ATOM 4214 C C . ILE B 1 175 ? -10.390 36.588 -27.296 1.00 49.50 167 ILE B C 1
ATOM 4215 O O . ILE B 1 175 ? -9.429 35.934 -27.710 1.00 45.45 167 ILE B O 1
ATOM 4220 N N . ARG B 1 176 ? -11.635 36.087 -27.312 1.00 50.62 168 ARG B N 1
ATOM 4221 C CA . ARG B 1 176 ? -11.866 34.762 -27.892 1.00 44.29 168 ARG B CA 1
ATOM 4222 C C . ARG B 1 176 ? -11.386 34.725 -29.344 1.00 45.78 168 ARG B C 1
ATOM 4223 O O . ARG B 1 176 ? -10.646 33.814 -29.737 1.00 46.52 168 ARG B O 1
ATOM 4231 N N . ASN B 1 177 ? -11.811 35.703 -30.159 1.00 44.10 169 ASN B N 1
ATOM 4232 C CA . ASN B 1 177 ? -11.327 35.771 -31.532 1.00 48.69 169 ASN B CA 1
ATOM 4233 C C . ASN B 1 177 ? -9.801 35.771 -31.579 1.00 43.97 169 ASN B C 1
ATOM 4234 O O . ASN B 1 177 ? -9.188 35.151 -32.463 1.00 43.60 169 ASN B O 1
ATOM 4239 N N . LEU B 1 178 ? -9.171 36.525 -30.685 1.00 41.08 170 LEU B N 1
ATOM 4240 C CA . LEU B 1 178 ? -7.714 36.605 -30.717 1.00 49.28 170 LEU B CA 1
ATOM 4241 C C . LEU B 1 178 ? -7.095 35.300 -30.261 1.00 47.03 170 LEU B C 1
ATOM 4242 O O . LEU B 1 178 ? -6.010 34.946 -30.713 1.00 43.75 170 LEU B O 1
ATOM 4247 N N . MET B 1 179 ? -7.778 34.560 -29.383 1.00 44.90 171 MET B N 1
ATOM 4248 C CA . MET B 1 179 ? -7.255 33.257 -28.969 1.00 44.05 171 MET B CA 1
ATOM 4249 C C . MET B 1 179 ? -7.246 32.279 -30.137 1.00 44.10 171 MET B C 1
ATOM 4250 O O . MET B 1 179 ? -6.268 31.569 -30.340 1.00 45.10 171 MET B O 1
ATOM 4255 N N . VAL B 1 180 ? -8.316 32.263 -30.930 1.00 48.46 172 VAL B N 1
ATOM 4256 C CA . VAL B 1 180 ? -8.363 31.448 -32.144 1.00 46.75 172 VAL B CA 1
ATOM 4257 C C . VAL B 1 180 ? -7.310 31.918 -33.157 1.00 50.30 172 VAL B C 1
ATOM 4258 O O . VAL B 1 180 ? -6.584 31.121 -33.766 1.00 48.84 172 VAL B O 1
ATOM 4262 N N . ASP B 1 181 ? -7.214 33.218 -33.370 1.00 47.73 173 ASP B N 1
ATOM 4263 C CA . ASP B 1 181 ? -6.230 33.681 -34.353 1.00 49.89 173 ASP B CA 1
ATOM 4264 C C . ASP B 1 181 ? -4.809 33.320 -33.921 1.00 57.82 173 ASP B C 1
ATOM 4265 O O . ASP B 1 181 ? -3.988 32.894 -34.740 1.00 51.23 173 ASP B O 1
ATOM 4270 N N . SER B 1 182 ? -4.490 33.505 -32.639 1.00 51.06 174 SER B N 1
ATOM 4271 C CA . SER B 1 182 ? -3.106 33.300 -32.213 1.00 57.16 174 SER B CA 1
ATOM 4272 C C . SER B 1 182 ? -2.709 31.829 -32.255 1.00 54.93 174 SER B C 1
ATOM 4273 O O . SER B 1 182 ? -1.521 31.521 -32.429 1.00 56.23 174 SER B O 1
ATOM 4276 N N . LYS B 1 183 ? -3.680 30.916 -32.127 1.00 54.42 175 LYS B N 1
ATOM 4277 C CA . LYS B 1 183 ? -3.381 29.489 -32.247 1.00 55.73 175 LYS B CA 1
ATOM 4278 C C . LYS B 1 183 ? -3.388 29.019 -33.696 1.00 58.15 175 LYS B C 1
ATOM 4279 O O . LYS B 1 183 ? -2.602 28.137 -34.058 1.00 57.21 175 LYS B O 1
ATOM 4285 N N . SER B 1 184 ? -4.308 29.549 -34.517 1.00 51.28 176 SER B N 1
ATOM 4286 C CA . SER B 1 184 ? -4.355 29.172 -35.926 1.00 51.70 176 SER B CA 1
ATOM 4287 C C . SER B 1 184 ? -3.094 29.612 -36.670 1.00 54.90 176 SER B C 1
ATOM 4288 O O . SER B 1 184 ? -2.588 28.886 -37.537 1.00 53.68 176 SER B O 1
ATOM 4291 N N . ALA B 1 185 ? -2.594 30.819 -36.366 1.00 55.30 177 ALA B N 1
ATOM 4292 C CA . ALA B 1 185 ? -1.400 31.393 -36.999 1.00 55.77 177 ALA B CA 1
ATOM 4293 C C . ALA B 1 185 ? -0.409 31.782 -35.905 1.00 56.83 177 ALA B C 1
ATOM 4294 O O . ALA B 1 185 ? -0.311 32.961 -35.535 1.00 51.36 177 ALA B O 1
ATOM 4296 N N . PRO B 1 186 ? 0.360 30.817 -35.377 1.00 54.15 178 PRO B N 1
ATOM 4297 C CA . PRO B 1 186 ? 1.007 31.018 -34.067 1.00 52.50 178 PRO B CA 1
ATOM 4298 C C . PRO B 1 186 ? 1.625 32.394 -33.828 1.00 51.94 178 PRO B C 1
ATOM 4299 O O . PRO B 1 186 ? 2.465 32.877 -34.588 1.00 52.56 178 PRO B O 1
ATOM 4303 N N . ARG B 1 187 ? 1.201 33.023 -32.742 1.00 54.04 179 ARG B N 1
ATOM 4304 C CA . ARG B 1 187 ? 1.495 34.420 -32.458 1.00 50.91 179 ARG B CA 1
ATOM 4305 C C . ARG B 1 187 ? 1.097 34.679 -31.014 1.00 57.62 179 ARG B C 1
ATOM 4306 O O . ARG B 1 187 ? 0.228 33.997 -30.469 1.00 55.47 179 ARG B O 1
ATOM 4314 N N . TRP B 1 188 ? 1.738 35.670 -30.399 1.00 55.06 180 TRP B N 1
ATOM 4315 C CA . TRP B 1 188 ? 1.340 36.168 -29.088 1.00 54.69 180 TRP B CA 1
ATOM 4316 C C . TRP B 1 188 ? 0.686 37.531 -29.267 1.00 48.91 180 TRP B C 1
ATOM 4317 O O . TRP B 1 188 ? 1.218 38.374 -29.986 1.00 52.46 180 TRP B O 1
ATOM 4328 N N . PHE B 1 189 ? -0.465 37.743 -28.629 1.00 49.87 181 PHE B N 1
ATOM 4329 C CA . PHE B 1 189 ? -1.075 39.063 -28.532 1.00 43.51 181 PHE B CA 1
ATOM 4330 C C . PHE B 1 189 ? -0.867 39.606 -27.125 1.00 51.43 181 PHE B C 1
ATOM 4331 O O . PHE B 1 189 ? -1.064 38.889 -26.144 1.00 49.03 181 PHE B O 1
ATOM 4339 N N . LEU B 1 190 ? -0.442 40.857 -27.032 1.00 50.62 182 LEU B N 1
ATOM 4340 C CA . LEU B 1 190 ? -0.391 41.590 -25.766 1.00 52.67 182 LEU B CA 1
ATOM 4341 C C . LEU B 1 190 ? -1.582 42.546 -25.802 1.00 48.78 182 LEU B C 1
ATOM 4342 O O . LEU B 1 190 ? -1.539 43.574 -26.485 1.00 52.31 182 LEU B O 1
ATOM 4347 N N . VAL B 1 191 ? -2.640 42.200 -25.083 1.00 49.03 183 VAL B N 1
ATOM 4348 C CA . VAL B 1 191 ? -3.886 42.965 -25.085 1.00 50.79 183 VAL B CA 1
ATOM 4349 C C . VAL B 1 191 ? -3.836 43.968 -23.946 1.00 53.53 183 VAL B C 1
ATOM 4350 O O . VAL B 1 191 ? -3.594 43.594 -22.795 1.00 49.24 183 VAL B O 1
ATOM 4354 N N . GLU B 1 192 ? -4.052 45.241 -24.257 1.00 49.32 184 GLU B N 1
ATOM 4355 C CA . GLU B 1 192 ? -4.037 46.304 -23.247 1.00 53.73 184 GLU B CA 1
ATOM 4356 C C . GLU B 1 192 ? -5.492 46.669 -22.960 1.00 57.21 184 GLU B C 1
ATOM 4357 O O . GLU B 1 192 ? -6.192 47.184 -23.834 1.00 51.46 184 GLU B O 1
ATOM 4363 N N . ALA B 1 193 ? -5.953 46.373 -21.745 1.00 51.20 185 ALA B N 1
ATOM 4364 C CA . ALA B 1 193 ? -7.298 46.730 -21.321 1.00 54.63 185 ALA B CA 1
ATOM 4365 C C . ALA B 1 193 ? -7.263 48.142 -20.747 1.00 53.70 185 ALA B C 1
ATOM 4366 O O . ALA B 1 193 ? -6.654 48.373 -19.700 1.00 48.37 185 ALA B O 1
ATOM 4368 N N . MET B 1 194 ? -7.915 49.081 -21.435 1.00 54.02 186 MET B N 1
ATOM 4369 C CA . MET B 1 194 ? -7.904 50.474 -21.022 1.00 55.73 186 MET B CA 1
ATOM 4370 C C . MET B 1 194 ? -8.456 50.642 -19.611 1.00 59.11 186 MET B C 1
ATOM 4371 O O . MET B 1 194 ? -9.278 49.851 -19.141 1.00 48.08 186 MET B O 1
ATOM 4376 N N . GLY B 1 195 ? -8.006 51.713 -18.948 1.00 58.29 187 GLY B N 1
ATOM 4377 C CA . GLY B 1 195 ? -8.418 52.031 -17.595 1.00 57.03 187 GLY B CA 1
ATOM 4378 C C . GLY B 1 195 ? -7.305 51.789 -16.595 1.00 57.85 187 GLY B C 1
ATOM 4379 O O . GLY B 1 195 ? -6.807 50.668 -16.477 1.00 56.11 187 GLY B O 1
ATOM 4380 N N . ARG B 1 196 ? -6.919 52.828 -15.853 1.00 55.71 188 ARG B N 1
ATOM 4381 C CA . ARG B 1 196 ? -5.823 52.744 -14.902 1.00 62.24 188 ARG B CA 1
ATOM 4382 C C . ARG B 1 196 ? -6.275 52.676 -13.455 1.00 60.47 188 ARG B C 1
ATOM 4383 O O . ARG B 1 196 ? -5.425 52.628 -12.562 1.00 60.52 188 ARG B O 1
ATOM 4391 N N . SER B 1 197 ? -7.579 52.648 -13.200 1.00 62.35 189 SER B N 1
ATOM 4392 C CA . SER B 1 197 ? -8.065 52.719 -11.827 1.00 59.02 189 SER B CA 1
ATOM 4393 C C . SER B 1 197 ? -7.818 51.421 -11.082 1.00 57.12 189 SER B C 1
ATOM 4394 O O . SER B 1 197 ? -7.388 51.441 -9.921 1.00 70.76 189 SER B O 1
ATOM 4396 N N . ALA B 1 198 ? -8.079 50.287 -11.724 1.00 50.25 190 ALA B N 1
ATOM 4397 C CA . ALA B 1 198 ? -8.118 49.016 -11.022 1.00 60.75 190 ALA B CA 1
ATOM 4398 C C . ALA B 1 198 ? -7.973 47.882 -12.022 1.00 55.98 190 ALA B C 1
ATOM 4399 O O . ALA B 1 198 ? -8.101 48.073 -13.227 1.00 57.91 190 ALA B O 1
ATOM 4401 N N . GLY B 1 199 ? -7.706 46.687 -11.500 1.00 55.06 191 GLY B N 1
ATOM 4402 C CA . GLY B 1 199 ? -7.526 45.515 -12.325 1.00 54.22 191 GLY B CA 1
ATOM 4403 C C . GLY B 1 199 ? -8.765 44.674 -12.596 1.00 48.73 191 GLY B C 1
ATOM 4404 O O . GLY B 1 199 ? -8.635 43.605 -13.205 1.00 47.95 191 GLY B O 1
ATOM 4405 N N . HIS B 1 200 ? -9.956 45.097 -12.171 1.00 51.60 192 HIS B N 1
ATOM 4406 C CA . HIS B 1 200 ? -11.132 44.239 -12.327 1.00 51.08 192 HIS B CA 1
ATOM 4407 C C . HIS B 1 200 ? -11.395 43.918 -13.795 1.00 45.54 192 HIS B C 1
ATOM 4408 O O . HIS B 1 200 ? -11.559 42.757 -14.161 1.00 47.41 192 HIS B O 1
ATOM 4415 N N . LEU B 1 201 ? -11.398 44.934 -14.652 1.00 44.14 193 LEU B N 1
ATOM 4416 C CA . LEU B 1 201 ? -11.749 44.711 -16.049 1.00 53.37 193 LEU B CA 1
ATOM 4417 C C . LEU B 1 201 ? -10.780 43.747 -16.720 1.00 50.40 193 LEU B C 1
ATOM 4418 O O . LEU B 1 201 ? -11.198 42.802 -17.407 1.00 51.29 193 LEU B O 1
ATOM 4423 N N . ALA B 1 202 ? -9.484 43.982 -16.543 1.00 47.66 194 ALA B N 1
ATOM 4424 C CA . ALA B 1 202 ? -8.474 43.133 -17.155 1.00 47.17 194 ALA B CA 1
ATOM 4425 C C . ALA B 1 202 ? -8.555 41.707 -16.637 1.00 47.01 194 ALA B C 1
ATOM 4426 O O . ALA B 1 202 ? -8.573 40.751 -17.425 1.00 52.53 194 ALA B O 1
ATOM 4428 N N . LEU B 1 203 ? -8.594 41.539 -15.314 1.00 47.22 195 LEU B N 1
ATOM 4429 C CA . LEU B 1 203 ? -8.685 40.193 -14.756 1.00 44.87 195 LEU B CA 1
ATOM 4430 C C . LEU B 1 203 ? -9.954 39.477 -15.199 1.00 45.36 195 LEU B C 1
ATOM 4431 O O . LEU B 1 203 ? -9.935 38.270 -15.478 1.00 42.74 195 LEU B O 1
ATOM 4436 N N . GLY B 1 204 ? -11.075 40.195 -15.252 1.00 47.29 196 GLY B N 1
ATOM 4437 C CA . GLY B 1 204 ? -12.329 39.531 -15.609 1.00 45.92 196 GLY B CA 1
ATOM 4438 C C . GLY B 1 204 ? -12.323 39.034 -17.045 1.00 47.07 196 GLY B C 1
ATOM 4439 O O . GLY B 1 204 ? -12.668 37.884 -17.320 1.00 42.34 196 GLY B O 1
ATOM 4440 N N . MET B 1 205 ? -11.907 39.893 -17.971 1.00 45.33 197 MET B N 1
ATOM 4441 C CA . MET B 1 205 ? -11.800 39.499 -19.378 1.00 50.43 197 MET B CA 1
ATOM 4442 C C . MET B 1 205 ? -10.816 38.345 -19.544 1.00 43.92 197 MET B C 1
ATOM 4443 O O . MET B 1 205 ? -11.066 37.395 -20.293 1.00 48.49 197 MET B O 1
ATOM 4448 N N . ALA B 1 206 ? -9.657 38.450 -18.896 1.00 43.49 198 ALA B N 1
ATOM 4449 C CA . ALA B 1 206 ? -8.637 37.412 -19.022 1.00 50.94 198 ALA B CA 1
ATOM 4450 C C . ALA B 1 206 ? -9.140 36.077 -18.501 1.00 49.00 198 ALA B C 1
ATOM 4451 O O . ALA B 1 206 ? -8.963 35.036 -19.148 1.00 53.62 198 ALA B O 1
ATOM 4453 N N . GLU B 1 207 ? -9.771 36.085 -17.324 1.00 43.25 199 GLU B N 1
ATOM 4454 C CA . GLU B 1 207 ? -10.205 34.829 -16.710 1.00 46.63 199 GLU B CA 1
ATOM 4455 C C . GLU B 1 207 ? -11.358 34.191 -17.481 1.00 45.25 199 GLU B C 1
ATOM 4456 O O . GLU B 1 207 ? -11.393 32.971 -17.674 1.00 43.14 199 GLU B O 1
ATOM 4462 N N . ALA B 1 208 ? -12.355 34.987 -17.849 1.00 44.56 200 ALA B N 1
ATOM 4463 C CA . ALA B 1 208 ? -13.466 34.450 -18.619 1.00 47.00 200 ALA B CA 1
ATOM 4464 C C . ALA B 1 208 ? -12.984 33.875 -19.940 1.00 44.16 200 ALA B C 1
ATOM 4465 O O . ALA B 1 208 ? -13.476 32.831 -20.381 1.00 46.19 200 ALA B O 1
ATOM 4467 N N . SER B 1 209 ? -12.025 34.553 -20.590 1.00 44.36 201 SER B N 1
ATOM 4468 C CA . SER B 1 209 ? -11.493 34.091 -21.867 1.00 43.72 201 SER B CA 1
ATOM 4469 C C . SER B 1 209 ? -10.454 32.984 -21.737 1.00 45.53 201 SER B C 1
ATOM 4470 O O . SER B 1 209 ? -10.042 32.431 -22.763 1.00 47.90 201 SER B O 1
ATOM 4473 N N . GLY B 1 210 ? -9.998 32.652 -20.525 1.00 46.35 202 GLY B N 1
ATOM 4474 C CA . GLY B 1 210 ? -8.914 31.694 -20.409 1.00 42.43 202 GLY B CA 1
ATOM 4475 C C . GLY B 1 210 ? -7.577 32.193 -20.940 1.00 52.40 202 GLY B C 1
ATOM 4476 O O . GLY B 1 210 ? -6.703 31.391 -21.308 1.00 45.64 202 GLY B O 1
ATOM 4477 N N . ALA B 1 211 ? -7.387 33.504 -21.004 1.00 47.17 203 ALA B N 1
ATOM 4478 C CA . ALA B 1 211 ? -6.101 34.037 -21.429 1.00 47.49 203 ALA B CA 1
ATOM 4479 C C . ALA B 1 211 ? -4.977 33.392 -20.625 1.00 51.59 203 ALA B C 1
ATOM 4480 O O . ALA B 1 211 ? -5.164 32.982 -19.474 1.00 47.98 203 ALA B O 1
ATOM 4482 N N . HIS B 1 212 ? -3.801 33.302 -21.248 1.00 46.36 204 HIS B N 1
ATOM 4483 C CA . HIS B 1 212 ? -2.669 32.582 -20.673 1.00 49.93 204 HIS B CA 1
ATOM 4484 C C . HIS B 1 212 ? -1.962 33.392 -19.599 1.00 48.09 204 HIS B C 1
ATOM 4485 O O . HIS B 1 212 ? -1.259 32.824 -18.777 1.00 50.63 204 HIS B O 1
ATOM 4492 N N . LEU B 1 213 ? -2.149 34.700 -19.571 1.00 50.27 205 LEU B N 1
ATOM 4493 C CA . LEU B 1 213 ? -1.571 35.511 -18.512 1.00 53.09 205 LEU B CA 1
ATOM 4494 C C . LEU B 1 213 ? -2.401 36.777 -18.401 1.00 51.41 205 LEU B C 1
ATOM 4495 O O . LEU B 1 213 ? -2.927 37.261 -19.397 1.00 55.24 205 LEU B O 1
ATOM 4500 N N . CYS B 1 214 ? -2.553 37.268 -17.185 1.00 53.00 206 CYS B N 1
ATOM 4501 C CA . CYS B 1 214 ? -3.044 38.610 -16.927 1.00 54.09 206 CYS B CA 1
ATOM 4502 C C . CYS B 1 214 ? -2.108 39.233 -15.914 1.00 53.77 206 CYS B C 1
ATOM 4503 O O . CYS B 1 214 ? -1.646 38.533 -15.008 1.00 52.79 206 CYS B O 1
ATOM 4506 N N . LEU B 1 215 ? -1.824 40.534 -16.067 1.00 54.44 207 LEU B N 1
ATOM 4507 C CA . LEU B 1 215 ? -0.996 41.293 -15.120 1.00 51.46 207 LEU B CA 1
ATOM 4508 C C . LEU B 1 215 ? -1.737 42.564 -14.730 1.00 53.94 207 LEU B C 1
ATOM 4509 O O . LEU B 1 215 ? -2.096 43.369 -15.605 1.00 50.46 207 LEU B O 1
ATOM 4514 N N . ILE B 1 216 ? -1.939 42.755 -13.425 1.00 56.25 208 ILE B N 1
ATOM 4515 C CA . ILE B 1 216 ? -2.656 43.920 -12.902 1.00 50.84 208 ILE B CA 1
ATOM 4516 C C . ILE B 1 216 ? -1.788 44.619 -11.869 1.00 49.90 208 ILE B C 1
ATOM 4517 O O . ILE B 1 216 ? -0.988 43.955 -11.210 1.00 46.48 208 ILE B O 1
ATOM 4522 N N . PRO B 1 217 ? -1.961 45.923 -11.639 1.00 57.03 209 PRO B N 1
ATOM 4523 C CA . PRO B 1 217 ? -1.116 46.608 -10.641 1.00 58.24 209 PRO B CA 1
ATOM 4524 C C . PRO B 1 217 ? -1.253 46.061 -9.226 1.00 61.48 209 PRO B C 1
ATOM 4525 O O . PRO B 1 217 ? -0.309 46.143 -8.438 1.00 59.55 209 PRO B O 1
ATOM 4529 N N . GLU B 1 218 ? -2.402 45.493 -8.878 1.00 56.31 210 GLU B N 1
ATOM 4530 C CA . GLU B 1 218 ? -2.605 45.056 -7.502 1.00 58.79 210 GLU B CA 1
ATOM 4531 C C . GLU B 1 218 ? -1.697 43.895 -7.137 1.00 61.15 210 GLU B C 1
ATOM 4532 O O . GLU B 1 218 ? -1.380 43.695 -5.961 1.00 62.84 210 GLU B O 1
ATOM 4538 N N . GLU B 1 219 ? -1.274 43.112 -8.115 1.00 58.76 211 GLU B N 1
ATOM 4539 C CA . GLU B 1 219 ? -0.526 41.918 -7.774 1.00 60.36 211 GLU B CA 1
ATOM 4540 C C . GLU B 1 219 ? 0.943 42.196 -7.524 1.00 61.93 211 GLU B C 1
ATOM 4541 O O . GLU B 1 219 ? 1.680 41.250 -7.254 1.00 56.62 211 GLU B O 1
ATOM 4547 N N . PHE B 1 220 ? 1.382 43.450 -7.598 1.00 64.82 212 PHE B N 1
ATOM 4548 C CA . PHE B 1 220 ? 2.782 43.804 -7.360 1.00 67.48 212 PHE B CA 1
ATOM 4549 C C . PHE B 1 220 ? 2.954 44.310 -5.939 1.00 68.70 212 PHE B C 1
ATOM 4550 O O . PHE B 1 220 ? 2.269 45.250 -5.523 1.00 69.32 212 PHE B O 1
ATOM 4558 N N . LYS B 1 221 ? 3.882 43.691 -5.207 1.00 77.55 213 LYS B N 1
ATOM 4559 C CA . LYS B 1 221 ? 4.023 43.968 -3.785 1.00 76.48 213 LYS B CA 1
ATOM 4560 C C . LYS B 1 221 ? 4.497 45.393 -3.536 1.00 74.83 213 LYS B C 1
ATOM 4561 O O . LYS B 1 221 ? 3.953 46.099 -2.679 1.00 85.61 213 LYS B O 1
ATOM 4567 N N . GLN B 1 222 ? 5.528 45.825 -4.246 1.00 73.98 214 GLN B N 1
ATOM 4568 C CA . GLN B 1 222 ? 6.100 47.137 -3.983 1.00 75.65 214 GLN B CA 1
ATOM 4569 C C . GLN B 1 222 ? 5.180 48.234 -4.501 1.00 75.33 214 GLN B C 1
ATOM 4570 O O . GLN B 1 222 ? 4.485 48.079 -5.514 1.00 77.35 214 GLN B O 1
ATOM 4576 N N . ASP B 1 223 ? 5.178 49.358 -3.785 1.00 78.63 215 ASP B N 1
ATOM 4577 C CA . ASP B 1 223 ? 4.442 50.535 -4.238 1.00 74.08 215 ASP B CA 1
ATOM 4578 C C . ASP B 1 223 ? 4.726 50.840 -5.703 1.00 77.22 215 ASP B C 1
ATOM 4579 O O . ASP B 1 223 ? 3.841 51.327 -6.417 1.00 76.46 215 ASP B O 1
ATOM 4581 N N . GLU B 1 224 ? 5.936 50.532 -6.180 1.00 74.98 216 GLU B N 1
ATOM 4582 C CA . GLU B 1 224 ? 6.347 50.909 -7.525 1.00 80.77 216 GLU B CA 1
ATOM 4583 C C . GLU B 1 224 ? 6.890 49.728 -8.312 1.00 77.10 216 GLU B C 1
ATOM 4584 O O . GLU B 1 224 ? 7.474 48.793 -7.751 1.00 77.37 216 GLU B O 1
ATOM 4590 N N . ILE B 1 225 ? 6.676 49.811 -9.631 1.00 69.63 217 ILE B N 1
ATOM 4591 C CA . ILE B 1 225 ? 6.948 48.748 -10.588 1.00 70.79 217 ILE B CA 1
ATOM 4592 C C . ILE B 1 225 ? 8.087 49.188 -11.486 1.00 68.07 217 ILE B C 1
ATOM 4593 O O . ILE B 1 225 ? 8.189 50.364 -11.845 1.00 72.51 217 ILE B O 1
ATOM 4598 N N . GLU B 1 226 ? 8.925 48.240 -11.885 1.00 71.80 218 GLU B N 1
ATOM 4599 C CA . GLU B 1 226 ? 9.988 48.508 -12.844 1.00 74.93 218 GLU B CA 1
ATOM 4600 C C . GLU B 1 226 ? 9.596 47.962 -14.214 1.00 72.99 218 GLU B C 1
ATOM 4601 O O . GLU B 1 226 ? 9.005 46.883 -14.314 1.00 69.00 218 GLU B O 1
ATOM 4607 N N . PHE B 1 227 ? 9.937 48.715 -15.269 1.00 77.21 219 PHE B N 1
ATOM 4608 C CA . PHE B 1 227 ? 9.605 48.294 -16.626 1.00 74.88 219 PHE B CA 1
ATOM 4609 C C . PHE B 1 227 ? 10.110 46.887 -16.898 1.00 69.03 219 PHE B C 1
ATOM 4610 O O . PHE B 1 227 ? 9.404 46.061 -17.488 1.00 65.72 219 PHE B O 1
ATOM 4618 N N . GLU B 1 228 ? 11.339 46.600 -16.472 1.00 72.60 220 GLU B N 1
ATOM 4619 C CA . GLU B 1 228 ? 11.973 45.328 -16.781 1.00 72.87 220 GLU B CA 1
ATOM 4620 C C . GLU B 1 228 ? 11.334 44.160 -16.045 1.00 67.71 220 GLU B C 1
ATOM 4621 O O . GLU B 1 228 ? 11.475 43.017 -16.481 1.00 69.19 220 GLU B O 1
ATOM 4627 N N . ASP B 1 229 ? 10.637 44.410 -14.945 1.00 70.13 221 ASP B N 1
ATOM 4628 C CA . ASP B 1 229 ? 9.940 43.318 -14.274 1.00 66.70 221 ASP B CA 1
ATOM 4629 C C . ASP B 1 229 ? 8.701 42.912 -15.059 1.00 66.42 221 ASP B C 1
ATOM 4630 O O . ASP B 1 229 ? 8.378 41.722 -15.172 1.00 60.80 221 ASP B O 1
ATOM 4635 N N . VAL B 1 230 ? 7.996 43.893 -15.613 1.00 65.70 222 VAL B N 1
ATOM 4636 C CA . VAL B 1 230 ? 6.843 43.579 -16.449 1.00 61.51 222 VAL B CA 1
ATOM 4637 C C . VAL B 1 230 ? 7.294 42.806 -17.679 1.00 60.55 222 VAL B C 1
ATOM 4638 O O . VAL B 1 230 ? 6.718 41.770 -18.027 1.00 64.55 222 VAL B O 1
ATOM 4642 N N . VAL B 1 231 ? 8.356 43.273 -18.334 1.00 63.30 223 VAL B N 1
ATOM 4643 C CA . VAL B 1 231 ? 8.853 42.544 -19.500 1.00 64.29 223 VAL B CA 1
ATOM 4644 C C . VAL B 1 231 ? 9.147 41.099 -19.113 1.00 63.76 223 VAL B C 1
ATOM 4645 O O . VAL B 1 231 ? 8.692 40.157 -19.767 1.00 61.75 223 VAL B O 1
ATOM 4649 N N . GLU B 1 232 ? 9.911 40.907 -18.029 1.00 63.56 224 GLU B N 1
ATOM 4650 C CA . GLU B 1 232 ? 10.369 39.564 -17.678 1.00 60.14 224 GLU B CA 1
ATOM 4651 C C . GLU B 1 232 ? 9.217 38.661 -17.233 1.00 59.29 224 GLU B C 1
ATOM 4652 O O . GLU B 1 232 ? 9.258 37.446 -17.458 1.00 58.15 224 GLU B O 1
ATOM 4658 N N . LEU B 1 233 ? 8.192 39.221 -16.593 1.00 59.37 225 LEU B N 1
ATOM 4659 C CA . LEU B 1 233 ? 7.024 38.408 -16.268 1.00 59.63 225 LEU B CA 1
ATOM 4660 C C . LEU B 1 233 ? 6.376 37.838 -17.527 1.00 63.28 225 LEU B C 1
ATOM 4661 O O . LEU B 1 233 ? 5.986 36.656 -17.559 1.00 58.31 225 LEU B O 1
ATOM 4666 N N . VAL B 1 234 ? 6.221 38.665 -18.568 1.00 63.08 226 VAL B N 1
ATOM 4667 C CA . VAL B 1 234 ? 5.624 38.165 -19.805 1.00 59.28 226 VAL B CA 1
ATOM 4668 C C . VAL B 1 234 ? 6.571 37.171 -20.453 1.00 57.97 226 VAL B C 1
ATOM 4669 O O . VAL B 1 234 ? 6.149 36.119 -20.941 1.00 58.87 226 VAL B O 1
ATOM 4673 N N . GLU B 1 235 ? 7.873 37.471 -20.412 1.00 57.78 227 GLU B N 1
ATOM 4674 C CA . GLU B 1 235 ? 8.892 36.617 -21.026 1.00 60.91 227 GLU B CA 1
ATOM 4675 C C . GLU B 1 235 ? 8.878 35.211 -20.435 1.00 62.95 227 GLU B C 1
ATOM 4676 O O . GLU B 1 235 ? 8.889 34.219 -21.172 1.00 61.87 227 GLU B O 1
ATOM 4682 N N . ALA B 1 236 ? 8.839 35.102 -19.102 1.00 64.12 228 ALA B N 1
ATOM 4683 C CA . ALA B 1 236 ? 8.800 33.779 -18.482 1.00 61.84 228 ALA B CA 1
ATOM 4684 C C . ALA B 1 236 ? 7.583 32.971 -18.943 1.00 58.23 228 ALA B C 1
ATOM 4685 O O . ALA B 1 236 ? 7.691 31.769 -19.203 1.00 57.83 228 ALA B O 1
ATOM 4687 N N . THR B 1 237 ? 6.413 33.603 -19.047 1.00 62.86 229 THR B N 1
ATOM 4688 C CA . THR B 1 237 ? 5.225 32.872 -19.503 1.00 58.24 229 THR B CA 1
ATOM 4689 C C . THR B 1 237 ? 5.403 32.367 -20.929 1.00 58.34 229 THR B C 1
ATOM 4690 O O . THR B 1 237 ? 5.075 31.219 -21.243 1.00 56.12 229 THR B O 1
ATOM 4694 N N . ILE B 1 238 ? 5.864 33.241 -21.830 1.00 61.04 230 ILE B N 1
ATOM 4695 C CA . ILE B 1 238 ? 6.152 32.817 -23.203 1.00 60.31 230 ILE B CA 1
ATOM 4696 C C . ILE B 1 238 ? 7.098 31.625 -23.215 1.00 56.31 230 ILE B C 1
ATOM 4697 O O . ILE B 1 238 ? 6.871 30.626 -23.906 1.00 59.54 230 ILE B O 1
ATOM 4702 N N . LEU B 1 239 ? 8.175 31.711 -22.442 1.00 63.86 231 LEU B N 1
ATOM 4703 C CA . LEU B 1 239 ? 9.173 30.645 -22.494 1.00 65.71 231 LEU B CA 1
ATOM 4704 C C . LEU B 1 239 ? 8.603 29.338 -21.960 1.00 63.84 231 LEU B C 1
ATOM 4705 O O . LEU B 1 239 ? 8.879 28.264 -22.504 1.00 64.73 231 LEU B O 1
ATOM 4710 N N . LYS B 1 240 ? 7.792 29.409 -20.902 1.00 68.72 232 LYS B N 1
ATOM 4711 C CA . LYS B 1 240 ? 7.202 28.191 -20.357 1.00 67.43 232 LYS B CA 1
ATOM 4712 C C . LYS B 1 240 ? 6.258 27.546 -21.357 1.00 66.13 232 LYS B C 1
ATOM 4713 O O . LYS B 1 240 ? 6.259 26.316 -21.519 1.00 64.40 232 LYS B O 1
ATOM 4719 N N . ARG B 1 241 ? 5.452 28.359 -22.042 1.00 55.39 233 ARG B N 1
ATOM 4720 C CA . ARG B 1 241 ? 4.596 27.808 -23.086 1.00 62.23 233 ARG B CA 1
ATOM 4721 C C . ARG B 1 241 ? 5.436 27.233 -24.212 1.00 61.70 233 ARG B C 1
ATOM 4722 O O . ARG B 1 241 ? 5.096 26.190 -24.787 1.00 60.92 233 ARG B O 1
ATOM 4730 N N . LEU B 1 242 ? 6.534 27.910 -24.546 1.00 58.93 234 LEU B N 1
ATOM 4731 C CA . LEU B 1 242 ? 7.429 27.380 -25.568 1.00 69.05 234 LEU B CA 1
ATOM 4732 C C . LEU B 1 242 ? 7.938 26.003 -25.181 1.00 61.89 234 LEU B C 1
ATOM 4733 O O . LEU B 1 242 ? 8.006 25.099 -26.017 1.00 72.21 234 LEU B O 1
ATOM 4738 N N . ALA B 1 243 ? 8.315 25.833 -23.918 1.00 64.34 235 ALA B N 1
ATOM 4739 C CA . ALA B 1 243 ? 8.836 24.558 -23.428 1.00 64.45 235 ALA B CA 1
ATOM 4740 C C . ALA B 1 243 ? 7.771 23.471 -23.402 1.00 72.62 235 ALA B C 1
ATOM 4741 O O . ALA B 1 243 ? 8.113 22.292 -23.284 1.00 70.61 235 ALA B O 1
ATOM 4743 N N . TYR B 1 244 ? 6.497 23.839 -23.515 1.00 66.63 236 TYR B N 1
ATOM 4744 C CA . TYR B 1 244 ? 5.397 22.895 -23.645 1.00 70.49 236 TYR B CA 1
ATOM 4745 C C . TYR B 1 244 ? 4.900 22.791 -25.083 1.00 66.96 236 TYR B C 1
ATOM 4746 O O . TYR B 1 244 ? 3.821 22.237 -25.323 1.00 66.34 236 TYR B O 1
ATOM 4755 N N . GLY B 1 245 ? 5.683 23.280 -26.044 1.00 65.87 237 GLY B N 1
ATOM 4756 C CA . GLY B 1 245 ? 5.400 23.086 -27.448 1.00 73.50 237 GLY B CA 1
ATOM 4757 C C . GLY B 1 245 ? 4.577 24.175 -28.099 1.00 67.05 237 GLY B C 1
ATOM 4758 O O . GLY B 1 245 ? 4.262 24.057 -29.291 1.00 71.01 237 GLY B O 1
ATOM 4759 N N . LYS B 1 246 ? 4.2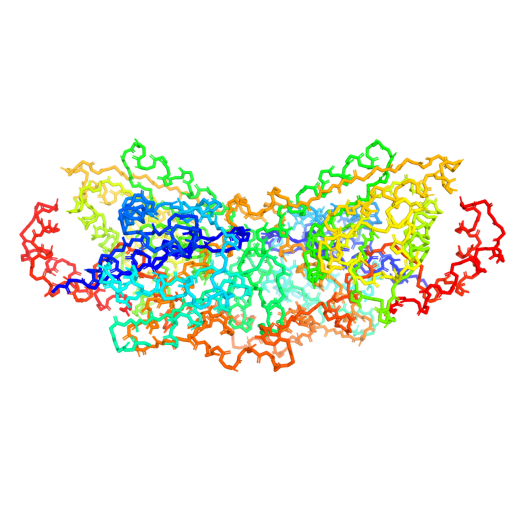46 25.240 -27.374 1.00 66.59 238 LYS B N 1
ATOM 4760 C CA . LYS B 1 246 ? 3.262 26.224 -27.820 1.00 63.82 238 LYS B CA 1
ATOM 4761 C C . LYS B 1 246 ? 3.944 27.579 -27.955 1.00 60.80 238 LYS B C 1
ATOM 4762 O O . LYS B 1 246 ? 4.303 28.206 -26.950 1.00 60.59 238 LYS B O 1
ATOM 4768 N N . ASN B 1 247 ? 4.129 28.025 -29.195 1.00 56.53 239 ASN B N 1
ATOM 4769 C CA . ASN B 1 247 ? 4.756 29.313 -29.470 1.00 60.26 239 ASN B CA 1
ATOM 4770 C C . ASN B 1 247 ? 3.708 30.386 -29.712 1.00 59.23 239 ASN B C 1
ATOM 4771 O O . ASN B 1 247 ? 3.882 31.260 -30.569 1.00 58.54 239 ASN B O 1
ATOM 4776 N N . TYR B 1 248 ? 2.607 30.331 -28.959 1.00 56.24 240 TYR B N 1
ATOM 4777 C CA . TYR B 1 248 ? 1.473 31.228 -29.149 1.00 51.00 240 TYR B CA 1
ATOM 4778 C C . TYR B 1 248 ? 0.755 31.406 -27.815 1.00 55.13 240 TYR B C 1
ATOM 4779 O O . TYR B 1 248 ? 0.867 30.576 -26.910 1.00 57.92 240 TYR B O 1
ATOM 4788 N N . GLY B 1 249 ? 0.032 32.511 -27.698 1.00 54.51 241 GLY B N 1
ATOM 4789 C CA . GLY B 1 249 ? -0.824 32.724 -26.551 1.00 51.62 241 GLY B CA 1
ATOM 4790 C C . GLY B 1 249 ? -1.373 34.134 -26.564 1.00 51.80 241 GLY B C 1
ATOM 4791 O O . GLY B 1 249 ? -1.124 34.916 -27.478 1.00 48.74 241 GLY B O 1
ATOM 4792 N N . VAL B 1 250 ? -2.124 34.448 -25.508 1.00 51.61 242 VAL B N 1
ATOM 4793 C CA . VAL B 1 250 ? -2.659 35.786 -25.311 1.00 47.58 242 VAL B CA 1
ATOM 4794 C C . VAL B 1 250 ? -2.339 36.211 -23.889 1.00 52.69 242 VAL B C 1
ATOM 4795 O O . VAL B 1 250 ? -2.562 35.445 -22.946 1.00 49.50 242 VAL B O 1
ATOM 4799 N N . CYS B 1 251 ? -1.840 37.436 -23.731 1.00 50.32 243 CYS B N 1
ATOM 4800 C CA . CYS B 1 251 ? -1.539 38.011 -22.427 1.00 47.81 243 CYS B CA 1
ATOM 4801 C C . CYS B 1 251 ? -2.310 39.313 -22.283 1.00 54.51 243 CYS B C 1
ATOM 4802 O O . CYS B 1 251 ? -2.201 40.204 -23.140 1.00 52.72 243 CYS B O 1
ATOM 4805 N N . VAL B 1 252 ? -3.069 39.438 -21.196 1.00 48.25 244 VAL B N 1
ATOM 4806 C CA . VAL B 1 252 ? -3.850 40.653 -20.946 1.00 47.73 244 VAL B CA 1
ATOM 4807 C C . VAL B 1 252 ? -3.128 41.508 -19.924 1.00 50.76 244 VAL B C 1
ATOM 4808 O O . VAL B 1 252 ? -2.661 40.998 -18.909 1.00 54.02 244 VAL B O 1
ATOM 4812 N N . LEU B 1 253 ? -3.060 42.817 -20.183 1.00 48.09 245 LEU B N 1
ATOM 4813 C CA . LEU B 1 253 ? -2.354 43.763 -19.328 1.00 48.30 245 LEU B CA 1
ATOM 4814 C C . LEU B 1 253 ? -3.289 44.881 -18.916 1.00 48.99 245 LEU B C 1
ATOM 4815 O O . LEU B 1 253 ? -3.929 45.496 -19.772 1.00 55.29 245 LEU B O 1
ATOM 4820 N N . ALA B 1 254 ? -3.378 45.147 -17.617 1.00 54.88 246 ALA B N 1
ATOM 4821 C CA . ALA B 1 254 ? -4.099 46.329 -17.156 1.00 54.01 246 ALA B CA 1
ATOM 4822 C C . ALA B 1 254 ? -3.290 47.580 -17.466 1.00 53.70 246 ALA B C 1
ATOM 4823 O O . ALA B 1 254 ? -2.092 47.637 -17.172 1.00 53.45 246 ALA B O 1
ATOM 4825 N N . GLU B 1 255 ? -3.944 48.594 -18.035 1.00 53.12 247 GLU B N 1
ATOM 4826 C CA . GLU B 1 255 ? -3.260 49.861 -18.273 1.00 56.79 247 GLU B CA 1
ATOM 4827 C C . GLU B 1 255 ? -2.776 50.498 -16.976 1.00 56.26 247 GLU B C 1
ATOM 4828 O O . GLU B 1 255 ? -1.892 51.365 -17.014 1.00 59.11 247 GLU B O 1
ATOM 4834 N N . GLY B 1 256 ? -3.325 50.078 -15.835 1.00 55.90 248 GLY B N 1
ATOM 4835 C CA . GLY B 1 256 ? -2.889 50.568 -14.533 1.00 57.68 248 GLY B CA 1
ATOM 4836 C C . GLY B 1 256 ? -1.485 50.164 -14.133 1.00 59.67 248 GLY B C 1
ATOM 4837 O O . GLY B 1 256 ? -0.966 50.688 -13.136 1.00 60.00 248 GLY B O 1
ATOM 4838 N N . LEU B 1 257 ? -0.866 49.230 -14.857 1.00 57.57 249 LEU B N 1
ATOM 4839 C CA . LEU B 1 257 ? 0.555 48.975 -14.632 1.00 62.64 249 LEU B CA 1
ATOM 4840 C C . LEU B 1 257 ? 1.355 50.260 -14.788 1.00 64.48 249 LEU B C 1
ATOM 4841 O O . LEU B 1 257 ? 2.322 50.502 -14.055 1.00 66.53 249 LEU B O 1
ATOM 4846 N N . VAL B 1 258 ? 0.934 51.111 -15.722 1.00 60.77 250 VAL B N 1
ATOM 4847 C CA . VAL B 1 258 ? 1.659 52.339 -16.021 1.00 61.49 250 VAL B CA 1
ATOM 4848 C C . VAL B 1 258 ? 1.616 53.303 -14.846 1.00 64.71 250 VAL B C 1
ATOM 4849 O O . VAL B 1 258 ? 2.603 53.982 -14.557 1.00 66.97 250 VAL B O 1
ATOM 4853 N N . SER B 1 259 ? 0.466 53.423 -14.183 1.00 63.43 251 SER B N 1
ATOM 4854 C CA . SER B 1 259 ? 0.334 54.400 -13.103 1.00 66.06 251 SER B CA 1
ATOM 4855 C C . SER B 1 259 ? 1.092 53.981 -11.854 1.00 71.47 251 SER B C 1
ATOM 4856 O O . SER B 1 259 ? 1.180 54.766 -10.902 1.00 71.65 251 SER B O 1
ATOM 4859 N N . LYS B 1 260 ? 1.656 52.778 -11.848 1.00 71.49 252 LYS B N 1
ATOM 4860 C CA . LYS B 1 260 ? 2.434 52.281 -10.728 1.00 69.12 252 LYS B CA 1
ATOM 4861 C C . LYS B 1 260 ? 3.920 52.191 -11.052 1.00 73.80 252 LYS B C 1
ATOM 4862 O O . LYS B 1 260 ? 4.707 51.772 -10.197 1.00 75.35 252 LYS B O 1
ATOM 4868 N N . MET B 1 261 ? 4.329 52.599 -12.251 1.00 73.18 253 MET B N 1
ATOM 4869 C CA . MET B 1 261 ? 5.720 52.474 -12.659 1.00 68.30 253 MET B CA 1
ATOM 4870 C C . MET B 1 261 ? 6.570 53.577 -12.051 1.00 79.69 253 MET B C 1
ATOM 4871 O O . MET B 1 261 ? 6.104 54.695 -11.816 1.00 75.46 253 MET B O 1
ATOM 4876 N N . SER B 1 262 ? 7.836 53.244 -11.804 1.00 81.01 254 SER B N 1
ATOM 4877 C CA . SER B 1 262 ? 8.782 54.170 -11.203 1.00 83.05 254 SER B CA 1
ATOM 4878 C C . SER B 1 262 ? 9.154 55.271 -12.197 1.00 79.98 254 SER B C 1
ATOM 4879 O O . SER B 1 262 ? 8.730 55.279 -13.350 1.00 84.58 254 SER B O 1
ATOM 4882 N N . LYS B 1 263 ? 9.958 56.223 -11.738 1.00 79.58 255 LYS B N 1
ATOM 4883 C CA . LYS B 1 263 ? 10.539 57.194 -12.657 1.00 82.57 255 LYS B CA 1
ATOM 4884 C C . LYS B 1 263 ? 11.385 56.491 -13.710 1.00 88.26 255 LYS B C 1
ATOM 4885 O O . LYS B 1 263 ? 11.247 56.750 -14.910 1.00 88.48 255 LYS B O 1
ATOM 4887 N N . LYS B 1 264 ? 12.276 55.595 -13.276 1.00 91.51 256 LYS B N 1
ATOM 4888 C CA . LYS B 1 264 ? 13.131 54.885 -14.225 1.00 95.50 256 LYS B CA 1
ATOM 4889 C C . LYS B 1 264 ? 12.299 54.022 -15.171 1.00 90.65 256 LYS B C 1
ATOM 4890 O O . LYS B 1 264 ? 12.611 53.911 -16.362 1.00 84.26 256 LYS B O 1
ATOM 4892 N N . ALA B 1 265 ? 11.233 53.406 -14.660 1.00 78.09 257 ALA B N 1
ATOM 4893 C CA . ALA B 1 265 ? 10.391 52.577 -15.512 1.00 84.68 257 ALA B CA 1
ATOM 4894 C C . ALA B 1 265 ? 9.652 53.416 -16.547 1.00 81.80 257 ALA B C 1
ATOM 4895 O O . ALA B 1 265 ? 9.632 53.077 -17.737 1.00 75.59 257 ALA B O 1
ATOM 4897 N N . LEU B 1 266 ? 9.027 54.511 -16.111 1.00 80.15 258 LEU B N 1
ATOM 4898 C CA . LEU B 1 266 ? 8.341 55.385 -17.058 1.00 91.69 258 LEU B CA 1
ATOM 4899 C C . LEU B 1 266 ? 9.310 55.946 -18.093 1.00 99.54 258 LEU B C 1
ATOM 4900 O O . LEU B 1 266 ? 8.941 56.122 -19.259 1.00 94.10 258 LEU B O 1
ATOM 4902 N N . TYR B 1 267 ? 10.557 56.219 -17.687 1.00 97.10 259 TYR B N 1
ATOM 4903 C CA . TYR B 1 267 ? 11.550 56.728 -18.628 1.00 100.38 259 TYR B CA 1
ATOM 4904 C C . TYR B 1 267 ? 11.769 55.762 -19.784 1.00 95.62 259 TYR B C 1
ATOM 4905 O O . TYR B 1 267 ? 11.865 56.184 -20.943 1.00 99.68 259 TYR B O 1
ATOM 4914 N N . LYS B 1 268 ? 11.853 54.463 -19.490 1.00 88.45 260 LYS B N 1
ATOM 4915 C CA . LYS B 1 268 ? 11.958 53.460 -20.546 1.00 106.06 260 LYS B CA 1
ATOM 4916 C C . LYS B 1 268 ? 10.643 53.248 -21.291 1.00 95.60 260 LYS B C 1
ATOM 4917 O O . LYS B 1 268 ? 10.677 52.798 -22.443 1.00 85.79 260 LYS B O 1
ATOM 4923 N N . LEU B 1 269 ? 9.499 53.567 -20.676 1.00 98.14 261 LEU B N 1
ATOM 4924 C CA . LEU B 1 269 ? 8.211 53.281 -21.315 1.00 110.22 261 LEU B CA 1
ATOM 4925 C C . LEU B 1 269 ? 7.932 54.256 -22.455 1.00 115.70 261 LEU B C 1
ATOM 4926 O O . LEU B 1 269 ? 7.489 53.856 -23.538 1.00 94.41 261 LEU B O 1
ATOM 4931 N N . PHE B 1 270 ? 8.175 55.551 -22.223 1.00 106.83 262 PHE B N 1
ATOM 4932 C CA . PHE B 1 270 ? 7.967 56.564 -23.251 1.00 103.45 262 PHE B CA 1
ATOM 4933 C C . PHE B 1 270 ? 9.152 56.616 -24.205 1.00 116.87 262 PHE B C 1
ATOM 4934 O O . PHE B 1 270 ? 9.658 57.695 -24.517 1.00 119.43 262 PHE B O 1
ATOM 4942 N N . GLY B 1 271 ? 9.568 55.463 -24.712 1.00 124.33 263 GLY B N 1
ATOM 4943 C CA . GLY B 1 271 ? 10.857 55.377 -25.364 1.00 122.48 263 GLY B CA 1
ATOM 4944 C C . GLY B 1 271 ? 11.938 55.324 -24.298 1.00 131.48 263 GLY B C 1
ATOM 4945 O O . GLY B 1 271 ? 11.713 54.852 -23.188 1.00 128.92 263 GLY B O 1
ATOM 4946 N N . ASN B 1 272 ? 13.119 55.824 -24.636 1.00 115.43 264 ASN B N 1
ATOM 4947 C CA . ASN B 1 272 ? 14.158 56.007 -23.629 1.00 123.67 264 ASN B CA 1
ATOM 4948 C C . ASN B 1 272 ? 14.380 57.503 -23.441 1.00 113.98 264 ASN B C 1
ATOM 4949 O O . ASN B 1 272 ? 15.512 57.992 -23.485 1.00 112.76 264 ASN B O 1
ATOM 4954 N N . ARG B 1 273 ? 13.287 58.235 -23.236 1.00 114.39 265 ARG B N 1
ATOM 4955 C CA . ARG B 1 273 ? 13.303 59.682 -23.113 1.00 107.73 265 ARG B CA 1
ATOM 4956 C C . ARG B 1 273 ? 12.560 60.076 -21.843 1.00 114.23 265 ARG B C 1
ATOM 4957 O O . ARG B 1 273 ? 12.076 59.228 -21.087 1.00 115.47 265 ARG B O 1
ATOM 4959 N N . GLU B 1 274 ? 12.477 61.379 -21.605 1.00 103.76 266 GLU B N 1
ATOM 4960 C CA . GLU B 1 274 ? 11.669 61.884 -20.509 1.00 111.22 266 GLU B CA 1
ATOM 4961 C C . GLU B 1 274 ? 10.186 61.696 -20.828 1.00 109.10 266 GLU B C 1
ATOM 4962 O O . GLU B 1 274 ? 9.780 61.765 -21.990 1.00 109.84 266 GLU B O 1
ATOM 4968 N N . PRO B 1 275 ? 9.361 61.421 -19.814 1.00 108.26 267 PRO B N 1
ATOM 4969 C CA . PRO B 1 275 ? 7.923 61.316 -20.066 1.00 108.28 267 PRO B CA 1
ATOM 4970 C C . PRO B 1 275 ? 7.328 62.669 -20.404 1.00 122.66 267 PRO B C 1
ATOM 4971 O O . PRO B 1 275 ? 7.829 63.714 -19.957 1.00 102.28 267 PRO B O 1
ATOM 4975 N N . PRO B 1 276 ? 6.262 62.699 -21.201 1.00 101.27 268 PRO B N 1
ATOM 4976 C CA . PRO B 1 276 ? 5.565 63.967 -21.447 1.00 118.62 268 PRO B CA 1
ATOM 4977 C C . PRO B 1 276 ? 4.906 64.484 -20.183 1.00 115.66 268 PRO B C 1
ATOM 4978 O O . PRO B 1 276 ? 4.494 63.717 -19.313 1.00 121.29 268 PRO B O 1
ATOM 4982 N N . THR B 1 277 ? 4.796 65.806 -20.094 1.00 178.18 269 THR B N 1
ATOM 4983 C CA . THR B 1 277 ? 4.168 66.449 -18.953 1.00 150.21 269 THR B CA 1
ATOM 4984 C C . THR B 1 277 ? 3.115 67.435 -19.435 1.00 184.61 269 THR B C 1
ATOM 4985 O O . THR B 1 277 ? 3.336 68.187 -20.389 1.00 170.41 269 THR B O 1
ATOM 4989 N N . ASP B 1 278 ? 1.963 67.406 -18.777 1.00 136.91 270 ASP B N 1
ATOM 4990 C CA . ASP B 1 278 ? 0.996 68.484 -18.881 1.00 137.09 270 ASP B CA 1
ATOM 4991 C C . ASP B 1 278 ? 1.451 69.633 -17.994 1.00 145.65 270 ASP B C 1
ATOM 4992 O O . ASP B 1 278 ? 2.225 69.434 -17.053 1.00 151.56 270 ASP B O 1
ATOM 4994 N N . PRO B 1 279 ? 0.994 70.852 -18.274 1.00 148.53 271 PRO B N 1
ATOM 4995 C CA . PRO B 1 279 ? 1.320 71.976 -17.386 1.00 140.62 271 PRO B CA 1
ATOM 4996 C C . PRO B 1 279 ? 1.005 71.638 -15.935 1.00 143.48 271 PRO B C 1
ATOM 4997 O O . PRO B 1 279 ? 0.152 70.793 -15.642 1.00 147.35 271 PRO B O 1
ATOM 5001 N N . HIS B 1 280 ? 1.715 72.304 -15.024 1.00 166.57 272 HIS B N 1
ATOM 5002 C CA . HIS B 1 280 ? 1.650 72.032 -13.594 1.00 139.91 272 HIS B CA 1
ATOM 5003 C C . HIS B 1 280 ? 2.272 70.688 -13.234 1.00 168.35 272 HIS B C 1
ATOM 5004 O O . HIS B 1 280 ? 2.016 70.159 -12.150 1.00 148.65 272 HIS B O 1
ATOM 5006 N N . GLY B 1 281 ? 3.075 70.117 -14.131 1.00 142.96 273 GLY B N 1
ATOM 5007 C CA . GLY B 1 281 ? 3.762 68.871 -13.872 1.00 142.69 273 GLY B CA 1
ATOM 5008 C C . GLY B 1 281 ? 2.926 67.614 -13.977 1.00 150.65 273 GLY B C 1
ATOM 5009 O O . GLY B 1 281 ? 3.496 66.517 -14.020 1.00 143.93 273 GLY B O 1
ATOM 5010 N N . HIS B 1 282 ? 1.599 67.724 -13.995 1.00 157.21 274 HIS B N 1
ATOM 5011 C CA . HIS B 1 282 ? 0.741 66.551 -14.123 1.00 138.98 274 HIS B CA 1
ATOM 5012 C C . HIS B 1 282 ? 1.153 65.738 -15.342 1.00 130.59 274 HIS B C 1
ATOM 5013 O O . HIS B 1 282 ? 0.960 66.185 -16.475 1.00 131.27 274 HIS B O 1
ATOM 5015 N N . ILE B 1 283 ? 1.723 64.549 -15.122 1.00 135.76 275 ILE B N 1
ATOM 5016 C CA . ILE B 1 283 ? 2.259 63.776 -16.233 1.00 178.28 275 ILE B CA 1
ATOM 5017 C C . ILE B 1 283 ? 1.137 63.368 -17.188 1.00 163.77 275 ILE B C 1
ATOM 5018 O O . ILE B 1 283 ? -0.017 63.173 -16.786 1.00 118.78 275 ILE B O 1
ATOM 5023 N N . LEU B 1 284 ? 1.487 63.236 -18.469 1.00 110.28 276 LEU B N 1
ATOM 5024 C CA . LEU B 1 284 ? 0.527 62.883 -19.511 1.00 115.24 276 LEU B CA 1
ATOM 5025 C C . LEU B 1 284 ? 0.621 61.382 -19.768 1.00 103.51 276 LEU B C 1
ATOM 5026 O O . LEU B 1 284 ? 1.187 60.917 -20.757 1.00 106.86 276 LEU B O 1
ATOM 5028 N N . LEU B 1 285 ? 0.039 60.616 -18.846 1.00 99.71 277 LEU B N 1
ATOM 5029 C CA . LEU B 1 285 ? 0.136 59.164 -18.913 1.00 96.89 277 LEU B CA 1
ATOM 5030 C C . LEU B 1 285 ? -0.715 58.557 -20.024 1.00 88.87 277 LEU B C 1
ATOM 5031 O O . LEU B 1 285 ? -0.468 57.412 -20.417 1.00 80.49 277 LEU B O 1
ATOM 5036 N N . ASP B 1 286 ? -1.719 59.281 -20.523 1.00 89.01 278 ASP B N 1
ATOM 5037 C CA . ASP B 1 286 ? -2.544 58.719 -21.583 1.00 92.55 278 ASP B CA 1
ATOM 5038 C C . ASP B 1 286 ? -1.736 58.440 -22.846 1.00 90.91 278 ASP B C 1
ATOM 5039 O O . ASP B 1 286 ? -2.117 57.569 -23.632 1.00 77.89 278 ASP B O 1
ATOM 5044 N N . ASP B 1 287 ? -0.625 59.153 -23.048 1.00 87.37 279 ASP B N 1
ATOM 5045 C CA . ASP B 1 287 ? 0.154 59.003 -24.273 1.00 88.44 279 ASP B CA 1
ATOM 5046 C C . ASP B 1 287 ? 0.959 57.716 -24.295 1.00 87.82 279 ASP B C 1
ATOM 5047 O O . ASP B 1 287 ? 1.390 57.287 -25.371 1.00 86.09 279 ASP B O 1
ATOM 5052 N N . ALA B 1 288 ? 1.169 57.097 -23.139 1.00 71.39 280 ALA B N 1
ATOM 5053 C CA . ALA B 1 288 ? 1.909 55.851 -23.095 1.00 76.02 280 ALA B CA 1
ATOM 5054 C C . ALA B 1 288 ? 1.225 54.798 -23.956 1.00 74.77 280 ALA B C 1
ATOM 5055 O O . ALA B 1 288 ? 0.001 54.796 -24.133 1.00 70.03 280 ALA B O 1
ATOM 5057 N N . GLU B 1 289 ? 2.033 53.897 -24.499 1.00 66.94 281 GLU B N 1
ATOM 5058 C CA . GLU B 1 289 ? 1.563 52.736 -25.250 1.00 67.89 281 GLU B CA 1
ATOM 5059 C C . GLU B 1 289 ? 2.231 51.537 -24.573 1.00 65.04 281 GLU B C 1
ATOM 5060 O O . GLU B 1 289 ? 3.254 51.036 -25.029 1.00 61.34 281 GLU B O 1
ATOM 5066 N N . LEU B 1 290 ? 1.638 51.079 -23.471 1.00 67.76 282 LEU B N 1
ATOM 5067 C CA . LEU B 1 290 ? 2.271 50.037 -22.677 1.00 62.41 282 LEU B CA 1
ATOM 5068 C C . LEU B 1 290 ? 2.488 48.782 -23.508 1.00 57.92 282 LEU B C 1
ATOM 5069 O O . LEU B 1 290 ? 3.595 48.240 -23.566 1.00 61.92 282 LEU B O 1
ATOM 5074 N N . ALA B 1 291 ? 1.422 48.274 -24.122 1.00 58.16 283 ALA B N 1
ATOM 5075 C CA . ALA B 1 291 ? 1.531 47.000 -24.820 1.00 56.46 283 ALA B CA 1
ATOM 5076 C C . ALA B 1 291 ? 2.434 47.106 -26.044 1.00 55.22 283 ALA B C 1
ATOM 5077 O O . ALA B 1 291 ? 3.146 46.150 -26.368 1.00 54.61 283 ALA B O 1
ATOM 5079 N N . ARG B 1 292 ? 2.427 48.246 -26.728 1.00 55.51 284 ARG B N 1
ATOM 5080 C CA . ARG B 1 292 ? 3.367 48.412 -27.827 1.00 63.42 284 ARG B CA 1
ATOM 5081 C C . ARG B 1 292 ? 4.806 48.393 -27.317 1.00 60.58 284 ARG B C 1
ATOM 5082 O O . ARG B 1 292 ? 5.670 47.740 -27.914 1.00 65.74 284 ARG B O 1
ATOM 5090 N N . SER B 1 293 ? 5.086 49.103 -26.215 1.00 61.70 285 SER B N 1
ATOM 5091 C CA . SER B 1 293 ? 6.455 49.119 -25.688 1.00 65.48 285 SER B CA 1
ATOM 5092 C C . SER B 1 293 ? 6.909 47.713 -25.322 1.00 62.14 285 SER B C 1
ATOM 5093 O O . SER B 1 293 ? 7.981 47.263 -25.742 1.00 64.60 285 SER B O 1
ATOM 5096 N N . LEU B 1 294 ? 6.096 47.004 -24.530 1.00 60.70 286 LEU B N 1
ATOM 5097 C CA . LEU B 1 294 ? 6.459 45.654 -24.128 1.00 57.30 286 LEU B CA 1
ATOM 5098 C C . LEU B 1 294 ? 6.659 44.774 -25.346 1.00 60.71 286 LEU B C 1
ATOM 5099 O O . LEU B 1 294 ? 7.541 43.909 -25.364 1.00 64.43 286 LEU B O 1
ATOM 5104 N N . SER B 1 295 ? 5.851 44.989 -26.382 1.00 55.96 287 SER B N 1
ATOM 5105 C CA . SER B 1 295 ? 5.944 44.163 -27.580 1.00 59.68 287 SER B CA 1
ATOM 5106 C C . SER B 1 295 ? 7.280 44.372 -28.278 1.00 64.65 287 SER B C 1
ATOM 5107 O O . SER B 1 295 ? 7.915 43.404 -28.712 1.00 62.58 287 SER B O 1
ATOM 5110 N N . GLU B 1 296 ? 7.714 45.630 -28.386 1.00 61.99 288 GLU B N 1
ATOM 5111 C CA . GLU B 1 296 ? 9.044 45.948 -28.887 1.00 70.74 288 GLU B CA 1
ATOM 5112 C C . GLU B 1 296 ? 10.124 45.153 -28.165 1.00 65.32 288 GLU B C 1
ATOM 5113 O O . GLU B 1 296 ? 10.862 44.378 -28.774 1.00 64.24 288 GLU B O 1
ATOM 5119 N N . GLU B 1 297 ? 10.231 45.363 -26.850 1.00 75.81 289 GLU B N 1
ATOM 5120 C CA . GLU B 1 297 ? 11.305 44.767 -26.058 1.00 63.60 289 GLU B CA 1
ATOM 5121 C C . GLU B 1 297 ? 11.318 43.254 -26.176 1.00 70.69 289 GLU B C 1
ATOM 5122 O O . GLU B 1 297 ? 12.387 42.651 -26.336 1.00 65.75 289 GLU B O 1
ATOM 5128 N N . LEU B 1 298 ? 10.137 42.627 -26.118 1.00 67.69 290 LEU B N 1
ATOM 5129 C CA . LEU B 1 298 ? 10.056 41.171 -26.114 1.00 64.92 290 LEU B CA 1
ATOM 5130 C C . LEU B 1 298 ? 10.467 40.568 -27.449 1.00 62.62 290 LEU B C 1
ATOM 5131 O O . LEU B 1 298 ? 11.015 39.461 -27.481 1.00 63.59 290 LEU B O 1
ATOM 5136 N N . LEU B 1 299 ? 10.192 41.257 -28.556 1.00 64.87 291 LEU B N 1
ATOM 5137 C CA . LEU B 1 299 ? 10.653 40.783 -29.855 1.00 71.05 291 LEU B CA 1
ATOM 5138 C C . LEU B 1 299 ? 12.168 40.908 -29.995 1.00 68.15 291 LEU B C 1
ATOM 5139 O O . LEU B 1 299 ? 12.791 40.110 -30.704 1.00 68.64 291 LEU B O 1
ATOM 5144 N N . LYS B 1 300 ? 12.778 41.906 -29.351 1.00 73.85 292 LYS B N 1
ATOM 5145 C CA . LYS B 1 300 ? 14.236 41.931 -29.287 1.00 77.08 292 LYS B CA 1
ATOM 5146 C C . LYS B 1 300 ? 14.760 40.664 -28.622 1.00 75.79 292 LYS B C 1
ATOM 5147 O O . LYS B 1 300 ? 15.719 40.047 -29.099 1.00 70.38 292 LYS B O 1
ATOM 5153 N N . ARG B 1 301 ? 14.127 40.257 -27.521 1.00 72.87 293 ARG B N 1
ATOM 5154 C CA . ARG B 1 301 ? 14.656 39.170 -26.707 1.00 76.73 293 ARG B CA 1
ATOM 5155 C C . ARG B 1 301 ? 14.323 37.801 -27.280 1.00 76.57 293 ARG B C 1
ATOM 5156 O O . ARG B 1 301 ? 15.143 36.882 -27.173 1.00 75.63 293 ARG B O 1
ATOM 5164 N N . LEU B 1 302 ? 13.144 37.655 -27.898 1.00 68.95 294 LEU B N 1
ATOM 5165 C CA . LEU B 1 302 ? 12.570 36.353 -28.189 1.00 75.99 294 LEU B CA 1
ATOM 5166 C C . LEU B 1 302 ? 12.373 36.057 -29.663 1.00 75.49 294 LEU B C 1
ATOM 5167 O O . LEU B 1 302 ? 12.099 34.902 -30.006 1.00 76.33 294 LEU B O 1
ATOM 5172 N N . GLY B 1 303 ? 12.460 37.057 -30.535 1.00 79.84 295 GLY B N 1
ATOM 5173 C CA . GLY B 1 303 ? 12.193 36.819 -31.943 1.00 86.50 295 GLY B CA 1
ATOM 5174 C C . GLY B 1 303 ? 13.046 35.716 -32.532 1.00 83.66 295 GLY B C 1
ATOM 5175 O O . GLY B 1 303 ? 12.585 34.971 -33.402 1.00 89.42 295 GLY B O 1
ATOM 5176 N N . ASN B 1 304 ? 14.300 35.600 -32.076 1.00 85.00 296 ASN B N 1
ATOM 5177 C CA . ASN B 1 304 ? 15.192 34.558 -32.567 1.00 83.97 296 ASN B CA 1
ATOM 5178 C C . ASN B 1 304 ? 14.674 33.157 -32.257 1.00 86.68 296 ASN B C 1
ATOM 5179 O O . ASN B 1 304 ? 15.115 32.187 -32.892 1.00 88.41 296 ASN B O 1
ATOM 5184 N N . LEU B 1 305 ? 13.758 33.031 -31.295 1.00 77.35 297 LEU B N 1
ATOM 5185 C CA . LEU B 1 305 ? 13.098 31.770 -31.008 1.00 75.72 297 LEU B CA 1
ATOM 5186 C C . LEU B 1 305 ? 11.933 31.484 -31.951 1.00 77.27 297 LEU B C 1
ATOM 5187 O O . LEU B 1 305 ? 11.218 30.497 -31.749 1.00 81.84 297 LEU B O 1
ATOM 5192 N N . GLY B 1 306 ? 11.723 32.315 -32.966 1.00 77.02 298 GLY B N 1
ATOM 5193 C CA . GLY B 1 306 ? 10.549 32.170 -33.809 1.00 75.64 298 GLY B CA 1
ATOM 5194 C C . GLY B 1 306 ? 9.268 32.680 -33.192 1.00 80.70 298 GLY B C 1
ATOM 5195 O O . GLY B 1 306 ? 8.189 32.134 -33.457 1.00 76.20 298 GLY B O 1
ATOM 5196 N N . ILE B 1 307 ? 9.340 33.714 -32.362 1.00 78.98 299 ILE B N 1
ATOM 5197 C CA . ILE B 1 307 ? 8.172 34.222 -31.651 1.00 75.51 299 ILE B CA 1
ATOM 5198 C C . ILE B 1 307 ? 7.741 35.530 -32.304 1.00 70.00 299 ILE B C 1
ATOM 5199 O O . ILE B 1 307 ? 8.559 36.439 -32.501 1.00 66.12 299 ILE B O 1
ATOM 5204 N N . ARG B 1 308 ? 6.459 35.615 -32.625 1.00 74.12 300 ARG B N 1
ATOM 5205 C CA . ARG B 1 308 ? 5.801 36.805 -33.144 1.00 68.45 300 ARG B CA 1
ATOM 5206 C C . ARG B 1 308 ? 4.925 37.379 -32.042 1.00 61.41 300 ARG B C 1
ATOM 5207 O O . ARG B 1 308 ? 4.284 36.628 -31.302 1.00 53.79 300 ARG B O 1
ATOM 5215 N N . ILE B 1 309 ? 4.912 38.703 -31.925 1.00 58.12 301 ILE B N 1
ATOM 5216 C CA . ILE B 1 309 ? 4.246 39.387 -30.827 1.00 59.64 301 ILE B CA 1
ATOM 5217 C C . ILE B 1 309 ? 3.586 40.637 -31.371 1.00 56.87 301 ILE B C 1
ATOM 5218 O O . ILE B 1 309 ? 4.233 41.426 -32.065 1.00 62.21 301 ILE B O 1
ATOM 5223 N N . THR B 1 310 ? 2.317 40.831 -31.027 1.00 52.23 302 THR B N 1
ATOM 5224 C CA . THR B 1 310 ? 1.513 41.910 -31.582 1.00 53.53 302 THR B CA 1
ATOM 5225 C C . THR B 1 310 ? 0.712 42.574 -30.466 1.00 55.96 302 THR B C 1
ATOM 5226 O O . THR B 1 310 ? -0.047 41.880 -29.774 1.00 53.66 302 THR B O 1
ATOM 5230 N N . PRO B 1 311 ? 0.797 43.893 -30.290 1.00 51.46 303 PRO B N 1
ATOM 5231 C CA . PRO B 1 311 ? -0.089 44.553 -29.334 1.00 48.06 303 PRO B CA 1
ATOM 5232 C C . PRO B 1 311 ? -1.482 44.755 -29.895 1.00 50.05 303 PRO B C 1
ATOM 5233 O O . PRO B 1 311 ? -1.697 44.856 -31.103 1.00 51.11 303 PRO B O 1
ATOM 5237 N N . LYS B 1 312 ? -2.452 44.815 -28.982 1.00 48.92 304 LYS B N 1
ATOM 5238 C CA . LYS B 1 312 ? -3.839 45.074 -29.353 1.00 48.18 304 LYS B CA 1
ATOM 5239 C C . LYS B 1 312 ? -4.511 45.749 -28.172 1.00 56.48 304 LYS B C 1
ATOM 5240 O O . LYS B 1 312 ? -4.441 45.235 -27.055 1.00 58.00 304 LYS B O 1
ATOM 5246 N N . LYS B 1 313 ? -5.142 46.893 -28.398 1.00 55.99 305 LYS B N 1
ATOM 5247 C CA . LYS B 1 313 ? -5.825 47.605 -27.324 1.00 51.77 305 LYS B CA 1
ATOM 5248 C C . LYS B 1 313 ? -7.327 47.310 -27.365 1.00 50.89 305 LYS B C 1
ATOM 5249 O O . LYS B 1 313 ? -7.926 47.194 -28.442 1.00 47.12 305 LYS B O 1
ATOM 5255 N N . ILE B 1 314 ? -7.909 47.150 -26.178 1.00 52.55 306 ILE B N 1
ATOM 5256 C CA . ILE B 1 314 ? -9.346 46.986 -25.989 1.00 52.40 306 ILE B CA 1
ATOM 5257 C C . ILE B 1 314 ? -9.782 48.081 -25.034 1.00 53.36 306 ILE B C 1
ATOM 5258 O O . ILE B 1 314 ? -9.261 48.176 -23.909 1.00 50.69 306 ILE B O 1
ATOM 5263 N N . GLY B 1 315 ? -10.730 48.903 -25.465 1.00 50.87 307 GLY B N 1
ATOM 5264 C CA . GLY B 1 315 ? -11.085 50.049 -24.652 1.00 53.27 307 GLY B CA 1
ATOM 5265 C C . GLY B 1 315 ? -12.328 50.774 -25.094 1.00 57.89 307 GLY B C 1
ATOM 5266 O O . GLY B 1 315 ? -13.401 50.560 -24.536 1.00 56.10 307 GLY B O 1
ATOM 5267 N N . TYR B 1 316 ? -12.198 51.625 -26.126 1.00 51.85 308 TYR B N 1
ATOM 5268 C CA . TYR B 1 316 ? -13.310 52.471 -26.533 1.00 56.91 308 TYR B CA 1
ATOM 5269 C C . TYR B 1 316 ? -14.484 51.681 -27.089 1.00 57.37 308 TYR B C 1
ATOM 5270 O O . TYR B 1 316 ? -15.604 52.192 -27.076 1.00 56.96 308 TYR B O 1
ATOM 5279 N N . GLU B 1 317 ? -14.263 50.462 -27.589 1.00 54.40 309 GLU B N 1
ATOM 5280 C CA . GLU B 1 317 ? -15.391 49.695 -28.122 1.00 49.77 309 GLU B CA 1
ATOM 5281 C C . GLU B 1 317 ? -16.290 49.143 -27.019 1.00 49.14 309 GLU B C 1
ATOM 5282 O O . GLU B 1 317 ? -17.339 48.558 -27.329 1.00 54.76 309 GLU B O 1
ATOM 5288 N N . LEU B 1 318 ? -15.897 49.302 -25.756 1.00 54.67 310 LEU B N 1
ATOM 5289 C CA . LEU B 1 318 ? -16.647 48.752 -24.643 1.00 57.22 310 LEU B CA 1
ATOM 5290 C C . LEU B 1 318 ? -17.549 49.767 -23.950 1.00 63.06 310 LEU B C 1
ATOM 5291 O O . LEU B 1 318 ? -18.410 49.370 -23.151 1.00 57.91 310 LEU B O 1
ATOM 5296 N N . ARG B 1 319 ? -17.325 51.063 -24.171 1.00 55.55 311 ARG B N 1
ATOM 5297 C CA . ARG B 1 319 ? -17.988 52.050 -23.332 1.00 53.86 311 ARG B CA 1
ATOM 5298 C C . ARG B 1 319 ? -19.463 52.163 -23.684 1.00 50.02 311 ARG B C 1
ATOM 5299 O O . ARG B 1 319 ? -20.284 52.416 -22.802 1.00 50.68 311 ARG B O 1
ATOM 5307 N N . CYS B 1 320 ? -19.806 51.952 -24.965 1.00 45.80 312 CYS B N 1
ATOM 5308 C CA . CYS B 1 320 ? -21.156 52.167 -25.465 1.00 47.27 312 CYS B CA 1
ATOM 5309 C C . CYS B 1 320 ? -21.701 50.917 -26.140 1.00 49.91 312 CYS B C 1
ATOM 5310 O O . CYS B 1 320 ? -22.571 51.019 -27.022 1.00 47.06 312 CYS B O 1
ATOM 5313 N N . ALA B 1 321 ? -21.191 49.750 -25.771 1.00 49.18 313 ALA B N 1
ATOM 5314 C CA . ALA B 1 321 ? -21.830 48.504 -26.144 1.00 46.52 313 ALA B CA 1
ATOM 5315 C C . ALA B 1 321 ? -23.251 48.487 -25.581 1.00 44.89 313 ALA B C 1
ATOM 5316 O O . ALA B 1 321 ? -23.530 49.044 -24.517 1.00 46.00 313 ALA B O 1
ATOM 5318 N N . ASP B 1 322 ? -24.163 47.871 -26.305 1.00 43.75 314 ASP B N 1
ATOM 5319 C CA . ASP B 1 322 ? -25.503 47.694 -25.762 1.00 52.12 314 ASP B CA 1
ATOM 5320 C C . ASP B 1 322 ? -25.411 46.875 -24.480 1.00 43.99 314 ASP B C 1
ATOM 5321 O O . ASP B 1 322 ? -24.662 45.893 -24.420 1.00 47.47 314 ASP B O 1
ATOM 5326 N N . PRO B 1 323 ? -26.136 47.253 -23.436 1.00 48.92 315 PRO B N 1
ATOM 5327 C CA . PRO B 1 323 ? -25.966 46.572 -22.139 1.00 48.23 315 PRO B CA 1
ATOM 5328 C C . PRO B 1 323 ? -26.537 45.163 -22.136 1.00 46.55 315 PRO B C 1
ATOM 5329 O O . PRO B 1 323 ? -27.578 44.894 -22.712 1.00 46.28 315 PRO B O 1
ATOM 5333 N N . VAL B 1 324 ? -25.809 44.245 -21.512 1.00 43.59 316 VAL B N 1
ATOM 5334 C CA . VAL B 1 324 ? -26.298 42.885 -21.309 1.00 41.66 316 VAL B CA 1
ATOM 5335 C C . VAL B 1 324 ? -27.437 42.891 -20.281 1.00 42.66 316 VAL B C 1
ATOM 5336 O O . VAL B 1 324 ? -27.647 43.853 -19.540 1.00 38.62 316 VAL B O 1
ATOM 5340 N N . ALA B 1 325 ? -28.192 41.792 -20.246 1.00 39.10 317 ALA B N 1
ATOM 5341 C CA . ALA B 1 325 ? -29.371 41.722 -19.398 1.00 46.05 317 ALA B CA 1
ATOM 5342 C C . ALA B 1 325 ? -29.066 42.109 -17.954 1.00 43.78 317 ALA B C 1
ATOM 5343 O O . ALA B 1 325 ? -29.877 42.786 -17.308 1.00 42.70 317 ALA B O 1
ATOM 5345 N N . PHE B 1 326 ? -27.924 41.668 -17.406 1.00 45.17 318 PHE B N 1
ATOM 5346 C CA . PHE B 1 326 ? -27.631 42.000 -16.004 1.00 43.34 318 PHE B CA 1
ATOM 5347 C C . PHE B 1 326 ? -27.603 43.508 -15.809 1.00 45.34 318 PHE B C 1
ATOM 5348 O O . PHE B 1 326 ? -28.167 44.030 -14.834 1.00 42.23 318 PHE B O 1
ATOM 5356 N N . ASP B 1 327 ? -26.980 44.232 -16.756 1.00 41.63 319 ASP B N 1
ATOM 5357 C CA . ASP B 1 327 ? -26.918 45.684 -16.672 1.00 39.33 319 ASP B CA 1
ATOM 5358 C C . ASP B 1 327 ? -28.237 46.353 -17.006 1.00 48.18 319 ASP B C 1
ATOM 5359 O O . ASP B 1 327 ? -28.525 47.428 -16.461 1.00 48.61 319 ASP B O 1
ATOM 5364 N N . ALA B 1 328 ? -29.031 45.788 -17.917 1.00 45.53 320 ALA B N 1
ATOM 5365 C CA . ALA B 1 328 ? -30.341 46.380 -18.180 1.00 42.55 320 ALA B CA 1
ATOM 5366 C C . ALA B 1 328 ? -31.161 46.395 -16.892 1.00 44.96 320 ALA B C 1
ATOM 5367 O O . ALA B 1 328 ? -31.756 47.412 -16.519 1.00 47.72 320 ALA B O 1
ATOM 5369 N N . VAL B 1 329 ? -31.178 45.269 -16.181 1.00 42.16 321 VAL B N 1
ATOM 5370 C CA . VAL B 1 329 ? -31.931 45.194 -14.928 1.00 51.84 321 VAL B CA 1
ATOM 5371 C C . VAL B 1 329 ? -31.342 46.153 -13.905 1.00 51.46 321 VAL B C 1
ATOM 5372 O O . VAL B 1 329 ? -32.057 46.965 -13.306 1.00 51.49 321 VAL B O 1
ATOM 5376 N N . TYR B 1 330 ? -30.021 46.098 -13.728 1.00 50.22 322 TYR B N 1
ATOM 5377 C CA . TYR B 1 330 ? -29.317 46.961 -12.782 1.00 45.68 322 TYR B CA 1
ATOM 5378 C C . TYR B 1 330 ? -29.691 48.417 -12.971 1.00 47.47 322 TYR B C 1
ATOM 5379 O O . TYR B 1 330 ? -30.049 49.108 -12.013 1.00 51.39 322 TYR B O 1
ATOM 5388 N N . THR B 1 331 ? -29.594 48.908 -14.203 1.00 47.99 323 THR B N 1
ATOM 5389 C CA . THR B 1 331 ? -29.819 50.329 -14.439 1.00 51.09 323 THR B CA 1
ATOM 5390 C C . THR B 1 331 ? -31.289 50.687 -14.341 1.00 56.97 323 THR B C 1
ATOM 5391 O O . THR B 1 331 ? -31.622 51.797 -13.911 1.00 56.92 323 THR B O 1
ATOM 5395 N N . ARG B 1 332 ? -32.182 49.767 -14.718 1.00 54.09 324 ARG B N 1
ATOM 5396 C CA . ARG B 1 332 ? -33.596 49.977 -14.431 1.00 57.42 324 ARG B CA 1
ATOM 5397 C C . ARG B 1 332 ? -33.821 50.195 -12.943 1.00 59.87 324 ARG B C 1
ATOM 5398 O O . ARG B 1 332 ? -34.542 51.113 -12.553 1.00 56.39 324 ARG B O 1
ATOM 5406 N N . GLU B 1 333 ? -33.189 49.378 -12.094 1.00 57.97 325 GLU B N 1
ATOM 5407 C CA . GLU B 1 333 ? -33.382 49.500 -10.651 1.00 59.22 325 GLU B CA 1
ATOM 5408 C C . GLU B 1 333 ? -32.724 50.757 -10.082 1.00 60.89 325 GLU B C 1
ATOM 5409 O O . GLU B 1 333 ? -33.243 51.340 -9.125 1.00 57.63 325 GLU B O 1
ATOM 5415 N N . LEU B 1 334 ? -31.586 51.183 -10.638 1.00 56.12 326 LEU B N 1
ATOM 5416 C CA . LEU B 1 334 ? -30.993 52.446 -10.206 1.00 56.60 326 LEU B CA 1
ATOM 5417 C C . LEU B 1 334 ? -31.887 53.628 -10.576 1.00 54.21 326 LEU B C 1
ATOM 5418 O O . LEU B 1 334 ? -32.096 54.532 -9.762 1.00 54.32 326 LEU B O 1
ATOM 5423 N N . GLY B 1 335 ? -32.426 53.640 -11.799 1.00 54.94 327 GLY B N 1
ATOM 5424 C CA . GLY B 1 335 ? -33.309 54.728 -12.198 1.00 54.24 327 GLY B CA 1
ATOM 5425 C C . GLY B 1 335 ? -34.550 54.825 -11.329 1.00 62.25 327 GLY B C 1
ATOM 5426 O O . GLY B 1 335 ? -34.947 55.916 -10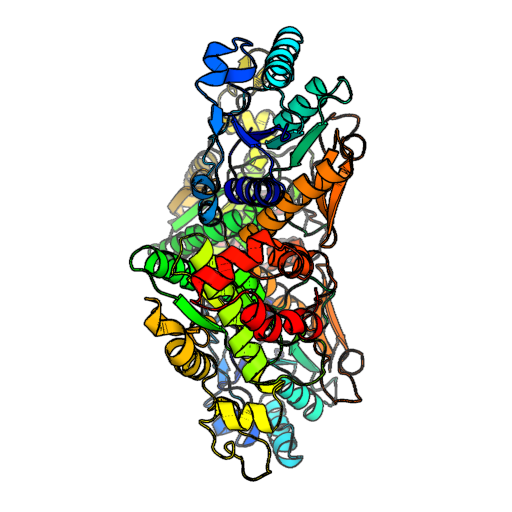.905 1.00 64.44 327 GLY B O 1
ATOM 5427 N N . TYR B 1 336 ? -35.177 53.683 -11.042 1.00 57.82 328 TYR B N 1
ATOM 5428 C CA . TYR B 1 336 ? -36.295 53.679 -10.112 1.00 67.22 328 TYR B CA 1
ATOM 5429 C C . TYR B 1 336 ? -35.865 54.207 -8.747 1.00 65.63 328 TYR B C 1
ATOM 5430 O O . TYR B 1 336 ? -36.562 55.022 -8.133 1.00 64.12 328 TYR B O 1
ATOM 5439 N N . GLY B 1 337 ? -34.716 53.729 -8.246 1.00 68.94 329 GLY B N 1
ATOM 5440 C CA . GLY B 1 337 ? -34.287 54.096 -6.902 1.00 66.95 329 GLY B CA 1
ATOM 5441 C C . GLY B 1 337 ? -33.992 55.574 -6.754 1.00 67.43 329 GLY B C 1
ATOM 5442 O O . GLY B 1 337 ? -34.101 56.126 -5.661 1.00 71.53 329 GLY B O 1
ATOM 5443 N N . ALA B 1 338 ? -33.612 56.233 -7.850 1.00 72.99 330 ALA B N 1
ATOM 5444 C CA . ALA B 1 338 ? -33.398 57.674 -7.813 1.00 71.84 330 ALA B CA 1
ATOM 5445 C C . ALA B 1 338 ? -34.713 58.412 -7.604 1.00 78.70 330 ALA B C 1
ATOM 5446 O O . ALA B 1 338 ? -34.805 59.317 -6.766 1.00 80.50 330 ALA B O 1
ATOM 5448 N N . ILE B 1 339 ? -35.740 58.060 -8.381 1.00 60.57 331 ILE B N 1
ATOM 5449 C CA . ILE B 1 339 ? -37.040 58.697 -8.198 1.00 77.73 331 ILE B CA 1
ATOM 5450 C C . ILE B 1 339 ? -37.564 58.424 -6.794 1.00 79.40 331 ILE B C 1
ATOM 5451 O O . ILE B 1 339 ? -38.062 59.326 -6.112 1.00 81.73 331 ILE B O 1
ATOM 5456 N N . ASP B 1 340 ? -37.464 57.170 -6.343 1.00 78.27 332 ASP B N 1
ATOM 5457 C CA . ASP B 1 340 ? -37.944 56.839 -5.011 1.00 78.59 332 ASP B CA 1
ATOM 5458 C C . ASP B 1 340 ? -37.235 57.672 -3.958 1.00 83.99 332 ASP B C 1
ATOM 5459 O O . ASP B 1 340 ? -37.824 57.996 -2.921 1.00 80.32 332 ASP B O 1
ATOM 5464 N N . ALA B 1 341 ? -35.977 58.037 -4.214 1.00 82.32 333 ALA B N 1
ATOM 5465 C CA . ALA B 1 341 ? -35.202 58.787 -3.231 1.00 88.61 333 ALA B CA 1
ATOM 5466 C C . ALA B 1 341 ? -35.598 60.258 -3.232 1.00 92.10 333 ALA B C 1
ATOM 5467 O O . ALA B 1 341 ? -35.718 60.869 -2.163 1.00 88.21 333 ALA B O 1
ATOM 5469 N N . PHE B 1 342 ? -35.777 60.844 -4.421 1.00 79.93 334 PHE B N 1
ATOM 5470 C CA . PHE B 1 342 ? -36.328 62.192 -4.502 1.00 92.37 334 PHE B CA 1
ATOM 5471 C C . PHE B 1 342 ? -37.672 62.265 -3.785 1.00 96.47 334 PHE B C 1
ATOM 5472 O O . PHE B 1 342 ? -37.967 63.240 -3.083 1.00 93.53 334 PHE B O 1
ATOM 5480 N N . LEU B 1 343 ? -38.497 61.228 -3.952 1.00 89.29 335 LEU B N 1
ATOM 5481 C CA . LEU B 1 343 ? -39.837 61.230 -3.378 1.00 93.50 335 LEU B CA 1
ATOM 5482 C C . LEU B 1 343 ? -39.785 61.254 -1.857 1.00 88.97 335 LEU B C 1
ATOM 5483 O O . LEU B 1 343 ? -40.611 61.910 -1.214 1.00 89.89 335 LEU B O 1
ATOM 5488 N N . ASN B 1 344 ? -38.829 60.537 -1.264 1.00 86.92 336 ASN B N 1
ATOM 5489 C CA . ASN B 1 344 ? -38.671 60.478 0.181 1.00 92.05 336 ASN B CA 1
ATOM 5490 C C . ASN B 1 344 ? -37.922 61.676 0.747 1.00 93.43 336 ASN B C 1
ATOM 5491 O O . ASN B 1 344 ? -37.541 61.650 1.920 1.00 93.92 336 ASN B O 1
ATOM 5496 N N . GLY B 1 345 ? -37.682 62.709 -0.055 1.00 94.05 337 GLY B N 1
ATOM 5497 C CA . GLY B 1 345 ? -37.031 63.899 0.451 1.00 97.80 337 GLY B CA 1
ATOM 5498 C C . GLY B 1 345 ? -35.533 63.819 0.591 1.00 102.05 337 GLY B C 1
ATOM 5499 O O . GLY B 1 345 ? -34.940 64.642 1.293 1.00 99.21 337 GLY B O 1
ATOM 5500 N N . HIS B 1 346 ? -34.896 62.848 -0.056 1.00 105.92 338 HIS B N 1
ATOM 5501 C CA . HIS B 1 346 ? -33.448 62.747 0.012 1.00 107.21 338 HIS B CA 1
ATOM 5502 C C . HIS B 1 346 ? -32.794 63.758 -0.925 1.00 99.71 338 HIS B C 1
ATOM 5503 O O . HIS B 1 346 ? -33.392 64.236 -1.895 1.00 98.42 338 HIS B O 1
ATOM 5510 N N . SER B 1 347 ? -31.542 64.075 -0.618 1.00 96.23 339 SER B N 1
ATOM 5511 C CA . SER B 1 347 ? -30.738 65.012 -1.389 1.00 94.45 339 SER B CA 1
ATOM 5512 C C . SER B 1 347 ? -29.309 64.889 -0.887 1.00 95.13 339 SER B C 1
ATOM 5513 O O . SER B 1 347 ? -29.069 64.459 0.245 1.00 92.21 339 SER B O 1
ATOM 5516 N N . ALA B 1 348 ? -28.364 65.257 -1.750 1.00 99.62 340 ALA B N 1
ATOM 5517 C CA . ALA B 1 348 ? -26.938 65.163 -1.439 1.00 103.73 340 ALA B CA 1
ATOM 5518 C C . ALA B 1 348 ? -26.517 63.712 -1.214 1.00 110.62 340 ALA B C 1
ATOM 5519 O O . ALA B 1 348 ? -25.728 63.407 -0.318 1.00 104.54 340 ALA B O 1
ATOM 5521 N N . ALA B 1 349 ? -27.038 62.807 -2.044 1.00 103.27 341 ALA B N 1
ATOM 5522 C CA . ALA B 1 349 ? -26.812 61.383 -1.856 1.00 108.31 341 ALA B CA 1
ATOM 5523 C C . ALA B 1 349 ? -26.442 60.714 -3.175 1.00 105.24 341 ALA B C 1
ATOM 5524 O O . ALA B 1 349 ? -26.667 61.251 -4.267 1.00 88.18 341 ALA B O 1
ATOM 5526 N N . LEU B 1 350 ? -25.880 59.514 -3.040 1.00 95.15 342 LEU B N 1
ATOM 5527 C CA . LEU B 1 350 ? -25.499 58.665 -4.161 1.00 92.77 342 LEU B CA 1
ATOM 5528 C C . LEU B 1 350 ? -26.390 57.430 -4.176 1.00 87.69 342 LEU B C 1
ATOM 5529 O O . LEU B 1 350 ? -26.686 56.859 -3.122 1.00 93.09 342 LEU B O 1
ATOM 5534 N N . ILE B 1 351 ? -26.807 57.025 -5.374 1.00 87.92 343 ILE B N 1
ATOM 5535 C CA . ILE B 1 351 ? -27.665 55.860 -5.552 1.00 77.88 343 ILE B CA 1
ATOM 5536 C C . ILE B 1 351 ? -26.777 54.656 -5.843 1.00 71.00 343 ILE B C 1
ATOM 5537 O O . ILE B 1 351 ? -26.143 54.583 -6.895 1.00 79.97 343 ILE B O 1
ATOM 5542 N N . VAL B 1 352 ? -26.762 53.699 -4.931 1.00 68.66 344 VAL B N 1
ATOM 5543 C CA . VAL B 1 352 ? -26.004 52.472 -5.098 1.00 73.97 344 VAL B CA 1
ATOM 5544 C C . VAL B 1 352 ? -26.928 51.298 -4.817 1.00 70.62 344 VAL B C 1
ATOM 5545 O O . VAL B 1 352 ? -27.963 51.430 -4.163 1.00 69.11 344 VAL B O 1
ATOM 5549 N N . ARG B 1 353 ? -26.540 50.138 -5.315 1.00 70.41 345 ARG B N 1
ATOM 5550 C CA . ARG B 1 353 ? -27.215 48.892 -4.990 1.00 72.74 345 ARG B CA 1
ATOM 5551 C C . ARG B 1 353 ? -26.272 48.079 -4.117 1.00 70.71 345 ARG B C 1
ATOM 5552 O O . ARG B 1 353 ? -25.178 47.711 -4.562 1.00 71.55 345 ARG B O 1
ATOM 5560 N N . GLU B 1 354 ? -26.684 47.828 -2.875 1.00 79.51 346 GLU B N 1
ATOM 5561 C CA . GLU B 1 354 ? -25.984 46.939 -1.958 1.00 81.56 346 GLU B CA 1
ATOM 5562 C C . GLU B 1 354 ? -26.961 45.865 -1.507 1.00 79.49 346 GLU B C 1
ATOM 5563 O O . GLU B 1 354 ? -28.140 46.147 -1.272 1.00 79.65 346 GLU B O 1
ATOM 5569 N N . ASN B 1 355 ? -26.470 44.631 -1.408 1.00 81.77 347 ASN B N 1
ATOM 5570 C CA . ASN B 1 355 ? -27.272 43.508 -0.914 1.00 89.45 347 ASN B CA 1
ATOM 5571 C C . ASN B 1 355 ? -28.635 43.459 -1.598 1.00 81.42 347 ASN B C 1
ATOM 5572 O O . ASN B 1 355 ? -29.661 43.185 -0.972 1.00 88.61 347 ASN B O 1
ATOM 5574 N N . GLY B 1 356 ? -28.645 43.741 -2.903 1.00 84.54 348 GLY B N 1
ATOM 5575 C CA . GLY B 1 356 ? -29.841 43.618 -3.703 1.00 83.63 348 GLY B CA 1
ATOM 5576 C C . GLY B 1 356 ? -30.837 44.744 -3.581 1.00 78.02 348 GLY B C 1
ATOM 5577 O O . GLY B 1 356 ? -31.767 44.811 -4.394 1.00 89.55 348 GLY B O 1
ATOM 5578 N N . GLN B 1 357 ? -30.687 45.622 -2.602 1.00 86.14 349 GLN B N 1
ATOM 5579 C CA . GLN B 1 357 ? -31.552 46.783 -2.449 1.00 91.53 349 GLN B CA 1
ATOM 5580 C C . GLN B 1 357 ? -30.847 48.006 -3.016 1.00 78.65 349 GLN B C 1
ATOM 5581 O O . GLN B 1 357 ? -29.631 48.157 -2.870 1.00 75.31 349 GLN B O 1
ATOM 5583 N N . VAL B 1 358 ? -31.611 48.867 -3.673 1.00 72.38 350 VAL B N 1
ATOM 5584 C CA . VAL B 1 358 ? -31.117 50.172 -4.093 1.00 78.50 350 VAL B CA 1
ATOM 5585 C C . VAL B 1 358 ? -31.468 51.173 -3.002 1.00 80.73 350 VAL B C 1
ATOM 5586 O O . VAL B 1 358 ? -32.642 51.332 -2.652 1.00 81.58 350 VAL B O 1
ATOM 5590 N N . LYS B 1 359 ? -30.462 51.858 -2.477 1.00 80.87 351 LYS B N 1
ATOM 5591 C CA . LYS B 1 359 ? -30.635 52.784 -1.368 1.00 81.32 351 LYS B CA 1
ATOM 5592 C C . LYS B 1 359 ? -29.784 54.014 -1.624 1.00 86.45 351 LYS B C 1
ATOM 5593 O O . LYS B 1 359 ? -28.753 53.934 -2.303 1.00 87.00 351 LYS B O 1
ATOM 5599 N N . PRO B 1 360 ? -30.224 55.164 -1.159 1.00 88.23 352 PRO B N 1
ATOM 5600 C CA . PRO B 1 360 ? -29.402 56.378 -1.296 1.00 96.31 352 PRO B CA 1
ATOM 5601 C C . PRO B 1 360 ? -28.380 56.522 -0.175 1.00 104.18 352 PRO B C 1
ATOM 5602 O O . PRO B 1 360 ? -28.671 57.081 0.887 1.00 97.58 352 PRO B O 1
ATOM 5606 N N . VAL B 1 361 ? -27.183 55.980 -0.388 1.00 96.29 353 VAL B N 1
ATOM 5607 C CA . VAL B 1 361 ? -26.080 56.262 0.520 1.00 97.26 353 VAL B CA 1
ATOM 5608 C C . VAL B 1 361 ? -25.811 57.756 0.495 1.00 97.62 353 VAL B C 1
ATOM 5609 O O . VAL B 1 361 ? -25.959 58.407 -0.544 1.00 89.53 353 VAL B O 1
ATOM 5613 N N . GLN B 1 362 ? -25.443 58.321 1.638 1.00 97.26 354 GLN B N 1
ATOM 5614 C CA . GLN B 1 362 ? -25.145 59.744 1.713 1.00 97.87 354 GLN B CA 1
ATOM 5615 C C . GLN B 1 362 ? -23.693 59.999 1.326 1.00 108.18 354 GLN B C 1
ATOM 5616 O O . GLN B 1 362 ? -22.812 59.189 1.630 1.00 107.48 354 GLN B O 1
ATOM 5622 N N . PHE B 1 363 ? -23.449 61.133 0.665 1.00 111.66 355 PHE B N 1
ATOM 5623 C CA . PHE B 1 363 ? -22.137 61.376 0.076 1.00 114.98 355 PHE B CA 1
ATOM 5624 C C . PHE B 1 363 ? -21.052 61.436 1.146 1.00 116.65 355 PHE B C 1
ATOM 5625 O O . PHE B 1 363 ? -19.919 60.992 0.923 1.00 128.84 355 PHE B O 1
ATOM 5627 N N . LYS B 1 364 ? -21.373 61.992 2.319 1.00 132.68 356 LYS B N 1
ATOM 5628 C CA . LYS B 1 364 ? -20.390 62.053 3.399 1.00 111.72 356 LYS B CA 1
ATOM 5629 C C . LYS B 1 364 ? -19.937 60.662 3.826 1.00 115.68 356 LYS B C 1
ATOM 5630 O O . LYS B 1 364 ? -18.808 60.495 4.300 1.00 108.64 356 LYS B O 1
ATOM 5632 N N . ASP B 1 365 ? -20.796 59.654 3.661 1.00 123.27 357 ASP B N 1
ATOM 5633 C CA . ASP B 1 365 ? -20.498 58.288 4.062 1.00 116.43 357 ASP B CA 1
ATOM 5634 C C . ASP B 1 365 ? -19.922 57.446 2.927 1.00 134.00 357 ASP B C 1
ATOM 5635 O O . ASP B 1 365 ? -19.930 56.213 3.020 1.00 142.00 357 ASP B O 1
ATOM 5637 N N . LEU B 1 366 ? -19.436 58.079 1.857 1.00 155.57 358 LEU B N 1
ATOM 5638 C CA . LEU B 1 366 ? -18.692 57.378 0.824 1.00 183.22 358 LEU B CA 1
ATOM 5639 C C . LEU B 1 366 ? -17.366 58.050 0.499 1.00 141.24 358 LEU B C 1
ATOM 5640 O O . LEU B 1 366 ? -16.524 57.424 -0.152 1.00 179.11 358 LEU B O 1
ATOM 5642 N N . LEU B 1 367 ? -17.137 59.278 0.966 1.00 138.24 359 LEU B N 1
ATOM 5643 C CA . LEU B 1 367 ? -15.958 60.055 0.604 1.00 141.28 359 LEU B CA 1
ATOM 5644 C C . LEU B 1 367 ? -14.820 59.781 1.578 1.00 129.17 359 LEU B C 1
ATOM 5645 O O . LEU B 1 367 ? -14.923 60.105 2.765 1.00 132.96 359 LEU B O 1
ATOM 5647 N N . ASP B 1 368 ? -13.728 59.209 1.075 1.00 147.47 360 ASP B N 1
ATOM 5648 C CA . ASP B 1 368 ? -12.524 59.087 1.883 1.00 133.44 360 ASP B CA 1
ATOM 5649 C C . ASP B 1 368 ? -12.030 60.481 2.266 1.00 155.26 360 ASP B C 1
ATOM 5650 O O . ASP B 1 368 ? -12.187 61.437 1.500 1.00 138.76 360 ASP B O 1
ATOM 5652 N N . PRO B 1 369 ? -11.443 60.634 3.455 1.00 141.67 361 PRO B N 1
ATOM 5653 C CA . PRO B 1 369 ? -10.997 61.971 3.877 1.00 138.87 361 PRO B CA 1
ATOM 5654 C C . PRO B 1 369 ? -9.824 62.511 3.073 1.00 142.24 361 PRO B C 1
ATOM 5655 O O . PRO B 1 369 ? -9.901 63.614 2.521 1.00 138.11 361 PRO B O 1
ATOM 5659 N N . ALA B 1 370 ? -8.732 61.748 3.009 1.00 140.96 362 ALA B N 1
ATOM 5660 C CA . ALA B 1 370 ? -7.520 62.239 2.361 1.00 141.82 362 ALA B CA 1
ATOM 5661 C C . ALA B 1 370 ? -7.773 62.572 0.895 1.00 148.24 362 ALA B C 1
ATOM 5662 O O . ALA B 1 370 ? -7.424 63.662 0.426 1.00 139.16 362 ALA B O 1
ATOM 5664 N N . THR B 1 371 ? -8.388 61.646 0.153 1.00 139.00 363 THR B N 1
ATOM 5665 C CA . THR B 1 371 ? -8.579 61.841 -1.279 1.00 139.92 363 THR B CA 1
ATOM 5666 C C . THR B 1 371 ? -9.748 62.763 -1.603 1.00 139.67 363 THR B C 1
ATOM 5667 O O . THR B 1 371 ? -9.781 63.343 -2.693 1.00 138.90 363 THR B O 1
ATOM 5671 N N . GLY B 1 372 ? -10.709 62.907 -0.693 1.00 160.42 364 GLY B N 1
ATOM 5672 C CA . GLY B 1 372 ? -11.911 63.658 -0.972 1.00 153.28 364 GLY B CA 1
ATOM 5673 C C . GLY B 1 372 ? -12.903 62.976 -1.884 1.00 156.12 364 GLY B C 1
ATOM 5674 O O . GLY B 1 372 ? -14.044 63.443 -1.984 1.00 156.88 364 GLY B O 1
ATOM 5675 N N . ARG B 1 373 ? -12.519 61.894 -2.553 1.00 139.63 365 ARG B N 1
ATOM 5676 C CA . ARG B 1 373 ? -13.386 61.173 -3.473 1.00 133.11 365 ARG B CA 1
ATOM 5677 C C . ARG B 1 373 ? -13.736 59.807 -2.898 1.00 149.11 365 ARG B C 1
ATOM 5678 O O . ARG B 1 373 ? -13.158 59.353 -1.909 1.00 135.96 365 ARG B O 1
ATOM 5680 N N . VAL B 1 374 ? -14.701 59.146 -3.543 1.00 147.20 366 VAL B N 1
ATOM 5681 C CA . VAL B 1 374 ? -15.198 57.874 -3.032 1.00 117.58 366 VAL B CA 1
ATOM 5682 C C . VAL B 1 374 ? -14.069 56.852 -2.986 1.00 143.36 366 VAL B C 1
ATOM 5683 O O . VAL B 1 374 ? -13.266 56.738 -3.924 1.00 107.11 366 VAL B O 1
ATOM 5685 N N . ARG B 1 375 ? -14.008 56.098 -1.886 1.00 108.75 367 ARG B N 1
ATOM 5686 C CA . ARG B 1 375 ? -12.985 55.071 -1.735 1.00 99.31 367 ARG B CA 1
ATOM 5687 C C . ARG B 1 375 ? -12.904 54.210 -2.991 1.00 91.83 367 ARG B C 1
ATOM 5688 O O . ARG B 1 375 ? -13.919 53.839 -3.586 1.00 81.74 367 ARG B O 1
ATOM 5690 N N . THR B 1 376 ? -11.678 53.909 -3.398 1.00 83.54 368 THR B N 1
ATOM 5691 C CA . THR B 1 376 ? -11.427 53.089 -4.569 1.00 78.61 368 THR B CA 1
ATOM 5692 C C . THR B 1 376 ? -11.278 51.633 -4.154 1.00 72.34 368 THR B C 1
ATOM 5693 O O . THR B 1 376 ? -10.442 51.303 -3.307 1.00 77.69 368 THR B O 1
ATOM 5697 N N . ARG B 1 377 ? -12.048 50.763 -4.782 1.00 62.24 369 ARG B N 1
ATOM 5698 C CA . ARG B 1 377 ? -12.010 49.341 -4.477 1.00 60.26 369 ARG B CA 1
ATOM 5699 C C . ARG B 1 377 ? -11.168 48.669 -5.549 1.00 63.43 369 ARG B C 1
ATOM 5700 O O . ARG B 1 377 ? -11.551 48.641 -6.720 1.00 61.60 369 ARG B O 1
ATOM 5708 N N . LEU B 1 378 ? -10.026 48.125 -5.143 1.00 54.21 370 LEU B N 1
ATOM 5709 C CA . LEU B 1 378 ? -9.112 47.478 -6.055 1.00 61.23 370 LEU B CA 1
ATOM 5710 C C . LEU B 1 378 ? -9.421 45.989 -6.086 1.00 59.63 370 LEU B C 1
ATOM 5711 O O . LEU B 1 378 ? -10.326 45.508 -5.406 1.00 60.16 370 LEU B O 1
ATOM 5716 N N . VAL B 1 379 ? -8.653 45.246 -6.890 1.00 58.39 371 VAL B N 1
ATOM 5717 C CA . VAL B 1 379 ? -8.752 43.792 -6.869 1.00 55.80 371 VAL B CA 1
ATOM 5718 C C . VAL B 1 379 ? -8.135 43.269 -5.578 1.00 62.05 371 VAL B C 1
ATOM 5719 O O . VAL B 1 379 ? -7.006 43.644 -5.218 1.00 54.66 371 VAL B O 1
ATOM 5723 N N . ASP B 1 380 ? -8.858 42.375 -4.896 1.00 58.57 372 ASP B N 1
ATOM 5724 C CA . ASP B 1 380 ? -8.360 41.710 -3.682 1.00 62.23 372 ASP B CA 1
ATOM 5725 C C . ASP B 1 380 ? -7.520 40.517 -4.115 1.00 62.12 372 ASP B C 1
ATOM 5726 O O . ASP B 1 380 ? -8.050 39.485 -4.531 1.00 64.35 372 ASP B O 1
ATOM 5731 N N . VAL B 1 381 ? -6.194 40.655 -4.059 1.00 62.88 373 VAL B N 1
ATOM 5732 C CA . VAL B 1 381 ? -5.326 39.597 -4.558 1.00 58.41 373 VAL B CA 1
ATOM 5733 C C . VAL B 1 381 ? -5.068 38.509 -3.522 1.00 68.82 373 VAL B C 1
ATOM 5734 O O . VAL B 1 381 ? -4.422 37.500 -3.853 1.00 67.95 373 VAL B O 1
ATOM 5738 N N . THR B 1 382 ? -5.577 38.663 -2.296 1.00 64.70 374 THR B N 1
ATOM 5739 C CA . THR B 1 382 ? -5.487 37.615 -1.289 1.00 71.52 374 THR B CA 1
ATOM 5740 C C . THR B 1 382 ? -6.661 36.643 -1.356 1.00 75.15 374 THR B C 1
ATOM 5741 O O . THR B 1 382 ? -6.691 35.674 -0.588 1.00 77.84 374 THR B O 1
ATOM 5745 N N . SER B 1 383 ? -7.632 36.900 -2.230 1.00 73.29 375 SER B N 1
ATOM 5746 C CA . SER B 1 383 ? -8.884 36.165 -2.219 1.00 76.41 375 SER B CA 1
ATOM 5747 C C . SER B 1 383 ? -8.746 34.838 -2.958 1.00 76.54 375 SER B C 1
ATOM 5748 O O . SER B 1 383 ? -7.868 34.657 -3.810 1.00 74.56 375 SER B O 1
ATOM 5751 N N . GLN B 1 384 ? -9.652 33.909 -2.635 1.00 83.94 376 GLN B N 1
ATOM 5752 C CA . GLN B 1 384 ? -9.738 32.667 -3.397 1.00 74.44 376 GLN B CA 1
ATOM 5753 C C . GLN B 1 384 ? -9.978 32.950 -4.875 1.00 74.93 376 GLN B C 1
ATOM 5754 O O . GLN B 1 384 ? -9.397 32.286 -5.739 1.00 75.34 376 GLN B O 1
ATOM 5756 N N . SER B 1 385 ? -10.822 33.938 -5.188 1.00 71.02 377 SER B N 1
ATOM 5757 C CA . SER B 1 385 ? -11.095 34.258 -6.586 1.00 62.59 377 SER B CA 1
ATOM 5758 C C . SER B 1 385 ? -9.805 34.483 -7.369 1.00 66.58 377 SER B C 1
ATOM 5759 O O . SER B 1 385 ? -9.622 33.937 -8.465 1.00 64.70 377 SER B O 1
ATOM 5762 N N . PHE B 1 386 ? -8.901 35.311 -6.833 1.00 62.73 378 PHE B N 1
ATOM 5763 C CA . PHE B 1 386 ? -7.697 35.633 -7.592 1.00 60.54 378 PHE B CA 1
ATOM 5764 C C . PHE B 1 386 ? -6.794 34.411 -7.719 1.00 61.93 378 PHE B C 1
ATOM 5765 O O . PHE B 1 386 ? -6.259 34.140 -8.802 1.00 55.42 378 PHE B O 1
ATOM 5773 N N . LYS B 1 387 ? -6.619 33.662 -6.623 1.00 60.56 379 LYS B N 1
ATOM 5774 C CA . LYS B 1 387 ? -5.827 32.440 -6.682 1.00 63.73 379 LYS B CA 1
ATOM 5775 C C . LYS B 1 387 ? -6.371 31.486 -7.736 1.00 59.99 379 LYS B C 1
ATOM 5776 O O . LYS B 1 387 ? -5.605 30.856 -8.473 1.00 64.80 379 LYS B O 1
ATOM 5778 N N . VAL B 1 388 ? -7.692 31.359 -7.819 1.00 61.31 380 VAL B N 1
ATOM 5779 C CA . VAL B 1 388 ? -8.302 30.491 -8.825 1.00 63.94 380 VAL B CA 1
ATOM 5780 C C . VAL B 1 388 ? -7.952 30.964 -10.233 1.00 59.77 380 VAL B C 1
ATOM 5781 O O . VAL B 1 388 ? -7.560 30.167 -11.097 1.00 55.86 380 VAL B O 1
ATOM 5785 N N . ALA B 1 389 ? -8.068 32.267 -10.485 1.00 51.21 381 ALA B N 1
ATOM 5786 C CA . ALA B 1 389 ? -7.689 32.785 -11.799 1.00 54.42 381 ALA B CA 1
ATOM 5787 C C . ALA B 1 389 ? -6.232 32.470 -12.117 1.00 56.74 381 ALA B C 1
ATOM 5788 O O . ALA B 1 389 ? -5.878 32.196 -13.277 1.00 54.42 381 ALA B O 1
ATOM 5790 N N . ARG B 1 390 ? -5.367 32.493 -11.097 1.00 56.15 382 ARG B N 1
ATOM 5791 C CA . ARG B 1 390 ? -3.941 32.290 -11.354 1.00 63.51 382 ARG B CA 1
ATOM 5792 C C . ARG B 1 390 ? -3.657 30.869 -11.830 1.00 56.85 382 ARG B C 1
ATOM 5793 O O . ARG B 1 390 ? -2.797 30.650 -12.690 1.00 59.15 382 ARG B O 1
ATOM 5801 N N . VAL B 1 391 ? -4.387 29.891 -11.293 1.00 62.29 383 VAL B N 1
ATOM 5802 C CA . VAL B 1 391 ? -4.083 28.495 -11.581 1.00 57.62 383 VAL B CA 1
ATOM 5803 C C . VAL B 1 391 ? -4.251 28.166 -13.054 1.00 56.57 383 VAL B C 1
ATOM 5804 O O . VAL B 1 391 ? -3.505 27.331 -13.597 1.00 58.25 383 VAL B O 1
ATOM 5808 N N . TYR B 1 392 ? -5.201 28.803 -13.729 1.00 55.31 384 TYR B N 1
ATOM 5809 C CA . TYR B 1 392 ? -5.412 28.596 -15.155 1.00 54.55 384 TYR B CA 1
ATOM 5810 C C . TYR B 1 392 ? -4.545 29.478 -16.037 1.00 53.05 384 TYR B C 1
ATOM 5811 O O . TYR B 1 392 ? -4.574 29.310 -17.265 1.00 58.36 384 TYR B O 1
ATOM 5820 N N . MET B 1 393 ? -3.772 30.390 -15.458 1.00 56.80 385 MET B N 1
ATOM 5821 C CA . MET B 1 393 ? -2.758 31.085 -16.229 1.00 59.93 385 MET B CA 1
ATOM 5822 C C . MET B 1 393 ? -1.516 30.205 -16.381 1.00 60.11 385 MET B C 1
ATOM 5823 O O . MET B 1 393 ? -1.317 29.229 -15.652 1.00 55.72 385 MET B O 1
ATOM 5828 N N . TRP B 1 394 ? -0.682 30.558 -17.360 1.00 61.41 386 TRP B N 1
ATOM 5829 C CA . TRP B 1 394 ? 0.634 29.947 -17.552 1.00 56.40 386 TRP B CA 1
ATOM 5830 C C . TRP B 1 394 ? 1.697 30.880 -16.973 1.00 57.72 386 TRP B C 1
ATOM 5831 O O . TRP B 1 394 ? 1.817 32.035 -17.400 1.00 55.58 386 TRP B O 1
ATOM 5842 N N . ARG B 1 395 ? 2.457 30.384 -15.996 1.00 59.72 387 ARG B N 1
ATOM 5843 C CA . ARG B 1 395 ? 3.416 31.227 -15.294 1.00 62.15 387 ARG B CA 1
ATOM 5844 C C . ARG B 1 395 ? 4.337 30.347 -14.474 1.00 64.89 387 ARG B C 1
ATOM 5845 O O . ARG B 1 395 ? 4.034 29.175 -14.225 1.00 64.60 387 ARG B O 1
ATOM 5853 N N . MET B 1 396 ? 5.461 30.931 -14.049 1.00 63.62 388 MET B N 1
ATOM 5854 C CA . MET B 1 396 ? 6.426 30.250 -13.194 1.00 75.32 388 MET B CA 1
ATOM 5855 C C . MET B 1 396 ? 6.148 30.637 -11.746 1.00 75.39 388 MET B C 1
ATOM 5856 O O . MET B 1 396 ? 6.322 31.801 -11.365 1.00 69.53 388 MET B O 1
ATOM 5861 N N . SER B 1 397 ? 5.727 29.658 -10.947 1.00 76.31 389 SER B N 1
ATOM 5862 C CA . SER B 1 397 ? 5.475 29.873 -9.536 1.00 82.45 389 SER B CA 1
ATOM 5863 C C . SER B 1 397 ? 6.772 29.748 -8.740 1.00 85.39 389 SER B C 1
ATOM 5864 O O . SER B 1 397 ? 7.829 29.414 -9.278 1.00 86.10 389 SER B O 1
ATOM 5867 N N . LYS B 1 398 ? 6.681 30.044 -7.442 1.00 76.22 390 LYS B N 1
ATOM 5868 C CA . LYS B 1 398 ? 7.816 29.777 -6.563 1.00 84.07 390 LYS B CA 1
ATOM 5869 C C . LYS B 1 398 ? 8.276 28.332 -6.722 1.00 86.12 390 LYS B C 1
ATOM 5870 O O . LYS B 1 398 ? 9.454 28.061 -6.973 1.00 84.41 390 LYS B O 1
ATOM 5872 N N . LYS B 1 399 ? 7.341 27.388 -6.612 1.00 84.45 391 LYS B N 1
ATOM 5873 C CA . LYS B 1 399 ? 7.701 25.978 -6.715 1.00 85.60 391 LYS B CA 1
ATOM 5874 C C . LYS B 1 399 ? 8.313 25.660 -8.070 1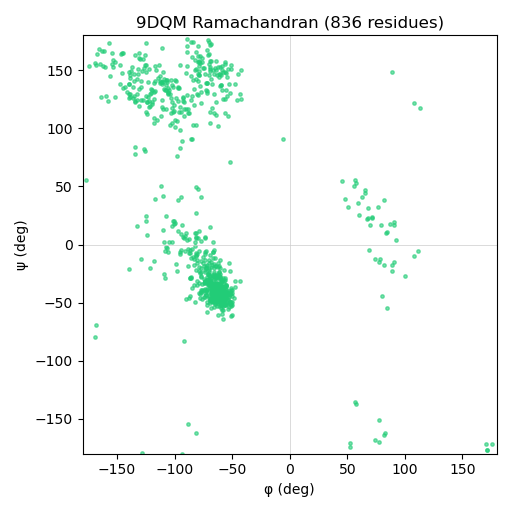.00 86.80 391 LYS B C 1
ATOM 5875 O O . LYS B 1 399 ? 9.285 24.900 -8.155 1.00 87.45 391 LYS B O 1
ATOM 5877 N N . ASP B 1 400 ? 7.756 26.229 -9.145 1.00 81.88 392 ASP B N 1
ATOM 5878 C CA . ASP B 1 400 ? 8.263 25.939 -10.482 1.00 78.52 392 ASP B CA 1
ATOM 5879 C C . ASP B 1 400 ? 9.744 26.276 -10.597 1.00 80.56 392 ASP B C 1
ATOM 5880 O O . ASP B 1 400 ? 10.503 25.563 -11.269 1.00 72.67 392 ASP B O 1
ATOM 5885 N N . TYR B 1 401 ? 10.177 27.373 -9.964 1.00 80.54 393 TYR B N 1
ATOM 5886 C CA . TYR B 1 401 ? 11.578 27.764 -10.079 1.00 85.99 393 TYR B CA 1
ATOM 5887 C C . TYR B 1 401 ? 12.476 26.781 -9.344 1.00 87.86 393 TYR B C 1
ATOM 5888 O O . TYR B 1 401 ? 13.652 26.630 -9.692 1.00 95.28 393 TYR B O 1
ATOM 5897 N N . GLU B 1 402 ? 11.946 26.121 -8.319 1.00 85.19 394 GLU B N 1
ATOM 5898 C CA . GLU B 1 402 ? 12.706 25.103 -7.615 1.00 93.49 394 GLU B CA 1
ATOM 5899 C C . GLU B 1 402 ? 12.639 23.759 -8.319 1.00 92.60 394 GLU B C 1
ATOM 5900 O O . GLU B 1 402 ? 13.482 22.901 -8.058 1.00 92.28 394 GLU B O 1
ATOM 5906 N N . ASN B 1 403 ? 11.669 23.554 -9.213 1.00 86.75 395 ASN B N 1
ATOM 5907 C CA . ASN B 1 403 ? 11.643 22.311 -9.976 1.00 86.54 395 ASN B CA 1
ATOM 5908 C C . ASN B 1 403 ? 12.822 22.309 -10.944 1.00 87.49 395 ASN B C 1
ATOM 5909 O O . ASN B 1 403 ? 12.867 23.108 -11.885 1.00 82.86 395 ASN B O 1
ATOM 5914 N N . LYS B 1 404 ? 13.769 21.395 -10.727 1.00 84.33 396 LYS B N 1
ATOM 5915 C CA . LYS B 1 404 ? 14.976 21.354 -11.548 1.00 83.27 396 LYS B CA 1
ATOM 5916 C C . LYS B 1 404 ? 14.662 20.910 -12.974 1.00 81.87 396 LYS B C 1
ATOM 5917 O O . LYS B 1 404 ? 15.100 21.542 -13.944 1.00 87.44 396 LYS B O 1
ATOM 5919 N N . ASP B 1 405 ? 13.907 19.821 -13.125 1.00 83.90 397 ASP B N 1
ATOM 5920 C CA . ASP B 1 405 ? 13.602 19.325 -14.463 1.00 88.97 397 ASP B CA 1
ATOM 5921 C C . ASP B 1 405 ? 12.840 20.363 -15.273 1.00 82.26 397 ASP B C 1
ATOM 5922 O O . ASP B 1 405 ? 13.086 20.528 -16.475 1.00 83.51 397 ASP B O 1
ATOM 5924 N N . LEU B 1 406 ? 11.908 21.068 -14.630 1.00 83.33 398 LEU B N 1
ATOM 5925 C CA . LEU B 1 406 ? 11.117 22.073 -15.335 1.00 83.65 398 LEU B CA 1
ATOM 5926 C C . LEU B 1 406 ? 11.983 23.250 -15.754 1.00 84.16 398 LEU B C 1
ATOM 5927 O O . LEU B 1 406 ? 11.926 23.700 -16.906 1.00 72.57 398 LEU B O 1
ATOM 5932 N N . VAL B 1 407 ? 12.782 23.765 -14.819 1.00 81.72 399 VAL B N 1
ATOM 5933 C CA . VAL B 1 407 ? 13.675 24.875 -15.115 1.00 83.70 399 VAL B CA 1
ATOM 5934 C C . VAL B 1 407 ? 14.604 24.521 -16.264 1.00 84.25 399 VAL B C 1
ATOM 5935 O O . VAL B 1 407 ? 14.958 25.388 -17.070 1.00 83.57 399 VAL B O 1
ATOM 5939 N N . ALA B 1 408 ? 15.011 23.252 -16.369 1.00 80.47 400 ALA B N 1
ATOM 5940 C CA . ALA B 1 408 ? 15.869 22.854 -17.480 1.00 85.03 400 ALA B CA 1
ATOM 5941 C C . ALA B 1 408 ? 15.124 22.886 -18.809 1.00 76.83 400 ALA B C 1
ATOM 5942 O O . ALA B 1 408 ? 15.730 23.180 -19.848 1.00 74.07 400 ALA B O 1
ATOM 5944 N N . ARG B 1 409 ? 13.824 22.569 -18.802 1.00 85.18 401 ARG B N 1
ATOM 5945 C CA . ARG B 1 409 ? 13.052 22.596 -20.038 1.00 81.62 401 ARG B CA 1
ATOM 5946 C C . ARG B 1 409 ? 12.799 24.033 -20.486 1.00 80.75 401 ARG B C 1
ATOM 5947 O O . ARG B 1 409 ? 12.909 24.351 -21.679 1.00 80.93 401 ARG B O 1
ATOM 5955 N N . VAL B 1 410 ? 12.442 24.915 -19.545 1.00 72.23 402 VAL B N 1
ATOM 5956 C CA . VAL B 1 410 ? 12.128 26.288 -19.915 1.00 68.87 402 VAL B CA 1
ATOM 5957 C C . VAL B 1 410 ? 13.388 27.024 -20.333 1.00 75.01 402 VAL B C 1
ATOM 5958 O O . VAL B 1 410 ? 13.351 27.894 -21.208 1.00 68.86 402 VAL B O 1
ATOM 5962 N N . ALA B 1 411 ? 14.519 26.715 -19.688 1.00 75.71 403 ALA B N 1
ATOM 5963 C CA . ALA B 1 411 ? 15.775 27.350 -20.058 1.00 78.31 403 ALA B CA 1
ATOM 5964 C C . ALA B 1 411 ? 16.203 26.921 -21.455 1.00 80.91 403 ALA B C 1
ATOM 5965 O O . ALA B 1 411 ? 16.569 27.756 -22.290 1.00 78.31 403 ALA B O 1
ATOM 5967 N N . ALA B 1 412 ? 16.165 25.616 -21.727 1.00 79.32 404 ALA B N 1
ATOM 5968 C CA . ALA B 1 412 ? 16.411 25.139 -23.083 1.00 83.61 404 ALA B CA 1
ATOM 5969 C C . ALA B 1 412 ? 15.496 25.837 -24.090 1.00 87.84 404 ALA B C 1
ATOM 5970 O O . ALA B 1 412 ? 15.934 26.222 -25.180 1.00 78.29 404 ALA B O 1
ATOM 5972 N N . ALA B 1 413 ? 14.219 26.016 -23.741 1.00 77.29 405 ALA B N 1
ATOM 5973 C CA . ALA B 1 413 ? 13.290 26.661 -24.670 1.00 79.87 405 ALA B CA 1
ATOM 5974 C C . ALA B 1 413 ? 13.750 28.067 -25.022 1.00 75.31 405 ALA B C 1
ATOM 5975 O O . ALA B 1 413 ? 13.594 28.513 -26.163 1.00 83.85 405 ALA B O 1
ATOM 5977 N N . GLY B 1 414 ? 14.325 28.778 -24.059 1.00 73.99 406 GLY B N 1
ATOM 5978 C CA . GLY B 1 414 ? 14.885 30.092 -24.287 1.00 84.95 406 GLY B CA 1
ATOM 5979 C C . GLY B 1 414 ? 16.353 30.113 -24.659 1.00 84.44 406 GLY B C 1
ATOM 5980 O O . GLY B 1 414 ? 16.946 31.195 -24.743 1.00 76.15 406 GLY B O 1
ATOM 5981 N N . LYS B 1 415 ? 16.959 28.951 -24.883 1.00 84.25 407 LYS B N 1
ATOM 5982 C CA . LYS B 1 415 ? 18.364 28.844 -25.281 1.00 89.18 407 LYS B CA 1
ATOM 5983 C C . LYS B 1 415 ? 19.282 29.536 -24.275 1.00 86.75 407 LYS B C 1
ATOM 5984 O O . LYS B 1 415 ? 20.079 30.414 -24.613 1.00 91.28 407 LYS B O 1
ATOM 5990 N N . MET B 1 416 ? 19.155 29.117 -23.019 1.00 86.82 408 MET B N 1
ATOM 5991 C CA . MET B 1 416 ? 20.083 29.550 -21.985 1.00 91.86 408 MET B CA 1
ATOM 5992 C C . MET B 1 416 ? 20.309 28.410 -21.003 1.00 91.89 408 MET B C 1
ATOM 5993 O O . MET B 1 416 ? 19.573 27.420 -20.986 1.00 90.31 408 MET B O 1
ATOM 5998 N N . THR B 1 417 ? 21.359 28.546 -20.206 1.00 102.75 409 THR B N 1
ATOM 5999 C CA . THR B 1 417 ? 21.594 27.610 -19.128 1.00 99.72 409 THR B CA 1
ATOM 6000 C C . THR B 1 417 ? 20.517 27.784 -18.060 1.00 93.76 409 THR B C 1
ATOM 6001 O O . THR B 1 417 ? 19.876 28.836 -17.973 1.00 89.65 409 THR B O 1
ATOM 6005 N N . PRO B 1 418 ? 20.283 26.757 -17.243 1.00 96.14 410 PRO B N 1
ATOM 6006 C CA . PRO B 1 418 ? 19.375 26.949 -16.100 1.00 88.54 410 PRO B CA 1
ATOM 6007 C C . PRO B 1 418 ? 19.872 27.989 -15.117 1.00 93.99 410 PRO B C 1
ATOM 6008 O O . PRO B 1 418 ? 19.050 28.627 -14.450 1.00 89.47 410 PRO B O 1
ATOM 6012 N N . GLU B 1 419 ? 21.192 28.176 -14.999 1.00 94.69 411 GLU B N 1
ATOM 6013 C CA . GLU B 1 419 ? 21.710 29.186 -14.082 1.00 90.00 411 GLU B CA 1
ATOM 6014 C C . GLU B 1 419 ? 21.430 30.595 -14.596 1.00 92.47 411 GLU B C 1
ATOM 6015 O O . GLU B 1 419 ? 21.072 31.485 -13.816 1.00 93.77 411 GLU B O 1
ATOM 6021 N N . ALA B 1 420 ? 21.580 30.818 -15.905 1.00 93.45 412 ALA B N 1
ATOM 6022 C CA . ALA B 1 420 ? 21.219 32.117 -16.465 1.00 99.28 412 ALA B CA 1
ATOM 6023 C C . ALA B 1 420 ? 19.717 32.364 -16.367 1.00 86.36 412 ALA B C 1
ATOM 6024 O O . ALA B 1 420 ? 19.281 33.512 -16.239 1.00 74.33 412 ALA B O 1
ATOM 6026 N N . PHE B 1 421 ? 18.919 31.299 -16.409 1.00 86.62 413 PHE B N 1
ATOM 6027 C CA . PHE B 1 421 ? 17.472 31.439 -16.275 1.00 88.50 413 PHE B CA 1
ATOM 6028 C C . PHE B 1 421 ? 17.098 31.860 -14.861 1.00 87.73 413 PHE B C 1
ATOM 6029 O O . PHE B 1 421 ? 16.305 32.786 -14.668 1.00 84.03 413 PHE B O 1
ATOM 6037 N N . THR B 1 422 ? 17.666 31.195 -13.855 1.00 85.14 414 THR B N 1
ATOM 6038 C CA . THR B 1 422 ? 17.360 31.536 -12.470 1.00 80.38 414 THR B CA 1
ATOM 6039 C C . THR B 1 422 ? 17.846 32.937 -12.130 1.00 84.15 414 THR B C 1
ATOM 6040 O O . THR B 1 422 ? 17.116 33.711 -11.497 1.00 81.07 414 THR B O 1
ATOM 6044 N N . GLU B 1 423 ? 19.065 33.282 -12.558 1.00 91.55 415 GLU B N 1
ATOM 6045 C CA . GLU B 1 423 ? 19.609 34.609 -12.287 1.00 92.49 415 GLU B CA 1
ATOM 6046 C C . GLU B 1 423 ? 18.733 35.709 -12.871 1.00 90.12 415 GLU B C 1
ATOM 6047 O O . GLU B 1 423 ? 18.658 36.809 -12.313 1.00 85.52 415 GLU B O 1
ATOM 6053 N N . LYS B 1 424 ? 18.072 35.443 -13.989 1.00 78.89 416 LYS B N 1
ATOM 6054 C CA . LYS B 1 424 ? 17.258 36.470 -14.629 1.00 78.44 416 LYS B CA 1
ATOM 6055 C C . LYS B 1 424 ? 15.843 36.525 -14.067 1.00 73.69 416 LYS B C 1
ATOM 6056 O O . LYS B 1 424 ? 15.351 37.623 -13.770 1.00 69.78 416 LYS B O 1
ATOM 6062 N N . PHE B 1 425 ? 15.200 35.362 -13.874 1.00 78.87 417 PHE B N 1
ATOM 6063 C CA . PHE B 1 425 ? 13.767 35.290 -13.605 1.00 71.23 417 PHE B CA 1
ATOM 6064 C C . PHE B 1 425 ? 13.391 34.910 -12.176 1.00 78.76 417 PHE B C 1
ATOM 6065 O O . PHE B 1 425 ? 12.306 35.283 -11.719 1.00 73.69 417 PHE B O 1
ATOM 6073 N N . ALA B 1 426 ? 14.223 34.148 -11.465 1.00 78.60 418 ALA B N 1
ATOM 6074 C CA . ALA B 1 426 ? 13.785 33.613 -10.180 1.00 77.72 418 ALA B CA 1
ATOM 6075 C C . ALA B 1 426 ? 13.354 34.713 -9.212 1.00 82.23 418 ALA B C 1
ATOM 6076 O O . ALA B 1 426 ? 12.463 34.494 -8.381 1.00 80.41 418 ALA B O 1
ATOM 6078 N N . HIS B 1 427 ? 13.960 35.898 -9.305 1.00 81.05 419 HIS B N 1
ATOM 6079 C CA . HIS B 1 427 ? 13.619 37.004 -8.417 1.00 76.93 419 HIS B CA 1
ATOM 6080 C C . HIS B 1 427 ? 12.189 37.513 -8.603 1.00 76.65 419 HIS B C 1
ATOM 6081 O O . HIS B 1 427 ? 11.726 38.304 -7.773 1.00 75.60 419 HIS B O 1
ATOM 6088 N N . LEU B 1 428 ? 11.488 37.098 -9.660 1.00 70.72 420 LEU B N 1
ATOM 6089 C CA . LEU B 1 428 ? 10.118 37.576 -9.867 1.00 74.07 420 LEU B CA 1
ATOM 6090 C C . LEU B 1 428 ? 9.146 37.069 -8.805 1.00 75.79 420 LEU B C 1
ATOM 6091 O O . LEU B 1 428 ? 8.044 37.622 -8.673 1.00 72.67 420 LEU B O 1
ATOM 6096 N N . THR B 1 429 ? 9.519 36.018 -8.067 1.00 86.58 421 THR B N 1
ATOM 6097 C CA . THR B 1 429 ? 8.694 35.556 -6.960 1.00 81.86 421 THR B CA 1
ATOM 6098 C C . THR B 1 429 ? 8.622 36.586 -5.842 1.00 82.94 421 THR B C 1
ATOM 6099 O O . THR B 1 429 ? 7.728 36.504 -4.993 1.00 83.69 421 THR B O 1
ATOM 6103 N N . ASP B 1 430 ? 9.538 37.556 -5.830 1.00 80.99 422 ASP B N 1
ATOM 6104 C CA . ASP B 1 430 ? 9.515 38.670 -4.892 1.00 79.56 422 ASP B CA 1
ATOM 6105 C C . ASP B 1 430 ? 8.848 39.913 -5.462 1.00 78.47 422 ASP B C 1
ATOM 6106 O O . ASP B 1 430 ? 8.626 40.879 -4.723 1.00 82.07 422 ASP B O 1
ATOM 6111 N N . VAL B 1 431 ? 8.524 39.916 -6.750 1.00 73.47 423 VAL B N 1
ATOM 6112 C CA . VAL B 1 431 ? 7.919 41.081 -7.379 1.00 70.90 423 VAL B CA 1
ATOM 6113 C C . VAL B 1 431 ? 6.397 41.023 -7.303 1.00 76.13 423 VAL B C 1
ATOM 6114 O O . VAL B 1 431 ? 5.749 42.011 -6.950 1.00 70.87 423 VAL B O 1
ATOM 6118 N N . VAL B 1 432 ? 5.802 39.872 -7.634 1.00 62.48 424 VAL B N 1
ATOM 6119 C CA . VAL B 1 432 ? 4.355 39.705 -7.582 1.00 69.18 424 VAL B CA 1
ATOM 6120 C C . VAL B 1 432 ? 3.975 38.698 -6.509 1.00 73.29 424 VAL B C 1
ATOM 6121 O O . VAL B 1 432 ? 4.767 37.824 -6.135 1.00 74.28 424 VAL B O 1
ATOM 6125 N N . VAL B 1 433 ? 2.745 38.840 -5.995 1.00 67.22 425 VAL B N 1
ATOM 6126 C CA . VAL B 1 433 ? 2.271 37.915 -4.967 1.00 77.51 425 VAL B CA 1
ATOM 6127 C C . VAL B 1 433 ? 2.170 36.514 -5.565 1.00 77.77 425 VAL B C 1
ATOM 6128 O O . VAL B 1 433 ? 1.975 36.344 -6.779 1.00 71.88 425 VAL B O 1
ATOM 6132 N N . GLU B 1 434 ? 2.330 35.505 -4.713 1.00 91.02 426 GLU B N 1
ATOM 6133 C CA . GLU B 1 434 ? 2.298 34.117 -5.161 1.00 93.46 426 GLU B CA 1
ATOM 6134 C C . GLU B 1 434 ? 0.935 33.486 -4.894 1.00 96.91 426 GLU B C 1
ATOM 6135 O O . GLU B 1 434 ? 0.145 33.983 -4.090 1.00 104.79 426 GLU B O 1
#

Solvent-accessible surface area: 31803 Å² total; per-residue (Å²): 158,54,49,23,0,0,0,0,0,4,14,8,17,0,0,0,3,1,2,0,0,0,0,0,0,20,25,0,55,131,74,45,19,43,1,24,0,3,36,36,1,4,89,40,1,17,74,6,75,72,108,55,1,51,78,66,25,56,89,0,53,73,104,84,0,19,43,7,7,8,73,17,12,22,51,0,91,34,23,179,38,36,0,38,97,34,106,120,60,23,44,18,0,107,117,0,6,76,63,42,70,4,70,26,0,0,0,0,1,19,76,102,9,10,32,0,4,51,48,9,65,102,46,90,62,36,4,4,0,4,1,18,29,14,25,25,12,19,19,48,9,53,86,101,64,14,1,2,0,7,11,3,0,25,13,48,0,9,107,37,0,72,101,22,3,85,67,0,86,88,44,48,65,0,15,0,0,5,4,56,19,69,57,7,0,25,10,2,20,8,1,3,19,0,0,13,4,11,2,3,0,1,13,25,3,7,117,63,133,103,2,64,2,76,24,0,0,22,13,0,5,4,1,0,2,9,2,37,20,95,67,41,43,22,0,0,0,0,0,1,18,0,0,4,62,51,20,9,90,68,0,15,90,62,8,38,59,86,49,143,19,50,88,48,149,93,43,62,93,34,44,107,82,9,73,0,2,166,15,0,6,132,20,0,80,161,73,2,29,110,35,45,5,102,12,40,46,90,105,2,7,152,79,7,62,61,22,70,7,36,1,40,0,5,15,6,0,8,9,5,0,38,7,0,0,51,3,3,83,103,64,66,28,42,1,9,2,9,32,47,82,30,48,41,91,37,17,76,20,88,84,44,30,56,122,102,94,48,23,14,44,78,33,92,20,82,26,120,35,73,42,8,49,2,3,18,33,24,10,38,30,11,43,37,72,20,24,146,63,90,104,17,8,47,96,0,0,69,20,13,159,53,77,62,137,45,0,62,145,57,0,27,78,6,46,72,25,3,38,111,155,56,45,24,0,0,0,0,0,1,12,5,17,0,0,0,1,2,2,0,0,0,0,0,0,18,22,0,57,131,75,47,16,48,1,27,0,3,34,39,0,6,90,40,4,27,79,17,47,70,84,63,1,63,74,68,25,56,90,0,53,75,98,80,0,20,42,9,6,10,75,18,11,20,52,0,89,33,23,172,40,40,3,45,86,52,109,73,21,33,65,50,4,30,54,2,13,70,62,52,70,3,66,29,13,0,0,0,1,22,67,62,10,22,56,0,2,49,42,24,18,124,79,54,98,73,34,8,12,0,4,1,17,25,20,28,19,8,25,24,59,11,56,90,100,69,14,1,2,0,8,12,3,0,25,10,42,0,10,105,35,0,78,109,25,4,85,68,0,77,88,45,53,61,0,15,0,0,5,3,64,20,73,46,6,0,24,9,2,20,8,0,3,19,1,0,11,5,10,6,2,2,1,13,24,5,7,115,131,86,109,2,69,1,79,21,0,0,21,16,0,4,4,2,0,3,11,3,35,21,87,69,42,49,23,0,0,0,0,0,1,19,1,0,6,60,50,20,10,90,68,0,16,94,44,4,33,44,102,53,138,39,53,90,36,124,113,44,61,105,27,40,108,83,7,65,1,0,164,13,0,6,107,24,0,75,163,67,3,29,112,32,45,4,106,11,40,48,93,110,0,7,158,81,7,60,64,22,71,8,36,1,43,0,4,18,7,0,10,8,4,0,30,7,1,0,49,2,4,87,103,64,66,36,42,2,22,1,15,38,47,86,20,33,15,89,38,36,80,31,94,83,24,47,28,133,106,104,55,40,36,44,81,36,92,16,84,32,122,33,69,42,6,52,11,3,16,34,26,12,39,27,8,32,43,67,22,25,148,70,82,72,13,7,45,112,0,0,71,23,14,150,56,76,54,127,45,0,60,148,59,0,24,76,6,28,103,26,0,40,102